Protein 3ORH (pdb70)

Nearest PDB structures (foldseek):
  3orh-assembly4_D  TM=1.002E+00  e=6.838E-49  Homo sapiens
  1xcl-assembly1_A  TM=9.955E-01  e=1.708E-46  Rattus norvegicus
  1p1b-assembly2_C  TM=9.938E-01  e=6.520E-38  Rattus norvegicus
  8csp-assembly1_5  TM=5.470E-01  e=2.206E-05  Homo sapiens
  6dnz-assembly1_D  TM=4.900E-01  e=1.896E-03  Trypanosoma brucei brucei TREU927

Solvent-accessible surface area: 37483 Å² total; per-residue (Å²): 133,76,22,9,38,39,68,45,89,10,27,87,8,12,19,35,4,100,28,53,36,41,117,77,58,62,57,1,82,3,41,37,17,5,28,14,37,92,46,7,36,56,0,3,65,24,0,0,53,4,0,8,73,125,12,16,68,0,0,4,2,15,10,16,20,15,14,9,0,49,70,0,15,134,19,121,6,99,45,0,36,0,2,12,23,0,67,30,2,27,77,115,0,138,95,13,17,109,176,37,121,38,161,24,46,48,53,119,18,35,22,77,97,17,0,80,107,7,57,100,32,44,0,19,0,0,1,0,36,38,18,2,25,11,70,117,35,37,71,55,13,0,20,62,0,0,85,90,16,0,68,68,0,0,66,110,26,2,5,0,0,0,2,6,14,6,0,0,0,88,25,14,106,90,154,39,103,66,4,62,87,0,3,73,107,39,1,6,75,12,0,78,133,11,36,6,126,100,127,29,8,119,49,90,63,48,89,27,118,11,54,118,133,13,117,13,0,59,34,65,67,0,1,0,0,13,0,32,33,52,143,18,4,14,111,60,11,56,1,29,78,0,13,18,52,2,42,27,29,37,49,117,76,55,44,49,1,56,3,6,17,15,12,29,15,9,90,40,6,36,61,0,2,65,20,0,0,54,5,0,9,74,87,12,17,67,0,0,2,2,14,10,16,18,14,14,7,0,48,68,0,15,133,20,121,6,100,46,0,36,0,2,13,22,0,77,28,1,27,102,113,0,133,102,37,18,107,219,36,120,37,165,26,47,42,54,82,17,35,22,79,98,16,0,77,108,6,57,102,33,45,0,20,0,0,0,0,34,38,14,3,24,16,58,159,38,29,62,57,12,0,21,67,0,1,86,94,16,0,65,66,0,0,65,111,35,2,7,0,0,0,1,6,12,8,0,2,0,61,17,14,101,83,140,29,74,72,4,60,87,0,4,71,107,40,2,6,75,13,0,77,131,11,37,6,127,101,114,32,7,180,52,92,68,57,93,29,56,0,28,53,84,11,94,6,1,48,14,27,44,2,1,1,0,41,0,48,33,54,116,85,22,4,17,94,60,9,57,0,30,75,0,13,20,50,2,40,26,29,41,54,116,76,82,46,76,1,71,4,6,15,12,2,28,14,23,89,42,6,37,59,0,3,66,15,0,0,53,5,1,8,70,85,12,18,65,0,0,3,2,15,9,16,21,15,14,8,0,48,68,0,14,132,19,119,6,98,45,0,35,0,2,14,22,0,66,30,1,22,81,122,0,136,91,33,18,109,143,42,123,39,156,19,60,50,55,108,17,36,22,79,99,18,0,80,108,6,54,101,34,44,0,20,0,0,1,0,36,38,17,2,24,16,64,155,37,29,61,57,12,0,24,62,0,1,86,92,14,0,66,68,0,0,66,113,34,2,10,0,0,0,2,5,14,12,0,0,0,74,17,13,119,100,133,34,105,66,4,62,89,0,3,72,107,40,2,6,72,13,0,76,133,11,37,5,126,100,115,22,7,139,49,91,62,55,94,29,118,13,58,118,133,15,106,9,1,61,35,67,66,0,1,1,0,31,0,33,33,52,187,61,26,20,89,8,115,26,48,62,40,119,80,41,46,51,1,80,3,50,17,58,49,33,13,15,91,45,7,35,59,0,3,63,22,0,0,58,5,0,8,71,83,12,17,66,0,0,3,2,15,6,14,4,5,13,8,0,49,66,0,14,126,19,122,6,100,45,0,36,0,2,14,24,0,71,31,1,12,92,66,0,134,94,8,19,107,178,36,120,38,154,21,60,50,52,101,16,58,22,82,96,17,0,79,107,6,55,103,32,46,0,20,0,0,0,0,37,41,42,14,78,54,131,115,40,69,62,58,11,0,20,63,0,1,85,91,16,0,66,68,0,0,67,110,34,2,10,0,0,0,0,5,14,23,0,0,0,73,25,14,108,98,85,40,101,70,3,59,88,0,5,71,107,42,2,6,74,13,0,76,134,11,36,5,127,101,114,22,8,137,53,90,67,47,88,27,52,0,24,44,83,14,152,26,1,50,33,65,67,0,1,0,0,32,0,31,34,51

Structure (mmCIF, N/CA/C/O backbone):
data_3ORH
#
_entry.id   3ORH
#
_cell.length_a   200.327
_cell.length_b   200.327
_cell.length_c   52.060
_cell.angle_alpha   90.000
_cell.angle_beta   90.000
_cell.angle_gamma   120.000
#
_symmetry.space_group_name_H-M   'P 64'
#
loop_
_entity.id
_entity.type
_entity.pdbx_description
1 polymer 'Guanidinoacetate N-methyltransferase'
2 non-polymer S-ADENOSYL-L-HOMOCYSTEINE
3 water water
#
loop_
_atom_site.group_PDB
_atom_site.id
_atom_site.type_symbol
_atom_site.label_atom_id
_atom_site.label_alt_id
_atom_site.label_comp_id
_atom_site.label_asym_id
_atom_site.label_entity_id
_atom_site.label_seq_id
_atom_site.pdbx_PDB_ins_code
_atom_site.Cartn_x
_atom_site.Cartn_y
_atom_site.Cartn_z
_atom_site.occupancy
_atom_site.B_iso_or_equiv
_atom_site.auth_seq_id
_atom_site.auth_comp_id
_atom_site.auth_asym_id
_atom_site.auth_atom_id
_atom_site.pdbx_PDB_model_num
ATOM 1 N N . THR A 1 7 ? 47.497 67.981 9.410 1.00 39.40 7 THR A N 1
ATOM 2 C CA . THR A 1 7 ? 47.628 66.526 9.377 1.00 38.85 7 THR A CA 1
ATOM 3 C C . THR A 1 7 ? 48.829 66.078 10.231 1.00 40.83 7 THR A C 1
ATOM 4 O O . THR A 1 7 ? 49.902 66.677 10.138 1.00 39.76 7 THR A O 1
ATOM 7 N N . PRO A 1 8 ? 48.676 65.052 11.098 1.00 37.12 8 PRO A N 1
ATOM 8 C CA . PRO A 1 8 ? 49.826 64.616 11.906 1.00 35.47 8 PRO A CA 1
ATOM 9 C C . PRO A 1 8 ? 50.864 63.893 11.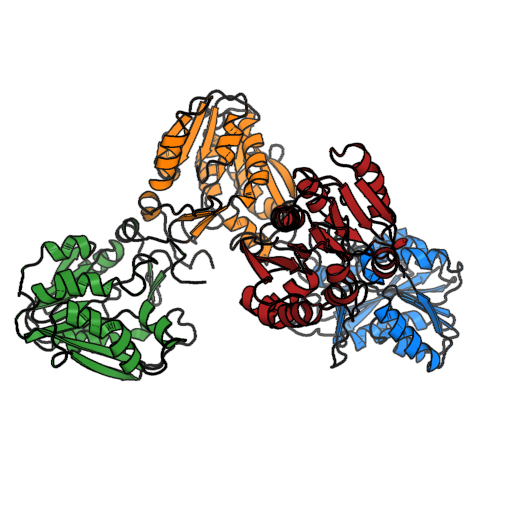045 1.00 34.38 8 PRO A C 1
ATOM 10 O O . PRO A 1 8 ? 50.511 63.338 9.996 1.00 34.04 8 PRO A O 1
ATOM 14 N N . ILE A 1 9 ? 52.143 63.914 11.471 1.00 27.57 9 ILE A N 1
ATOM 15 C CA . ILE A 1 9 ? 53.254 63.283 10.740 1.00 25.82 9 ILE A CA 1
ATOM 16 C C . ILE A 1 9 ? 52.993 61.779 10.653 1.00 25.69 9 ILE A C 1
ATOM 17 O O . ILE A 1 9 ? 53.207 61.180 9.599 1.00 24.47 9 ILE A O 1
ATOM 22 N N . PHE A 1 10 ? 52.413 61.210 11.730 1.00 21.97 10 PHE A N 1
ATOM 23 C CA . PHE A 1 10 ? 52.012 59.817 11.830 1.00 21.36 10 PHE A CA 1
ATOM 24 C C . PHE A 1 10 ? 50.509 59.669 12.069 1.00 23.86 10 PHE A C 1
ATOM 25 O O . PHE A 1 10 ? 49.948 60.348 12.932 1.00 24.06 10 PHE A O 1
ATOM 33 N N . ALA A 1 11 ? 49.868 58.758 11.320 1.00 19.95 11 ALA A N 1
ATOM 34 C CA . ALA A 1 11 ? 48.448 58.465 11.472 1.00 20.42 11 ALA A CA 1
ATOM 35 C C . ALA A 1 11 ? 48.290 57.387 12.569 1.00 23.57 11 ALA A C 1
ATOM 36 O O . ALA A 1 11 ? 49.244 56.627 12.785 1.00 20.34 11 ALA A O 1
ATOM 38 N N . PRO A 1 12 ? 47.124 57.269 13.262 1.00 21.84 12 PRO A N 1
ATOM 39 C CA . PRO A 1 12 ? 46.966 56.180 14.245 1.00 22.16 12 PRO A CA 1
ATOM 40 C C . PRO A 1 12 ? 47.238 54.800 13.638 1.00 27.47 12 PRO A C 1
ATOM 41 O O . PRO A 1 12 ? 46.785 54.507 12.531 1.00 27.21 12 PRO A O 1
ATOM 45 N N . GLY A 1 13 ? 48.059 54.013 14.333 1.00 26.28 13 GLY A N 1
ATOM 46 C CA . GLY A 1 13 ? 48.444 52.657 13.956 1.00 24.91 13 GLY A CA 1
ATOM 47 C C . GLY A 1 13 ? 49.457 52.545 12.841 1.00 26.35 13 GLY A C 1
ATOM 48 O O . GLY A 1 13 ? 49.731 51.435 12.370 1.00 25.12 13 GLY A O 1
ATOM 49 N N . GLU A 1 14 ? 50.018 53.689 12.401 1.00 20.74 14 GLU A N 1
ATOM 50 C CA . GLU A 1 14 ? 50.978 53.716 11.303 1.00 20.35 14 GLU A CA 1
ATOM 51 C C . GLU A 1 14 ? 52.315 53.123 11.749 1.00 24.47 14 GLU A C 1
ATOM 52 O O . GLU A 1 14 ? 52.854 53.509 12.794 1.00 24.05 14 GLU A O 1
ATOM 58 N N . ASN A 1 15 ? 52.839 52.204 10.933 1.00 21.28 15 ASN A N 1
ATOM 59 C CA . ASN A 1 15 ? 54.130 51.572 11.157 1.00 21.55 15 ASN A CA 1
ATOM 60 C C . ASN A 1 15 ? 54.893 51.610 9.835 1.00 26.62 15 ASN A C 1
ATOM 61 O O . ASN A 1 15 ? 54.451 51.012 8.857 1.00 25.45 15 ASN A O 1
ATOM 66 N N . CYS A 1 16 ? 56.011 52.356 9.809 1.00 26.51 16 CYS A N 1
ATOM 67 C CA . CYS A 1 16 ? 56.868 52.530 8.635 1.00 28.14 16 CYS A CA 1
ATOM 68 C C . CYS A 1 16 ? 58.155 51.699 8.702 1.00 27.20 16 CYS A C 1
ATOM 69 O O . CYS A 1 16 ? 58.880 51.664 7.706 1.00 27.06 16 CYS A O 1
ATOM 72 N N . SER A 1 17 ? 58.471 51.077 9.852 1.00 20.49 17 SER A N 1
ATOM 73 C CA . SER A 1 17 ? 59.728 50.322 10.012 1.00 19.21 17 SER A CA 1
ATOM 74 C C . SER A 1 17 ? 60.066 49.306 8.876 1.00 22.78 17 SER A C 1
ATOM 75 O O . SER A 1 17 ? 61.165 49.420 8.339 1.00 20.19 17 SER A O 1
ATOM 78 N N . PRO A 1 18 ? 59.197 48.336 8.463 1.00 23.26 18 PRO A N 1
ATOM 79 C CA . PRO A 1 18 ? 59.596 47.404 7.390 1.00 24.23 18 PRO A CA 1
ATOM 80 C C . PRO A 1 18 ? 59.797 48.043 6.009 1.00 28.05 18 PRO A C 1
ATOM 81 O O . PRO A 1 18 ? 60.451 47.445 5.156 1.00 29.18 18 PRO A O 1
ATOM 85 N N . ALA A 1 19 ? 59.261 49.244 5.794 1.00 25.14 19 ALA A N 1
ATOM 86 C CA . ALA A 1 19 ? 59.368 49.959 4.522 1.00 24.46 19 ALA A CA 1
ATOM 87 C C . ALA A 1 19 ? 60.520 50.966 4.449 1.00 24.51 19 ALA A C 1
ATOM 88 O O . ALA A 1 19 ? 60.851 51.418 3.351 1.00 21.94 19 ALA A O 1
ATOM 90 N N . TRP A 1 20 ? 61.114 51.351 5.604 1.00 19.34 20 TRP A N 1
ATOM 91 C CA . TRP A 1 20 ? 62.140 52.393 5.667 1.00 17.43 20 TRP A CA 1
ATOM 92 C C . TRP A 1 20 ? 63.386 52.107 4.827 1.00 20.92 20 TRP A C 1
ATOM 93 O O . TRP A 1 20 ? 63.896 53.024 4.175 1.00 19.52 20 TRP A O 1
ATOM 104 N N . GLY A 1 21 ? 63.858 50.856 4.865 1.00 18.12 21 GLY A N 1
ATOM 105 C CA . GLY A 1 21 ? 65.053 50.435 4.145 1.00 18.69 21 GLY A CA 1
ATOM 106 C C . GLY A 1 21 ? 64.987 50.672 2.646 1.00 24.09 21 GLY A C 1
ATOM 107 O O . GLY A 1 21 ? 65.894 51.281 2.083 1.00 22.21 21 GLY A O 1
ATOM 108 N N . ALA A 1 22 ? 63.887 50.226 2.002 1.00 22.47 22 ALA A N 1
ATOM 109 C CA . ALA A 1 22 ? 63.690 50.316 0.551 1.00 21.45 22 ALA A CA 1
ATOM 110 C C . ALA A 1 22 ? 63.016 51.621 0.063 1.00 22.68 22 ALA A C 1
ATOM 111 O O . ALA A 1 22 ? 62.922 51.828 -1.152 1.00 21.18 22 ALA A O 1
ATOM 113 N N . ALA A 1 23 ? 62.572 52.500 0.987 1.00 18.30 23 ALA A N 1
ATOM 114 C CA . ALA A 1 23 ? 61.904 53.758 0.644 1.00 18.17 23 ALA A CA 1
ATOM 115 C C . ALA A 1 23 ? 62.867 54.748 -0.022 1.00 23.26 23 ALA A C 1
ATOM 116 O O . ALA A 1 23 ? 63.951 54.988 0.509 1.00 21.99 23 ALA A O 1
ATOM 118 N N . PRO A 1 24 ? 62.496 55.352 -1.177 1.00 21.78 24 PRO A N 1
ATOM 119 C CA . PRO A 1 24 ? 63.402 56.319 -1.810 1.00 21.63 24 PRO A CA 1
ATOM 120 C C . PRO A 1 24 ? 63.693 57.515 -0.898 1.00 24.52 24 PRO A C 1
ATOM 121 O O . PRO A 1 24 ? 62.791 57.997 -0.195 1.00 24.03 24 PRO A O 1
ATOM 125 N N . ALA A 1 25 ? 64.975 57.936 -0.856 1.00 20.74 25 ALA A N 1
ATOM 126 C CA . ALA A 1 25 ? 65.403 59.071 -0.056 1.00 20.67 25 ALA A CA 1
ATOM 127 C C . ALA A 1 25 ? 65.312 60.323 -0.938 1.00 24.80 25 ALA A C 1
ATOM 128 O O . ALA A 1 25 ? 65.951 60.389 -1.997 1.00 23.16 25 ALA A O 1
ATOM 130 N N . ALA A 1 26 ? 64.463 61.281 -0.533 1.00 20.86 26 ALA A N 1
ATOM 131 C CA . ALA A 1 26 ? 64.269 62.498 -1.316 1.00 20.43 26 ALA A CA 1
ATOM 132 C C . ALA A 1 26 ? 65.040 63.686 -0.760 1.00 21.13 26 ALA A C 1
ATOM 133 O O . ALA A 1 26 ? 64.600 64.329 0.192 1.00 19.25 26 ALA A O 1
ATOM 135 N N . TYR A 1 27 ? 66.215 63.960 -1.352 1.00 18.14 27 TYR A N 1
ATOM 136 C CA . TYR A 1 27 ? 67.048 65.118 -0.998 1.00 17.40 27 TYR A CA 1
ATOM 137 C C . TYR A 1 27 ? 66.702 66.180 -2.047 1.00 21.64 27 TYR A C 1
ATOM 138 O O . TYR A 1 27 ? 66.853 65.920 -3.246 1.00 20.33 27 TYR A O 1
ATOM 147 N N . ASP A 1 28 ? 66.245 67.360 -1.617 1.00 18.84 28 ASP A N 1
ATOM 148 C CA . ASP A 1 28 ? 65.904 68.408 -2.583 1.00 18.89 28 ASP A CA 1
ATOM 149 C C . ASP A 1 28 ? 67.176 68.978 -3.249 1.00 21.96 28 ASP A C 1
ATOM 150 O O . ASP A 1 28 ? 68.270 68.874 -2.690 1.00 19.48 28 ASP A O 1
ATOM 155 N N . ALA A 1 29 ? 67.016 69.572 -4.429 1.00 20.55 29 ALA A N 1
ATOM 156 C CA . ALA A 1 29 ? 68.094 70.164 -5.226 1.00 21.65 29 ALA A CA 1
ATOM 157 C C . ALA A 1 29 ? 68.880 71.231 -4.469 1.00 23.66 29 ALA A C 1
ATOM 158 O O . ALA A 1 29 ? 70.094 71.298 -4.629 1.00 22.55 29 ALA A O 1
ATOM 160 N N . ALA A 1 30 ? 68.211 72.028 -3.620 1.00 22.55 30 ALA A N 1
ATOM 161 C CA . ALA A 1 30 ? 68.841 73.064 -2.789 1.00 24.51 30 ALA A CA 1
ATOM 162 C C . ALA A 1 30 ? 69.652 72.483 -1.627 1.00 30.90 30 ALA A C 1
ATOM 163 O O . ALA A 1 30 ? 70.374 73.226 -0.957 1.00 33.43 30 ALA A O 1
ATOM 165 N N . ASP A 1 31 ? 69.542 71.157 -1.399 1.00 26.46 31 ASP A N 1
ATOM 166 C CA . ASP A 1 31 ? 70.170 70.391 -0.319 1.00 27.08 31 ASP A CA 1
ATOM 167 C C . ASP A 1 31 ? 69.912 71.034 1.056 1.00 30.60 31 ASP A C 1
ATOM 168 O O . ASP A 1 31 ? 70.842 71.316 1.810 1.00 31.45 31 ASP A O 1
ATOM 173 N N . THR A 1 32 ? 68.634 71.293 1.361 1.00 25.67 32 THR A N 1
ATOM 174 C CA . THR A 1 32 ? 68.234 71.873 2.654 1.00 25.36 32 THR A CA 1
ATOM 175 C C . THR A 1 32 ? 67.281 70.952 3.412 1.00 26.02 32 THR A C 1
ATOM 176 O O . THR A 1 32 ? 67.031 71.183 4.595 1.00 24.61 32 THR A O 1
ATOM 180 N N . HIS A 1 33 ? 66.767 69.908 2.740 1.00 21.41 33 HIS A N 1
ATOM 181 C CA . HIS A 1 33 ? 65.891 68.954 3.397 1.00 21.82 33 HIS A CA 1
ATOM 182 C C . HIS A 1 33 ? 66.079 67.536 2.886 1.00 23.52 33 HIS A C 1
ATOM 183 O O . HIS A 1 33 ? 66.565 67.298 1.773 1.00 22.58 33 HIS A O 1
ATOM 190 N N . LEU A 1 34 ? 65.659 66.596 3.729 1.00 17.62 34 LEU A N 1
ATOM 191 C CA . LEU A 1 34 ? 65.620 65.174 3.440 1.00 15.99 34 LEU A CA 1
ATOM 192 C C . LEU A 1 34 ? 64.241 64.689 3.854 1.00 19.01 34 LEU A C 1
ATOM 193 O O . LEU A 1 34 ? 63.837 64.902 5.001 1.00 17.88 34 LEU A O 1
ATOM 198 N N . ARG A 1 35 ? 63.522 64.068 2.917 1.00 14.80 35 ARG A N 1
ATOM 199 C CA . ARG A 1 35 ? 62.201 63.484 3.167 1.00 15.64 35 ARG A CA 1
ATOM 200 C C . ARG A 1 35 ? 62.216 62.037 2.756 1.00 18.95 35 ARG A C 1
ATOM 201 O O . ARG A 1 35 ? 62.813 61.697 1.738 1.00 19.76 35 ARG A O 1
ATOM 209 N N . ILE A 1 36 ? 61.630 61.166 3.602 1.00 14.31 36 ILE A N 1
ATOM 210 C CA . ILE A 1 36 ? 61.520 59.730 3.374 1.00 14.84 36 ILE A CA 1
ATOM 211 C C . ILE A 1 36 ? 60.065 59.399 3.714 1.00 17.11 36 ILE A C 1
ATOM 212 O O . ILE A 1 36 ? 59.581 59.809 4.765 1.00 15.10 36 ILE A O 1
ATOM 217 N N . LEU A 1 37 ? 59.356 58.737 2.791 1.00 17.14 37 LEU A N 1
ATOM 218 C CA . LEU A 1 37 ? 57.933 58.397 2.901 1.00 18.85 37 LEU A CA 1
ATOM 219 C C . LEU A 1 37 ? 57.077 59.669 3.239 1.00 25.12 37 LEU A C 1
ATOM 220 O O . LEU A 1 37 ? 56.117 59.607 4.020 1.00 24.67 37 LEU A O 1
ATOM 225 N N . GLY A 1 38 ? 57.454 60.801 2.642 1.00 22.29 38 GLY A N 1
ATOM 226 C CA . GLY A 1 38 ? 56.775 62.078 2.834 1.00 22.99 38 GLY A CA 1
ATOM 227 C C . GLY A 1 38 ? 56.933 62.698 4.210 1.00 26.52 38 GLY A C 1
ATOM 228 O O . GLY A 1 38 ? 56.257 63.683 4.520 1.00 27.14 38 GLY A O 1
ATOM 229 N N . LYS A 1 39 ? 57.820 62.127 5.050 1.00 21.59 39 LYS A N 1
ATOM 230 C CA . LYS A 1 39 ? 58.074 62.623 6.402 1.00 21.14 39 LYS A CA 1
ATOM 231 C C . LYS A 1 39 ? 59.229 63.634 6.379 1.00 22.91 39 LYS A C 1
ATOM 232 O O . LYS A 1 39 ? 60.192 63.373 5.674 1.00 22.37 39 LYS A O 1
ATOM 238 N N . PRO A 1 40 ? 59.178 64.742 7.168 1.00 18.89 40 PRO A N 1
ATOM 239 C CA . PRO A 1 40 ? 60.312 65.685 7.197 1.00 18.25 40 PRO A CA 1
ATOM 240 C C . PRO A 1 40 ? 61.392 65.169 8.148 1.00 20.90 40 PRO A C 1
ATOM 241 O O . PRO A 1 40 ? 61.413 65.495 9.328 1.00 20.09 40 PRO A O 1
ATOM 245 N N . VAL A 1 41 ? 62.286 64.333 7.613 1.00 17.96 41 VAL A N 1
ATOM 246 C CA . VAL A 1 41 ? 63.321 63.627 8.385 1.00 18.25 41 VAL A CA 1
ATOM 247 C C . VAL A 1 41 ? 64.449 64.546 8.875 1.00 21.70 41 VAL A C 1
ATOM 248 O O . VAL A 1 41 ? 64.834 64.458 10.046 1.00 21.77 41 VAL A O 1
ATOM 252 N N . MET A 1 42 ? 65.002 65.389 7.997 1.00 16.30 42 MET A N 1
ATOM 253 C CA . MET A 1 42 ? 66.097 66.279 8.360 1.00 15.23 42 MET A CA 1
ATOM 254 C C . MET A 1 42 ? 66.007 67.590 7.580 1.00 21.43 42 MET A C 1
ATOM 255 O O . MET A 1 42 ? 65.584 67.589 6.425 1.00 21.84 42 MET A O 1
ATOM 260 N N . GLU A 1 43 ? 66.391 68.704 8.234 1.00 17.82 43 GLU A N 1
ATOM 261 C CA . GLU A 1 43 ? 66.399 70.040 7.638 1.00 17.49 43 GLU A CA 1
ATOM 262 C C . GLU A 1 43 ? 67.660 70.777 8.059 1.00 19.45 43 GLU A C 1
ATOM 263 O O . GLU A 1 43 ? 68.062 70.693 9.222 1.00 17.51 43 GLU A O 1
ATOM 269 N N . ARG A 1 44 ? 68.292 71.498 7.116 1.00 15.12 44 ARG A N 1
ATOM 270 C CA . ARG A 1 44 ? 69.539 72.213 7.346 1.00 14.83 44 ARG A CA 1
ATOM 271 C C . ARG A 1 44 ? 69.460 73.332 8.413 1.00 18.20 44 ARG A C 1
ATOM 272 O O . ARG A 1 44 ? 70.497 73.634 8.992 1.00 19.89 44 ARG A O 1
ATOM 280 N N . TRP A 1 45 ? 68.258 73.878 8.766 1.00 16.99 45 TRP A N 1
ATOM 281 C CA . TRP A 1 45 ? 68.168 74.908 9.834 1.00 16.91 45 TRP A CA 1
ATOM 282 C C . TRP A 1 45 ? 68.697 74.386 11.183 1.00 18.47 45 TRP A C 1
ATOM 283 O O . TRP A 1 45 ? 69.128 75.171 12.037 1.00 16.80 45 TRP A O 1
ATOM 294 N N . GLU A 1 46 ? 68.653 73.045 11.359 1.00 16.27 46 GLU A N 1
ATOM 295 C CA . GLU A 1 46 ? 69.109 72.346 12.567 1.00 15.77 46 GLU A CA 1
ATOM 296 C C . GLU A 1 46 ? 70.620 72.355 12.770 1.00 17.21 46 GLU A C 1
ATOM 297 O O . GLU A 1 46 ? 71.071 71.920 13.821 1.00 13.56 46 GLU A O 1
ATOM 303 N N . THR A 1 47 ? 71.408 72.771 11.757 1.00 16.24 47 THR A N 1
ATOM 304 C CA . THR A 1 47 ? 72.881 72.768 11.760 1.00 14.08 47 THR A CA 1
ATOM 305 C C . THR A 1 47 ? 73.546 73.196 13.108 1.00 17.35 47 THR A C 1
ATOM 306 O O . THR A 1 47 ? 74.378 72.426 13.602 1.00 14.92 47 THR A O 1
ATOM 310 N N . PRO A 1 48 ? 73.261 74.371 13.727 1.00 15.78 48 PRO A N 1
ATOM 311 C CA . PRO A 1 48 ? 73.959 74.698 14.993 1.00 15.50 48 PRO A CA 1
ATOM 312 C C . PRO A 1 48 ? 73.718 73.662 16.089 1.00 17.44 48 PRO A C 1
ATOM 313 O O . PRO A 1 48 ? 74.634 73.354 16.859 1.00 15.04 48 PRO A O 1
ATOM 317 N N . TYR A 1 49 ? 72.502 73.096 16.124 1.00 15.87 49 TYR A N 1
ATOM 318 C CA . TYR A 1 49 ? 72.124 72.063 17.101 1.00 15.46 49 TYR A CA 1
ATOM 319 C C . TYR A 1 49 ? 72.841 70.744 16.796 1.00 15.60 49 TYR A C 1
ATOM 320 O O . TYR A 1 49 ? 73.395 70.131 17.706 1.00 13.56 49 TYR A O 1
ATOM 329 N N . MET A 1 50 ? 72.864 70.325 15.515 1.00 13.20 50 MET A N 1
ATOM 330 C CA . MET A 1 50 ? 73.604 69.116 15.109 1.00 12.24 50 MET A CA 1
ATOM 331 C C . MET A 1 50 ? 75.082 69.240 15.498 1.00 15.63 50 MET A C 1
ATOM 332 O O . MET A 1 50 ? 75.686 68.243 15.896 1.00 15.37 50 MET A O 1
ATOM 337 N N . HIS A 1 51 ? 75.647 70.470 15.426 1.00 13.55 51 HIS A N 1
ATOM 338 C CA . HIS A 1 51 ? 77.036 70.731 15.834 1.00 14.39 51 HIS A CA 1
ATOM 339 C C . HIS A 1 51 ? 77.224 70.542 17.358 1.00 15.51 51 HIS A C 1
ATOM 340 O O . HIS A 1 51 ? 78.257 70.005 17.776 1.00 13.43 51 HIS A O 1
ATOM 347 N N . ALA A 1 52 ? 76.222 70.964 18.169 1.00 12.04 52 ALA A N 1
ATOM 348 C CA . ALA A 1 52 ? 76.241 70.782 19.636 1.00 12.52 52 ALA A CA 1
ATOM 349 C C . ALA A 1 52 ? 76.207 69.289 20.013 1.00 15.00 52 ALA A C 1
ATOM 350 O O . ALA A 1 52 ? 76.975 68.881 20.881 1.00 14.93 52 ALA A O 1
ATOM 352 N N . LEU A 1 53 ? 75.371 68.463 19.327 1.00 13.62 53 LEU A N 1
ATOM 353 C CA . LEU A 1 53 ? 75.324 67.003 19.559 1.00 13.07 53 LEU A CA 1
ATOM 354 C C . LEU A 1 53 ? 76.650 66.360 19.142 1.00 14.70 53 LEU A C 1
ATOM 355 O O . LEU A 1 53 ? 77.201 65.545 19.875 1.00 11.24 53 LEU A O 1
ATOM 360 N N . ALA A 1 54 ? 77.176 66.748 17.961 1.00 14.36 54 ALA A N 1
ATOM 361 C CA . ALA A 1 54 ? 78.448 66.230 17.464 1.00 14.40 54 ALA A CA 1
ATOM 362 C C . ALA A 1 54 ? 79.579 66.500 18.448 1.00 17.46 54 ALA A C 1
ATOM 363 O O . ALA A 1 54 ? 80.323 65.568 18.743 1.00 16.14 54 ALA A O 1
ATOM 365 N N . ALA A 1 55 ? 79.673 67.739 18.991 1.00 15.97 55 ALA A N 1
ATOM 366 C CA . ALA A 1 55 ? 80.691 68.125 19.986 1.00 17.82 55 ALA A CA 1
ATOM 367 C C . ALA A 1 55 ? 80.575 67.271 21.253 1.00 20.62 55 ALA A C 1
ATOM 368 O O . ALA A 1 55 ? 81.589 66.814 21.762 1.00 20.73 55 ALA A O 1
ATOM 370 N N . ALA A 1 56 ? 79.340 67.000 21.719 1.00 17.53 56 ALA A N 1
ATOM 371 C CA . ALA A 1 56 ? 79.078 66.168 22.895 1.00 16.44 56 ALA A CA 1
ATOM 372 C C . ALA A 1 56 ? 79.511 64.708 22.679 1.00 18.65 56 ALA A C 1
ATOM 373 O O . ALA A 1 56 ? 80.223 64.166 23.521 1.00 18.62 56 ALA A O 1
ATOM 375 N N . ALA A 1 57 ? 79.107 64.078 21.552 1.00 13.51 57 ALA A N 1
ATOM 376 C CA . ALA A 1 57 ? 79.468 62.682 21.269 1.00 13.55 57 ALA A CA 1
ATOM 377 C C . ALA A 1 57 ? 80.961 62.485 21.009 1.00 16.61 57 ALA A C 1
ATOM 378 O O . ALA A 1 57 ? 81.472 61.395 21.273 1.00 15.32 57 ALA A O 1
ATOM 380 N N . SER A 1 58 ? 81.647 63.524 20.475 1.00 14.13 58 SER A N 1
ATOM 381 C CA . SER A 1 58 ? 83.065 63.435 20.157 1.00 14.80 58 SER A CA 1
ATOM 382 C C . SER A 1 58 ? 83.967 64.060 21.239 1.00 20.07 58 SER A C 1
ATOM 383 O O . SER A 1 58 ? 85.179 64.098 21.052 1.00 19.65 58 SER A O 1
ATOM 386 N N . SER A 1 59 ? 83.385 64.496 22.373 1.00 20.08 59 SER A N 1
ATOM 387 C CA . SER A 1 59 ? 84.087 65.158 23.489 1.00 20.74 59 SER A CA 1
ATOM 388 C C . SER A 1 59 ? 85.151 64.292 24.185 1.00 27.36 59 SER A C 1
ATOM 389 O O . SER A 1 59 ? 86.048 64.853 24.809 1.00 28.29 59 SER A O 1
ATOM 392 N N . LYS A 1 60 ? 85.050 62.945 24.091 1.00 24.09 60 LYS A N 1
ATOM 393 C CA . LYS A 1 60 ? 86.000 62.014 24.727 1.00 23.37 60 LYS A CA 1
ATOM 394 C C . LYS A 1 60 ? 86.998 61.419 23.712 1.00 28.65 60 LYS A C 1
ATOM 395 O O . LYS A 1 60 ? 87.852 60.599 24.078 1.00 28.90 60 LYS A O 1
ATOM 401 N N . GLY A 1 61 ? 86.900 61.856 22.457 1.00 24.95 61 GLY A N 1
ATOM 402 C CA . GLY A 1 61 ? 87.714 61.353 21.352 1.00 23.76 61 GLY A CA 1
ATOM 403 C C . GLY A 1 61 ? 87.391 59.894 21.086 1.00 26.02 61 GLY A C 1
ATOM 404 O O . GLY A 1 61 ? 86.226 59.491 21.189 1.00 25.51 61 GLY A O 1
ATOM 405 N N . GLY A 1 62 ? 88.426 59.117 20.760 1.00 19.91 62 GLY A N 1
ATOM 406 C CA . GLY A 1 62 ? 88.352 57.672 20.557 1.00 19.22 62 GLY A CA 1
ATOM 407 C C . GLY A 1 62 ? 87.348 57.177 19.538 1.00 20.86 62 GLY A C 1
ATOM 408 O O . GLY A 1 62 ? 87.315 57.676 18.408 1.00 19.57 62 GLY A O 1
ATOM 409 N N . ARG A 1 63 ? 86.543 56.161 19.929 1.00 17.19 63 ARG A N 1
ATOM 410 C CA . ARG A 1 63 ? 85.546 55.529 19.041 1.00 16.21 63 ARG A CA 1
ATOM 411 C C . ARG A 1 63 ? 84.169 56.132 19.266 1.00 16.50 63 ARG A C 1
ATOM 412 O O . ARG A 1 63 ? 83.639 56.067 20.377 1.00 13.87 63 ARG A O 1
ATOM 420 N N . VAL A 1 64 ? 83.597 56.718 18.206 1.00 12.75 64 VAL A N 1
ATOM 421 C CA . VAL A 1 64 ? 82.288 57.363 18.267 1.00 12.88 64 VAL A CA 1
ATOM 422 C C . VAL A 1 64 ? 81.288 56.564 17.417 1.00 16.74 64 VAL A C 1
ATOM 423 O O . VAL A 1 64 ? 81.559 56.264 16.258 1.00 15.78 64 VAL A O 1
ATOM 427 N N . LEU A 1 65 ? 80.135 56.232 18.004 1.00 11.76 65 LEU A N 1
ATOM 428 C CA . LEU A 1 65 ? 79.070 55.553 17.291 1.00 11.19 65 LEU A CA 1
ATOM 429 C C . LEU A 1 65 ? 77.978 56.577 16.968 1.00 13.88 65 LEU A C 1
ATOM 430 O O . LEU A 1 65 ? 77.474 57.252 17.867 1.00 13.57 65 LEU A O 1
ATOM 435 N N . GLU A 1 66 ? 77.619 56.693 15.699 1.00 11.45 66 GLU A N 1
ATOM 436 C CA . GLU A 1 66 ? 76.563 57.610 15.277 1.00 11.70 66 GLU A CA 1
ATOM 437 C C . GLU A 1 66 ? 75.439 56.773 14.665 1.00 14.30 66 GLU A C 1
ATOM 438 O O . GLU A 1 66 ? 75.701 55.929 13.807 1.00 14.51 66 GLU A O 1
ATOM 444 N N . VAL A 1 67 ? 74.210 56.967 15.154 1.00 10.20 67 VAL A N 1
ATOM 445 C CA . VAL A 1 67 ? 73.039 56.221 14.679 1.00 10.46 67 VAL A CA 1
ATOM 446 C C . VAL A 1 67 ? 72.143 57.193 13.903 1.00 15.32 67 VAL A C 1
ATOM 447 O O . VAL A 1 67 ? 71.550 58.093 14.498 1.00 15.28 67 VAL A O 1
ATOM 451 N N . GLY A 1 68 ? 72.089 57.004 12.587 1.00 13.58 68 GLY A N 1
ATOM 452 C CA . GLY A 1 68 ? 71.346 57.848 11.661 1.00 13.94 68 GLY A CA 1
ATOM 453 C C . GLY A 1 68 ? 72.304 58.808 10.978 1.00 18.53 68 GLY A C 1
ATOM 454 O O . GLY A 1 68 ? 72.912 59.647 11.644 1.00 19.47 68 GLY A O 1
ATOM 455 N N . PHE A 1 69 ? 72.453 58.699 9.654 1.00 14.39 69 PHE A N 1
ATOM 456 C CA . PHE A 1 69 ? 73.387 59.548 8.906 1.00 12.73 69 PHE A CA 1
ATOM 457 C C . PHE A 1 69 ? 72.758 60.854 8.381 1.00 17.41 69 PHE A C 1
ATOM 458 O O . PHE A 1 69 ? 73.401 61.900 8.423 1.00 14.58 69 PHE A O 1
ATOM 466 N N . GLY A 1 70 ? 71.525 60.765 7.885 1.00 17.15 70 GLY A N 1
ATOM 467 C CA . GLY A 1 70 ? 70.751 61.900 7.378 1.00 16.18 70 GLY A CA 1
ATOM 468 C C . GLY A 1 70 ? 71.418 62.723 6.291 1.00 18.20 70 GLY A C 1
ATOM 469 O O . GLY A 1 70 ? 71.681 62.225 5.200 1.00 18.63 70 GLY A O 1
ATOM 470 N N . MET A 1 71 ? 71.712 63.991 6.605 1.00 15.62 71 MET A N 1
ATOM 471 C CA . MET A 1 71 ? 72.342 64.946 5.686 1.00 14.21 71 MET A CA 1
ATOM 472 C C . MET A 1 71 ? 73.842 65.120 5.957 1.00 17.87 71 MET A C 1
ATOM 473 O O . MET A 1 71 ? 74.447 66.062 5.440 1.00 16.24 71 MET A O 1
ATOM 478 N N . ALA A 1 72 ? 74.449 64.222 6.780 1.00 14.32 72 ALA A N 1
ATOM 479 C CA . ALA A 1 72 ? 75.875 64.249 7.164 1.00 13.69 72 ALA A CA 1
ATOM 480 C C . ALA A 1 72 ? 76.291 65.525 7.934 1.00 16.14 72 ALA A C 1
ATOM 481 O O . ALA A 1 72 ? 77.487 65.821 8.011 1.00 16.36 72 ALA A O 1
ATOM 483 N N . ILE A 1 73 ? 75.336 66.272 8.508 1.00 12.86 73 ILE A N 1
ATOM 484 C CA . ILE A 1 73 ? 75.650 67.519 9.223 1.00 12.16 73 ILE A CA 1
ATOM 485 C C . ILE A 1 73 ? 76.389 67.215 10.536 1.00 14.94 73 ILE A C 1
ATOM 486 O O . ILE A 1 73 ? 77.509 67.698 10.715 1.00 14.13 73 ILE A O 1
ATOM 491 N N . ALA A 1 74 ? 75.790 66.386 11.435 1.00 12.03 74 ALA A N 1
ATOM 492 C CA . ALA A 1 74 ? 76.453 65.997 12.687 1.00 11.29 74 ALA A CA 1
ATOM 493 C C . ALA A 1 74 ? 77.737 65.204 12.381 1.00 13.78 74 ALA A C 1
ATOM 494 O O . ALA A 1 74 ? 78.755 65.423 13.022 1.00 12.21 74 ALA A O 1
ATOM 496 N N . ALA A 1 75 ? 77.682 64.301 11.389 1.00 12.25 75 ALA A N 1
ATOM 497 C CA . ALA A 1 75 ? 78.812 63.449 11.008 1.00 12.82 75 ALA A CA 1
ATOM 498 C C . ALA A 1 75 ? 80.043 64.261 10.568 1.00 17.34 75 ALA A C 1
ATOM 499 O O . ALA A 1 75 ? 81.162 63.944 10.976 1.00 16.46 75 ALA A O 1
ATOM 501 N N . SER A 1 76 ? 79.837 65.339 9.789 1.00 15.32 76 SER A N 1
ATOM 502 C CA . SER A 1 76 ? 80.960 66.181 9.338 1.00 15.20 76 SER A CA 1
ATOM 503 C C . SER A 1 76 ? 81.584 66.952 10.504 1.00 18.89 76 SER A C 1
ATOM 504 O O . SER A 1 76 ? 82.799 67.136 10.535 1.00 18.67 76 SER A O 1
ATOM 507 N N . LYS A 1 77 ? 80.769 67.323 11.504 1.00 14.43 77 LYS A N 1
ATOM 508 C CA . LYS A 1 77 ? 81.258 67.998 12.700 1.00 14.05 77 LYS A CA 1
ATOM 509 C C . LYS A 1 77 ? 82.008 67.002 13.605 1.00 16.72 77 LYS A C 1
ATOM 510 O O . LYS A 1 77 ? 83.045 67.371 14.147 1.00 14.85 77 LYS A O 1
ATOM 516 N N . VAL A 1 78 ? 81.530 65.727 13.722 1.00 13.82 78 VAL A N 1
ATOM 517 C CA . VAL A 1 78 ? 82.228 64.687 14.504 1.00 14.37 78 VAL A CA 1
ATOM 518 C C . VAL A 1 78 ? 83.672 64.517 13.951 1.00 19.53 78 VAL A C 1
ATOM 519 O O . VAL A 1 78 ? 84.628 64.422 14.724 1.00 19.38 78 VAL A O 1
ATOM 523 N N . GLN A 1 79 ? 83.798 64.523 12.609 1.00 17.67 79 GLN A N 1
ATOM 524 C CA . GLN A 1 79 ? 85.049 64.358 11.857 1.00 17.35 79 GLN A CA 1
ATOM 525 C C . GLN A 1 79 ? 86.060 65.485 12.102 1.00 23.89 79 GLN A C 1
ATOM 526 O O . GLN A 1 79 ? 87.247 65.285 11.859 1.00 23.65 79 GLN A O 1
ATOM 532 N N . GLU A 1 80 ? 85.605 66.653 12.593 1.00 23.22 80 GLU A N 1
ATOM 533 C CA . GLU A 1 80 ? 86.475 67.796 12.929 1.00 23.19 80 GLU A CA 1
ATOM 534 C C . GLU A 1 80 ? 87.197 67.600 14.280 1.00 28.58 80 GLU A C 1
ATOM 535 O O . GLU A 1 80 ? 88.184 68.291 14.554 1.00 30.50 80 GLU A O 1
ATOM 541 N N . ALA A 1 81 ? 86.708 66.671 15.119 1.00 23.77 81 ALA A N 1
ATOM 542 C CA . ALA A 1 81 ? 87.281 66.396 16.439 1.00 23.57 81 ALA A CA 1
ATOM 543 C C . ALA A 1 81 ? 88.411 65.351 16.359 1.00 25.79 81 ALA A C 1
ATOM 544 O O . ALA A 1 81 ? 88.394 64.544 15.432 1.00 25.01 81 ALA A O 1
ATOM 546 N N . PRO A 1 82 ? 89.385 65.316 17.314 1.00 22.14 82 PRO A N 1
ATOM 547 C CA . PRO A 1 82 ? 90.457 64.307 17.223 1.00 22.83 82 PRO A CA 1
ATOM 548 C C . PRO A 1 82 ? 90.000 62.919 17.695 1.00 27.71 82 PRO A C 1
ATOM 549 O O . PRO A 1 82 ? 90.359 62.469 18.790 1.00 28.92 82 PRO A O 1
ATOM 553 N N . ILE A 1 83 ? 89.188 62.251 16.857 1.00 21.80 83 ILE A N 1
ATOM 554 C CA . ILE A 1 83 ? 88.647 60.909 17.129 1.00 20.85 83 ILE A CA 1
ATOM 555 C C . ILE A 1 83 ? 89.516 59.846 16.419 1.00 24.44 83 ILE A C 1
ATOM 556 O O . ILE A 1 83 ? 90.370 60.207 15.603 1.00 24.91 83 ILE A O 1
ATOM 561 N N . ASP A 1 84 ? 89.323 58.556 16.765 1.00 20.06 84 ASP A N 1
ATOM 562 C CA . ASP A 1 84 ? 90.067 57.435 16.182 1.00 19.74 84 ASP A CA 1
ATOM 563 C C . ASP A 1 84 ? 89.236 56.669 15.145 1.00 22.77 84 ASP A C 1
ATOM 564 O O . ASP A 1 84 ? 89.740 56.317 14.078 1.00 20.78 84 ASP A O 1
ATOM 569 N N . GLU A 1 85 ? 87.957 56.418 15.466 1.00 19.22 85 GLU A N 1
ATOM 570 C CA . GLU A 1 85 ? 87.027 55.674 14.614 1.00 17.42 85 GLU A CA 1
ATOM 571 C C . GLU A 1 85 ? 85.650 56.307 14.675 1.00 17.18 85 GLU A C 1
ATOM 572 O O . GLU A 1 85 ? 85.239 56.778 15.729 1.00 17.55 85 GLU A O 1
ATOM 578 N N . HIS A 1 86 ? 84.940 56.292 13.553 1.00 12.88 86 HIS A N 1
ATOM 579 C CA . HIS A 1 86 ? 83.594 56.837 13.416 1.00 12.60 86 HIS A CA 1
ATOM 580 C C . HIS A 1 86 ? 82.688 55.729 12.844 1.00 16.93 86 HIS A C 1
ATOM 581 O O . HIS A 1 86 ? 82.683 55.479 11.635 1.00 17.09 86 HIS A O 1
ATOM 588 N N . TRP A 1 87 ? 81.953 55.035 13.727 1.00 12.09 87 TRP A N 1
ATOM 589 C CA . TRP A 1 87 ? 81.030 53.975 13.334 1.00 12.67 87 TRP A CA 1
ATOM 590 C C . TRP A 1 87 ? 79.688 54.642 13.041 1.00 15.57 87 TRP A C 1
ATOM 591 O O . TRP A 1 87 ? 79.243 55.490 13.831 1.00 14.83 87 TRP A O 1
ATOM 602 N N . ILE A 1 88 ? 79.064 54.296 11.896 1.00 12.59 88 ILE A N 1
ATOM 603 C CA . ILE A 1 88 ? 77.798 54.917 11.477 1.00 11.88 88 ILE A CA 1
ATOM 604 C C . ILE A 1 88 ? 76.797 53.865 11.040 1.00 14.42 88 ILE A C 1
ATOM 605 O O . ILE A 1 88 ? 77.070 53.104 10.118 1.00 15.87 88 ILE A O 1
ATOM 610 N N . ILE A 1 89 ? 75.642 53.815 11.721 1.00 11.39 89 ILE A N 1
ATOM 611 C CA . ILE A 1 89 ? 74.539 52.900 11.396 1.00 9.58 89 ILE A CA 1
ATOM 612 C C . ILE A 1 89 ? 73.457 53.693 10.645 1.00 12.85 89 ILE A C 1
ATOM 613 O O . ILE A 1 89 ? 73.001 54.749 11.110 1.00 11.62 89 ILE A O 1
ATOM 618 N N . GLU A 1 90 ? 73.025 53.154 9.504 1.00 10.51 90 GLU A N 1
ATOM 619 C CA . GLU A 1 90 ? 72.003 53.787 8.679 1.00 11.27 90 GLU A CA 1
ATOM 620 C C . GLU A 1 90 ? 71.106 52.734 8.040 1.00 16.68 90 GLU A C 1
ATOM 621 O O . GLU A 1 90 ? 71.604 51.824 7.387 1.00 16.12 90 GLU A O 1
ATOM 627 N N . CYS A 1 91 ? 69.777 52.880 8.220 1.00 15.61 91 CYS A N 1
ATOM 628 C CA . CYS A 1 91 ? 68.788 51.945 7.681 1.00 15.86 91 CYS A CA 1
ATOM 629 C C . CYS A 1 91 ? 68.481 52.148 6.197 1.00 19.91 91 CYS A C 1
ATOM 630 O O . CYS A 1 91 ? 68.460 51.177 5.456 1.00 19.70 91 CYS A O 1
ATOM 633 N N . ASN A 1 92 ? 68.102 53.368 5.797 1.00 16.46 92 ASN A N 1
ATOM 634 C CA . ASN A 1 92 ? 67.645 53.655 4.439 1.00 15.35 92 ASN A CA 1
ATOM 635 C C . ASN A 1 92 ? 68.750 53.454 3.388 1.00 18.47 92 ASN A C 1
ATOM 636 O O . ASN A 1 92 ? 69.794 54.074 3.495 1.00 16.25 92 ASN A O 1
ATOM 641 N N . ASP A 1 93 ? 68.494 52.603 2.362 1.00 17.78 93 ASP A N 1
ATOM 642 C CA . ASP A 1 93 ? 69.426 52.300 1.251 1.00 18.44 93 ASP A CA 1
ATOM 643 C C . ASP A 1 93 ? 69.930 53.559 0.539 1.00 21.14 93 ASP A C 1
ATOM 644 O O . ASP A 1 93 ? 71.114 53.628 0.207 1.00 18.25 93 ASP A O 1
ATOM 649 N N . GLY A 1 94 ? 69.019 54.509 0.271 1.00 20.00 94 GLY A N 1
ATOM 650 C CA . GLY A 1 94 ? 69.339 55.780 -0.384 1.00 20.12 94 GLY A CA 1
ATOM 651 C C . GLY A 1 94 ? 70.298 56.635 0.428 1.00 20.83 94 GLY A C 1
ATOM 652 O O . GLY A 1 94 ? 71.272 57.169 -0.117 1.00 20.70 94 GLY A O 1
ATOM 653 N N . VAL A 1 95 ? 70.043 56.762 1.745 1.00 14.63 95 VAL A N 1
ATOM 654 C CA . VAL A 1 95 ? 70.929 57.511 2.650 1.00 14.66 95 VAL A CA 1
ATOM 655 C C . VAL A 1 95 ? 72.266 56.753 2.788 1.00 17.11 95 VAL A C 1
ATOM 656 O O . VAL A 1 95 ? 73.328 57.386 2.832 1.00 15.43 95 VAL A O 1
ATOM 660 N N . PHE A 1 96 ? 72.208 55.402 2.864 1.00 15.63 96 PHE A N 1
ATOM 661 C CA . PHE A 1 96 ? 73.420 54.580 2.992 1.00 15.67 96 PHE A CA 1
ATOM 662 C C . PHE A 1 96 ? 74.348 54.766 1.789 1.00 18.84 96 PHE A C 1
ATOM 663 O O . PHE A 1 96 ? 75.566 54.743 1.959 1.00 17.00 96 PHE A O 1
ATOM 671 N N . GLN A 1 97 ? 73.778 54.979 0.571 1.00 19.03 97 GLN A N 1
ATOM 672 C CA . GLN A 1 97 ? 74.621 55.216 -0.607 1.00 19.14 97 GLN A CA 1
ATOM 673 C C . GLN A 1 97 ? 75.352 56.561 -0.472 1.00 21.33 97 GLN A C 1
ATOM 674 O O . GLN A 1 97 ? 76.523 56.658 -0.848 1.00 20.05 97 GLN A O 1
ATOM 680 N N . ARG A 1 98 ? 74.684 57.579 0.113 1.00 17.93 98 ARG A N 1
ATOM 681 C CA . ARG A 1 98 ? 75.282 58.887 0.388 1.00 18.90 98 ARG A CA 1
ATOM 682 C C . ARG A 1 98 ? 76.419 58.712 1.428 1.00 23.38 98 ARG A C 1
ATOM 683 O O . ARG A 1 98 ? 77.480 59.305 1.266 1.00 22.80 98 ARG A O 1
ATOM 691 N N . LEU A 1 99 ? 76.211 57.840 2.457 1.00 19.09 99 LEU A N 1
ATOM 692 C CA . LEU A 1 99 ? 77.235 57.532 3.467 1.00 17.88 99 LEU A CA 1
ATOM 693 C C . LEU A 1 99 ? 78.455 56.867 2.807 1.00 21.34 99 LEU A C 1
ATOM 694 O O . LEU A 1 99 ? 79.598 57.231 3.090 1.00 19.04 99 LEU A O 1
ATOM 699 N N . ARG A 1 100 ? 78.185 55.907 1.929 1.00 22.39 100 ARG A N 1
ATOM 700 C CA . ARG A 1 100 ? 79.185 55.163 1.167 1.00 23.15 100 ARG A CA 1
ATOM 701 C C . ARG A 1 100 ? 80.085 56.084 0.345 1.00 28.45 100 ARG A C 1
ATOM 702 O O . ARG A 1 100 ? 81.289 55.857 0.346 1.00 28.36 100 ARG A O 1
ATOM 710 N N . ASP A 1 101 ? 79.517 57.146 -0.308 1.00 26.26 101 ASP A N 1
ATOM 711 C CA . ASP A 1 101 ? 80.252 58.144 -1.098 1.00 26.45 101 ASP A CA 1
ATOM 712 C C . ASP A 1 101 ? 81.029 59.131 -0.222 1.00 29.89 101 ASP A C 1
ATOM 713 O O . ASP A 1 101 ? 82.087 59.600 -0.630 1.00 29.71 101 ASP A O 1
ATOM 718 N N . TRP A 1 102 ? 80.489 59.461 0.973 1.00 24.71 102 TRP A N 1
ATOM 719 C CA . TRP A 1 102 ? 81.063 60.416 1.931 1.00 22.27 102 TRP A CA 1
ATOM 720 C C . TRP A 1 102 ? 82.257 59.838 2.711 1.00 26.09 102 TRP A C 1
ATOM 721 O O . TRP A 1 102 ? 83.245 60.545 2.922 1.00 25.01 102 TRP A O 1
ATOM 732 N N . ALA A 1 103 ? 82.152 58.580 3.161 1.00 22.78 103 ALA A N 1
ATOM 733 C CA . ALA A 1 103 ? 83.147 57.909 4.005 1.00 23.46 103 ALA A CA 1
ATOM 734 C C . ALA A 1 103 ? 84.606 57.914 3.484 1.00 29.45 103 ALA A C 1
ATOM 735 O O . ALA A 1 103 ? 85.488 58.138 4.317 1.00 29.86 103 ALA A O 1
ATOM 737 N N . PRO A 1 104 ? 84.913 57.668 2.176 1.00 27.86 104 PRO A N 1
ATOM 738 C CA . PRO A 1 104 ? 86.331 57.610 1.748 1.00 28.12 104 PRO A CA 1
ATOM 739 C C . PRO A 1 104 ? 87.146 58.883 1.943 1.00 32.66 104 PRO A C 1
ATOM 740 O O . PRO A 1 104 ? 88.330 58.789 2.278 1.00 31.85 104 PRO A O 1
ATOM 744 N N . ARG A 1 105 ? 86.526 60.057 1.730 1.00 30.62 105 ARG A N 1
ATOM 745 C CA . ARG A 1 105 ? 87.210 61.350 1.836 1.00 31.02 105 ARG A CA 1
ATOM 746 C C . ARG A 1 105 ? 87.432 61.827 3.273 1.00 33.73 105 ARG A C 1
ATOM 747 O O . ARG A 1 105 ? 88.112 62.836 3.469 1.00 34.22 105 ARG A O 1
ATOM 755 N N . GLN A 1 106 ? 86.908 61.093 4.279 1.00 27.42 106 GLN A N 1
ATOM 756 C CA . GLN A 1 106 ? 87.026 61.515 5.670 1.00 25.55 106 GLN A CA 1
ATOM 757 C C . GLN A 1 106 ? 88.406 61.260 6.269 1.00 29.88 106 GLN A C 1
ATOM 758 O O . GLN A 1 106 ? 89.067 60.276 5.940 1.00 29.79 106 GLN A O 1
ATOM 764 N N . THR A 1 107 ? 88.820 62.173 7.166 1.00 26.52 107 THR A N 1
ATOM 765 C CA . THR A 1 107 ? 90.100 62.171 7.872 1.00 26.34 107 THR A CA 1
ATOM 766 C C . THR A 1 107 ? 90.208 60.964 8.818 1.00 29.28 107 THR A C 1
ATOM 767 O O . THR A 1 107 ? 91.236 60.285 8.834 1.00 28.86 107 THR A O 1
ATOM 771 N N . HIS A 1 108 ? 89.153 60.715 9.614 1.00 23.55 108 HIS A N 1
ATOM 772 C CA . HIS A 1 108 ? 89.140 59.619 10.580 1.00 23.21 108 HIS A CA 1
ATOM 773 C C . HIS A 1 108 ? 88.340 58.452 10.017 1.00 24.72 108 HIS A C 1
ATOM 774 O O . HIS A 1 108 ? 87.325 58.670 9.352 1.00 23.64 108 HIS A O 1
ATOM 781 N N . LYS A 1 109 ? 88.851 57.226 10.212 1.00 21.04 109 LYS A N 1
ATOM 782 C CA . LYS A 1 109 ? 88.268 55.985 9.676 1.00 19.66 109 LYS A CA 1
ATOM 783 C C . LYS A 1 109 ? 86.780 55.872 9.963 1.00 19.21 109 LYS A C 1
ATOM 784 O O . LYS A 1 109 ? 86.366 55.983 11.110 1.00 18.77 109 LYS A O 1
ATOM 790 N N . VAL A 1 110 ? 85.993 55.697 8.911 1.00 16.35 110 VAL A N 1
ATOM 791 C CA . VAL A 1 110 ? 84.543 55.531 8.994 1.00 16.00 110 VAL A CA 1
ATOM 792 C C . VAL A 1 110 ? 84.206 54.052 8.844 1.00 16.96 110 VAL A C 1
ATOM 793 O O . VAL A 1 110 ? 84.697 53.408 7.920 1.00 17.52 110 VAL A O 1
ATOM 797 N N . ILE A 1 111 ? 83.351 53.531 9.732 1.00 13.28 111 ILE A N 1
ATOM 798 C CA . ILE A 1 111 ? 82.889 52.134 9.739 1.00 13.59 111 ILE A CA 1
ATOM 799 C C . ILE A 1 111 ? 81.376 52.160 9.414 1.00 16.24 111 ILE A C 1
ATOM 800 O O . ILE A 1 111 ? 80.556 52.373 10.321 1.00 16.02 111 ILE A O 1
ATOM 805 N N . PRO A 1 112 ? 80.996 52.026 8.116 1.00 14.14 112 PRO A N 1
ATOM 806 C CA . PRO A 1 112 ? 79.568 52.120 7.755 1.00 14.15 112 PRO A CA 1
ATOM 807 C C . PRO A 1 112 ? 78.834 50.784 7.822 1.00 16.02 112 PRO A C 1
ATOM 808 O O . PRO A 1 112 ? 79.302 49.785 7.291 1.00 15.91 112 PRO A O 1
ATOM 812 N N . LEU A 1 113 ? 77.674 50.770 8.488 1.00 12.99 113 LEU A N 1
ATOM 813 C CA . LEU A 1 113 ? 76.864 49.561 8.634 1.00 10.96 113 LEU A CA 1
ATOM 814 C C . LEU A 1 113 ? 75.437 49.850 8.211 1.00 14.08 113 LEU A C 1
ATOM 815 O O . LEU A 1 113 ? 74.854 50.858 8.638 1.00 15.75 113 LEU A O 1
ATOM 820 N N . LYS A 1 114 ? 74.884 48.974 7.362 1.00 12.26 114 LYS A N 1
ATOM 821 C CA . LYS A 1 114 ? 73.543 49.160 6.813 1.00 12.07 114 LYS A CA 1
ATOM 822 C C . LYS A 1 114 ? 72.482 48.347 7.525 1.00 16.23 114 LYS A C 1
ATOM 823 O O . LYS A 1 114 ? 72.561 47.130 7.550 1.00 15.42 114 LYS A O 1
ATOM 829 N N . GLY A 1 115 ? 71.444 49.033 7.991 1.00 13.77 115 GLY A N 1
ATOM 830 C CA . GLY A 1 115 ? 70.280 48.405 8.617 1.00 13.22 115 GLY A CA 1
ATOM 831 C C . GLY A 1 115 ? 69.654 49.202 9.740 1.00 16.63 115 GLY A C 1
ATOM 832 O O . GLY A 1 115 ? 70.169 50.251 10.144 1.00 16.34 115 GLY A O 1
ATOM 833 N N . LEU A 1 116 ? 68.529 48.694 10.259 1.00 12.98 116 LEU A N 1
ATOM 834 C CA . LEU A 1 116 ? 67.869 49.272 11.421 1.00 12.50 116 LEU A CA 1
ATOM 835 C C . LEU A 1 116 ? 68.811 49.068 12.604 1.00 14.24 116 LEU A C 1
ATOM 836 O O . LEU A 1 116 ? 69.427 48.004 12.694 1.00 14.44 116 LEU A O 1
ATOM 841 N N . TRP A 1 117 ? 68.944 50.062 13.508 1.00 12.35 117 TRP A N 1
ATOM 842 C CA . TRP A 1 117 ? 69.787 49.850 14.684 1.00 12.69 117 TRP A CA 1
ATOM 843 C C . TRP A 1 117 ? 69.256 48.638 15.476 1.00 16.83 117 TRP A C 1
ATOM 844 O O . TRP A 1 117 ? 70.037 47.958 16.142 1.00 16.71 117 TRP A O 1
ATOM 855 N N . GLU A 1 118 ? 67.931 48.354 15.375 1.00 12.16 118 GLU A N 1
ATOM 856 C CA . GLU A 1 118 ? 67.289 47.233 16.076 1.00 13.18 118 GLU A CA 1
ATOM 857 C C . GLU A 1 118 ? 67.955 45.910 15.686 1.00 19.11 118 GLU A C 1
ATOM 858 O O . GLU A 1 118 ? 68.079 45.028 16.524 1.00 20.87 118 GLU A O 1
ATOM 864 N N . ASP A 1 119 ? 68.426 45.804 14.429 1.00 16.68 119 ASP A N 1
ATOM 865 C CA . ASP A 1 119 ? 69.102 44.640 13.854 1.00 16.03 119 ASP A CA 1
ATOM 866 C C . ASP A 1 119 ? 70.631 44.716 13.941 1.00 18.24 119 ASP A C 1
ATOM 867 O O . ASP A 1 119 ? 71.286 43.693 14.161 1.00 16.90 119 ASP A O 1
ATOM 872 N N . VAL A 1 120 ? 71.207 45.916 13.747 1.00 14.17 120 VAL A N 1
ATOM 873 C CA . VAL A 1 120 ? 72.653 46.129 13.720 1.00 12.76 120 VAL A CA 1
ATOM 874 C C . VAL A 1 120 ? 73.285 46.258 15.120 1.00 13.31 120 VAL A C 1
ATOM 875 O O . VAL A 1 120 ? 74.343 45.661 15.349 1.00 11.10 120 VAL A O 1
ATOM 879 N N . ALA A 1 121 ? 72.689 47.080 16.025 1.00 10.89 121 ALA A N 1
ATOM 880 C CA . ALA A 1 121 ? 73.253 47.298 17.369 1.00 12.31 121 ALA A CA 1
ATOM 881 C C . ALA A 1 121 ? 73.552 45.963 18.156 1.00 17.02 121 ALA A C 1
ATOM 882 O O . ALA A 1 121 ? 74.634 45.882 18.744 1.00 15.11 121 ALA A O 1
ATOM 884 N N . PRO A 1 122 ? 72.716 44.883 18.085 1.00 14.38 122 PRO A N 1
ATOM 885 C CA . PRO A 1 122 ? 73.065 43.638 18.804 1.00 14.72 122 PRO A CA 1
ATOM 886 C C . PRO A 1 122 ? 74.383 42.991 18.347 1.00 17.90 122 PRO A C 1
ATOM 887 O O . PRO A 1 122 ? 74.934 42.182 19.083 1.00 19.06 122 PRO A O 1
ATOM 891 N N . THR A 1 123 ? 74.901 43.364 17.154 1.00 11.72 123 THR A N 1
ATOM 892 C CA . THR A 1 123 ? 76.153 42.826 16.610 1.00 11.50 123 THR A CA 1
ATOM 893 C C . THR A 1 123 ? 77.394 43.620 17.072 1.00 15.15 123 THR A C 1
ATOM 894 O O . THR A 1 123 ? 78.528 43.164 16.897 1.00 15.11 123 THR A O 1
ATOM 898 N N . LEU A 1 124 ? 77.181 44.796 17.672 1.00 13.13 124 LEU A N 1
ATOM 899 C CA . LEU A 1 124 ? 78.260 45.669 18.119 1.00 12.89 124 LEU A CA 1
ATOM 900 C C . LEU A 1 124 ? 78.873 45.222 19.481 1.00 16.33 124 LEU A C 1
ATOM 901 O O . LEU A 1 124 ? 78.159 44.707 20.337 1.00 14.74 124 LEU A O 1
ATOM 906 N N . PRO A 1 125 ? 80.202 45.385 19.661 1.00 14.69 125 PRO A N 1
ATOM 907 C CA . PRO A 1 125 ? 80.838 44.922 20.917 1.00 14.87 125 PRO A CA 1
ATOM 908 C C . PRO A 1 125 ? 80.547 45.792 22.144 1.00 17.06 125 PRO A C 1
ATOM 909 O O . PRO A 1 125 ? 80.529 47.023 22.049 1.00 14.09 125 PRO A O 1
ATOM 913 N N . ASP A 1 126 ? 80.345 45.137 23.307 1.00 16.42 126 ASP A N 1
ATOM 914 C CA . ASP A 1 126 ? 80.109 45.771 24.613 1.00 17.06 126 ASP A CA 1
ATOM 915 C C . ASP A 1 126 ? 81.315 46.644 25.017 1.00 18.85 126 ASP A C 1
ATOM 916 O O . ASP A 1 126 ? 82.451 46.267 24.747 1.00 18.02 126 ASP A O 1
ATOM 921 N N . GLY A 1 127 ? 81.039 47.751 25.716 1.00 15.41 127 GLY A N 1
ATOM 922 C CA . GLY A 1 127 ? 82.026 48.697 26.239 1.00 16.19 127 GLY A CA 1
ATOM 923 C C . GLY A 1 127 ? 83.126 49.090 25.276 1.00 21.06 127 GLY A C 1
ATOM 924 O O . GLY A 1 127 ? 84.289 49.146 25.661 1.00 22.38 127 GLY A O 1
ATOM 925 N N . HIS A 1 128 ? 82.759 49.367 24.018 1.00 16.75 128 HIS A N 1
ATOM 926 C CA . HIS A 1 128 ? 83.697 49.671 22.953 1.00 15.48 128 HIS A CA 1
ATOM 927 C C . HIS A 1 128 ? 83.726 51.147 22.544 1.00 18.48 128 HIS A C 1
ATOM 928 O O . HIS A 1 128 ? 84.669 51.565 21.870 1.00 19.50 128 HIS A O 1
ATOM 935 N N . PHE A 1 129 ? 82.701 51.924 22.916 1.00 13.97 129 PHE A N 1
ATOM 936 C CA . PHE A 1 129 ? 82.564 53.291 22.420 1.00 12.95 129 PHE A CA 1
ATOM 937 C C . PHE A 1 129 ? 82.754 54.348 23.471 1.00 17.02 129 PHE A C 1
ATOM 938 O O . PHE A 1 129 ? 82.215 54.251 24.578 1.00 16.30 129 PHE A O 1
ATOM 946 N N . ASP A 1 130 ? 83.525 55.389 23.100 1.00 14.94 130 ASP A N 1
ATOM 947 C CA . ASP A 1 130 ? 83.801 56.547 23.957 1.00 13.40 130 ASP A CA 1
ATOM 948 C C . ASP A 1 130 ? 82.640 57.531 23.903 1.00 16.67 130 ASP A C 1
ATOM 949 O O . ASP A 1 130 ? 82.410 58.279 24.853 1.00 16.36 130 ASP A O 1
ATOM 954 N N . GLY A 1 131 ? 81.933 57.526 22.785 1.00 14.50 131 GLY A N 1
ATOM 955 C CA . GLY A 1 131 ? 80.795 58.406 22.571 1.00 13.64 131 GLY A CA 1
ATOM 956 C C . GLY A 1 131 ? 79.744 57.816 21.662 1.00 14.32 131 GLY A C 1
ATOM 957 O O . GLY A 1 131 ? 80.056 57.027 20.770 1.00 13.36 131 GLY A O 1
ATOM 958 N N . ILE A 1 132 ? 78.479 58.177 21.916 1.00 10.71 132 ILE A N 1
ATOM 959 C CA . ILE A 1 132 ? 77.336 57.742 21.091 1.00 11.28 132 ILE A CA 1
ATOM 960 C C . ILE A 1 132 ? 76.484 58.949 20.742 1.00 13.90 132 ILE A C 1
ATOM 961 O O . ILE A 1 132 ? 76.149 59.724 21.633 1.00 14.47 132 ILE A O 1
ATOM 966 N N . LEU A 1 133 ? 76.104 59.088 19.454 1.00 11.23 133 LEU A N 1
ATOM 967 C CA . LEU A 1 133 ? 75.179 60.117 18.980 1.00 11.53 133 LEU A CA 1
ATOM 968 C C . LEU A 1 133 ? 73.986 59.372 18.378 1.00 12.09 133 LEU A C 1
ATOM 969 O O . LEU A 1 133 ? 74.128 58.769 17.325 1.00 11.12 133 LEU A O 1
ATOM 974 N N . TYR A 1 134 ? 72.814 59.417 19.051 1.00 10.66 134 TYR A N 1
ATOM 975 C CA . TYR A 1 134 ? 71.589 58.798 18.540 1.00 9.47 134 TYR A CA 1
ATOM 976 C C . TYR A 1 134 ? 70.666 59.890 17.980 1.00 13.04 134 TYR A C 1
ATOM 977 O O . TYR A 1 134 ? 70.150 60.730 18.724 1.00 11.98 134 TYR A O 1
ATOM 986 N N . ASP A 1 135 ? 70.456 59.872 16.663 1.00 11.60 135 ASP A N 1
ATOM 987 C CA . ASP A 1 135 ? 69.529 60.797 16.008 1.00 12.59 135 ASP A CA 1
ATOM 988 C C . ASP A 1 135 ? 68.943 60.103 14.805 1.00 15.69 135 ASP A C 1
ATOM 989 O O . ASP A 1 135 ? 69.431 60.260 13.691 1.00 14.83 135 ASP A O 1
ATOM 994 N N . THR A 1 136 ? 67.905 59.292 15.046 1.00 13.62 136 THR A N 1
ATOM 995 C CA . THR A 1 136 ? 67.242 58.620 13.949 1.00 13.63 136 THR A CA 1
ATOM 996 C C . THR A 1 136 ? 65.928 59.358 13.712 1.00 18.78 136 THR A C 1
ATOM 997 O O . THR A 1 136 ? 65.928 60.583 13.627 1.00 18.32 136 THR A O 1
ATOM 1001 N N . TYR A 1 137 ? 64.837 58.632 13.557 1.00 16.92 137 TYR A N 1
ATOM 1002 C CA . TYR A 1 137 ? 63.512 59.184 13.312 1.00 16.30 137 TYR A CA 1
ATOM 1003 C C . TYR A 1 137 ? 62.505 58.163 13.829 1.00 18.02 137 TYR A C 1
ATOM 1004 O O . TYR A 1 137 ? 62.797 56.967 13.719 1.00 15.76 137 TYR A O 1
ATOM 1013 N N . PRO A 1 138 ? 61.342 58.553 14.421 1.00 16.41 138 PRO A N 1
ATOM 1014 C CA . PRO A 1 138 ? 60.390 57.514 14.870 1.00 16.47 138 PRO A CA 1
ATOM 1015 C C . PRO A 1 138 ? 59.897 56.689 13.690 1.00 17.62 138 PRO A C 1
ATOM 1016 O O . PRO A 1 138 ? 59.664 57.247 12.622 1.00 17.13 138 PRO A O 1
ATOM 1020 N N . LEU A 1 139 ? 59.792 55.363 13.842 1.00 15.33 139 LEU A N 1
ATOM 1021 C CA . LEU A 1 139 ? 59.326 54.540 12.721 1.00 14.66 139 LEU A CA 1
ATOM 1022 C C . LEU A 1 139 ? 57.876 54.051 12.887 1.00 18.27 139 LEU A C 1
ATOM 1023 O O . LEU A 1 139 ? 57.366 53.325 12.033 1.00 17.37 139 LEU A O 1
ATOM 1028 N N . SER A 1 140 ? 57.210 54.479 13.957 1.00 16.41 140 SER A N 1
ATOM 1029 C CA . SER A 1 140 ? 55.805 54.157 14.202 1.00 16.25 140 SER A CA 1
ATOM 1030 C C . SER A 1 140 ? 55.182 55.204 15.058 1.00 18.75 140 SER A C 1
ATOM 1031 O O . SER A 1 140 ? 55.871 55.825 15.871 1.00 17.54 140 SER A O 1
ATOM 1034 N N . GLU A 1 141 ? 53.864 55.390 14.900 1.00 15.52 141 GLU A N 1
ATOM 1035 C CA . GLU A 1 141 ? 53.101 56.368 15.683 1.00 14.93 141 GLU A CA 1
ATOM 1036 C C . GLU A 1 141 ? 53.292 56.185 17.211 1.00 18.70 141 GLU A C 1
ATOM 1037 O O . GLU A 1 141 ? 53.416 57.169 17.933 1.00 17.82 141 GLU A O 1
ATOM 1043 N N . GLU A 1 142 ? 53.286 54.948 17.700 1.00 17.89 142 GLU A N 1
ATOM 1044 C CA . GLU A 1 142 ? 53.343 54.689 19.143 1.00 18.33 142 GLU A CA 1
ATOM 1045 C C . GLU A 1 142 ? 54.750 54.819 19.731 1.00 21.91 142 GLU A C 1
ATOM 1046 O O . GLU A 1 142 ? 54.888 54.825 20.956 1.00 20.42 142 GLU A O 1
ATOM 1052 N N . THR A 1 143 ? 55.785 54.923 18.874 1.00 20.92 143 THR A N 1
ATOM 1053 C CA . THR A 1 143 ? 57.157 55.124 19.345 1.00 20.26 143 THR A CA 1
ATOM 1054 C C . THR A 1 143 ? 57.604 56.573 19.099 1.00 24.97 143 THR A C 1
ATOM 1055 O O . THR A 1 143 ? 58.792 56.882 19.264 1.00 23.59 143 THR A O 1
ATOM 1059 N N . TRP A 1 144 ? 56.634 57.474 18.783 1.00 22.96 144 TRP A N 1
ATOM 1060 C CA . TRP A 1 144 ? 56.847 58.904 18.540 1.00 23.85 144 TRP A CA 1
ATOM 1061 C C . TRP A 1 144 ? 57.688 59.564 19.660 1.00 23.87 144 TRP A C 1
ATOM 1062 O O . TRP A 1 144 ? 58.698 60.192 19.351 1.00 22.46 144 TRP A O 1
ATOM 1073 N N . HIS A 1 145 ? 57.314 59.373 20.946 1.00 18.94 145 HIS A N 1
ATOM 1074 C CA . HIS A 1 145 ? 58.022 59.975 22.075 1.00 18.23 145 HIS A CA 1
ATOM 1075 C C . HIS A 1 145 ? 59.019 59.047 22.733 1.00 20.37 145 HIS A C 1
ATOM 1076 O O . HIS A 1 145 ? 59.669 59.484 23.680 1.00 20.00 145 HIS A O 1
ATOM 1083 N N . THR A 1 146 ? 59.096 57.768 22.316 1.00 17.42 146 THR A N 1
ATOM 1084 C CA . THR A 1 146 ? 59.879 56.765 23.040 1.00 17.68 146 THR A CA 1
ATOM 1085 C C . THR A 1 146 ? 60.890 55.917 22.259 1.00 20.39 146 THR A C 1
ATOM 1086 O O . THR A 1 146 ? 61.523 55.080 22.896 1.00 19.21 146 THR A O 1
ATOM 1090 N N . HIS A 1 147 ? 61.021 56.056 20.921 1.00 17.69 147 HIS A N 1
ATOM 1091 C CA . HIS A 1 147 ? 61.957 55.201 20.151 1.00 16.34 147 HIS A CA 1
ATOM 1092 C C . HIS A 1 147 ? 63.430 55.278 20.665 1.00 18.28 147 HIS A C 1
ATOM 1093 O O . HIS A 1 147 ? 64.136 54.260 20.691 1.00 18.28 147 HIS A O 1
ATOM 1100 N N . GLN A 1 148 ? 63.856 56.443 21.143 1.00 14.47 148 GLN A N 1
ATOM 1101 C CA . GLN A 1 148 ? 65.224 56.595 21.682 1.00 13.33 148 GLN A CA 1
ATOM 1102 C C . GLN A 1 148 ? 65.460 55.762 22.960 1.00 19.43 148 GLN A C 1
ATOM 1103 O O . GLN A 1 148 ? 66.575 55.284 23.180 1.00 19.80 148 GLN A O 1
ATOM 1109 N N . PHE A 1 149 ? 64.409 55.576 23.778 1.00 17.28 149 PHE A N 1
ATOM 1110 C CA . PHE A 1 149 ? 64.492 54.831 25.042 1.00 16.77 149 PHE A CA 1
ATOM 1111 C C . PHE A 1 149 ? 64.788 53.360 24.806 1.00 21.70 149 PHE A C 1
ATOM 1112 O O . PHE A 1 149 ? 65.566 52.762 25.553 1.00 21.40 149 PHE A O 1
ATOM 1120 N N . ASN A 1 150 ? 64.209 52.783 23.736 1.00 16.97 150 ASN A N 1
ATOM 1121 C CA . ASN A 1 150 ? 64.447 51.397 23.355 1.00 16.14 150 ASN A CA 1
ATOM 1122 C C . ASN A 1 150 ? 65.934 51.218 23.037 1.00 17.50 150 ASN A C 1
ATOM 1123 O O . ASN A 1 150 ? 66.569 50.297 23.543 1.00 17.74 150 ASN A O 1
ATOM 1128 N N . PHE A 1 151 ? 66.515 52.156 22.277 1.00 11.31 151 PHE A N 1
ATOM 1129 C CA . PHE A 1 151 ? 67.944 52.090 21.985 1.00 9.73 151 PHE A CA 1
ATOM 1130 C C . PHE A 1 151 ? 68.796 52.322 23.244 1.00 13.42 151 PHE A C 1
ATOM 1131 O O . PHE A 1 151 ? 69.764 51.596 23.445 1.00 14.62 151 PHE A O 1
ATOM 1139 N N . ILE A 1 152 ? 68.479 53.365 24.033 1.00 11.23 152 ILE A N 1
ATOM 1140 C CA . ILE A 1 152 ? 69.255 53.742 25.224 1.00 12.22 152 ILE A CA 1
ATOM 1141 C C . ILE A 1 152 ? 69.283 52.590 26.247 1.00 19.33 152 ILE A C 1
ATOM 1142 O O . ILE A 1 152 ? 70.368 52.240 26.732 1.00 17.38 152 ILE A O 1
ATOM 1147 N N . LYS A 1 153 ? 68.110 51.977 26.525 1.00 18.34 153 LYS A N 1
ATOM 1148 C CA . LYS A 1 153 ? 67.999 50.879 27.493 1.00 19.27 153 LYS A CA 1
ATOM 1149 C C . LYS A 1 153 ? 68.703 49.605 27.024 1.00 24.62 153 LYS A C 1
ATOM 1150 O O . LYS A 1 153 ? 69.498 49.034 27.769 1.00 25.31 153 LYS A O 1
ATOM 1156 N N . ASN A 1 154 ? 68.452 49.177 25.786 1.00 21.83 154 ASN A N 1
ATOM 1157 C CA . ASN A 1 154 ? 69.010 47.927 25.279 1.00 21.93 154 ASN A CA 1
ATOM 1158 C C . ASN A 1 154 ? 70.439 48.010 24.755 1.00 24.15 154 ASN A C 1
ATOM 1159 O O . ASN A 1 154 ? 71.105 46.968 24.679 1.00 24.83 154 ASN A O 1
ATOM 1164 N N . HIS A 1 155 ? 70.926 49.211 24.372 1.00 17.98 155 HIS A N 1
ATOM 1165 C CA . HIS A 1 155 ? 72.250 49.269 23.762 1.00 15.95 155 HIS A CA 1
ATOM 1166 C C . HIS A 1 155 ? 73.199 50.342 24.261 1.00 21.42 155 HIS A C 1
ATOM 1167 O O . HIS A 1 155 ? 74.374 50.027 24.424 1.00 19.43 155 HIS A O 1
ATOM 1174 N N . ALA A 1 156 ? 72.757 51.618 24.422 1.00 20.97 156 ALA A N 1
ATOM 1175 C CA . ALA A 1 156 ? 73.664 52.711 24.822 1.00 20.27 156 ALA A CA 1
ATOM 1176 C C . ALA A 1 156 ? 74.489 52.389 26.075 1.00 23.04 156 ALA A C 1
ATOM 1177 O O . ALA A 1 156 ? 75.698 52.582 26.051 1.00 21.47 156 ALA A O 1
ATOM 1179 N N . PHE A 1 157 ? 73.856 51.855 27.130 1.00 19.38 157 PHE A N 1
ATOM 1180 C CA . PHE A 1 157 ? 74.536 51.532 28.381 1.00 19.86 157 PHE A CA 1
ATOM 1181 C C . PHE A 1 157 ? 75.620 50.454 28.214 1.00 20.85 157 PHE A C 1
ATOM 1182 O O . PHE A 1 157 ? 76.753 50.668 28.639 1.00 20.18 157 PHE A O 1
ATOM 1190 N N . ARG A 1 158 ? 75.281 49.313 27.578 1.00 15.20 158 ARG A N 1
ATOM 1191 C CA . ARG A 1 158 ? 76.229 48.223 27.358 1.00 13.84 158 ARG A CA 1
ATOM 1192 C C . ARG A 1 158 ? 77.344 48.599 26.368 1.00 18.08 158 ARG A C 1
ATOM 1193 O O . ARG A 1 158 ? 78.469 48.139 26.537 1.00 17.75 158 ARG A O 1
ATOM 1201 N N . LEU A 1 159 ? 77.042 49.434 25.346 1.00 15.16 159 LEU A N 1
ATOM 1202 C CA . LEU A 1 159 ? 78.025 49.806 24.318 1.00 14.89 159 LEU A CA 1
ATOM 1203 C C . LEU A 1 159 ? 79.084 50.795 24.791 1.00 18.58 159 LEU A C 1
ATOM 1204 O O . LEU A 1 159 ? 80.197 50.787 24.254 1.00 18.13 159 LEU A O 1
ATOM 1209 N N . LEU A 1 160 ? 78.731 51.678 25.744 1.00 15.43 160 LEU A N 1
ATOM 1210 C CA . LEU A 1 160 ? 79.667 52.683 26.231 1.00 15.07 160 LEU A CA 1
ATOM 1211 C C . LEU A 1 160 ? 80.752 52.109 27.112 1.00 19.98 160 LEU A C 1
ATOM 1212 O O . LEU A 1 160 ? 80.513 51.192 27.903 1.00 19.65 160 LEU A O 1
ATOM 1217 N N . LYS A 1 161 ? 81.944 52.694 26.995 1.00 17.45 161 LYS A N 1
ATOM 1218 C CA . LYS A 1 161 ? 83.086 52.396 27.849 1.00 18.26 161 LYS A CA 1
ATOM 1219 C C . LYS A 1 161 ? 82.779 53.100 29.176 1.00 24.17 161 LYS A C 1
ATOM 1220 O O . LYS A 1 161 ? 82.050 54.094 29.138 1.00 21.89 161 LYS A O 1
ATOM 1226 N N . PRO A 1 162 ? 83.382 52.715 30.335 1.00 25.27 162 PRO A N 1
ATOM 1227 C CA . PRO A 1 162 ? 83.161 53.509 31.560 1.00 25.68 162 PRO A CA 1
ATOM 1228 C C . PRO A 1 162 ? 83.648 54.934 31.304 1.00 29.40 162 PRO A C 1
ATOM 1229 O O . PRO A 1 162 ? 84.689 55.117 30.672 1.00 31.32 162 PRO A O 1
ATOM 1233 N N . GLY A 1 163 ? 82.846 55.920 31.675 1.00 25.34 163 GLY A N 1
ATOM 1234 C CA . GLY A 1 163 ? 83.160 57.325 31.409 1.00 24.44 163 GLY A CA 1
ATOM 1235 C C . GLY A 1 163 ? 82.723 57.820 30.037 1.00 26.29 163 GLY A C 1
ATOM 1236 O O . GLY A 1 163 ? 82.871 59.002 29.734 1.00 26.11 163 GLY A O 1
ATOM 1237 N N . GLY A 1 164 ? 82.190 56.919 29.207 1.00 21.62 164 GLY A N 1
ATOM 1238 C CA . GLY A 1 164 ? 81.714 57.242 27.862 1.00 20.21 164 GLY A CA 1
ATOM 1239 C C . GLY A 1 164 ? 80.511 58.160 27.877 1.00 21.86 164 GLY A C 1
ATOM 1240 O O . GLY A 1 164 ? 79.770 58.182 28.862 1.00 22.57 164 GLY A O 1
ATOM 1241 N N . VAL A 1 165 ? 80.314 58.952 26.803 1.00 17.96 165 VAL A N 1
ATOM 1242 C CA . VAL A 1 165 ? 79.207 59.923 26.769 1.00 17.53 165 VAL A CA 1
ATOM 1243 C C . VAL A 1 165 ? 78.151 59.588 25.699 1.00 17.51 165 VAL A C 1
ATOM 1244 O O . VAL A 1 165 ? 78.477 59.392 24.543 1.00 15.83 165 VAL A O 1
ATOM 1248 N N . LEU A 1 166 ? 76.867 59.587 26.104 1.00 13.90 166 LEU A N 1
ATOM 1249 C CA . LEU A 1 166 ? 75.751 59.437 25.187 1.00 12.30 166 LEU A CA 1
ATOM 1250 C C . LEU A 1 166 ? 75.082 60.803 25.018 1.00 14.18 166 LEU A C 1
ATOM 1251 O O . LEU A 1 166 ? 74.820 61.512 26.008 1.00 14.15 166 LEU A O 1
ATOM 1256 N N . THR A 1 167 ? 74.761 61.144 23.765 1.00 11.54 167 THR A N 1
ATOM 1257 C CA . THR A 1 167 ? 73.948 62.302 23.396 1.00 10.28 167 THR A CA 1
ATOM 1258 C C . THR A 1 167 ? 72.880 61.799 22.416 1.00 12.20 167 THR A C 1
ATOM 1259 O O . THR A 1 167 ? 73.094 60.820 21.714 1.00 12.14 167 THR A O 1
ATOM 1263 N N . TYR A 1 168 ? 71.736 62.461 22.383 1.00 9.90 168 TYR A N 1
ATOM 1264 C CA . TYR A 1 168 ? 70.647 62.069 21.492 1.00 10.45 168 TYR A CA 1
ATOM 1265 C C . TYR A 1 168 ? 69.654 63.181 21.394 1.00 15.33 168 TYR A C 1
ATOM 1266 O O . TYR A 1 168 ? 69.690 64.120 22.185 1.00 13.81 168 TYR A O 1
ATOM 1275 N N . CYS A 1 169 ? 68.720 63.053 20.464 1.00 14.10 169 CYS A N 1
ATOM 1276 C CA . CYS A 1 169 ? 67.623 64.000 20.340 1.00 15.61 169 CYS A CA 1
ATOM 1277 C C . CYS A 1 169 ? 66.450 63.301 19.711 1.00 20.03 169 CYS A C 1
ATOM 1278 O O . CYS A 1 169 ? 66.609 62.228 19.124 1.00 20.74 169 CYS A O 1
ATOM 1281 N N . ASN A 1 170 ? 65.268 63.888 19.905 1.00 17.23 170 ASN A N 1
ATOM 1282 C CA . ASN A 1 170 ? 64.017 63.473 19.289 1.00 17.46 170 ASN A CA 1
ATOM 1283 C C . ASN A 1 170 ? 63.216 64.745 19.160 1.00 20.67 170 ASN A C 1
ATOM 1284 O O . ASN A 1 170 ? 62.469 65.111 20.068 1.00 20.52 170 ASN A O 1
ATOM 1289 N N . LEU A 1 171 ? 63.435 65.458 18.047 1.00 17.17 171 LEU A N 1
ATOM 1290 C CA . LEU A 1 171 ? 62.808 66.763 17.791 1.00 17.71 171 LEU A CA 1
ATOM 1291 C C . LEU A 1 171 ? 61.292 66.689 17.529 1.00 21.10 171 LEU A C 1
ATOM 1292 O O . LEU A 1 171 ? 60.582 67.605 17.942 1.00 20.18 171 LEU A O 1
ATOM 1297 N N . THR A 1 172 ? 60.794 65.604 16.924 1.00 19.48 172 THR A N 1
ATOM 1298 C CA . THR A 1 172 ? 59.343 65.411 16.684 1.00 20.14 172 THR A CA 1
ATOM 1299 C C . THR A 1 172 ? 58.608 65.383 18.025 1.00 24.13 172 THR A C 1
ATOM 1300 O O . THR A 1 172 ? 57.582 66.043 18.197 1.00 23.20 172 THR A O 1
ATOM 1304 N N . SER A 1 173 ? 59.201 64.691 19.011 1.00 20.36 173 SER A N 1
ATOM 1305 C CA . SER A 1 173 ? 58.656 64.582 20.357 1.00 19.38 173 SER A CA 1
ATOM 1306 C C . SER A 1 173 ? 58.784 65.884 21.103 1.00 22.98 173 SER A C 1
ATOM 1307 O O . SER A 1 173 ? 57.802 66.411 21.640 1.00 20.63 173 SER A O 1
ATOM 1310 N N . TRP A 1 174 ? 60.009 66.411 21.158 1.00 20.93 174 TRP A N 1
ATOM 1311 C CA . TRP A 1 174 ? 60.266 67.596 21.955 1.00 20.49 174 TRP A CA 1
ATOM 1312 C C . TRP A 1 174 ? 59.564 68.849 21.403 1.00 23.96 174 TRP A C 1
ATOM 1313 O O . TRP A 1 174 ? 59.096 69.655 22.193 1.00 23.80 174 TRP A O 1
ATOM 1324 N N . GLY A 1 175 ? 59.435 68.960 20.087 1.00 21.82 175 GLY A N 1
ATOM 1325 C CA . GLY A 1 175 ? 58.742 70.081 19.451 1.00 22.97 175 GLY A CA 1
ATOM 1326 C C . GLY A 1 175 ? 57.293 70.182 19.883 1.00 29.83 175 GLY A C 1
ATOM 1327 O O . GLY A 1 175 ? 56.809 71.269 20.222 1.00 30.50 175 GLY A O 1
ATOM 1328 N N . GLU A 1 176 ? 56.632 69.022 19.939 1.00 27.09 176 GLU A N 1
ATOM 1329 C CA . GLU A 1 176 ? 55.244 68.820 20.358 1.00 27.57 176 GLU A CA 1
ATOM 1330 C C . GLU A 1 176 ? 55.067 69.107 21.840 1.00 29.98 176 GLU A C 1
ATOM 1331 O O . GLU A 1 176 ? 54.133 69.813 22.224 1.00 30.60 176 GLU A O 1
ATOM 1337 N N . LEU A 1 177 ? 55.946 68.531 22.675 1.00 24.85 177 LEU A N 1
ATOM 1338 C CA . LEU A 1 177 ? 55.886 68.691 24.119 1.00 24.16 177 LEU A CA 1
ATOM 1339 C C . LEU A 1 177 ? 56.141 70.154 24.550 1.00 27.53 177 LEU A C 1
ATOM 1340 O O . LEU A 1 177 ? 55.614 70.575 25.585 1.00 26.99 177 LEU A O 1
ATOM 1345 N N . MET A 1 178 ? 56.883 70.940 23.725 1.00 22.12 178 MET A N 1
ATOM 1346 C CA . MET A 1 178 ? 57.167 72.357 23.979 1.00 21.41 178 MET A CA 1
ATOM 1347 C C . MET A 1 178 ? 56.046 73.280 23.470 1.00 29.52 178 MET A C 1
ATOM 1348 O O . MET A 1 178 ? 56.061 74.476 23.779 1.00 29.50 178 MET A O 1
ATOM 1353 N N . LYS A 1 179 ? 55.089 72.738 22.693 1.00 29.38 179 LYS A N 1
ATOM 1354 C CA . LYS A 1 179 ? 53.953 73.502 22.160 1.00 31.66 179 LYS A CA 1
ATOM 1355 C C . LYS A 1 179 ? 52.857 73.711 23.206 1.00 40.52 179 LYS A C 1
ATOM 1356 O O . LYS A 1 179 ? 52.294 74.806 23.277 1.00 42.42 179 LYS A O 1
ATOM 1362 N N . SER A 1 180 ? 52.556 72.684 24.020 1.00 38.06 180 SER A N 1
ATOM 1363 C CA . SER A 1 180 ? 51.497 72.805 25.017 1.00 38.34 180 SER A CA 1
ATOM 1364 C C . SER A 1 180 ? 51.910 72.419 26.437 1.00 40.51 180 SER A C 1
ATOM 1365 O O . SER A 1 180 ? 51.745 73.227 27.359 1.00 41.20 180 SER A O 1
ATOM 1368 N N . LYS A 1 181 ? 52.395 71.175 26.623 1.00 33.84 181 LYS A N 1
ATOM 1369 C CA . LYS A 1 181 ? 52.721 70.626 27.938 1.00 31.92 181 LYS A CA 1
ATOM 1370 C C . LYS A 1 181 ? 53.806 71.394 28.712 1.00 32.55 181 LYS A C 1
ATOM 1371 O O . LYS A 1 181 ? 53.721 71.474 29.938 1.00 29.19 181 LYS A O 1
ATOM 1377 N N . TYR A 1 182 ? 54.827 71.933 28.023 1.00 28.44 182 TYR A N 1
ATOM 1378 C CA . TYR A 1 182 ? 55.936 72.608 28.710 1.00 26.29 182 TYR A CA 1
ATOM 1379 C C . TYR A 1 182 ? 56.311 73.950 28.102 1.00 29.51 182 TYR A C 1
ATOM 1380 O O . TYR A 1 182 ? 56.197 74.142 26.895 1.00 29.53 182 TYR A O 1
ATOM 1389 N N . SER A 1 183 ? 56.793 74.859 28.952 1.00 26.77 183 SER A N 1
ATOM 1390 C CA . SER A 1 183 ? 57.285 76.184 28.550 1.00 27.26 183 SER A CA 1
ATOM 1391 C C . SER A 1 183 ? 58.767 76.315 28.957 1.00 30.10 183 SER A C 1
ATOM 1392 O O . SER A 1 183 ? 59.437 77.270 28.573 1.00 30.36 183 SER A O 1
ATOM 1395 N N . ASP A 1 184 ? 59.270 75.339 29.733 1.00 25.40 184 ASP A N 1
ATOM 1396 C CA . ASP A 1 184 ? 60.657 75.284 30.191 1.00 24.76 184 ASP A CA 1
ATOM 1397 C C . ASP A 1 184 ? 61.256 73.968 29.684 1.00 26.14 184 ASP A C 1
ATOM 1398 O O . ASP A 1 184 ? 60.775 72.884 30.040 1.00 25.78 184 ASP A O 1
ATOM 1403 N N . ILE A 1 185 ? 62.278 74.070 28.806 1.00 20.59 185 ILE A N 1
ATOM 1404 C CA . ILE A 1 185 ? 62.878 72.913 28.145 1.00 20.04 185 ILE A CA 1
ATOM 1405 C C . ILE A 1 185 ? 63.621 71.974 29.137 1.00 21.77 185 ILE A C 1
ATOM 1406 O O . ILE A 1 185 ? 63.634 70.769 28.911 1.00 19.88 185 ILE A O 1
ATOM 1411 N N . THR A 1 186 ? 64.206 72.514 30.223 1.00 20.88 186 THR A N 1
ATOM 1412 C CA . THR A 1 186 ? 64.898 71.681 31.210 1.00 21.28 186 THR A CA 1
ATOM 1413 C C . THR A 1 186 ? 63.873 70.879 32.036 1.00 27.66 186 THR A C 1
ATOM 1414 O O . THR A 1 186 ? 64.158 69.731 32.381 1.00 28.02 186 THR A O 1
ATOM 1418 N N . ILE A 1 187 ? 62.663 71.460 32.306 1.00 25.00 187 ILE A N 1
ATOM 1419 C CA . ILE A 1 187 ? 61.555 70.784 33.009 1.00 24.83 187 ILE A CA 1
ATOM 1420 C C . ILE A 1 187 ? 61.031 69.647 32.132 1.00 25.65 187 ILE A C 1
ATOM 1421 O O . ILE A 1 187 ? 60.872 68.525 32.614 1.00 25.83 187 ILE A O 1
ATOM 1426 N N . MET A 1 188 ? 60.799 69.931 30.836 1.00 21.37 188 MET A N 1
ATOM 1427 C CA . MET A 1 188 ? 60.381 68.920 29.847 1.00 20.65 188 MET A CA 1
ATOM 1428 C C . MET A 1 188 ? 61.358 67.721 29.897 1.00 22.83 188 MET A C 1
ATOM 1429 O O . MET A 1 188 ? 60.923 66.570 29.999 1.00 20.47 188 MET A O 1
ATOM 1434 N N . PHE A 1 189 ? 62.670 68.001 29.858 1.00 20.28 189 PHE A N 1
ATOM 1435 C CA . PHE A 1 189 ? 63.694 66.961 29.899 1.00 20.57 189 PHE A CA 1
ATOM 1436 C C . PHE A 1 189 ? 63.654 66.176 31.208 1.00 24.26 189 PHE A C 1
ATOM 1437 O O . PHE A 1 189 ? 63.702 64.949 31.186 1.00 24.37 189 PHE A O 1
ATOM 1445 N N . GLU A 1 190 ? 63.569 66.876 32.336 1.00 22.41 190 GLU A N 1
ATOM 1446 C CA . GLU A 1 190 ? 63.534 66.243 33.658 1.00 22.27 190 GLU A CA 1
ATOM 1447 C C . GLU A 1 190 ? 62.349 65.285 33.824 1.00 24.73 190 GLU A C 1
ATOM 1448 O O . GLU A 1 190 ? 62.519 64.170 34.330 1.00 22.23 190 GLU A O 1
ATOM 1454 N N . GLU A 1 191 ? 61.165 65.717 33.388 1.00 22.85 191 GLU A N 1
ATOM 1455 C CA . GLU A 1 191 ? 59.943 64.935 33.541 1.00 23.09 191 GLU A CA 1
ATOM 1456 C C . GLU A 1 191 ? 59.779 63.813 32.540 1.00 27.00 191 GLU A C 1
ATOM 1457 O O . GLU A 1 191 ? 59.324 62.739 32.937 1.00 28.30 191 GLU A O 1
ATOM 1463 N N . THR A 1 192 ? 60.135 64.025 31.260 1.00 22.20 192 THR A N 1
ATOM 1464 C CA . THR A 1 192 ? 59.900 63.021 30.214 1.00 20.37 192 THR A CA 1
ATOM 1465 C C . THR A 1 192 ? 61.125 62.160 29.816 1.00 19.95 192 THR A C 1
ATOM 1466 O O . THR A 1 192 ? 60.939 61.090 29.218 1.00 17.59 192 THR A O 1
ATOM 1470 N N . GLN A 1 193 ? 62.357 62.620 30.103 1.00 16.61 193 GLN A N 1
ATOM 1471 C CA . GLN A 1 193 ? 63.545 61.870 29.660 1.00 15.99 193 GLN A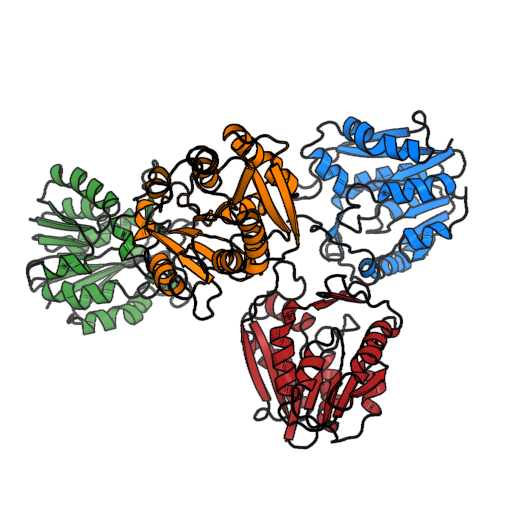 CA 1
ATOM 1472 C C . GLN A 1 193 ? 64.329 61.201 30.788 1.00 18.72 193 GLN A C 1
ATOM 1473 O O . GLN A 1 193 ? 64.757 60.053 30.633 1.00 16.62 193 GLN A O 1
ATOM 1479 N N . VAL A 1 194 ? 64.551 61.927 31.896 1.00 16.22 194 VAL A N 1
ATOM 1480 C CA . VAL A 1 194 ? 65.368 61.454 33.027 1.00 17.44 194 VAL A CA 1
ATOM 1481 C C . VAL A 1 194 ? 64.893 60.066 33.571 1.00 20.11 194 VAL A C 1
ATOM 1482 O O . VAL A 1 194 ? 65.752 59.198 33.701 1.00 18.18 194 VAL A O 1
ATOM 1486 N N . PRO A 1 195 ? 63.587 59.778 33.810 1.00 18.77 195 PRO A N 1
ATOM 1487 C CA . PRO A 1 195 ? 63.231 58.458 34.349 1.00 18.76 195 PRO A CA 1
ATOM 1488 C C . PRO A 1 195 ? 63.671 57.272 33.474 1.00 21.88 195 PRO A C 1
ATOM 1489 O O . PRO A 1 195 ? 64.187 56.291 34.018 1.00 21.72 195 PRO A O 1
ATOM 1493 N N . ALA A 1 196 ? 63.536 57.378 32.130 1.00 18.83 196 ALA A N 1
ATOM 1494 C CA . ALA A 1 196 ? 63.972 56.312 31.224 1.00 18.32 196 ALA A CA 1
ATOM 1495 C C . ALA A 1 196 ? 65.501 56.158 31.229 1.00 19.79 196 ALA A C 1
ATOM 1496 O O . ALA A 1 196 ? 65.991 55.037 31.131 1.00 18.38 196 ALA A O 1
ATOM 1498 N N . LEU A 1 197 ? 66.252 57.272 31.346 1.00 15.18 197 LEU A N 1
ATOM 1499 C CA . LEU A 1 197 ? 67.715 57.212 31.399 1.00 14.94 197 LEU A CA 1
ATOM 1500 C C . LEU A 1 197 ? 68.166 56.520 32.711 1.00 20.72 197 LEU A C 1
ATOM 1501 O O . LEU A 1 197 ? 69.098 55.724 32.682 1.00 19.23 197 LEU A O 1
ATOM 1506 N N . LEU A 1 198 ? 67.462 56.798 33.838 1.00 20.09 198 LEU A N 1
ATOM 1507 C CA . LEU A 1 198 ? 67.768 56.171 35.132 1.00 21.50 198 LEU A CA 1
ATOM 1508 C C . LEU A 1 198 ? 67.506 54.657 35.061 1.00 23.97 198 LEU A C 1
ATOM 1509 O O . LEU A 1 198 ? 68.336 53.871 35.500 1.00 24.31 198 LEU A O 1
ATOM 1514 N N . GLU A 1 199 ? 66.399 54.268 34.420 1.00 20.70 199 GLU A N 1
ATOM 1515 C CA . GLU A 1 199 ? 65.970 52.892 34.171 1.00 20.71 199 GLU A CA 1
ATOM 1516 C C . GLU A 1 199 ? 67.014 52.154 33.321 1.00 24.15 199 GLU A C 1
ATOM 1517 O O . GLU A 1 199 ? 67.291 50.975 33.549 1.00 22.52 199 GLU A O 1
ATOM 1523 N N . ALA A 1 200 ? 67.623 52.874 32.360 1.00 20.51 200 ALA A N 1
ATOM 1524 C CA . ALA A 1 200 ? 68.671 52.358 31.478 1.00 20.34 200 ALA A CA 1
ATOM 1525 C C . ALA A 1 200 ? 69.994 52.028 32.202 1.00 24.96 200 ALA A C 1
ATOM 1526 O O . ALA A 1 200 ? 70.819 51.287 31.664 1.00 26.62 200 ALA A O 1
ATOM 1528 N N . GLY A 1 201 ? 70.186 52.570 33.398 1.00 21.82 201 GLY A N 1
ATOM 1529 C CA . GLY A 1 201 ? 71.383 52.324 34.199 1.00 20.37 201 GLY A CA 1
ATOM 1530 C C . GLY A 1 201 ? 72.242 53.537 34.489 1.00 23.83 201 GLY A C 1
ATOM 1531 O O . GLY A 1 201 ? 73.238 53.424 35.203 1.00 23.86 201 GLY A O 1
ATOM 1532 N N . PHE A 1 202 ? 71.882 54.703 33.938 1.00 19.27 202 PHE A N 1
ATOM 1533 C CA . PHE A 1 202 ? 72.630 55.941 34.170 1.00 18.85 202 PHE A CA 1
ATOM 1534 C C . PHE A 1 202 ? 72.236 56.577 35.492 1.00 25.33 202 PHE A C 1
ATOM 1535 O O . PHE A 1 202 ? 71.089 56.454 35.911 1.00 25.35 202 PHE A O 1
ATOM 1543 N N . ARG A 1 203 ? 73.185 57.227 36.165 1.00 24.84 203 ARG A N 1
ATOM 1544 C CA . ARG A 1 203 ? 72.928 57.868 37.457 1.00 25.02 203 ARG A CA 1
ATOM 1545 C C . ARG A 1 203 ? 72.624 59.330 37.240 1.00 28.86 203 ARG A C 1
ATOM 1546 O O . ARG A 1 203 ? 73.211 59.946 36.341 1.00 28.57 203 ARG A O 1
ATOM 1554 N N . ARG A 1 204 ? 71.705 59.899 38.061 1.00 23.87 204 ARG A N 1
ATOM 1555 C CA . ARG A 1 204 ? 71.280 61.292 37.936 1.00 23.20 204 ARG A CA 1
ATOM 1556 C C . ARG A 1 204 ? 72.454 62.297 37.942 1.00 27.41 204 ARG A C 1
ATOM 1557 O O . ARG A 1 204 ? 72.428 63.254 37.157 1.00 25.43 204 ARG A O 1
ATOM 1565 N N . GLU A 1 205 ? 73.485 62.065 38.787 1.00 25.41 205 GLU A N 1
ATOM 1566 C CA . GLU A 1 205 ? 74.645 62.958 38.896 1.00 25.12 205 GLU A CA 1
ATOM 1567 C C . GLU A 1 205 ? 75.480 62.950 37.619 1.00 28.19 205 GLU A C 1
ATOM 1568 O O . GLU A 1 205 ? 76.299 63.847 37.417 1.00 29.43 205 GLU A O 1
ATOM 1574 N N . ASN A 1 206 ? 75.246 61.957 36.748 1.00 23.25 206 ASN A N 1
ATOM 1575 C CA . ASN A 1 206 ? 75.975 61.789 35.499 1.00 22.04 206 ASN A CA 1
ATOM 1576 C C . ASN A 1 206 ? 75.186 62.251 34.284 1.00 24.72 206 ASN A C 1
ATOM 1577 O O . ASN A 1 206 ? 75.628 62.061 33.147 1.00 24.95 206 ASN A O 1
ATOM 1582 N N . ILE A 1 207 ? 74.060 62.917 34.524 1.00 21.29 207 ILE A N 1
ATOM 1583 C CA . ILE A 1 207 ? 73.209 63.474 33.472 1.00 21.17 207 ILE A CA 1
ATOM 1584 C C . ILE A 1 207 ? 73.263 65.001 33.571 1.00 26.12 207 ILE A C 1
ATOM 1585 O O . ILE A 1 207 ? 72.943 65.571 34.619 1.00 25.92 207 ILE A O 1
ATOM 1590 N N . ARG A 1 208 ? 73.669 65.652 32.476 1.00 22.09 208 ARG A N 1
ATOM 1591 C CA . ARG A 1 208 ? 73.677 67.107 32.369 1.00 21.68 208 ARG A CA 1
ATOM 1592 C C . ARG A 1 208 ? 73.022 67.465 31.063 1.00 22.40 208 ARG A C 1
ATOM 1593 O O . ARG A 1 208 ? 72.885 66.619 30.171 1.00 21.27 208 ARG A O 1
ATOM 1601 N N . THR A 1 209 ? 72.662 68.739 30.925 1.00 18.51 209 THR A N 1
ATOM 1602 C CA . THR A 1 209 ? 72.085 69.253 29.708 1.00 19.25 209 THR A CA 1
ATOM 1603 C C . THR A 1 209 ? 72.677 70.607 29.361 1.00 26.69 209 THR A C 1
ATOM 1604 O O . THR A 1 209 ? 72.971 71.411 30.248 1.00 27.89 209 THR A O 1
ATOM 1608 N N . GLU A 1 210 ? 72.791 70.876 28.064 1.00 22.13 210 GLU A N 1
ATOM 1609 C CA . GLU A 1 210 ? 73.244 72.146 27.531 1.00 21.94 210 GLU A CA 1
ATOM 1610 C C . GLU A 1 210 ? 72.073 72.752 26.775 1.00 23.78 210 GLU A C 1
ATOM 1611 O O . GLU A 1 210 ? 71.497 72.105 25.922 1.00 25.92 210 GLU A O 1
ATOM 1617 N N . VAL A 1 211 ? 71.693 73.965 27.103 1.00 20.77 211 VAL A N 1
ATOM 1618 C CA . VAL A 1 211 ? 70.620 74.637 26.385 1.00 20.54 211 VAL A CA 1
ATOM 1619 C C . VAL A 1 211 ? 71.322 75.642 25.461 1.00 22.88 211 VAL A C 1
ATOM 1620 O O . VAL A 1 211 ? 72.340 76.234 25.851 1.00 21.38 211 VAL A O 1
ATOM 1624 N N . MET A 1 212 ? 70.797 75.809 24.243 1.00 18.63 212 MET A N 1
ATOM 1625 C CA . MET A 1 212 ? 71.310 76.779 23.282 1.00 19.16 212 MET A CA 1
ATOM 1626 C C . MET A 1 212 ? 70.159 77.526 22.634 1.00 22.60 212 MET A C 1
ATOM 1627 O O . MET A 1 212 ? 69.062 76.988 22.513 1.00 21.76 212 MET A O 1
ATOM 1632 N N . ALA A 1 213 ? 70.394 78.792 22.275 1.00 21.92 213 ALA A N 1
ATOM 1633 C CA . ALA A 1 213 ? 69.404 79.608 21.586 1.00 22.78 213 ALA A CA 1
ATOM 1634 C C . ALA A 1 213 ? 69.450 79.268 20.100 1.00 28.50 213 ALA A C 1
ATOM 1635 O O . ALA A 1 213 ? 70.529 79.248 19.504 1.00 28.26 213 ALA A O 1
ATOM 1637 N N . LEU A 1 214 ? 68.285 78.965 19.516 1.00 25.30 214 LEU A N 1
ATOM 1638 C CA . LEU A 1 214 ? 68.097 78.645 18.105 1.00 25.44 214 LEU A CA 1
ATOM 1639 C C . LEU A 1 214 ? 66.625 78.821 17.790 1.00 30.37 214 LEU A C 1
ATOM 1640 O O . LEU A 1 214 ? 65.785 78.113 18.348 1.00 29.80 214 LEU A O 1
ATOM 1645 N N . VAL A 1 215 ? 66.306 79.795 16.934 1.00 27.73 215 VAL A N 1
ATOM 1646 C CA . VAL A 1 215 ? 64.925 80.047 16.532 1.00 27.34 215 VAL A CA 1
ATOM 1647 C C . VAL A 1 215 ? 64.652 79.257 15.231 1.00 32.34 215 VAL A C 1
ATOM 1648 O O . VAL A 1 215 ? 65.344 79.487 14.231 1.00 33.35 215 VAL A O 1
ATOM 1652 N N . PRO A 1 216 ? 63.680 78.313 15.226 1.00 29.04 216 PRO A N 1
ATOM 1653 C CA . PRO A 1 216 ? 63.407 77.542 13.993 1.00 29.27 216 PRO A CA 1
ATOM 1654 C C . PRO A 1 216 ? 62.666 78.388 12.962 1.00 36.62 216 PRO A C 1
ATOM 1655 O O . PRO A 1 216 ? 62.132 79.424 13.358 1.00 38.19 216 PRO A O 1
ATOM 1659 N N . PRO A 1 217 ? 62.540 77.974 11.674 1.00 35.06 217 PRO A N 1
ATOM 1660 C CA . PRO A 1 217 ? 61.749 78.786 10.723 1.00 35.36 217 PRO A CA 1
ATOM 1661 C C . PRO A 1 217 ? 60.280 78.877 11.152 1.00 41.84 217 PRO A C 1
ATOM 1662 O O . PRO A 1 217 ? 59.784 77.942 11.787 1.00 41.68 217 PRO A O 1
ATOM 1666 N N . ALA A 1 218 ? 59.594 80.004 10.838 1.00 39.72 218 ALA A N 1
ATOM 1667 C CA . ALA A 1 218 ? 58.182 80.226 11.181 1.00 40.02 218 ALA A CA 1
ATOM 1668 C C . ALA A 1 218 ? 57.266 79.142 10.610 1.00 43.86 218 ALA A C 1
ATOM 1669 O O . ALA A 1 218 ? 56.284 78.784 11.260 1.00 44.27 218 ALA A O 1
ATOM 1671 N N . ASP A 1 219 ? 57.606 78.590 9.426 1.00 39.23 219 ASP A N 1
ATOM 1672 C CA . ASP A 1 219 ? 56.805 77.557 8.761 1.00 38.90 219 ASP A CA 1
ATOM 1673 C C . ASP A 1 219 ? 57.162 76.119 9.185 1.00 40.69 219 ASP A C 1
ATOM 1674 O O . ASP A 1 219 ? 56.626 75.171 8.605 1.00 40.21 219 ASP A O 1
ATOM 1679 N N . CYS A 1 220 ? 58.056 75.957 10.199 1.00 35.13 220 CYS A N 1
ATOM 1680 C CA . CYS A 1 220 ? 58.417 74.629 10.699 1.00 33.50 220 CYS A CA 1
ATOM 1681 C C . CYS A 1 220 ? 57.283 74.122 11.590 1.00 36.63 220 CYS A C 1
ATOM 1682 O O . CYS A 1 220 ? 57.016 74.693 12.653 1.00 36.12 220 CYS A O 1
ATOM 1685 N N . ARG A 1 221 ? 56.593 73.075 11.118 1.00 33.26 221 ARG A N 1
ATOM 1686 C CA . ARG A 1 221 ? 55.443 72.456 11.781 1.00 33.32 221 ARG A CA 1
ATOM 1687 C C . ARG A 1 221 ? 55.802 71.594 12.996 1.00 37.78 221 ARG A C 1
ATOM 1688 O O . ARG A 1 221 ? 54.982 71.486 13.916 1.00 38.57 221 ARG A O 1
ATOM 1696 N N . TYR A 1 222 ? 56.986 70.945 12.983 1.00 32.50 222 TYR A N 1
ATOM 1697 C CA . TYR A 1 222 ? 57.358 69.986 14.025 1.00 30.97 222 TYR A CA 1
ATOM 1698 C C . TYR A 1 222 ? 58.155 70.575 15.206 1.00 31.09 222 TYR A C 1
ATOM 1699 O O . TYR A 1 222 ? 58.237 69.920 16.238 1.00 30.25 222 TYR A O 1
ATOM 1708 N N . TYR A 1 223 ? 58.697 71.799 15.084 1.00 26.83 223 TYR A N 1
ATOM 1709 C CA . TYR A 1 223 ? 59.436 72.464 16.172 1.00 25.47 223 TYR A CA 1
ATOM 1710 C C . TYR A 1 223 ? 59.224 73.974 16.100 1.00 30.30 223 TYR A C 1
ATOM 1711 O O . TYR A 1 223 ? 59.401 74.562 15.032 1.00 31.87 223 TYR A O 1
ATOM 1720 N N . ALA A 1 224 ? 58.851 74.599 17.233 1.00 26.84 224 ALA A N 1
ATOM 1721 C CA . ALA A 1 224 ? 58.599 76.045 17.317 1.00 26.80 224 ALA A CA 1
ATOM 1722 C C . ALA A 1 224 ? 59.309 76.711 18.497 1.00 29.79 224 ALA A C 1
ATOM 1723 O O . ALA A 1 224 ? 59.369 77.942 18.547 1.00 29.68 224 ALA A O 1
ATOM 1725 N N . PHE A 1 225 ? 59.832 75.913 19.452 1.00 24.56 225 PHE A N 1
ATOM 1726 C CA . PHE A 1 225 ? 60.506 76.434 20.637 1.00 23.64 225 PHE A CA 1
ATOM 1727 C C . PHE A 1 225 ? 61.830 77.139 20.284 1.00 27.99 225 PHE A C 1
ATOM 1728 O O . PHE A 1 225 ? 62.571 76.622 19.446 1.00 26.30 225 PHE A O 1
ATOM 1736 N N . PRO A 1 226 ? 62.132 78.328 20.877 1.00 26.69 226 PRO A N 1
ATOM 1737 C CA . PRO A 1 226 ? 63.352 79.060 20.482 1.00 25.67 226 PRO A CA 1
ATOM 1738 C C . PRO A 1 226 ? 64.632 78.594 21.181 1.00 28.76 226 PRO A C 1
ATOM 1739 O O . PRO A 1 226 ? 65.630 79.327 21.205 1.00 27.70 226 PRO A O 1
ATOM 1743 N N . GLN A 1 227 ? 64.622 77.369 21.724 1.00 23.48 227 GLN A N 1
ATOM 1744 C CA . GLN A 1 227 ? 65.790 76.786 22.374 1.00 22.13 227 GLN A CA 1
ATOM 1745 C C . GLN A 1 227 ? 65.866 75.312 22.029 1.00 25.45 227 GLN A C 1
ATOM 1746 O O . GLN A 1 227 ? 64.840 74.668 21.786 1.00 24.88 227 GLN A O 1
ATOM 1752 N N . MET A 1 228 ? 67.091 74.785 22.051 1.00 23.11 228 MET A N 1
ATOM 1753 C CA . MET A 1 228 ? 67.398 73.376 21.849 1.00 22.26 228 MET A CA 1
ATOM 1754 C C . MET A 1 228 ? 68.079 72.879 23.101 1.00 23.45 228 MET A C 1
ATOM 1755 O O . MET A 1 228 ? 68.776 73.652 23.763 1.00 22.86 228 MET A O 1
ATOM 1760 N N . ILE A 1 229 ? 67.926 71.588 23.408 1.00 18.08 229 ILE A N 1
ATOM 1761 C CA . ILE A 1 229 ? 68.557 70.992 24.579 1.00 16.50 229 ILE A CA 1
ATOM 1762 C C . ILE A 1 229 ? 69.454 69.829 24.138 1.00 18.27 229 ILE A C 1
ATOM 1763 O O . ILE A 1 229 ? 69.016 68.954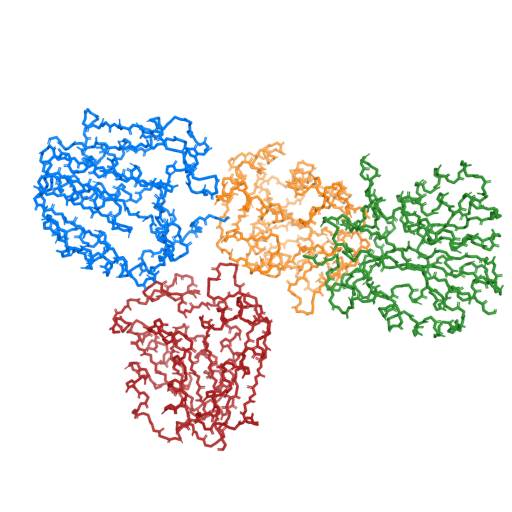 23.391 1.00 17.13 229 ILE A O 1
ATOM 1768 N N . THR A 1 230 ? 70.728 69.867 24.556 1.00 15.79 230 THR A N 1
ATOM 1769 C CA . THR A 1 230 ? 71.702 68.830 24.253 1.00 15.98 230 THR A CA 1
ATOM 1770 C C . THR A 1 230 ? 71.954 67.996 25.512 1.00 18.68 230 THR A C 1
ATOM 1771 O O . THR A 1 230 ? 72.543 68.499 26.471 1.00 20.17 230 THR A O 1
ATOM 1775 N N . PRO A 1 231 ? 71.550 66.715 25.536 1.00 15.44 231 PRO A N 1
ATOM 1776 C CA . PRO A 1 231 ? 71.854 65.898 26.711 1.00 16.26 231 PRO A CA 1
ATOM 1777 C C . PRO A 1 231 ? 73.280 65.368 26.670 1.00 19.40 231 PRO A C 1
ATOM 1778 O O . PRO A 1 231 ? 73.797 65.085 25.598 1.00 17.14 231 PRO A O 1
ATOM 1782 N N . LEU A 1 232 ? 73.903 65.231 27.839 1.00 18.97 232 LEU A N 1
ATOM 1783 C CA . LEU A 1 232 ? 75.224 64.635 28.006 1.00 19.73 232 LEU A CA 1
ATOM 1784 C C . LEU A 1 232 ? 75.039 63.624 29.138 1.00 21.56 232 LEU A C 1
ATOM 1785 O O . LEU A 1 232 ? 74.910 63.970 30.322 1.00 19.30 232 LEU A O 1
ATOM 1790 N N . VAL A 1 233 ? 74.936 62.362 28.738 1.00 18.23 233 VAL A N 1
ATOM 1791 C CA . VAL A 1 233 ? 74.658 61.243 29.632 1.00 18.13 233 VAL A CA 1
ATOM 1792 C C . VAL A 1 233 ? 75.908 60.385 29.716 1.00 21.04 233 VAL A C 1
ATOM 1793 O O . VAL A 1 233 ? 76.252 59.693 28.763 1.00 19.81 233 VAL A O 1
ATOM 1797 N N . THR A 1 234 ? 76.612 60.468 30.856 1.00 18.56 234 THR A N 1
ATOM 1798 C CA . THR A 1 234 ? 77.872 59.764 31.075 1.00 17.93 234 THR A CA 1
ATOM 1799 C C . THR A 1 234 ? 77.678 58.422 31.797 1.00 21.84 234 THR A C 1
ATOM 1800 O O . THR A 1 234 ? 76.922 58.331 32.762 1.00 20.78 234 THR A O 1
ATOM 1804 N N . LYS A 1 235 ? 78.380 57.384 31.331 1.00 19.50 235 LYS A N 1
ATOM 1805 C CA . LYS A 1 235 ? 78.347 56.073 31.962 1.00 19.77 235 LYS A CA 1
ATOM 1806 C C . LYS A 1 235 ? 79.298 56.120 33.175 1.00 26.25 235 LYS A C 1
ATOM 1807 O O . LYS A 1 235 ? 80.400 56.659 33.061 1.00 27.12 235 LYS A O 1
ATOM 1813 N N . GLY A 1 236 ? 78.863 55.553 34.301 1.00 23.30 236 GLY A N 1
ATOM 1814 C CA . GLY A 1 236 ? 79.633 55.512 35.542 1.00 42.46 236 GLY A CA 1
ATOM 1815 C C . GLY A 1 236 ? 80.872 54.640 35.492 1.00 72.61 236 GLY A C 1
ATOM 1816 O O . GLY A 1 236 ? 81.024 53.807 34.597 1.00 43.30 236 GLY A O 1
ATOM 1817 N N . PRO B 1 8 ? 34.079 76.369 4.356 1.00 25.92 8 PRO B N 1
ATOM 1818 C CA . PRO B 1 8 ? 33.522 75.690 5.542 1.00 26.51 8 PRO B CA 1
ATOM 1819 C C . PRO B 1 8 ? 32.077 75.271 5.315 1.00 29.78 8 PRO B C 1
ATOM 1820 O O . PRO B 1 8 ? 31.360 75.935 4.563 1.00 30.02 8 PRO B O 1
ATOM 1824 N N . ILE B 1 9 ? 31.666 74.151 5.933 1.00 25.47 9 ILE B N 1
ATOM 1825 C CA . ILE B 1 9 ? 30.323 73.575 5.782 1.00 24.18 9 ILE B CA 1
ATOM 1826 C C . ILE B 1 9 ? 29.250 74.578 6.275 1.00 26.94 9 ILE B C 1
ATOM 1827 O O . ILE B 1 9 ? 28.202 74.699 5.636 1.00 26.46 9 ILE B O 1
ATOM 1832 N N . PHE B 1 10 ? 29.532 75.320 7.358 1.00 22.75 10 PHE B N 1
ATOM 1833 C CA . PHE B 1 10 ? 28.631 76.366 7.830 1.00 23.30 10 PHE B CA 1
ATOM 1834 C C . PHE B 1 10 ? 29.317 77.711 7.751 1.00 28.25 10 PHE B C 1
ATOM 1835 O O . PHE B 1 10 ? 30.524 77.814 8.001 1.00 26.97 10 PHE B O 1
ATOM 1843 N N . ALA B 1 11 ? 28.543 78.744 7.385 1.00 26.74 11 ALA B N 1
ATOM 1844 C CA . ALA B 1 11 ? 29.054 80.114 7.323 1.00 27.11 11 ALA B CA 1
ATOM 1845 C C . ALA B 1 11 ? 28.730 80.804 8.662 1.00 32.88 11 ALA B C 1
ATOM 1846 O O . ALA B 1 11 ? 27.732 80.439 9.285 1.00 32.44 11 ALA B O 1
ATOM 1848 N N . PRO B 1 12 ? 29.518 81.802 9.131 1.00 30.56 12 PRO B N 1
ATOM 1849 C CA . PRO B 1 12 ? 29.143 82.491 10.381 1.00 30.36 12 PRO B CA 1
ATOM 1850 C C . PRO B 1 12 ? 27.730 83.099 10.295 1.00 33.49 12 PRO B C 1
ATOM 1851 O O . PRO B 1 12 ? 27.368 83.686 9.275 1.00 34.00 12 PRO B O 1
ATOM 1855 N N . GLY B 1 13 ? 26.931 82.889 11.340 1.00 27.68 13 GLY B N 1
ATOM 1856 C CA . GLY B 1 13 ? 25.560 83.386 11.412 1.00 26.28 13 GLY B CA 1
ATOM 1857 C C . GLY B 1 13 ? 24.526 82.583 10.638 1.00 27.52 13 GLY B C 1
ATOM 1858 O O . GLY B 1 13 ? 23.353 82.953 10.634 1.00 27.63 13 GLY B O 1
ATOM 1859 N N . GLU B 1 14 ? 24.939 81.485 9.972 1.00 21.21 14 GLU B N 1
ATOM 1860 C CA . GLU B 1 14 ? 24.035 80.643 9.184 1.00 19.82 14 GLU B CA 1
ATOM 1861 C C . GLU B 1 14 ? 23.062 79.873 10.080 1.00 22.15 14 GLU B C 1
ATOM 1862 O O . GLU B 1 14 ? 23.476 79.284 11.071 1.00 21.04 14 GLU B O 1
ATOM 1868 N N . ASN B 1 15 ? 21.781 79.877 9.715 1.00 20.12 15 ASN B N 1
ATOM 1869 C CA . ASN B 1 15 ? 20.724 79.155 10.426 1.00 19.76 15 ASN B CA 1
ATOM 1870 C C . ASN B 1 15 ? 19.793 78.555 9.390 1.00 24.76 15 ASN B C 1
ATOM 1871 O O . ASN B 1 15 ? 19.230 79.294 8.587 1.00 23.22 15 ASN B O 1
ATOM 1876 N N . CYS B 1 16 ? 19.673 77.215 9.374 1.00 23.69 16 CYS B N 1
ATOM 1877 C CA . CYS B 1 16 ? 18.837 76.471 8.421 1.00 25.96 16 CYS B CA 1
ATOM 1878 C C . CYS B 1 16 ? 17.623 75.791 9.093 1.00 26.10 16 CYS B C 1
ATOM 1879 O O . CYS B 1 16 ? 16.797 75.205 8.380 1.00 25.56 16 CYS B O 1
ATOM 1882 N N . SER B 1 17 ? 17.529 75.834 10.441 1.00 18.53 17 SER B N 1
ATOM 1883 C CA . SER B 1 17 ? 16.467 75.142 11.186 1.00 17.10 17 SER B CA 1
ATOM 1884 C C . SER B 1 17 ? 15.021 75.355 10.646 1.00 21.42 17 SER B C 1
ATOM 1885 O O . SER B 1 17 ? 14.368 74.342 10.394 1.00 22.00 17 SER B O 1
ATOM 1888 N N . PRO B 1 18 ? 14.484 76.590 10.465 1.00 18.26 18 PRO B N 1
ATOM 1889 C CA . PRO B 1 18 ? 13.079 76.707 10.003 1.00 18.33 18 PRO B CA 1
ATOM 1890 C C . PRO B 1 18 ? 12.822 76.200 8.575 1.00 22.04 18 PRO B C 1
ATOM 1891 O O . PRO B 1 18 ? 11.677 75.894 8.248 1.00 20.85 18 PRO B O 1
ATOM 1895 N N . ALA B 1 19 ? 13.888 76.074 7.748 1.00 18.75 19 ALA B N 1
ATOM 1896 C CA . ALA B 1 19 ? 13.828 75.642 6.350 1.00 18.49 19 ALA B CA 1
ATOM 1897 C C . ALA B 1 19 ? 14.065 74.136 6.135 1.00 20.67 19 ALA B C 1
ATOM 1898 O O . ALA B 1 19 ? 13.798 73.631 5.039 1.00 18.05 19 ALA B O 1
ATOM 1900 N N . TRP B 1 20 ? 14.590 73.428 7.153 1.00 16.52 20 TRP B N 1
ATOM 1901 C CA . TRP B 1 20 ? 14.931 72.009 7.044 1.00 15.94 20 TRP B CA 1
ATOM 1902 C C . TRP B 1 20 ? 13.775 71.081 6.657 1.00 16.26 20 TRP B C 1
ATOM 1903 O O . TRP B 1 20 ? 13.973 70.163 5.850 1.00 14.54 20 TRP B O 1
ATOM 1914 N N . GLY B 1 21 ? 12.610 71.281 7.263 1.00 12.72 21 GLY B N 1
ATOM 1915 C CA . GLY B 1 21 ? 11.436 70.463 6.989 1.00 13.22 21 GLY B CA 1
ATOM 1916 C C . GLY B 1 21 ? 11.014 70.448 5.529 1.00 16.51 21 GLY B C 1
ATOM 1917 O O . GLY B 1 21 ? 10.844 69.377 4.931 1.00 12.10 21 GLY B O 1
ATOM 1918 N N . ALA B 1 22 ? 10.894 71.641 4.927 1.00 16.98 22 ALA B N 1
ATOM 1919 C CA . ALA B 1 22 ? 10.439 71.768 3.530 1.00 18.12 22 ALA B CA 1
ATOM 1920 C C . ALA B 1 22 ? 11.550 71.602 2.471 1.00 22.11 22 ALA B C 1
ATOM 1921 O O . ALA B 1 22 ? 11.231 71.478 1.286 1.00 20.03 22 ALA B O 1
ATOM 1923 N N . ALA B 1 23 ? 12.840 71.539 2.892 1.00 19.36 23 ALA B N 1
ATOM 1924 C CA . ALA B 1 23 ? 13.970 71.404 1.969 1.00 18.51 23 ALA B CA 1
ATOM 1925 C C . ALA B 1 23 ? 13.999 70.045 1.243 1.00 23.71 23 ALA B C 1
ATOM 1926 O O . ALA B 1 23 ? 13.952 69.009 1.903 1.00 24.47 23 ALA B O 1
ATOM 1928 N N . PRO B 1 24 ? 14.099 70.020 -0.107 1.00 18.98 24 PRO B N 1
ATOM 1929 C CA . PRO B 1 24 ? 14.154 68.736 -0.820 1.00 18.55 24 PRO B CA 1
ATOM 1930 C C . PRO B 1 24 ? 15.341 67.866 -0.387 1.00 20.60 24 PRO B C 1
ATOM 1931 O O . PRO B 1 24 ? 16.430 68.383 -0.135 1.00 19.38 24 PRO B O 1
ATOM 1935 N N . ALA B 1 25 ? 15.102 66.555 -0.242 1.00 17.78 25 ALA B N 1
ATOM 1936 C CA . ALA B 1 25 ? 16.139 65.611 0.152 1.00 18.58 25 ALA B CA 1
ATOM 1937 C C . ALA B 1 25 ? 16.742 65.021 -1.109 1.00 24.68 25 ALA B C 1
ATOM 1938 O O . ALA B 1 25 ? 16.027 64.421 -1.920 1.00 24.54 25 ALA B O 1
ATOM 1940 N N . ALA B 1 26 ? 18.049 65.240 -1.306 1.00 20.72 26 ALA B N 1
ATOM 1941 C CA . ALA B 1 26 ? 18.745 64.759 -2.493 1.00 20.08 26 ALA B CA 1
ATOM 1942 C C . ALA B 1 26 ? 19.552 63.480 -2.213 1.00 22.12 26 ALA B C 1
ATOM 1943 O O . ALA B 1 26 ? 20.649 63.541 -1.661 1.00 21.03 26 ALA B O 1
ATOM 1945 N N . TYR B 1 27 ? 18.982 62.322 -2.580 1.00 18.02 27 TYR B N 1
ATOM 1946 C CA . TYR B 1 27 ? 19.629 61.013 -2.461 1.00 16.87 27 TYR B CA 1
ATOM 1947 C C . TYR B 1 27 ? 20.234 60.748 -3.854 1.00 20.82 27 TYR B C 1
ATOM 1948 O O . TYR B 1 27 ? 19.484 60.741 -4.848 1.00 18.87 27 TYR B O 1
ATOM 1957 N N . ASP B 1 28 ? 21.572 60.560 -3.943 1.00 15.82 28 ASP B N 1
ATOM 1958 C CA . ASP B 1 28 ? 22.227 60.372 -5.252 1.00 16.97 28 ASP B CA 1
ATOM 1959 C C . ASP B 1 28 ? 21.813 59.042 -5.930 1.00 20.74 28 ASP B C 1
ATOM 1960 O O . ASP B 1 28 ? 21.261 58.164 -5.275 1.00 19.77 28 ASP B O 1
ATOM 1965 N N . ALA B 1 29 ? 22.047 58.922 -7.248 1.00 19.92 29 ALA B N 1
ATOM 1966 C CA . ALA B 1 29 ? 21.657 57.749 -8.040 1.00 21.04 29 ALA B CA 1
ATOM 1967 C C . ALA B 1 29 ? 22.116 56.425 -7.434 1.00 24.39 29 ALA B C 1
ATOM 1968 O O . ALA B 1 29 ? 21.337 55.481 -7.359 1.00 23.81 29 ALA B O 1
ATOM 1970 N N . ALA B 1 30 ? 23.362 56.368 -6.966 1.00 21.07 30 ALA B N 1
ATOM 1971 C CA . ALA B 1 30 ? 23.926 55.143 -6.389 1.00 20.16 30 ALA B CA 1
ATOM 1972 C C . ALA B 1 30 ? 23.442 54.867 -4.974 1.00 23.60 30 ALA B C 1
ATOM 1973 O O . ALA B 1 30 ? 23.782 53.814 -4.426 1.00 21.89 30 ALA B O 1
ATOM 1975 N N . ASP B 1 31 ? 22.668 55.807 -4.371 1.00 20.02 31 ASP B N 1
ATOM 1976 C CA . ASP B 1 31 ? 22.159 55.731 -2.993 1.00 19.65 31 ASP B CA 1
ATOM 1977 C C . ASP B 1 31 ? 23.332 55.524 -1.992 1.00 23.26 31 ASP B C 1
ATOM 1978 O O . ASP B 1 31 ? 23.332 54.584 -1.182 1.00 24.47 31 ASP B O 1
ATOM 1983 N N . THR B 1 32 ? 24.355 56.375 -2.109 1.00 17.50 32 THR B N 1
ATOM 1984 C CA . THR B 1 32 ? 25.531 56.354 -1.237 1.00 15.88 32 THR B CA 1
ATOM 1985 C C . THR B 1 32 ? 25.665 57.682 -0.507 1.00 18.60 32 THR B C 1
ATOM 1986 O O . THR B 1 32 ? 26.446 57.763 0.447 1.00 16.78 32 THR B O 1
ATOM 1990 N N . HIS B 1 33 ? 24.952 58.740 -0.976 1.00 14.67 33 HIS B N 1
ATOM 1991 C CA . HIS B 1 33 ? 25.036 60.069 -0.368 1.00 15.21 33 HIS B CA 1
ATOM 1992 C C . HIS B 1 33 ? 23.664 60.743 -0.203 1.00 21.27 33 HIS B C 1
ATOM 1993 O O . HIS B 1 33 ? 22.864 60.754 -1.146 1.00 21.49 33 HIS B O 1
ATOM 2000 N N . LEU B 1 34 ? 23.441 61.391 0.953 1.00 17.37 34 LEU B N 1
ATOM 2001 C CA . LEU B 1 34 ? 22.245 62.189 1.194 1.00 16.37 34 LEU B CA 1
ATOM 2002 C C . LEU B 1 34 ? 22.719 63.622 1.392 1.00 18.47 34 LEU B C 1
ATOM 2003 O O . LEU B 1 34 ? 23.592 63.860 2.223 1.00 17.13 34 LEU B O 1
ATOM 2008 N N . ARG B 1 35 ? 22.180 64.555 0.585 1.00 14.68 35 ARG B N 1
ATOM 2009 C CA . ARG B 1 35 ? 22.439 65.979 0.715 1.00 14.30 35 ARG B CA 1
ATOM 2010 C C . ARG B 1 35 ? 21.115 66.725 0.897 1.00 18.66 35 ARG B C 1
ATOM 2011 O O . ARG B 1 35 ? 20.136 66.406 0.226 1.00 16.77 35 ARG B O 1
ATOM 2019 N N . ILE B 1 36 ? 21.088 67.703 1.816 1.00 15.89 36 ILE B N 1
ATOM 2020 C CA . ILE B 1 36 ? 19.922 68.552 2.097 1.00 15.81 36 ILE B CA 1
ATOM 2021 C C . ILE B 1 36 ? 20.469 69.962 2.151 1.00 19.60 36 ILE B C 1
ATOM 2022 O O . ILE B 1 36 ? 21.467 70.199 2.848 1.00 18.13 36 ILE B O 1
ATOM 2027 N N . LEU B 1 37 ? 19.865 70.886 1.361 1.00 16.70 37 LEU B N 1
ATOM 2028 C CA . LEU B 1 37 ? 20.342 72.276 1.235 1.00 17.30 37 LEU B CA 1
ATOM 2029 C C . LEU B 1 37 ? 21.861 72.309 0.859 1.00 22.02 37 LEU B C 1
ATOM 2030 O O . LEU B 1 37 ? 22.591 73.198 1.282 1.00 21.32 37 LEU B O 1
ATOM 2035 N N . GLY B 1 38 ? 22.307 71.324 0.075 1.00 18.78 38 GLY B N 1
ATOM 2036 C CA . GLY B 1 38 ? 23.698 71.199 -0.366 1.00 18.67 38 GLY B CA 1
ATOM 2037 C C . GLY B 1 38 ? 24.694 70.683 0.664 1.00 21.70 38 GLY B C 1
ATOM 2038 O O . GLY B 1 38 ? 25.880 70.534 0.353 1.00 23.35 38 GLY B O 1
ATOM 2039 N N . LYS B 1 39 ? 24.228 70.433 1.900 1.00 15.02 39 LYS B N 1
ATOM 2040 C CA . LYS B 1 39 ? 25.037 69.960 3.038 1.00 14.01 39 LYS B CA 1
ATOM 2041 C C . LYS B 1 39 ? 25.275 68.454 2.963 1.00 16.65 39 LYS B C 1
ATOM 2042 O O . LYS B 1 39 ? 24.320 67.731 2.674 1.00 15.94 39 LYS B O 1
ATOM 2048 N N . PRO B 1 40 ? 26.505 67.946 3.243 1.00 14.38 40 PRO B N 1
ATOM 2049 C CA . PRO B 1 40 ? 26.720 66.473 3.212 1.00 14.61 40 PRO B CA 1
ATOM 2050 C C . PRO B 1 40 ? 26.231 65.824 4.514 1.00 19.70 40 PRO B C 1
ATOM 2051 O O . PRO B 1 40 ? 26.988 65.644 5.469 1.00 19.66 40 PRO B O 1
ATOM 2055 N N . VAL B 1 41 ? 24.946 65.500 4.547 1.00 16.12 41 VAL B N 1
ATOM 2056 C CA . VAL B 1 41 ? 24.240 65.035 5.744 1.00 15.79 41 VAL B CA 1
ATOM 2057 C C . VAL B 1 41 ? 24.598 63.598 6.153 1.00 19.46 41 VAL B C 1
ATOM 2058 O O . VAL B 1 41 ? 24.880 63.363 7.337 1.00 19.97 41 VAL B O 1
ATOM 2062 N N . MET B 1 42 ? 24.577 62.653 5.198 1.00 14.81 42 MET B N 1
ATOM 2063 C CA . MET B 1 42 ? 24.836 61.231 5.470 1.00 12.60 42 MET B CA 1
ATOM 2064 C C . MET B 1 42 ? 25.488 60.557 4.265 1.00 16.88 42 MET B C 1
ATOM 2065 O O . MET B 1 42 ? 25.164 60.889 3.133 1.00 14.91 42 MET B O 1
ATOM 2070 N N . GLU B 1 43 ? 26.386 59.593 4.516 1.00 15.57 43 GLU B N 1
ATOM 2071 C CA . GLU B 1 43 ? 27.107 58.881 3.455 1.00 15.93 43 GLU B CA 1
ATOM 2072 C C . GLU B 1 43 ? 27.234 57.395 3.832 1.00 18.49 43 GLU B C 1
ATOM 2073 O O . GLU B 1 43 ? 27.471 57.081 4.993 1.00 15.92 43 GLU B O 1
ATOM 2079 N N . ARG B 1 44 ? 27.068 56.483 2.855 1.00 15.12 44 ARG B N 1
ATOM 2080 C CA . ARG B 1 44 ? 27.079 55.036 3.086 1.00 15.34 44 ARG B CA 1
ATOM 2081 C C . ARG B 1 44 ? 28.424 54.471 3.611 1.00 16.98 44 ARG B C 1
ATOM 2082 O O . ARG B 1 44 ? 28.399 53.428 4.263 1.00 16.06 44 ARG B O 1
ATOM 2090 N N . TRP B 1 45 ? 29.559 55.172 3.424 1.00 14.38 45 TRP B N 1
ATOM 2091 C CA . TRP B 1 45 ? 30.849 54.694 3.973 1.00 15.62 45 TRP B CA 1
ATOM 2092 C C . TRP B 1 45 ? 30.771 54.525 5.502 1.00 18.09 45 TRP B C 1
ATOM 2093 O O . TRP B 1 45 ? 31.536 53.752 6.079 1.00 16.48 45 TRP B O 1
ATOM 2104 N N . GLU B 1 46 ? 29.855 55.280 6.155 1.00 14.09 46 GLU B N 1
ATOM 2105 C CA . GLU B 1 46 ? 29.648 55.268 7.608 1.00 13.48 46 GLU B CA 1
ATOM 2106 C C . GLU B 1 46 ? 29.036 53.982 8.141 1.00 15.68 46 GLU B C 1
ATOM 2107 O O . GLU B 1 46 ? 28.968 53.828 9.350 1.00 16.10 46 GLU B O 1
ATOM 2113 N N . THR B 1 47 ? 28.533 53.091 7.261 1.00 12.72 47 THR B N 1
ATOM 2114 C CA . THR B 1 47 ? 27.844 51.837 7.606 1.00 11.87 47 THR B CA 1
ATOM 2115 C C . THR B 1 47 ? 28.443 51.053 8.820 1.00 18.23 47 THR B C 1
ATOM 2116 O O . THR B 1 47 ? 27.674 50.764 9.754 1.00 18.44 47 THR B O 1
ATOM 2120 N N . PRO B 1 48 ? 29.744 50.687 8.873 1.00 16.59 48 PRO B N 1
ATOM 2121 C CA . PRO B 1 48 ? 30.222 49.916 10.044 1.00 16.97 48 PRO B CA 1
ATOM 2122 C C . PRO B 1 48 ? 30.026 50.669 11.364 1.00 19.45 48 PRO B C 1
ATOM 2123 O O . PRO B 1 48 ? 29.656 50.057 12.367 1.00 17.29 48 PRO B O 1
ATOM 2127 N N . TYR B 1 49 ? 30.195 52.013 11.325 1.00 15.99 49 TYR B N 1
ATOM 2128 C CA . TYR B 1 49 ? 30.017 52.888 12.484 1.00 16.28 49 TYR B CA 1
ATOM 2129 C C . TYR B 1 49 ? 28.536 52.964 12.879 1.00 18.88 49 TYR B C 1
ATOM 2130 O O . TYR B 1 49 ? 28.212 52.828 14.059 1.00 18.14 49 TYR B O 1
ATOM 2139 N N . MET B 1 50 ? 27.635 53.159 11.885 1.00 15.10 50 MET B N 1
ATOM 2140 C CA . MET B 1 50 ? 26.184 53.175 12.139 1.00 13.99 50 MET B CA 1
ATOM 2141 C C . MET B 1 50 ? 25.735 51.862 12.781 1.00 18.94 50 MET B C 1
ATOM 2142 O O . MET B 1 50 ? 24.858 51.886 13.654 1.00 19.54 50 MET B O 1
ATOM 2147 N N . HIS B 1 51 ? 26.369 50.726 12.391 1.00 15.03 51 HIS B N 1
ATOM 2148 C CA . HIS B 1 51 ? 26.076 49.412 12.977 1.00 15.72 51 HIS B CA 1
ATOM 2149 C C . HIS B 1 51 ? 26.486 49.349 14.453 1.00 18.81 51 HIS B C 1
ATOM 2150 O O . HIS B 1 51 ? 25.753 48.752 15.267 1.00 17.99 51 HIS B O 1
ATOM 2157 N N . ALA B 1 52 ? 27.642 49.968 14.808 1.00 16.05 52 ALA B N 1
ATOM 2158 C CA . ALA B 1 52 ? 28.147 50.043 16.197 1.00 16.85 52 ALA B CA 1
ATOM 2159 C C . ALA B 1 52 ? 27.164 50.859 17.087 1.00 20.85 52 ALA B C 1
ATOM 2160 O O . ALA B 1 52 ? 26.821 50.414 18.193 1.00 21.03 52 ALA B O 1
ATOM 2162 N N . LEU B 1 53 ? 26.647 51.992 16.572 1.00 16.91 53 LEU B N 1
ATOM 2163 C CA . LEU B 1 53 ? 25.654 52.809 17.300 1.00 18.55 53 LEU B CA 1
ATOM 2164 C C . LEU B 1 53 ? 24.329 52.040 17.457 1.00 21.97 53 LEU B C 1
ATOM 2165 O O . LEU B 1 53 ? 23.774 51.993 18.559 1.00 21.82 53 LEU B O 1
ATOM 2170 N N . ALA B 1 54 ? 23.852 51.399 16.370 1.00 17.85 54 ALA B N 1
ATOM 2171 C CA . ALA B 1 54 ? 22.629 50.601 16.376 1.00 17.88 54 ALA B CA 1
ATOM 2172 C C . ALA B 1 54 ? 22.697 49.468 17.396 1.00 22.24 54 ALA B C 1
ATOM 2173 O O . ALA B 1 54 ? 21.738 49.287 18.142 1.00 22.01 54 ALA B O 1
ATOM 2175 N N . ALA B 1 55 ? 23.845 48.750 17.472 1.00 18.57 55 ALA B N 1
ATOM 2176 C CA . ALA B 1 55 ? 24.047 47.666 18.445 1.00 18.54 55 ALA B CA 1
ATOM 2177 C C . ALA B 1 55 ? 23.968 48.198 19.881 1.00 24.65 55 ALA B C 1
ATOM 2178 O O . ALA B 1 55 ? 23.336 47.567 20.731 1.00 25.09 55 ALA B O 1
ATOM 2180 N N . ALA B 1 56 ? 24.563 49.384 20.133 1.00 21.91 56 ALA B N 1
ATOM 2181 C CA . ALA B 1 56 ? 24.545 50.034 21.437 1.00 21.19 56 ALA B CA 1
ATOM 2182 C C . ALA B 1 56 ? 23.113 50.439 21.851 1.00 23.23 56 ALA B C 1
ATOM 2183 O O . ALA B 1 56 ? 22.694 50.098 22.960 1.00 22.65 56 ALA B O 1
ATOM 2185 N N . ALA B 1 57 ? 22.356 51.121 20.961 1.00 18.90 57 ALA B N 1
ATOM 2186 C CA . ALA B 1 57 ? 20.997 51.575 21.273 1.00 18.98 57 ALA B CA 1
ATOM 2187 C C . ALA B 1 57 ? 20.000 50.417 21.435 1.00 22.12 57 ALA B C 1
ATOM 2188 O O . ALA B 1 57 ? 19.034 50.548 22.188 1.00 21.01 57 ALA B O 1
ATOM 2190 N N . SER B 1 58 ? 20.244 49.286 20.753 1.00 18.71 58 SER B N 1
ATOM 2191 C CA . SER B 1 58 ? 19.333 48.143 20.807 1.00 18.44 58 SER B CA 1
ATOM 2192 C C . SER B 1 58 ? 19.820 47.028 21.750 1.00 24.49 58 SER B C 1
ATOM 2193 O O . SER B 1 58 ? 19.175 45.979 21.823 1.00 24.57 58 SER B O 1
ATOM 2196 N N . SER B 1 59 ? 20.929 47.265 22.485 1.00 22.29 59 SER B N 1
ATOM 2197 C CA . SER B 1 59 ? 21.545 46.294 23.406 1.00 22.14 59 SER B CA 1
ATOM 2198 C C . SER B 1 59 ? 20.649 45.861 24.593 1.00 29.53 59 SER B C 1
ATOM 2199 O O . SER B 1 59 ? 20.897 44.801 25.170 1.00 30.10 59 SER B O 1
ATOM 2202 N N . LYS B 1 60 ? 19.637 46.671 24.962 1.00 26.39 60 LYS B N 1
ATOM 2203 C CA . LYS B 1 60 ? 18.737 46.372 26.086 1.00 26.13 60 LYS B CA 1
ATOM 2204 C C . LYS B 1 60 ? 17.360 45.876 25.603 1.00 29.43 60 LYS B C 1
ATOM 2205 O O . LYS B 1 60 ? 16.483 45.593 26.429 1.00 29.59 60 LYS B O 1
ATOM 2209 N N . GLY B 1 61 ? 17.200 45.748 24.284 1.00 24.73 61 GLY B N 1
ATOM 2210 C CA . GLY B 1 61 ? 15.947 45.353 23.640 1.00 24.47 61 GLY B CA 1
ATOM 2211 C C . GLY B 1 61 ? 14.884 46.412 23.861 1.00 28.12 61 GLY B C 1
ATOM 2212 O O . GLY B 1 61 ? 15.194 47.608 23.816 1.00 27.68 61 GLY B O 1
ATOM 2213 N N . GLY B 1 62 ? 13.649 45.967 24.120 1.00 24.48 62 GLY B N 1
ATOM 2214 C CA . GLY B 1 62 ? 12.491 46.803 24.440 1.00 23.85 62 GLY B CA 1
ATOM 2215 C C . GLY B 1 62 ? 12.172 47.918 23.464 1.00 26.06 62 GLY B C 1
ATOM 2216 O O . GLY B 1 62 ? 12.120 47.684 22.252 1.00 26.03 62 GLY B O 1
ATOM 2217 N N . ARG B 1 63 ? 11.952 49.138 23.995 1.00 21.67 63 ARG B N 1
ATOM 2218 C CA . ARG B 1 63 ? 11.600 50.333 23.204 1.00 20.21 63 ARG B CA 1
ATOM 2219 C C . ARG B 1 63 ? 12.822 51.158 22.885 1.00 22.30 63 ARG B C 1
ATOM 2220 O O . ARG B 1 63 ? 13.489 51.646 23.801 1.00 20.83 63 ARG B O 1
ATOM 2228 N N . VAL B 1 64 ? 13.095 51.352 21.580 1.00 17.78 64 VAL B N 1
ATOM 2229 C CA . VAL B 1 64 ? 14.259 52.120 21.113 1.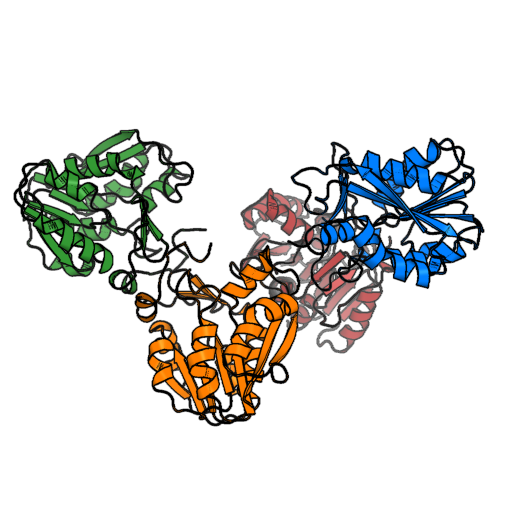00 16.72 64 VAL B CA 1
ATOM 2230 C C . VAL B 1 64 ? 13.788 53.393 20.394 1.00 19.59 64 VAL B C 1
ATOM 2231 O O . VAL B 1 64 ? 12.913 53.339 19.513 1.00 18.64 64 VAL B O 1
ATOM 2235 N N . LEU B 1 65 ? 14.350 54.538 20.799 1.00 14.56 65 LEU B N 1
ATOM 2236 C CA . LEU B 1 65 ? 14.056 55.826 20.175 1.00 13.35 65 LEU B CA 1
ATOM 2237 C C . LEU B 1 65 ? 15.234 56.194 19.282 1.00 17.68 65 LEU B C 1
ATOM 2238 O O . LEU B 1 65 ? 16.370 56.236 19.748 1.00 17.47 65 LEU B O 1
ATOM 2243 N N . GLU B 1 66 ? 14.961 56.447 18.001 1.00 14.77 66 GLU B N 1
ATOM 2244 C CA . GLU B 1 66 ? 16.001 56.859 17.065 1.00 14.63 66 GLU B CA 1
ATOM 2245 C C . GLU B 1 66 ? 15.677 58.275 16.583 1.00 19.97 66 GLU B C 1
ATOM 2246 O O . GLU B 1 66 ? 14.539 58.546 16.184 1.00 21.27 66 GLU B O 1
ATOM 2252 N N . VAL B 1 67 ? 16.648 59.187 16.677 1.00 15.34 67 VAL B N 1
ATOM 2253 C CA . VAL B 1 67 ? 16.459 60.583 16.266 1.00 14.62 67 VAL B CA 1
ATOM 2254 C C . VAL B 1 67 ? 17.316 60.826 15.015 1.00 18.39 67 VAL B C 1
ATOM 2255 O O . VAL B 1 67 ? 18.537 60.828 15.092 1.00 15.87 67 VAL B O 1
ATOM 2259 N N . GLY B 1 68 ? 16.647 61.010 13.885 1.00 15.67 68 GLY B N 1
ATOM 2260 C CA . GLY B 1 68 ? 17.278 61.205 12.591 1.00 16.99 68 GLY B CA 1
ATOM 2261 C C . GLY B 1 68 ? 17.259 59.894 11.837 1.00 20.17 68 GLY B C 1
ATOM 2262 O O . GLY B 1 68 ? 17.877 58.922 12.275 1.00 21.22 68 GLY B O 1
ATOM 2263 N N . PHE B 1 69 ? 16.531 59.840 10.719 1.00 13.78 69 PHE B N 1
ATOM 2264 C CA . PHE B 1 69 ? 16.408 58.598 9.967 1.00 12.52 69 PHE B CA 1
ATOM 2265 C C . PHE B 1 69 ? 17.485 58.441 8.894 1.00 18.78 69 PHE B C 1
ATOM 2266 O O . PHE B 1 69 ? 17.973 57.325 8.709 1.00 18.72 69 PHE B O 1
ATOM 2274 N N . GLY B 1 70 ? 17.801 59.537 8.186 1.00 15.63 70 GLY B N 1
ATOM 2275 C CA . GLY B 1 70 ? 18.812 59.615 7.127 1.00 15.78 70 GLY B CA 1
ATOM 2276 C C . GLY B 1 70 ? 18.663 58.603 6.011 1.00 19.80 70 GLY B C 1
ATOM 2277 O O . GLY B 1 70 ? 17.712 58.656 5.230 1.00 20.74 70 GLY B O 1
ATOM 2278 N N . MET B 1 71 ? 19.594 57.664 5.939 1.00 14.78 71 MET B N 1
ATOM 2279 C CA . MET B 1 71 ? 19.616 56.634 4.900 1.00 14.20 71 MET B CA 1
ATOM 2280 C C . MET B 1 71 ? 19.140 55.277 5.412 1.00 18.53 71 MET B C 1
ATOM 2281 O O . MET B 1 71 ? 19.332 54.273 4.732 1.00 20.33 71 MET B O 1
ATOM 2286 N N . ALA B 1 72 ? 18.517 55.235 6.614 1.00 14.18 72 ALA B N 1
ATOM 2287 C CA . ALA B 1 72 ? 18.000 54.006 7.262 1.00 13.70 72 ALA B CA 1
ATOM 2288 C C . ALA B 1 72 ? 19.074 52.983 7.599 1.00 17.77 72 ALA B C 1
ATOM 2289 O O . ALA B 1 72 ? 18.735 51.824 7.835 1.00 17.72 72 ALA B O 1
ATOM 2291 N N . ILE B 1 73 ? 20.359 53.377 7.627 1.00 15.68 73 ILE B N 1
ATOM 2292 C CA . ILE B 1 73 ? 21.453 52.414 7.884 1.00 14.52 73 ILE B CA 1
ATOM 2293 C C . ILE B 1 73 ? 21.434 51.918 9.346 1.00 17.33 73 ILE B C 1
ATOM 2294 O O . ILE B 1 73 ? 21.329 50.713 9.577 1.00 16.07 73 ILE B O 1
ATOM 2299 N N . ALA B 1 74 ? 21.476 52.843 10.327 1.00 15.19 74 ALA B N 1
ATOM 2300 C CA . ALA B 1 74 ? 21.384 52.484 11.746 1.00 14.87 74 ALA B CA 1
ATOM 2301 C C . ALA B 1 74 ? 20.018 51.835 12.036 1.00 17.70 74 ALA B C 1
ATOM 2302 O O . ALA B 1 74 ? 19.937 50.842 12.782 1.00 15.24 74 ALA B O 1
ATOM 2304 N N . ALA B 1 75 ? 18.942 52.386 11.434 1.00 16.25 75 ALA B N 1
ATOM 2305 C CA . ALA B 1 75 ? 17.566 51.901 11.654 1.00 16.77 75 ALA B CA 1
ATOM 2306 C C . ALA B 1 75 ? 17.379 50.435 11.237 1.00 20.51 75 ALA B C 1
ATOM 2307 O O . ALA B 1 75 ? 16.735 49.672 11.958 1.00 19.94 75 ALA B O 1
ATOM 2309 N N . SER B 1 76 ? 17.975 50.034 10.104 1.00 18.10 76 SER B N 1
ATOM 2310 C CA . SER B 1 76 ? 17.891 48.653 9.613 1.00 17.58 76 SER B CA 1
ATOM 2311 C C . SER B 1 76 ? 18.636 47.698 10.533 1.00 21.83 76 SER B C 1
ATOM 2312 O O . SER B 1 76 ? 18.165 46.583 10.758 1.00 22.63 76 SER B O 1
ATOM 2315 N N . LYS B 1 77 ? 19.756 48.163 11.119 1.00 17.29 77 LYS B N 1
ATOM 2316 C CA . LYS B 1 77 ? 20.527 47.371 12.067 1.00 17.10 77 LYS B CA 1
ATOM 2317 C C . LYS B 1 77 ? 19.781 47.257 13.410 1.00 21.23 77 LYS B C 1
ATOM 2318 O O . LYS B 1 77 ? 19.793 46.184 13.994 1.00 21.10 77 LYS B O 1
ATOM 2324 N N . VAL B 1 78 ? 19.090 48.326 13.865 1.00 18.92 78 VAL B N 1
ATOM 2325 C CA . VAL B 1 78 ? 18.287 48.298 15.117 1.00 18.95 78 VAL B CA 1
ATOM 2326 C C . VAL B 1 78 ? 17.203 47.196 14.991 1.00 22.80 78 VAL B C 1
ATOM 2327 O O . VAL B 1 78 ? 16.988 46.419 15.926 1.00 22.02 78 VAL B O 1
ATOM 2331 N N . GLN B 1 79 ? 16.576 47.118 13.803 1.00 21.00 79 GLN B N 1
ATOM 2332 C CA . GLN B 1 79 ? 15.511 46.168 13.457 1.00 20.60 79 GLN B CA 1
ATOM 2333 C C . GLN B 1 79 ? 15.963 44.687 13.468 1.00 26.27 79 GLN B C 1
ATOM 2334 O O . GLN B 1 79 ? 15.114 43.794 13.564 1.00 25.46 79 GLN B O 1
ATOM 2340 N N . GLU B 1 80 ? 17.288 44.430 13.395 1.00 23.24 80 GLU B N 1
ATOM 2341 C CA . GLU B 1 80 ? 17.857 43.082 13.446 1.00 22.99 80 GLU B CA 1
ATOM 2342 C C . GLU B 1 80 ? 17.922 42.546 14.876 1.00 27.49 80 GLU B C 1
ATOM 2343 O O . GLU B 1 80 ? 18.067 41.336 15.061 1.00 27.47 80 GLU B O 1
ATOM 2349 N N . ALA B 1 81 ? 17.820 43.433 15.884 1.00 25.03 81 ALA B N 1
ATOM 2350 C CA . ALA B 1 81 ? 17.878 43.062 17.298 1.00 25.69 81 ALA B CA 1
ATOM 2351 C C . ALA B 1 81 ? 16.481 42.687 17.846 1.00 29.93 81 ALA B C 1
ATOM 2352 O O . ALA B 1 81 ? 15.489 43.188 17.312 1.00 29.26 81 ALA B O 1
ATOM 2354 N N . PRO B 1 82 ? 16.358 41.845 18.907 1.00 27.37 82 PRO B N 1
ATOM 2355 C CA . PRO B 1 82 ? 15.017 41.526 19.438 1.00 27.18 82 PRO B CA 1
ATOM 2356 C C . PRO B 1 82 ? 14.405 42.667 20.268 1.00 28.88 82 PRO B C 1
ATOM 2357 O O . PRO B 1 82 ? 14.347 42.599 21.505 1.00 28.70 82 PRO B O 1
ATOM 2361 N N . ILE B 1 83 ? 13.941 43.717 19.578 1.00 23.40 83 ILE B N 1
ATOM 2362 C CA . ILE B 1 83 ? 13.307 44.889 20.197 1.00 22.63 83 ILE B CA 1
ATOM 2363 C C . ILE B 1 83 ? 11.770 44.750 20.108 1.00 26.60 83 ILE B C 1
ATOM 2364 O O . ILE B 1 83 ? 11.283 43.859 19.403 1.00 26.42 83 ILE B O 1
ATOM 2369 N N . ASP B 1 84 ? 11.019 45.595 20.840 1.00 22.43 84 ASP B N 1
ATOM 2370 C CA . ASP B 1 84 ? 9.543 45.559 20.860 1.00 21.51 84 ASP B CA 1
ATOM 2371 C C . ASP B 1 84 ? 8.937 46.701 20.033 1.00 25.96 84 ASP B C 1
ATOM 2372 O O . ASP B 1 84 ? 7.941 46.497 19.323 1.00 26.63 84 ASP B O 1
ATOM 2377 N N . GLU B 1 85 ? 9.517 47.910 20.150 1.00 21.00 85 GLU B N 1
ATOM 2378 C CA . GLU B 1 85 ? 9.056 49.116 19.460 1.00 20.39 85 GLU B CA 1
ATOM 2379 C C . GLU B 1 85 ? 10.252 49.917 18.993 1.00 23.50 85 GLU B C 1
ATOM 2380 O O . GLU B 1 85 ? 11.277 49.979 19.677 1.00 23.33 85 GLU B O 1
ATOM 2386 N N . HIS B 1 86 ? 10.094 50.581 17.873 1.00 19.66 86 HIS B N 1
ATOM 2387 C CA . HIS B 1 86 ? 11.135 51.397 17.276 1.00 17.93 86 HIS B CA 1
ATOM 2388 C C . HIS B 1 86 ? 10.485 52.745 16.922 1.00 21.03 86 HIS B C 1
ATOM 2389 O O . HIS B 1 86 ? 9.763 52.850 15.925 1.00 22.17 86 HIS B O 1
ATOM 2396 N N . TRP B 1 87 ? 10.685 53.749 17.796 1.00 16.17 87 TRP B N 1
ATOM 2397 C CA . TRP B 1 87 ? 10.172 55.114 17.625 1.00 15.06 87 TRP B CA 1
ATOM 2398 C C . TRP B 1 87 ? 11.234 55.882 16.829 1.00 16.92 87 TRP B C 1
ATOM 2399 O O . TRP B 1 87 ? 12.423 55.789 17.154 1.00 16.37 87 TRP B O 1
ATOM 2410 N N . ILE B 1 88 ? 10.817 56.604 15.769 1.00 13.30 88 ILE B N 1
ATOM 2411 C CA . ILE B 1 88 ? 11.749 57.324 14.903 1.00 14.36 88 ILE B CA 1
ATOM 2412 C C . ILE B 1 88 ? 11.278 58.749 14.661 1.00 20.06 88 ILE B C 1
ATOM 2413 O O . ILE B 1 88 ? 10.192 58.939 14.119 1.00 20.09 88 ILE B O 1
ATOM 2418 N N . ILE B 1 89 ? 12.129 59.749 15.021 1.00 14.47 89 ILE B N 1
ATOM 2419 C CA . ILE B 1 89 ? 11.838 61.177 14.825 1.00 14.33 89 ILE B CA 1
ATOM 2420 C C . ILE B 1 89 ? 12.654 61.677 13.626 1.00 19.04 89 ILE B C 1
ATOM 2421 O O . ILE B 1 89 ? 13.869 61.457 13.556 1.00 18.71 89 ILE B O 1
ATOM 2426 N N . GLU B 1 90 ? 11.993 62.356 12.700 1.00 15.41 90 GLU B N 1
ATOM 2427 C CA . GLU B 1 90 ? 12.637 62.884 11.503 1.00 15.30 90 GLU B CA 1
ATOM 2428 C C . GLU B 1 90 ? 11.994 64.215 11.105 1.00 19.54 90 GLU B C 1
ATOM 2429 O O . GLU B 1 90 ? 10.773 64.283 10.934 1.00 16.08 90 GLU B O 1
ATOM 2435 N N . CYS B 1 91 ? 12.825 65.262 10.931 1.00 16.88 91 CYS B N 1
ATOM 2436 C CA . CYS B 1 91 ? 12.349 66.593 10.552 1.00 16.41 91 CYS B CA 1
ATOM 2437 C C . CYS B 1 91 ? 12.011 66.732 9.063 1.00 19.95 91 CYS B C 1
ATOM 2438 O O . CYS B 1 91 ? 10.958 67.265 8.719 1.00 18.74 91 CYS B O 1
ATOM 2441 N N . ASN B 1 92 ? 12.930 66.317 8.180 1.00 15.32 92 ASN B N 1
ATOM 2442 C CA . ASN B 1 92 ? 12.807 66.516 6.742 1.00 14.21 92 ASN B CA 1
ATOM 2443 C C . ASN B 1 92 ? 11.658 65.711 6.100 1.00 16.79 92 ASN B C 1
ATOM 2444 O O . ASN B 1 92 ? 11.622 64.497 6.200 1.00 13.09 92 ASN B O 1
ATOM 2449 N N . ASP B 1 93 ? 10.738 66.416 5.405 1.00 16.14 93 ASP B N 1
ATOM 2450 C CA . ASP B 1 93 ? 9.597 65.812 4.697 1.00 15.98 93 ASP B CA 1
ATOM 2451 C C . ASP B 1 93 ? 10.036 64.727 3.702 1.00 17.58 93 ASP B C 1
ATOM 2452 O O . ASP B 1 93 ? 9.394 63.686 3.644 1.00 17.49 93 ASP B O 1
ATOM 2457 N N . GLY B 1 94 ? 11.096 64.990 2.926 1.00 14.22 94 GLY B N 1
ATOM 2458 C CA . GLY B 1 94 ? 11.644 64.047 1.950 1.00 14.18 94 GLY B CA 1
ATOM 2459 C C . GLY B 1 94 ? 12.175 62.778 2.598 1.00 17.49 94 GLY B C 1
ATOM 2460 O O . GLY B 1 94 ? 11.875 61.669 2.151 1.00 17.51 94 GLY B O 1
ATOM 2461 N N . VAL B 1 95 ? 12.957 62.929 3.687 1.00 13.90 95 VAL B N 1
ATOM 2462 C CA . VAL B 1 95 ? 13.465 61.774 4.440 1.00 12.61 95 VAL B CA 1
ATOM 2463 C C . VAL B 1 95 ? 12.286 61.051 5.143 1.00 15.63 95 VAL B C 1
ATOM 2464 O O . VAL B 1 95 ? 12.244 59.819 5.180 1.00 14.12 95 VAL B O 1
ATOM 2468 N N . PHE B 1 96 ? 11.308 61.829 5.673 1.00 14.99 96 PHE B N 1
ATOM 2469 C CA . PHE B 1 96 ? 10.142 61.238 6.348 1.00 14.85 96 PHE B CA 1
ATOM 2470 C C . PHE B 1 96 ? 9.317 60.363 5.385 1.00 20.08 96 PHE B C 1
ATOM 2471 O O . PHE B 1 96 ? 8.773 59.344 5.802 1.00 21.86 96 PHE B O 1
ATOM 2479 N N . GLN B 1 97 ? 9.260 60.737 4.097 1.00 19.56 97 GLN B N 1
ATOM 2480 C CA . GLN B 1 97 ? 8.550 59.944 3.083 1.00 20.64 97 GLN B CA 1
ATOM 2481 C C . GLN B 1 97 ? 9.268 58.586 2.892 1.00 27.74 97 GLN B C 1
ATOM 2482 O O . GLN B 1 97 ? 8.599 57.558 2.800 1.00 29.38 97 GLN B O 1
ATOM 2488 N N . ARG B 1 98 ? 10.616 58.583 2.932 1.00 23.04 98 ARG B N 1
ATOM 2489 C CA . ARG B 1 98 ? 11.437 57.373 2.848 1.00 23.08 98 ARG B CA 1
ATOM 2490 C C . ARG B 1 98 ? 11.183 56.498 4.086 1.00 23.53 98 ARG B C 1
ATOM 2491 O O . ARG B 1 98 ? 11.072 55.280 3.942 1.00 21.53 98 ARG B O 1
ATOM 2499 N N . LEU B 1 99 ? 11.017 57.127 5.279 1.00 19.94 99 LEU B N 1
ATOM 2500 C CA . LEU B 1 99 ? 10.684 56.435 6.543 1.00 19.20 99 LEU B CA 1
ATOM 2501 C C . LEU B 1 99 ? 9.290 55.748 6.424 1.00 24.84 99 LEU B C 1
ATOM 2502 O O . LEU B 1 99 ? 9.136 54.587 6.829 1.00 22.15 99 LEU B O 1
ATOM 2507 N N . ARG B 1 100 ? 8.308 56.454 5.827 1.00 24.49 100 ARG B N 1
ATOM 2508 C CA . ARG B 1 100 ? 6.950 55.928 5.606 1.00 24.48 100 ARG B CA 1
ATOM 2509 C C . ARG B 1 100 ? 6.929 54.714 4.685 1.00 30.88 100 ARG B C 1
ATOM 2510 O O . ARG B 1 100 ? 6.140 53.803 4.914 1.00 32.66 100 ARG B O 1
ATOM 2518 N N . ASP B 1 101 ? 7.784 54.691 3.653 1.00 27.45 101 ASP B N 1
ATOM 2519 C CA . ASP B 1 101 ? 7.870 53.553 2.735 1.00 27.77 101 ASP B CA 1
ATOM 2520 C C . ASP B 1 101 ? 8.616 52.374 3.366 1.00 31.08 101 ASP B C 1
ATOM 2521 O O . ASP B 1 101 ? 8.295 51.224 3.067 1.00 31.23 101 ASP B O 1
ATOM 2526 N N . TRP B 1 102 ? 9.607 52.663 4.243 1.00 25.90 102 TRP B N 1
ATOM 2527 C CA . TRP B 1 102 ? 10.447 51.671 4.920 1.00 24.02 102 TRP B CA 1
ATOM 2528 C C . TRP B 1 102 ? 9.730 50.960 6.077 1.00 28.14 102 TRP B C 1
ATOM 2529 O O . TRP B 1 102 ? 9.887 49.739 6.219 1.00 29.19 102 TRP B O 1
ATOM 2540 N N . ALA B 1 103 ? 8.971 51.715 6.905 1.00 22.69 103 ALA B N 1
ATOM 2541 C CA . ALA B 1 103 ? 8.302 51.220 8.117 1.00 23.15 103 ALA B CA 1
ATOM 2542 C C . ALA B 1 103 ? 7.398 49.977 7.929 1.00 30.23 103 ALA B C 1
ATOM 2543 O O . ALA B 1 103 ? 7.475 49.116 8.808 1.00 28.89 103 ALA B O 1
ATOM 2545 N N . PRO B 1 104 ? 6.550 49.837 6.859 1.00 29.31 104 PRO B N 1
ATOM 2546 C CA . PRO B 1 104 ? 5.647 48.667 6.781 1.00 29.74 104 PRO B CA 1
ATOM 2547 C C . PRO B 1 104 ? 6.317 47.297 6.679 1.00 34.32 104 PRO B C 1
ATOM 2548 O O . PRO B 1 104 ? 5.781 46.334 7.227 1.00 34.95 104 PRO B O 1
ATOM 2552 N N . ARG B 1 105 ? 7.462 47.216 5.973 1.00 30.73 105 ARG B N 1
ATOM 2553 C CA A ARG B 1 105 ? 8.293 46.033 5.720 0.50 30.79 105 ARG B CA 1
ATOM 2554 C CA B ARG B 1 105 ? 8.168 45.946 5.774 0.50 30.71 105 ARG B CA 1
ATOM 2555 C C . ARG B 1 105 ? 8.997 45.518 7.001 1.00 34.54 105 ARG B C 1
ATOM 2556 O O . ARG B 1 105 ? 9.498 44.392 7.024 1.00 35.70 105 ARG B O 1
ATOM 2571 N N . GLN B 1 106 ? 9.081 46.363 8.048 1.00 28.36 106 GLN B N 1
ATOM 2572 C CA . GLN B 1 106 ? 9.840 46.048 9.263 1.00 26.70 106 GLN B CA 1
ATOM 2573 C C . GLN B 1 106 ? 9.173 45.044 10.185 1.00 30.21 106 GLN B C 1
ATOM 2574 O O . GLN B 1 106 ? 7.950 45.040 10.350 1.00 29.80 106 GLN B O 1
ATOM 2580 N N . THR B 1 107 ? 10.010 44.181 10.778 1.00 26.72 107 THR B N 1
ATOM 2581 C CA . THR B 1 107 ? 9.617 43.105 11.689 1.00 27.10 107 THR B CA 1
ATOM 2582 C C . THR B 1 107 ? 9.034 43.679 12.994 1.00 30.78 107 THR B C 1
ATOM 2583 O O . THR B 1 107 ? 7.991 43.206 13.463 1.00 30.10 107 THR B O 1
ATOM 2587 N N . HIS B 1 108 ? 9.713 44.681 13.575 1.00 24.78 108 HIS B N 1
ATOM 2588 C CA . HIS B 1 108 ? 9.299 45.282 14.836 1.00 24.73 108 HIS B CA 1
ATOM 2589 C C . HIS B 1 108 ? 8.564 46.593 14.565 1.00 28.78 108 HIS B C 1
ATOM 2590 O O . HIS B 1 108 ? 8.960 47.344 13.671 1.00 29.69 108 HIS B O 1
ATOM 2597 N N . LYS B 1 109 ? 7.452 46.822 15.291 1.00 23.45 109 LYS B N 1
ATOM 2598 C CA . LYS B 1 109 ? 6.573 47.983 15.153 1.00 22.36 109 LYS B CA 1
ATOM 2599 C C . LYS B 1 109 ? 7.329 49.291 15.134 1.00 24.31 109 LYS B C 1
ATOM 2600 O O . LYS B 1 109 ? 8.092 49.559 16.048 1.00 24.91 109 LYS B O 1
ATOM 2606 N N . VAL B 1 110 ? 7.165 50.056 14.041 1.00 19.24 110 VAL B N 1
ATOM 2607 C CA . VAL B 1 110 ? 7.792 51.364 13.849 1.00 18.22 110 VAL B CA 1
ATOM 2608 C C . VAL B 1 110 ? 6.761 52.452 14.171 1.00 20.11 110 VAL B C 1
ATOM 2609 O O . VAL B 1 110 ? 5.638 52.407 13.658 1.00 16.56 110 VAL B O 1
ATOM 2613 N N . ILE B 1 111 ? 7.163 53.433 15.006 1.00 16.89 111 ILE B N 1
ATOM 2614 C CA . ILE B 1 111 ? 6.348 54.589 15.417 1.00 17.90 111 ILE B CA 1
ATOM 2615 C C . ILE B 1 111 ? 7.003 55.843 14.783 1.00 21.03 111 ILE B C 1
ATOM 2616 O O . ILE B 1 111 ? 7.951 56.398 15.359 1.00 21.60 111 ILE B O 1
ATOM 2621 N N . PRO B 1 112 ? 6.546 56.265 13.576 1.00 16.91 112 PRO B N 1
ATOM 2622 C CA . PRO B 1 112 ? 7.180 57.415 12.904 1.00 15.79 112 PRO B CA 1
ATOM 2623 C C . PRO B 1 112 ? 6.587 58.766 13.283 1.00 19.02 112 PRO B C 1
ATOM 2624 O O . PRO B 1 112 ? 5.384 58.936 13.249 1.00 19.41 112 PRO B O 1
ATOM 2628 N N . LEU B 1 113 ? 7.446 59.733 13.641 1.00 14.42 113 LEU B N 1
ATOM 2629 C CA . LEU B 1 113 ? 7.008 61.068 14.046 1.00 14.69 113 LEU B CA 1
ATOM 2630 C C . LEU B 1 113 ? 7.748 62.125 13.256 1.00 17.54 113 LEU B C 1
ATOM 2631 O O . LEU B 1 113 ? 8.977 62.064 13.139 1.00 17.75 113 LEU B O 1
ATOM 2636 N N . LYS B 1 114 ? 6.999 63.057 12.650 1.00 13.11 114 LYS B N 1
ATOM 2637 C CA . LYS B 1 114 ? 7.582 64.084 11.796 1.00 13.69 114 LYS B CA 1
ATOM 2638 C C . LYS B 1 114 ? 7.767 65.419 12.505 1.00 19.07 114 LYS B C 1
ATOM 2639 O O . LYS B 1 114 ? 6.814 65.998 13.021 1.00 18.66 114 LYS B O 1
ATOM 2643 N N . GLY B 1 115 ? 8.991 65.920 12.457 1.00 16.26 115 GLY B N 1
ATOM 2644 C CA . GLY B 1 115 ? 9.332 67.218 13.011 1.00 15.85 115 GLY B CA 1
ATOM 2645 C C . GLY B 1 115 ? 10.711 67.307 13.622 1.00 18.15 115 GLY B C 1
ATOM 2646 O O . GLY B 1 115 ? 11.439 66.302 13.713 1.00 16.18 115 GLY B O 1
ATOM 2647 N N . LEU B 1 116 ? 11.079 68.536 14.039 1.00 15.16 116 LEU B N 1
ATOM 2648 C CA . LEU B 1 116 ? 12.336 68.776 14.743 1.00 15.45 116 LEU B CA 1
ATOM 2649 C C . LEU B 1 116 ? 12.212 68.069 16.084 1.00 17.07 116 LEU B C 1
ATOM 2650 O O . LEU B 1 116 ? 11.134 68.105 16.689 1.00 17.29 116 LEU B O 1
ATOM 2655 N N . TRP B 1 117 ? 13.292 67.419 16.565 1.00 14.49 117 TRP B N 1
ATOM 2656 C CA . TRP B 1 117 ? 13.206 66.786 17.894 1.00 14.94 117 TRP B CA 1
ATOM 2657 C C . TRP B 1 117 ? 12.893 67.865 18.949 1.00 15.50 117 TRP B C 1
ATOM 2658 O O . TRP B 1 117 ? 12.281 67.546 19.962 1.00 16.08 117 TRP B O 1
ATOM 2669 N N . GLU B 1 118 ? 13.284 69.142 18.680 1.00 10.98 118 GLU B N 1
ATOM 2670 C CA . GLU B 1 118 ? 13.050 70.283 19.575 1.00 10.40 118 GLU B CA 1
ATOM 2671 C C . GLU B 1 118 ? 11.553 70.430 19.865 1.00 17.95 118 GLU B C 1
ATOM 2672 O O . GLU B 1 118 ? 11.174 70.727 20.992 1.00 18.53 118 GLU B O 1
ATOM 2678 N N . ASP B 1 119 ? 10.709 70.114 18.864 1.00 18.76 119 ASP B N 1
ATOM 2679 C CA . ASP B 1 119 ? 9.247 70.164 18.934 1.00 18.31 119 ASP B CA 1
ATOM 2680 C C . ASP B 1 119 ? 8.602 68.819 19.327 1.00 21.25 119 ASP B C 1
ATOM 2681 O O . ASP B 1 119 ? 7.618 68.811 20.076 1.00 19.53 119 ASP B O 1
ATOM 2686 N N . VAL B 1 120 ? 9.150 67.695 18.818 1.00 17.65 120 VAL B N 1
ATOM 2687 C CA . VAL B 1 120 ? 8.603 66.346 19.030 1.00 16.91 120 VAL B CA 1
ATOM 2688 C C . VAL B 1 120 ? 8.987 65.720 20.385 1.00 21.62 120 VAL B C 1
ATOM 2689 O O . VAL B 1 120 ? 8.109 65.171 21.063 1.00 20.57 120 VAL B O 1
ATOM 2693 N N . ALA B 1 121 ? 10.293 65.762 20.770 1.00 19.08 121 ALA B N 1
ATOM 2694 C CA . ALA B 1 121 ? 10.750 65.148 22.028 1.00 18.32 121 ALA B CA 1
ATOM 2695 C C . ALA B 1 121 ? 9.936 65.591 23.286 1.00 20.98 121 ALA B C 1
ATOM 2696 O O . ALA B 1 121 ? 9.609 64.703 24.068 1.00 20.60 121 ALA B O 1
ATOM 2698 N N . PRO B 1 122 ? 9.516 66.879 23.462 1.00 17.77 122 PRO B N 1
ATOM 2699 C CA . PRO B 1 122 ? 8.718 67.238 24.661 1.00 18.13 122 PRO B CA 1
ATOM 2700 C C . PRO B 1 122 ? 7.373 66.516 24.775 1.00 21.39 122 PRO B C 1
ATOM 2701 O O . PRO B 1 122 ? 6.793 66.530 25.852 1.00 19.49 122 PRO B O 1
ATOM 2705 N N . THR B 1 123 ? 6.890 65.894 23.679 1.00 18.34 123 THR B N 1
ATOM 2706 C CA . THR B 1 123 ? 5.613 65.153 23.650 1.00 18.37 123 THR B CA 1
ATOM 2707 C C . THR B 1 123 ? 5.793 63.677 24.044 1.00 20.87 123 THR B C 1
ATOM 2708 O O . THR B 1 123 ? 4.807 62.988 24.309 1.00 19.63 123 THR B O 1
ATOM 2712 N N . LEU B 1 124 ? 7.049 63.200 24.097 1.00 18.20 124 LEU B N 1
ATOM 2713 C CA . LEU B 1 124 ? 7.363 61.811 24.421 1.00 17.14 124 LEU B CA 1
ATOM 2714 C C . LEU B 1 124 ? 7.300 61.508 25.939 1.00 19.71 124 LEU B C 1
ATOM 2715 O O . LEU B 1 124 ? 7.635 62.373 26.758 1.00 16.96 124 LEU B O 1
ATOM 2720 N N . PRO B 1 125 ? 6.860 60.287 26.330 1.00 18.18 125 PRO B N 1
ATOM 2721 C CA . PRO B 1 125 ? 6.732 59.983 27.765 1.00 18.99 125 PRO B CA 1
ATOM 2722 C C . PRO B 1 125 ? 8.050 59.732 28.503 1.00 23.05 125 PRO B C 1
ATOM 2723 O O . PRO B 1 125 ? 8.937 59.086 27.964 1.00 19.89 125 PRO B O 1
ATOM 2727 N N . ASP B 1 126 ? 8.149 60.224 29.763 1.00 21.33 126 ASP B N 1
ATOM 2728 C CA . ASP B 1 126 ? 9.305 60.043 30.665 1.00 21.77 126 ASP B CA 1
ATOM 2729 C C . ASP B 1 126 ? 9.543 58.558 30.954 1.00 23.67 126 ASP B C 1
ATOM 2730 O O . ASP B 1 126 ? 8.575 57.801 31.060 1.00 22.33 126 ASP B O 1
ATOM 2735 N N . GLY B 1 127 ? 10.815 58.182 31.134 1.00 20.67 127 GLY B N 1
ATOM 2736 C CA . GLY B 1 127 ? 11.276 56.828 31.454 1.00 20.52 127 GLY B CA 1
ATOM 2737 C C . GLY B 1 127 ? 10.619 55.711 30.667 1.00 25.33 127 GLY B C 1
ATOM 2738 O O . GLY B 1 127 ? 10.240 54.685 31.240 1.00 27.23 127 GLY B O 1
ATOM 2739 N N . HIS B 1 128 ? 10.464 55.910 29.349 1.00 20.21 128 HIS B N 1
ATOM 2740 C CA . HIS B 1 128 ? 9.760 54.978 28.461 1.00 18.47 128 HIS B CA 1
ATOM 2741 C C . HIS B 1 128 ? 10.681 54.172 27.562 1.00 20.63 128 HIS B C 1
ATOM 2742 O O . HIS B 1 128 ? 10.244 53.175 27.001 1.00 21.15 128 HIS B O 1
ATOM 2749 N N . PHE B 1 129 ? 11.944 54.599 27.404 1.00 16.16 129 PHE B N 1
ATOM 2750 C CA . PHE B 1 129 ? 12.836 53.990 26.426 1.00 15.21 129 PHE B CA 1
ATOM 2751 C C . PHE B 1 129 ? 13.998 53.228 27.023 1.00 20.89 129 PHE B C 1
ATOM 2752 O O . PHE B 1 129 ? 14.669 53.717 27.927 1.00 21.04 129 PHE B O 1
ATOM 2760 N N . ASP B 1 130 ? 14.229 52.025 26.491 1.00 18.30 130 ASP B N 1
ATOM 2761 C CA . ASP B 1 130 ? 15.344 51.155 26.883 1.00 18.80 130 ASP B CA 1
ATOM 2762 C C . ASP B 1 130 ? 16.641 51.611 26.218 1.00 22.94 130 ASP B C 1
ATOM 2763 O O . ASP B 1 130 ? 17.724 51.405 26.767 1.00 21.23 130 ASP B O 1
ATOM 2768 N N . GLY B 1 131 ? 16.509 52.241 25.051 1.00 19.61 131 GLY B N 1
ATOM 2769 C CA . GLY B 1 131 ? 17.637 52.735 24.280 1.00 17.60 131 GLY B CA 1
ATOM 2770 C C . GLY B 1 131 ? 17.314 53.948 23.449 1.00 19.80 131 GLY B C 1
ATOM 2771 O O . GLY B 1 131 ? 16.175 54.114 22.991 1.00 18.42 131 GLY B O 1
ATOM 2772 N N . ILE B 1 132 ? 18.313 54.831 23.271 1.00 15.32 132 ILE B N 1
ATOM 2773 C CA . ILE B 1 132 ? 18.182 56.035 22.438 1.00 14.40 132 ILE B CA 1
ATOM 2774 C C . ILE B 1 132 ? 19.391 56.119 21.507 1.00 17.82 132 ILE B C 1
ATOM 2775 O O . ILE B 1 132 ? 20.542 56.007 21.972 1.00 16.62 132 ILE B O 1
ATOM 2780 N N . LEU B 1 133 ? 19.124 56.367 20.208 1.00 13.08 133 LEU B N 1
ATOM 2781 C CA . LEU B 1 133 ? 20.182 56.620 19.214 1.00 12.72 133 LEU B CA 1
ATOM 2782 C C . LEU B 1 133 ? 19.942 58.034 18.678 1.00 17.02 133 LEU B C 1
ATOM 2783 O O . LEU B 1 133 ? 18.962 58.252 17.969 1.00 16.96 133 LEU B O 1
ATOM 2788 N N . TYR B 1 134 ? 20.837 58.989 18.993 1.00 14.57 134 TYR B N 1
ATOM 2789 C CA . TYR B 1 134 ? 20.744 60.367 18.482 1.00 14.01 134 TYR B CA 1
ATOM 2790 C C . TYR B 1 134 ? 21.778 60.580 17.371 1.00 17.23 134 TYR B C 1
ATOM 2791 O O . TYR B 1 134 ? 22.983 60.563 17.632 1.00 15.76 134 TYR B O 1
ATOM 2800 N N . ASP B 1 135 ? 21.320 60.791 16.145 1.00 14.00 135 ASP B N 1
ATOM 2801 C CA . ASP B 1 135 ? 22.195 61.101 15.018 1.00 14.63 135 ASP B CA 1
ATOM 2802 C C . ASP B 1 135 ? 21.463 62.034 14.045 1.00 18.58 135 ASP B C 1
ATOM 2803 O O . ASP B 1 135 ? 20.879 61.572 13.077 1.00 19.14 135 ASP B O 1
ATOM 2808 N N . THR B 1 136 ? 21.497 63.349 14.313 1.00 14.80 136 THR B N 1
ATOM 2809 C CA . THR B 1 136 ? 20.823 64.311 13.448 1.00 14.65 136 THR B CA 1
ATOM 2810 C C . THR B 1 136 ? 21.877 65.045 12.612 1.00 20.05 136 THR B C 1
ATOM 2811 O O . THR B 1 136 ? 22.781 64.409 12.085 1.00 20.91 136 THR B O 1
ATOM 2815 N N . TYR B 1 137 ? 21.704 66.349 12.413 1.00 17.46 137 TYR B N 1
ATOM 2816 C CA . TYR B 1 137 ? 22.593 67.202 11.633 1.00 15.70 137 TYR B CA 1
ATOM 2817 C C . TYR B 1 137 ? 22.591 68.606 12.237 1.00 18.76 137 TYR B C 1
ATOM 2818 O O . TYR B 1 137 ? 21.512 69.027 12.679 1.00 17.75 137 TYR B O 1
ATOM 2827 N N . PRO B 1 138 ? 23.743 69.345 12.318 1.00 15.92 138 PRO B N 1
ATOM 2828 C CA . PRO B 1 138 ? 23.689 70.694 12.900 1.00 16.40 138 PRO B CA 1
ATOM 2829 C C . PRO B 1 138 ? 22.842 71.599 12.010 1.00 21.08 138 PRO B C 1
ATOM 2830 O O . PRO B 1 138 ? 22.993 71.549 10.789 1.00 21.07 138 PRO B O 1
ATOM 2834 N N . LEU B 1 139 ? 21.870 72.310 12.595 1.00 16.99 139 LEU B N 1
ATOM 2835 C CA . LEU B 1 139 ? 20.994 73.157 11.787 1.00 16.70 139 LEU B CA 1
ATOM 2836 C C . LEU B 1 139 ? 21.424 74.633 11.759 1.00 22.69 139 LEU B C 1
ATOM 2837 O O . LEU B 1 139 ? 20.744 75.454 11.145 1.00 23.72 139 LEU B O 1
ATOM 2842 N N . SER B 1 140 ? 22.548 74.978 12.412 1.00 19.49 140 SER B N 1
ATOM 2843 C CA . SER B 1 140 ? 23.074 76.349 12.424 1.00 18.28 140 SER B CA 1
ATOM 2844 C C . SER B 1 140 ? 24.577 76.306 12.702 1.00 20.51 140 SER B C 1
ATOM 2845 O O . SER B 1 140 ? 25.053 75.338 13.301 1.00 17.16 140 SER B O 1
ATOM 2848 N N . GLU B 1 141 ? 25.321 77.355 12.298 1.00 19.14 141 GLU B N 1
ATOM 2849 C CA . GLU B 1 141 ? 26.766 77.421 12.583 1.00 18.45 141 GLU B CA 1
ATOM 2850 C C . GLU B 1 141 ? 27.003 77.429 14.090 1.00 21.61 141 GLU B C 1
ATOM 2851 O O . GLU B 1 141 ? 27.911 76.764 14.572 1.00 21.00 141 GLU B O 1
ATOM 2857 N N . GLU B 1 142 ? 26.172 78.179 14.837 1.00 18.89 142 GLU B N 1
ATOM 2858 C CA . GLU B 1 142 ? 26.243 78.274 16.290 1.00 18.80 142 GLU B CA 1
ATOM 2859 C C . GLU B 1 142 ? 26.056 76.902 16.967 1.00 20.43 142 GLU B C 1
ATOM 2860 O O . GLU B 1 142 ? 26.596 76.687 18.056 1.00 19.33 142 GLU B O 1
ATOM 2866 N N . THR B 1 143 ? 25.297 75.976 16.338 1.00 14.52 143 THR B N 1
ATOM 2867 C CA . THR B 1 143 ? 25.070 74.668 16.970 1.00 13.76 143 THR B CA 1
ATOM 2868 C C . THR B 1 143 ? 25.881 73.535 16.313 1.00 15.43 143 THR B C 1
ATOM 2869 O O . THR B 1 143 ? 25.659 72.376 16.627 1.00 13.14 143 THR B O 1
ATOM 2873 N N . TRP B 1 144 ? 26.873 73.891 15.490 1.00 13.09 144 TRP B N 1
ATOM 2874 C CA . TRP B 1 144 ? 27.799 72.964 14.819 1.00 14.73 144 TRP B CA 1
ATOM 2875 C C . TRP B 1 144 ? 28.275 71.880 15.783 1.00 16.38 144 TRP B C 1
ATOM 2876 O O . TRP B 1 144 ? 28.129 70.717 15.475 1.00 16.04 144 TRP B O 1
ATOM 2887 N N . HIS B 1 145 ? 28.850 72.274 16.950 1.00 14.22 145 HIS B N 1
ATOM 2888 C CA . HIS B 1 145 ? 29.452 71.359 17.950 1.00 13.30 145 HIS B CA 1
ATOM 2889 C C . HIS B 1 145 ? 28.613 71.117 19.198 1.00 17.75 145 HIS B C 1
ATOM 2890 O O . HIS B 1 145 ? 29.085 70.420 20.118 1.00 18.16 145 HIS B O 1
ATOM 2897 N N . THR B 1 146 ? 27.392 71.674 19.266 1.00 14.61 146 THR B N 1
ATOM 2898 C CA . THR B 1 146 ? 26.622 71.576 20.510 1.00 14.04 146 THR B CA 1
ATOM 2899 C C . THR B 1 146 ? 25.176 71.065 20.434 1.00 16.95 146 THR B C 1
ATOM 2900 O O . THR B 1 146 ? 24.591 70.837 21.498 1.00 13.87 146 THR B O 1
ATOM 2904 N N . HIS B 1 147 ? 24.583 70.906 19.231 1.00 13.15 147 HIS B N 1
ATOM 2905 C CA . HIS B 1 147 ? 23.166 70.532 19.131 1.00 13.22 147 HIS B CA 1
ATOM 2906 C C . HIS B 1 147 ? 22.786 69.285 19.951 1.00 18.66 147 HIS B C 1
ATOM 2907 O O . HIS B 1 147 ? 21.718 69.280 20.578 1.00 19.12 147 HIS B O 1
ATOM 2914 N N . GLN B 1 148 ? 23.654 68.260 19.983 1.00 12.80 148 GLN B N 1
ATOM 2915 C CA . GLN B 1 148 ? 23.363 67.017 20.729 1.00 13.53 148 GLN B CA 1
ATOM 2916 C C . GLN B 1 148 ? 23.188 67.247 22.232 1.00 17.79 148 GLN B C 1
ATOM 2917 O O . GLN B 1 148 ? 22.406 66.542 22.865 1.00 17.77 148 GLN B O 1
ATOM 2923 N N . PHE B 1 149 ? 23.915 68.225 22.804 1.00 16.87 149 PHE B N 1
ATOM 2924 C CA . PHE B 1 149 ? 23.876 68.539 24.239 1.00 16.94 149 PHE B CA 1
ATOM 2925 C C . PHE B 1 149 ? 22.507 69.027 24.693 1.00 23.29 149 PHE B C 1
ATOM 2926 O O . PHE B 1 149 ? 22.036 68.635 25.761 1.00 21.97 149 PHE B O 1
ATOM 2934 N N . ASN B 1 150 ? 21.867 69.866 23.866 1.00 23.15 150 ASN B N 1
ATOM 2935 C CA . ASN B 1 150 ? 20.526 70.376 24.116 1.00 23.32 150 ASN B CA 1
ATOM 2936 C C . ASN B 1 150 ? 19.561 69.190 24.197 1.00 23.19 150 ASN B C 1
ATOM 2937 O O . ASN B 1 150 ? 18.793 69.106 25.152 1.00 22.47 150 ASN B O 1
ATOM 2942 N N . PHE B 1 151 ? 19.682 68.213 23.262 1.00 15.50 151 PHE B N 1
ATOM 2943 C CA . PHE B 1 151 ? 18.853 67.005 23.306 1.00 14.32 151 PHE B CA 1
ATOM 2944 C C . PHE B 1 151 ? 19.169 66.142 24.535 1.00 18.93 151 PHE B C 1
ATOM 2945 O O . PHE B 1 151 ? 18.241 65.695 25.211 1.00 18.41 151 PHE B O 1
ATOM 2953 N N . ILE B 1 152 ? 20.472 65.863 24.782 1.00 14.77 152 ILE B N 1
ATOM 2954 C CA . ILE B 1 152 ? 20.903 64.988 25.878 1.00 14.55 152 ILE B CA 1
ATOM 2955 C C . ILE B 1 152 ? 20.453 65.533 27.245 1.00 20.44 152 ILE B C 1
ATOM 2956 O O . ILE B 1 152 ? 19.903 64.773 28.045 1.00 20.31 152 ILE B O 1
ATOM 2961 N N . LYS B 1 153 ? 20.649 66.827 27.485 1.00 17.94 153 LYS B N 1
ATOM 2962 C CA . LYS B 1 153 ? 20.303 67.474 28.758 1.00 17.82 153 LYS B CA 1
ATOM 2963 C C . LYS B 1 153 ? 18.785 67.549 28.978 1.00 24.78 153 LYS B C 1
ATOM 2964 O O . LYS B 1 153 ? 18.295 67.137 30.030 1.00 25.31 153 LYS B O 1
ATOM 2970 N N . ASN B 1 154 ? 18.042 68.028 27.978 1.00 21.49 154 ASN B N 1
ATOM 2971 C CA . ASN B 1 154 ? 16.599 68.210 28.098 1.00 21.62 154 ASN B CA 1
ATOM 2972 C C . ASN B 1 154 ? 15.757 66.962 27.850 1.00 26.05 154 ASN B C 1
ATOM 2973 O O . ASN B 1 154 ? 14.602 66.949 28.263 1.00 25.41 154 ASN B O 1
ATOM 2978 N N . HIS B 1 155 ? 16.285 65.927 27.164 1.00 21.57 155 HIS B N 1
ATOM 2979 C CA . HIS B 1 155 ? 15.423 64.792 26.861 1.00 20.77 155 HIS B CA 1
ATOM 2980 C C . HIS B 1 155 ? 15.997 63.412 27.119 1.00 22.83 155 HIS B C 1
ATOM 2981 O O . HIS B 1 155 ? 15.260 62.584 27.638 1.00 20.47 155 HIS B O 1
ATOM 2988 N N . ALA B 1 156 ? 17.247 63.113 26.693 1.00 20.92 156 ALA B N 1
ATOM 2989 C CA . ALA B 1 156 ? 17.826 61.756 26.859 1.00 20.06 156 ALA B CA 1
ATOM 2990 C C . ALA B 1 156 ? 17.722 61.206 28.297 1.00 20.86 156 ALA B C 1
ATOM 2991 O O . ALA B 1 156 ? 17.265 60.083 28.492 1.00 17.97 156 ALA B O 1
ATOM 2993 N N . PHE B 1 157 ? 18.081 62.017 29.296 1.00 19.41 157 PHE B N 1
ATOM 2994 C CA . PHE B 1 157 ? 18.057 61.603 30.691 1.00 18.98 157 PHE B CA 1
ATOM 2995 C C . PHE B 1 157 ? 16.641 61.271 31.194 1.00 21.30 157 PHE B C 1
ATOM 2996 O O . PHE B 1 157 ? 16.449 60.184 31.733 1.00 20.77 157 PHE B O 1
ATOM 3004 N N . ARG B 1 158 ? 15.657 62.173 30.977 1.00 17.83 158 ARG B N 1
ATOM 3005 C CA . ARG B 1 158 ? 14.263 61.964 31.388 1.00 16.44 158 ARG B CA 1
ATOM 3006 C C . ARG B 1 158 ? 13.569 60.827 30.596 1.00 18.15 158 ARG B C 1
ATOM 3007 O O . ARG B 1 158 ? 12.722 60.130 31.161 1.00 17.62 158 ARG B O 1
ATOM 3015 N N . LEU B 1 159 ? 13.915 60.647 29.299 1.00 12.19 159 LEU B N 1
ATOM 3016 C CA . LEU B 1 159 ? 13.274 59.633 28.458 1.00 13.33 159 LEU B CA 1
ATOM 3017 C C . LEU B 1 159 ? 13.693 58.213 28.755 1.00 17.62 159 LEU B C 1
ATOM 3018 O O . LEU B 1 159 ? 12.911 57.279 28.517 1.00 18.62 159 LEU B O 1
ATOM 3023 N N . LEU B 1 160 ? 14.942 58.022 29.213 1.00 15.64 160 LEU B N 1
ATOM 3024 C CA . LEU B 1 160 ? 15.455 56.681 29.470 1.00 15.48 160 LEU B CA 1
ATOM 3025 C C . LEU B 1 160 ? 14.869 56.053 30.713 1.00 20.76 160 LEU B C 1
ATOM 3026 O O . LEU B 1 160 ? 14.659 56.727 31.731 1.00 21.02 160 LEU B O 1
ATOM 3031 N N . LYS B 1 161 ? 14.666 54.744 30.641 1.00 17.26 161 LYS B N 1
ATOM 3032 C CA . LYS B 1 161 ? 14.250 53.927 31.780 1.00 18.50 161 LYS B CA 1
ATOM 3033 C C . LYS B 1 161 ? 15.525 53.779 32.641 1.00 25.31 161 LYS B C 1
ATOM 3034 O O . LYS B 1 161 ? 16.622 53.865 32.073 1.00 24.09 161 LYS B O 1
ATOM 3040 N N . PRO B 1 162 ? 15.443 53.470 33.958 1.00 24.55 162 PRO B N 1
ATOM 3041 C CA . PRO B 1 162 ? 16.685 53.208 34.717 1.00 25.07 162 PRO B CA 1
ATOM 3042 C C . PRO B 1 162 ? 17.410 52.035 34.055 1.00 28.14 162 PRO B C 1
ATOM 3043 O O . PRO B 1 162 ? 16.766 51.059 33.637 1.00 28.30 162 PRO B O 1
ATOM 3047 N N . GLY B 1 163 ? 18.713 52.180 33.858 1.00 23.24 163 GLY B N 1
ATOM 3048 C CA . GLY B 1 163 ? 19.500 51.160 33.171 1.00 22.69 163 GLY B CA 1
ATOM 3049 C C . GLY B 1 163 ? 19.505 51.291 31.655 1.00 26.69 163 GLY B C 1
ATOM 3050 O O . GLY B 1 163 ? 20.220 50.545 30.983 1.00 27.72 163 GLY B O 1
ATOM 3051 N N . GLY B 1 164 ? 18.714 52.235 31.117 1.00 21.47 164 GLY B N 1
ATOM 3052 C CA . GLY B 1 164 ? 18.610 52.505 29.682 1.00 20.48 164 GLY B CA 1
ATOM 3053 C C . GLY B 1 164 ? 19.911 53.017 29.089 1.00 22.18 164 GLY B C 1
ATOM 3054 O O . GLY B 1 164 ? 20.731 53.603 29.804 1.00 21.18 164 GLY B O 1
ATOM 3055 N N . VAL B 1 165 ? 20.132 52.776 27.794 1.00 18.29 165 VAL B N 1
ATOM 3056 C CA . VAL B 1 165 ? 21.394 53.192 27.155 1.00 18.13 165 VAL B CA 1
ATOM 3057 C C . VAL B 1 165 ? 21.203 54.288 26.085 1.00 17.71 165 VAL B C 1
ATOM 3058 O O . VAL B 1 165 ? 20.373 54.172 25.188 1.00 16.95 165 VAL B O 1
ATOM 3062 N N . LEU B 1 166 ? 22.018 55.323 26.181 1.00 12.66 166 LEU B N 1
ATOM 3063 C CA . LEU B 1 166 ? 22.076 56.395 25.200 1.00 11.69 166 LEU B CA 1
ATOM 3064 C C . LEU B 1 166 ? 23.390 56.241 24.359 1.00 16.61 166 LEU B C 1
ATOM 3065 O O . LEU B 1 166 ? 24.467 56.012 24.920 1.00 14.79 166 LEU B O 1
ATOM 3070 N N . THR B 1 167 ? 23.267 56.379 23.021 1.00 12.49 167 THR B N 1
ATOM 3071 C CA . THR B 1 167 ? 24.390 56.452 22.079 1.00 13.19 167 THR B CA 1
ATOM 3072 C C . THR B 1 167 ? 24.079 57.611 21.154 1.00 17.16 167 THR B C 1
ATOM 3073 O O . THR B 1 167 ? 22.893 57.978 20.992 1.00 17.10 167 THR B O 1
ATOM 3077 N N . TYR B 1 168 ? 25.120 58.243 20.616 1.00 12.19 168 TYR B N 1
ATOM 3078 C CA . TYR B 1 168 ? 24.952 59.372 19.713 1.00 11.36 168 TYR B CA 1
ATOM 3079 C C . TYR B 1 168 ? 26.239 59.626 18.974 1.00 15.39 168 TYR B C 1
ATOM 3080 O O . TYR B 1 168 ? 27.287 59.096 19.340 1.00 15.07 168 TYR B O 1
ATOM 3089 N N . CYS B 1 169 ? 26.181 60.502 17.984 1.00 12.50 169 CYS B N 1
ATOM 3090 C CA . CYS B 1 169 ? 27.366 60.960 17.275 1.00 15.22 169 CYS B CA 1
ATOM 3091 C C . CYS B 1 169 ? 27.089 62.316 16.671 1.00 19.70 169 CYS B C 1
ATOM 3092 O O . CYS B 1 169 ? 25.933 62.754 16.604 1.00 19.93 169 CYS B O 1
ATOM 3095 N N . ASN B 1 170 ? 28.146 63.014 16.302 1.00 13.91 170 ASN B N 1
ATOM 3096 C CA . ASN B 1 170 ? 28.090 64.277 15.589 1.00 13.30 170 ASN B CA 1
ATOM 3097 C C . ASN B 1 170 ? 29.387 64.325 14.756 1.00 15.37 170 ASN B C 1
ATOM 3098 O O . ASN B 1 170 ? 30.374 64.893 15.178 1.00 13.78 170 ASN B O 1
ATOM 3103 N N . LEU B 1 171 ? 29.360 63.714 13.565 1.00 12.73 171 LEU B N 1
ATOM 3104 C CA . LEU B 1 171 ? 30.513 63.623 12.673 1.00 12.47 171 LEU B CA 1
ATOM 3105 C C . LEU B 1 171 ? 30.933 64.949 12.064 1.00 14.92 171 LEU B C 1
ATOM 3106 O O . LEU B 1 171 ? 32.137 65.178 11.917 1.00 11.56 171 LEU B O 1
ATOM 3111 N N . THR B 1 172 ? 29.967 65.847 11.761 1.00 12.09 172 THR B N 1
ATOM 3112 C CA . THR B 1 172 ? 30.285 67.195 11.240 1.00 11.92 172 THR B CA 1
ATOM 3113 C C . THR B 1 172 ? 31.106 67.947 12.293 1.00 16.11 172 THR B C 1
ATOM 3114 O O . THR B 1 172 ? 32.031 68.683 11.944 1.00 16.31 172 THR B O 1
ATOM 3118 N N . SER B 1 173 ? 30.795 67.736 13.573 1.00 13.00 173 SER B N 1
ATOM 3119 C CA . SER B 1 173 ? 31.596 68.372 14.641 1.00 13.23 173 SER B CA 1
ATOM 3120 C C . SER B 1 173 ? 32.916 67.618 14.827 1.00 16.80 173 SER B C 1
ATOM 3121 O O . SER B 1 173 ? 33.987 68.217 14.735 1.00 14.84 173 SER B O 1
ATOM 3124 N N . TRP B 1 174 ? 32.830 66.313 15.141 1.00 16.34 174 TRP B N 1
ATOM 3125 C CA . TRP B 1 174 ? 34.019 65.511 15.478 1.00 15.73 174 TRP B CA 1
ATOM 3126 C C . TRP B 1 174 ? 35.036 65.451 14.349 1.00 17.93 174 TRP B C 1
ATOM 3127 O O . TRP B 1 174 ? 36.229 65.553 14.622 1.00 15.48 174 TRP B O 1
ATOM 3138 N N . GLY B 1 175 ? 34.578 65.390 13.105 1.00 13.38 175 GLY B N 1
ATOM 3139 C CA . GLY B 1 175 ? 35.485 65.441 11.955 1.00 12.64 175 GLY B CA 1
ATOM 3140 C C . GLY B 1 175 ? 36.241 66.751 11.879 1.00 16.74 175 GLY B C 1
ATOM 3141 O O . GLY B 1 175 ? 37.439 66.755 11.584 1.00 17.72 175 GLY B O 1
ATOM 3142 N N . GLU B 1 176 ? 35.569 67.864 12.222 1.00 13.68 176 GLU B N 1
ATOM 3143 C CA . GLU B 1 176 ? 36.183 69.192 12.265 1.00 13.83 176 GLU B CA 1
ATOM 3144 C C . GLU B 1 176 ? 37.221 69.297 13.416 1.00 17.26 176 GLU B C 1
ATOM 3145 O O . GLU B 1 176 ? 38.314 69.805 13.193 1.00 17.01 176 GLU B O 1
ATOM 3151 N N . LEU B 1 177 ? 36.878 68.800 14.625 1.00 14.91 177 LEU B N 1
ATOM 3152 C CA . LEU B 1 177 ? 37.770 68.830 15.811 1.00 14.02 177 LEU B CA 1
ATOM 3153 C C . LEU B 1 177 ? 39.003 67.978 15.616 1.00 18.03 177 LEU B C 1
ATOM 3154 O O . LEU B 1 177 ? 40.084 68.333 16.093 1.00 18.65 177 LEU B O 1
ATOM 3159 N N . MET B 1 178 ? 38.851 66.859 14.908 1.00 13.03 178 MET B N 1
ATOM 3160 C CA . MET B 1 178 ? 39.966 65.946 14.612 1.00 12.23 178 MET B CA 1
ATOM 3161 C C . MET B 1 178 ? 40.925 66.495 13.543 1.00 20.45 178 MET B C 1
ATOM 3162 O O . MET B 1 178 ? 42.007 65.938 13.365 1.00 19.99 178 MET B O 1
ATOM 3167 N N . LYS B 1 179 ? 40.525 67.562 12.818 1.00 20.49 179 LYS B N 1
ATOM 3168 C CA . LYS B 1 179 ? 41.367 68.175 11.782 1.00 21.45 179 LYS B CA 1
ATOM 3169 C C . LYS B 1 179 ? 42.339 69.163 12.395 1.00 30.70 179 LYS B C 1
ATOM 3170 O O . LYS B 1 179 ? 43.459 69.290 11.918 1.00 32.44 179 LYS B O 1
ATOM 3176 N N . SER B 1 180 ? 41.896 69.879 13.425 1.00 29.04 180 SER B N 1
ATOM 3177 C CA . SER B 1 180 ? 42.670 70.937 14.053 1.00 29.44 180 SER B CA 1
ATOM 3178 C C . SER B 1 180 ? 43.019 70.670 15.517 1.00 31.17 180 SER B C 1
ATOM 3179 O O . SER B 1 180 ? 44.164 70.333 15.842 1.00 32.37 180 SER B O 1
ATOM 3182 N N . LYS B 1 181 ? 42.016 70.805 16.387 1.00 24.78 181 LYS B N 1
ATOM 3183 C CA . LYS B 1 181 ? 42.112 70.777 17.839 1.00 22.70 181 LYS B CA 1
ATOM 3184 C C . LYS B 1 181 ? 42.692 69.499 18.467 1.00 22.97 181 LYS B C 1
ATOM 3185 O O . LYS B 1 181 ? 43.383 69.608 19.478 1.00 20.66 181 LYS B O 1
ATOM 3191 N N . TYR B 1 182 ? 42.402 68.314 17.893 1.00 19.10 182 TYR B N 1
ATOM 3192 C CA . TYR B 1 182 ? 42.822 67.036 18.474 1.00 19.33 182 TYR B CA 1
ATOM 3193 C C . TYR B 1 182 ? 43.433 66.071 17.482 1.00 23.99 182 TYR B C 1
ATOM 3194 O O . TYR B 1 182 ? 43.062 66.071 16.304 1.00 24.99 182 TYR B O 1
ATOM 3203 N N . SER B 1 183 ? 44.342 65.211 17.988 1.00 19.75 183 SER B N 1
ATOM 3204 C CA . SER B 1 183 ? 44.969 64.122 17.229 1.00 19.76 183 SER B CA 1
ATOM 3205 C C . SER B 1 183 ? 44.631 62.765 17.862 1.00 21.53 183 SER B C 1
ATOM 3206 O O . SER B 1 183 ? 44.920 61.720 17.273 1.00 21.01 183 SER B O 1
ATOM 3209 N N . ASP B 1 184 ? 43.990 62.789 19.051 1.00 17.00 184 ASP B N 1
ATOM 3210 C CA . ASP B 1 184 ? 43.554 61.590 19.779 1.00 15.28 184 ASP B CA 1
ATOM 3211 C C . ASP B 1 184 ? 42.047 61.693 20.008 1.00 15.69 184 ASP B C 1
ATOM 3212 O O . ASP B 1 184 ? 41.583 62.625 20.672 1.00 14.91 184 ASP B O 1
ATOM 3217 N N . ILE B 1 185 ? 41.282 60.747 19.435 1.00 13.21 185 ILE B N 1
ATOM 3218 C CA . ILE B 1 185 ? 39.812 60.762 19.460 1.00 12.58 185 ILE B CA 1
ATOM 3219 C C . ILE B 1 185 ? 39.232 60.553 20.889 1.00 16.94 185 ILE B C 1
ATOM 3220 O O . ILE B 1 185 ? 38.182 61.125 21.189 1.00 17.25 185 ILE B O 1
ATOM 3225 N N . THR B 1 186 ? 39.915 59.765 21.762 1.00 12.76 186 THR B N 1
ATOM 3226 C CA . THR B 1 186 ? 39.457 59.530 23.139 1.00 12.33 186 THR B CA 1
ATOM 3227 C C . THR B 1 186 ? 39.608 60.815 23.951 1.00 14.03 186 THR B C 1
ATOM 3228 O O . THR B 1 186 ? 38.721 61.116 24.751 1.00 12.46 186 THR B O 1
ATOM 3232 N N . ILE B 1 187 ? 40.695 61.589 23.703 1.00 11.27 187 ILE B N 1
ATOM 3233 C CA . ILE B 1 187 ? 40.975 62.870 24.366 1.00 12.78 187 ILE B CA 1
ATOM 3234 C C . ILE B 1 187 ? 39.912 63.891 23.920 1.00 17.21 187 ILE B C 1
ATOM 3235 O O . ILE B 1 187 ? 39.317 64.555 24.765 1.00 15.37 187 ILE B O 1
ATOM 3240 N N . MET B 1 188 ? 39.651 63.969 22.597 1.00 14.53 188 MET B N 1
ATOM 3241 C CA . MET B 1 188 ? 38.604 64.844 22.032 1.00 12.84 188 MET B CA 1
ATOM 3242 C C . MET B 1 188 ? 37.273 64.564 22.764 1.00 16.27 188 MET B C 1
ATOM 3243 O O . MET B 1 188 ? 36.648 65.497 23.244 1.00 16.27 188 MET B O 1
ATOM 3247 N N . PHE B 1 189 ? 36.877 63.279 22.892 1.00 13.61 189 PHE B N 1
ATOM 3248 C CA . PHE B 1 189 ? 35.636 62.902 23.576 1.00 13.77 189 PHE B CA 1
ATOM 3249 C C . PHE B 1 189 ? 35.645 63.312 25.054 1.00 18.46 189 PHE B C 1
ATOM 3250 O O . PHE B 1 189 ? 34.683 63.904 25.534 1.00 17.89 189 PHE B O 1
ATOM 3258 N N . GLU B 1 190 ? 36.730 63.005 25.760 1.00 16.00 190 GLU B N 1
ATOM 3259 C CA . GLU B 1 190 ? 36.845 63.329 27.183 1.00 15.11 190 GLU B CA 1
ATOM 3260 C C . GLU B 1 190 ? 36.711 64.826 27.470 1.00 18.57 190 GLU B C 1
ATOM 3261 O O . GLU B 1 190 ? 35.984 65.208 28.393 1.00 17.76 190 GLU B O 1
ATOM 3267 N N . GLU B 1 191 ? 37.382 65.659 26.666 1.00 14.60 191 GLU B N 1
ATOM 3268 C CA . GLU B 1 191 ? 37.396 67.100 26.855 1.00 13.97 191 GLU B CA 1
ATOM 3269 C C . GLU B 1 191 ? 36.137 67.817 26.357 1.00 17.11 191 GLU B C 1
ATOM 3270 O O . GLU B 1 191 ? 35.694 68.756 27.011 1.00 15.97 191 GLU B O 1
ATOM 3276 N N . THR B 1 192 ? 35.583 67.410 25.198 1.00 13.28 192 THR B N 1
ATOM 3277 C CA . THR B 1 192 ? 34.452 68.135 24.613 1.00 13.86 192 THR B CA 1
ATOM 3278 C C . THR B 1 192 ? 33.068 67.517 24.877 1.00 17.39 192 THR B C 1
ATOM 3279 O O . THR B 1 192 ? 32.078 68.226 24.727 1.00 15.50 192 THR B O 1
ATOM 3283 N N . GLN B 1 193 ? 32.982 66.218 25.229 1.00 13.95 193 GLN B N 1
ATOM 3284 C CA . GLN B 1 193 ? 31.668 65.576 25.400 1.00 13.41 193 GLN B CA 1
ATOM 3285 C C . GLN B 1 193 ? 31.314 65.243 26.838 1.00 17.04 193 GLN B C 1
ATOM 3286 O O . GLN B 1 193 ? 30.184 65.501 27.263 1.00 15.15 193 GLN B O 1
ATOM 3292 N N . VAL B 1 194 ? 32.276 64.649 27.593 1.00 14.45 194 VAL B N 1
ATOM 3293 C CA . VAL B 1 194 ? 32.049 64.201 28.974 1.00 13.79 194 VAL B CA 1
ATOM 3294 C C . VAL B 1 194 ? 31.433 65.302 29.908 1.00 15.67 194 VAL B C 1
ATOM 3295 O O . VAL B 1 194 ? 30.435 64.981 30.569 1.00 14.37 194 VAL B O 1
ATOM 3299 N N . PRO B 1 195 ? 31.914 66.572 29.940 1.00 14.30 195 PRO B N 1
ATOM 3300 C CA . PRO B 1 195 ? 31.302 67.551 30.870 1.00 15.92 195 PRO B CA 1
ATOM 3301 C C . PRO B 1 195 ? 29.798 67.770 30.641 1.00 20.82 195 PRO B C 1
ATOM 3302 O O . PRO B 1 195 ? 29.038 67.785 31.612 1.00 19.07 195 PRO B O 1
ATOM 3306 N N . ALA B 1 196 ? 29.347 67.838 29.368 1.00 19.29 196 ALA B N 1
ATOM 3307 C CA . ALA B 1 196 ? 27.916 68.003 29.061 1.00 17.92 196 ALA B CA 1
ATOM 3308 C C . ALA B 1 196 ? 27.120 66.784 29.474 1.00 19.25 196 ALA B C 1
ATOM 3309 O O . ALA B 1 196 ? 25.999 66.932 29.967 1.00 20.00 196 ALA B O 1
ATOM 3311 N N . LEU B 1 197 ? 27.721 65.559 29.319 1.00 15.30 197 LEU B N 1
ATOM 3312 C CA . LEU B 1 197 ? 27.087 64.300 29.730 1.00 13.23 197 LEU B CA 1
ATOM 3313 C C . LEU B 1 197 ? 26.886 64.227 31.249 1.00 17.48 197 LEU B C 1
ATOM 3314 O O . LEU B 1 197 ? 25.858 63.728 31.701 1.00 16.22 197 LEU B O 1
ATOM 3319 N N . LEU B 1 198 ? 27.862 64.738 32.026 1.00 15.73 198 LEU B N 1
ATOM 3320 C CA . LEU B 1 198 ? 27.813 64.792 33.487 1.00 14.74 198 LEU B CA 1
ATOM 3321 C C . LEU B 1 198 ? 26.764 65.797 33.944 1.00 20.10 198 LEU B C 1
ATOM 3322 O O . LEU B 1 198 ? 25.976 65.480 34.834 1.00 20.08 198 LEU B O 1
ATOM 3327 N N . GLU B 1 199 ? 26.700 66.960 33.268 1.00 18.20 199 GLU B N 1
ATOM 3328 C CA . GLU B 1 199 ? 25.742 68.051 33.496 1.00 18.82 199 GLU B CA 1
ATOM 3329 C C . GLU B 1 199 ? 24.315 67.558 33.289 1.00 20.74 199 GLU B C 1
ATOM 3330 O O . GLU B 1 199 ? 23.414 67.913 34.057 1.00 17.94 199 GLU B O 1
ATOM 3336 N N . ALA B 1 200 ? 24.131 66.669 32.285 1.00 18.29 200 ALA B N 1
ATOM 3337 C CA . ALA B 1 200 ? 22.860 66.060 31.910 1.00 17.51 200 ALA B CA 1
ATOM 3338 C C . ALA B 1 200 ? 22.303 65.115 32.982 1.00 22.96 200 ALA B C 1
ATOM 3339 O O . ALA B 1 200 ? 21.104 64.828 32.968 1.00 24.88 200 ALA B O 1
ATOM 3341 N N . GLY B 1 201 ? 23.154 64.648 33.895 1.00 17.39 201 GLY B N 1
ATOM 3342 C CA . GLY B 1 201 ? 22.732 63.763 34.974 1.00 16.62 201 GLY B CA 1
ATOM 3343 C C . GLY B 1 201 ? 23.365 62.384 34.972 1.00 20.90 201 GLY B C 1
ATOM 3344 O O . GLY B 1 201 ? 23.123 61.600 35.895 1.00 22.12 201 GLY B O 1
ATOM 3345 N N . PHE B 1 202 ? 24.184 62.078 33.950 1.00 14.80 202 PHE B N 1
ATOM 3346 C CA . PHE B 1 202 ? 24.859 60.790 33.845 1.00 13.94 202 PHE B CA 1
ATOM 3347 C C . PHE B 1 202 ? 26.114 60.789 34.696 1.00 16.49 202 PHE B C 1
ATOM 3348 O O . PHE B 1 202 ? 26.750 61.820 34.841 1.00 16.96 202 PHE B O 1
ATOM 3356 N N . ARG B 1 203 ? 26.445 59.634 35.272 1.00 14.35 203 ARG B N 1
ATOM 3357 C CA . ARG B 1 203 ? 27.626 59.491 36.126 1.00 14.16 203 ARG B CA 1
ATOM 3358 C C . ARG B 1 203 ? 28.806 59.022 35.290 1.00 17.65 203 ARG B C 1
ATOM 3359 O O . ARG B 1 203 ? 28.607 58.258 34.345 1.00 17.25 203 ARG B O 1
ATOM 3367 N N . ARG B 1 204 ? 30.036 59.475 35.629 1.00 15.44 204 ARG B N 1
ATOM 3368 C CA . ARG B 1 204 ? 31.244 59.126 34.865 1.00 15.15 204 ARG B CA 1
ATOM 3369 C C . ARG B 1 204 ? 31.452 57.618 34.721 1.00 19.27 204 ARG B C 1
ATOM 3370 O O . ARG B 1 204 ? 31.808 57.179 33.626 1.00 19.15 204 ARG B O 1
ATOM 3378 N N . GLU B 1 205 ? 31.177 56.819 35.791 1.00 16.59 205 GLU B N 1
ATOM 3379 C CA . GLU B 1 205 ? 31.307 55.348 35.742 1.00 16.80 205 GLU B CA 1
ATOM 3380 C C . GLU B 1 205 ? 30.306 54.714 34.767 1.00 21.67 205 GLU B C 1
ATOM 3381 O O . GLU B 1 205 ? 30.471 53.557 34.391 1.00 21.41 205 GLU B O 1
ATOM 3387 N N . ASN B 1 206 ? 29.269 55.489 34.370 1.00 17.93 206 ASN B N 1
ATOM 3388 C CA . ASN B 1 206 ? 28.239 55.011 33.450 1.00 17.60 206 ASN B CA 1
ATOM 3389 C C . ASN B 1 206 ? 28.440 55.541 32.020 1.00 19.88 206 ASN B C 1
ATOM 3390 O O . ASN B 1 206 ? 27.530 55.433 31.179 1.00 19.97 206 ASN B O 1
ATOM 3395 N N . ILE B 1 207 ? 29.669 56.032 31.731 1.00 12.74 207 ILE B N 1
ATOM 3396 C CA . ILE B 1 207 ? 30.036 56.498 30.394 1.00 13.68 207 ILE B CA 1
ATOM 3397 C C . ILE B 1 207 ? 31.214 55.647 29.932 1.00 18.78 207 ILE B C 1
ATOM 3398 O O . ILE B 1 207 ? 32.249 55.621 30.591 1.00 18.07 207 ILE B O 1
ATOM 3403 N N . ARG B 1 208 ? 31.024 54.889 28.860 1.00 17.79 208 ARG B N 1
ATOM 3404 C CA . ARG B 1 208 ? 32.072 54.070 28.252 1.00 16.96 208 ARG B CA 1
ATOM 3405 C C . ARG B 1 208 ? 32.161 54.435 26.774 1.00 19.71 208 ARG B C 1
ATOM 3406 O O . ARG B 1 208 ? 31.204 54.987 26.214 1.00 19.15 208 ARG B O 1
ATOM 3414 N N . THR B 1 209 ? 33.296 54.109 26.136 1.00 14.23 209 THR B N 1
ATOM 3415 C CA . THR B 1 209 ? 33.469 54.403 24.715 1.00 14.44 209 THR B CA 1
ATOM 3416 C C . THR B 1 209 ? 34.141 53.249 24.008 1.00 19.76 209 THR B C 1
ATOM 3417 O O . THR B 1 209 ? 34.821 52.442 24.646 1.00 21.59 209 THR B O 1
ATOM 3421 N N . GLU B 1 210 ? 33.925 53.146 22.704 1.00 15.61 210 GLU B N 1
ATOM 3422 C CA . GLU B 1 210 ? 34.597 52.105 21.904 1.00 15.46 210 GLU B CA 1
ATOM 3423 C C . GLU B 1 210 ? 35.193 52.772 20.685 1.00 17.66 210 GLU B C 1
ATOM 3424 O O . GLU B 1 210 ? 34.476 53.460 19.926 1.00 16.66 210 GLU B O 1
ATOM 3430 N N . VAL B 1 211 ? 36.503 52.593 20.486 1.00 14.00 211 VAL B N 1
ATOM 3431 C CA . VAL B 1 211 ? 37.142 53.134 19.280 1.00 15.58 211 VAL B CA 1
ATOM 3432 C C . VAL B 1 211 ? 37.106 52.035 18.197 1.00 20.55 211 VAL B C 1
ATOM 3433 O O . VAL B 1 211 ? 37.239 50.856 18.517 1.00 18.10 211 VAL B O 1
ATOM 3437 N N . MET B 1 212 ? 36.853 52.418 16.939 1.00 18.40 212 MET B N 1
ATOM 3438 C CA . MET B 1 212 ? 36.918 51.458 15.824 1.00 19.16 212 MET B CA 1
ATOM 3439 C C . MET B 1 212 ? 37.717 52.063 14.671 1.00 18.61 212 MET B C 1
ATOM 3440 O O . MET B 1 212 ? 37.742 53.297 14.501 1.00 15.91 212 MET B O 1
ATOM 3445 N N . ALA B 1 213 ? 38.418 51.209 13.926 1.00 13.61 213 ALA B N 1
ATOM 3446 C CA . ALA B 1 213 ? 39.198 51.664 12.790 1.00 14.56 213 ALA B CA 1
ATOM 3447 C C . ALA B 1 213 ? 38.264 51.740 11.594 1.00 17.99 213 ALA B C 1
ATOM 3448 O O . ALA B 1 213 ? 37.534 50.786 11.324 1.00 17.88 213 ALA B O 1
ATOM 3450 N N . LEU B 1 214 ? 38.243 52.897 10.918 1.00 14.36 214 LEU B N 1
ATOM 3451 C CA . LEU B 1 214 ? 37.421 53.151 9.731 1.00 14.15 214 LEU B CA 1
ATOM 3452 C C . LEU B 1 214 ? 38.020 54.336 8.994 1.00 17.07 214 LEU B C 1
ATOM 3453 O O . LEU B 1 214 ? 38.112 55.439 9.539 1.00 14.30 214 LEU B O 1
ATOM 3458 N N . VAL B 1 215 ? 38.480 54.090 7.773 1.00 14.60 215 VAL B N 1
ATOM 3459 C CA . VAL B 1 215 ? 39.113 55.129 6.971 1.00 13.65 215 VAL B CA 1
ATOM 3460 C C . VAL B 1 215 ? 38.052 55.721 6.044 1.00 17.54 215 VAL B C 1
ATOM 3461 O O . VAL B 1 215 ? 37.451 54.987 5.259 1.00 16.62 215 VAL B O 1
ATOM 3465 N N . PRO B 1 216 ? 37.803 57.041 6.118 1.00 16.31 216 PRO B N 1
ATOM 3466 C CA . PRO B 1 216 ? 36.793 57.635 5.224 1.00 16.80 216 PRO B CA 1
ATOM 3467 C C . PRO B 1 216 ? 37.284 57.770 3.760 1.00 19.69 216 PRO B C 1
ATOM 3468 O O . PRO B 1 216 ? 38.477 57.708 3.549 1.00 17.90 216 PRO B O 1
ATOM 3472 N N . PRO B 1 217 ? 36.410 57.958 2.735 1.00 18.28 217 PRO B N 1
ATOM 3473 C CA . PRO B 1 217 ? 36.906 58.194 1.367 1.00 17.91 217 PRO B CA 1
ATOM 3474 C C . PRO B 1 217 ? 37.466 59.625 1.237 1.00 15.56 217 PRO B C 1
ATOM 3475 O O . PRO B 1 217 ? 37.046 60.534 1.940 1.00 14.01 217 PRO B O 1
ATOM 3479 N N . ALA B 1 218 ? 38.414 59.819 0.346 1.00 17.79 218 ALA B N 1
ATOM 3480 C CA . ALA B 1 218 ? 39.132 61.084 0.122 1.00 19.82 218 ALA B CA 1
ATOM 3481 C C . ALA B 1 218 ? 38.236 62.298 -0.191 1.00 24.70 218 ALA B C 1
ATOM 3482 O O . ALA B 1 218 ? 38.634 63.429 0.094 1.00 25.97 218 ALA B O 1
ATOM 3484 N N . ASP B 1 219 ? 37.017 62.070 -0.708 1.00 20.69 219 ASP B N 1
ATOM 3485 C CA . ASP B 1 219 ? 36.115 63.170 -1.031 1.00 19.10 219 ASP B CA 1
ATOM 3486 C C . ASP B 1 219 ? 35.122 63.542 0.095 1.00 21.62 219 ASP B C 1
ATOM 3487 O O . ASP B 1 219 ? 34.263 64.397 -0.123 1.00 21.87 219 ASP B O 1
ATOM 3492 N N . CYS B 1 220 ? 35.197 62.906 1.272 1.00 18.51 220 CYS B N 1
ATOM 3493 C CA . CYS B 1 220 ? 34.296 63.239 2.379 1.00 16.12 220 CYS B CA 1
ATOM 3494 C C . CYS B 1 220 ? 34.711 64.605 2.920 1.00 21.28 220 CYS B C 1
ATOM 3495 O O . CYS B 1 220 ? 35.824 64.786 3.395 1.00 22.11 220 CYS B O 1
ATOM 3498 N N . ARG B 1 221 ? 33.835 65.596 2.771 1.00 17.89 221 ARG B N 1
ATOM 3499 C CA . ARG B 1 221 ? 34.130 66.958 3.181 1.00 17.40 221 ARG B CA 1
ATOM 3500 C C . ARG B 1 221 ? 34.086 67.138 4.708 1.00 18.20 221 ARG B C 1
ATOM 3501 O O . ARG B 1 221 ? 34.669 68.088 5.222 1.00 16.34 221 ARG B O 1
ATOM 3509 N N . TYR B 1 222 ? 33.406 66.239 5.436 1.00 14.74 222 TYR B N 1
ATOM 3510 C CA . TYR B 1 222 ? 33.212 66.455 6.873 1.00 14.64 222 TYR B CA 1
ATOM 3511 C C . TYR B 1 222 ? 34.068 65.575 7.813 1.00 18.97 222 TYR B C 1
ATOM 3512 O O . TYR B 1 222 ? 34.155 65.894 9.003 1.00 19.82 222 TYR B O 1
ATOM 3521 N N . TYR B 1 223 ? 34.700 64.511 7.304 1.00 15.62 223 TYR B N 1
ATOM 3522 C CA . TYR B 1 223 ? 35.457 63.615 8.173 1.00 15.29 223 TYR B CA 1
ATOM 3523 C C . TYR B 1 223 ? 36.675 63.053 7.452 1.00 20.13 223 TYR B C 1
ATOM 3524 O O . TYR B 1 223 ? 36.563 62.574 6.321 1.00 19.79 223 TYR B O 1
ATOM 3533 N N . ALA B 1 224 ? 37.843 63.122 8.107 1.00 17.61 224 ALA B N 1
ATOM 3534 C CA . ALA B 1 224 ? 39.113 62.648 7.552 1.00 17.45 224 ALA B CA 1
ATOM 3535 C C . ALA B 1 224 ? 39.887 61.755 8.533 1.00 18.38 224 ALA B C 1
ATOM 3536 O O . ALA B 1 224 ? 40.849 61.117 8.124 1.00 20.03 224 ALA B O 1
ATOM 3538 N N . PHE B 1 225 ? 39.484 61.723 9.810 1.00 13.91 225 PHE B N 1
ATOM 3539 C CA . PHE B 1 225 ? 40.162 60.929 10.839 1.00 12.39 225 PHE B CA 1
ATOM 3540 C C . PHE B 1 225 ? 39.981 59.416 10.597 1.00 15.09 225 PHE B C 1
ATOM 3541 O O . PHE B 1 225 ? 38.880 58.993 10.239 1.00 16.17 225 PHE B O 1
ATOM 3549 N N . PRO B 1 226 ? 41.048 58.585 10.743 1.00 12.62 226 PRO B N 1
ATOM 3550 C CA . PRO B 1 226 ? 40.905 57.149 10.426 1.00 12.99 226 PRO B CA 1
ATOM 3551 C C . PRO B 1 226 ? 40.322 56.294 11.553 1.00 15.93 226 PRO B C 1
ATOM 3552 O O . PRO B 1 226 ? 40.458 55.063 11.525 1.00 13.77 226 PRO B O 1
ATOM 3556 N N . GLN B 1 227 ? 39.630 56.932 12.519 1.00 13.54 227 GLN B N 1
ATOM 3557 C CA . GLN B 1 227 ? 38.979 56.218 13.618 1.00 13.21 227 GLN B CA 1
ATOM 3558 C C . GLN B 1 227 ? 37.643 56.867 13.926 1.00 17.07 227 GLN B C 1
ATOM 3559 O O . GLN B 1 227 ? 37.465 58.064 13.690 1.00 17.42 227 GLN B O 1
ATOM 3565 N N . MET B 1 228 ? 36.715 56.068 14.473 1.00 14.36 228 MET B N 1
ATOM 3566 C CA . MET B 1 228 ? 35.383 56.484 14.941 1.00 14.99 228 MET B CA 1
ATOM 3567 C C . MET B 1 228 ? 35.302 56.160 16.433 1.00 18.78 228 MET B C 1
ATOM 3568 O O . MET B 1 228 ? 35.948 55.209 16.881 1.00 18.15 228 MET B O 1
ATOM 3573 N N . ILE B 1 229 ? 34.481 56.898 17.186 1.00 15.14 229 ILE B N 1
ATOM 3574 C CA . ILE B 1 229 ? 34.278 56.620 18.618 1.00 14.01 229 ILE B CA 1
ATOM 3575 C C . ILE B 1 229 ? 32.768 56.430 18.906 1.00 15.28 229 ILE B C 1
ATOM 3576 O O . ILE B 1 229 ? 31.964 57.265 18.496 1.00 14.78 229 ILE B O 1
ATOM 3581 N N . THR B 1 230 ? 32.397 55.321 19.562 1.00 10.59 230 THR B N 1
ATOM 3582 C CA . THR B 1 230 ? 30.996 55.013 19.892 1.00 11.58 230 THR B CA 1
ATOM 3583 C C . THR B 1 230 ? 30.775 55.215 21.375 1.00 17.03 230 THR B C 1
ATOM 3584 O O . THR B 1 230 ? 31.355 54.465 22.157 1.00 14.99 230 THR B O 1
ATOM 3588 N N . PRO B 1 231 ? 29.912 56.177 21.788 1.00 14.36 231 PRO B N 1
ATOM 3589 C CA . PRO B 1 231 ? 29.645 56.335 23.219 1.00 15.47 231 PRO B CA 1
ATOM 3590 C C . PRO B 1 231 ? 28.548 55.374 23.690 1.00 19.34 231 PRO B C 1
ATOM 3591 O O . PRO B 1 231 ? 27.627 55.087 22.928 1.00 19.47 231 PRO B O 1
ATOM 3595 N N . LEU B 1 232 ? 28.630 54.893 24.936 1.00 15.42 232 LEU B N 1
ATOM 3596 C CA . LEU B 1 232 ? 27.593 54.047 25.560 1.00 16.40 232 LEU B CA 1
ATOM 3597 C C . LEU B 1 232 ? 27.392 54.679 26.918 1.00 18.50 232 LEU B C 1
ATOM 3598 O O . LEU B 1 232 ? 28.284 54.611 27.773 1.00 19.01 232 LEU B O 1
ATOM 3603 N N . VAL B 1 233 ? 26.274 55.402 27.058 1.00 15.25 233 VAL B N 1
ATOM 3604 C CA . VAL B 1 233 ? 25.946 56.239 28.224 1.00 13.90 233 VAL B CA 1
ATOM 3605 C C . VAL B 1 233 ? 24.696 55.647 28.906 1.00 20.60 233 VAL B C 1
ATOM 3606 O O . VAL B 1 233 ? 23.587 55.722 28.356 1.00 19.36 233 VAL B O 1
ATOM 3610 N N . THR B 1 234 ? 24.907 55.000 30.068 1.00 17.01 234 THR B N 1
ATOM 3611 C CA . THR B 1 234 ? 23.833 54.313 30.802 1.00 17.57 234 THR B CA 1
ATOM 3612 C C . THR B 1 234 ? 23.206 55.195 31.896 1.00 23.07 234 THR B C 1
ATOM 3613 O O . THR B 1 234 ? 23.912 55.888 32.639 1.00 24.76 234 THR B O 1
ATOM 3617 N N . LYS B 1 235 ? 21.865 55.153 32.002 1.00 17.87 235 LYS B N 1
ATOM 3618 C CA . LYS B 1 235 ? 21.156 55.888 33.052 1.00 17.07 235 LYS B CA 1
ATOM 3619 C C . LYS B 1 235 ? 21.249 55.051 34.342 1.00 22.19 235 LYS B C 1
ATOM 3620 O O . LYS B 1 235 ? 21.062 53.835 34.278 1.00 22.37 235 LYS B O 1
ATOM 3626 N N . GLY B 1 236 ? 21.517 55.709 35.473 1.00 18.61 236 GLY B N 1
ATOM 3627 C CA . GLY B 1 236 ? 21.647 55.065 36.778 1.00 43.24 236 GLY B CA 1
ATOM 3628 C C . GLY B 1 236 ? 20.352 54.507 37.334 1.00 75.31 236 GLY B C 1
ATOM 3629 O O . GLY B 1 236 ? 19.261 54.836 36.860 1.00 39.08 236 GLY B O 1
ATOM 3630 N N . THR C 1 7 ? 34.836 74.718 -3.778 1.00 31.62 7 THR C N 1
ATOM 3631 C CA . THR C 1 7 ? 33.488 74.218 -3.520 1.00 30.68 7 THR C CA 1
ATOM 3632 C C . THR C 1 7 ? 32.486 75.028 -4.356 1.00 32.29 7 THR C C 1
ATOM 3633 O O . THR C 1 7 ? 32.515 76.264 -4.309 1.00 30.29 7 THR C O 1
ATOM 3637 N N . PRO C 1 8 ? 31.582 74.375 -5.118 1.00 29.03 8 PRO C N 1
ATOM 3638 C CA . PRO C 1 8 ? 30.604 75.157 -5.891 1.00 27.46 8 PRO C CA 1
ATOM 3639 C C . PRO C 1 8 ? 29.518 75.715 -4.974 1.00 28.03 8 PRO C C 1
ATOM 3640 O O . PRO C 1 8 ? 29.252 75.140 -3.917 1.00 27.06 8 PRO C O 1
ATOM 3644 N N . ILE C 1 9 ? 28.898 76.846 -5.362 1.00 22.92 9 ILE C N 1
ATOM 3645 C CA . ILE C 1 9 ? 27.833 77.477 -4.571 1.00 21.65 9 ILE C CA 1
ATOM 3646 C C . ILE C 1 9 ? 26.640 76.515 -4.462 1.00 21.89 9 ILE C C 1
ATOM 3647 O O . ILE C 1 9 ? 26.035 76.410 -3.399 1.00 20.11 9 ILE C O 1
ATOM 3652 N N . PHE C 1 10 ? 26.386 75.743 -5.542 1.00 18.74 10 PHE C N 1
ATOM 3653 C CA . PHE C 1 10 ? 25.355 74.707 -5.621 1.00 17.97 10 PHE C CA 1
ATOM 3654 C C . PHE C 1 10 ? 25.979 73.339 -5.880 1.00 23.50 10 PHE C C 1
ATOM 3655 O O . PHE C 1 10 ? 26.817 73.193 -6.778 1.00 24.12 10 PHE C O 1
ATOM 3663 N N . ALA C 1 11 ? 25.553 72.333 -5.109 1.00 20.73 11 ALA C N 1
ATOM 3664 C CA . ALA C 1 11 ? 25.988 70.950 -5.264 1.00 20.18 11 ALA C CA 1
ATOM 3665 C C . ALA C 1 11 ? 25.129 70.292 -6.373 1.00 24.06 11 ALA C C 1
ATOM 3666 O O . ALA C 1 11 ? 24.003 70.740 -6.587 1.00 21.21 11 ALA C O 1
ATOM 3668 N N . PRO C 1 12 ? 25.612 69.235 -7.079 1.00 23.08 12 PRO C N 1
ATOM 3669 C CA . PRO C 1 12 ? 24.752 68.573 -8.081 1.00 22.38 12 PRO C CA 1
ATOM 3670 C C . PRO C 1 12 ? 23.418 68.102 -7.471 1.00 24.20 12 PRO C C 1
ATOM 3671 O O . PRO C 1 12 ? 23.409 67.532 -6.381 1.00 24.56 12 PRO C O 1
ATOM 3675 N N . GLY C 1 13 ? 22.313 68.405 -8.147 1.00 18.37 13 GLY C N 1
ATOM 3676 C CA . GLY C 1 13 ? 20.972 68.019 -7.715 1.00 17.94 13 GLY C CA 1
ATOM 3677 C C . GLY C 1 13 ? 20.376 68.836 -6.588 1.00 21.59 13 GLY C C 1
ATOM 3678 O O . GLY C 1 13 ? 19.295 68.499 -6.101 1.00 20.15 13 GLY C O 1
ATOM 3679 N N . GLU C 1 14 ? 21.078 69.910 -6.153 1.00 17.76 14 GLU C N 1
ATOM 3680 C CA . GLU C 1 14 ? 20.606 70.757 -5.067 1.00 17.22 14 GLU C CA 1
ATOM 3681 C C . GLU C 1 14 ? 19.405 71.603 -5.499 1.00 20.20 14 GLU C C 1
ATOM 3682 O O . GLU C 1 14 ? 19.445 72.242 -6.544 1.00 20.24 14 GLU C O 1
ATOM 3688 N N . ASN C 1 15 ? 18.368 71.621 -4.672 1.00 17.48 15 ASN C N 1
ATOM 3689 C CA . ASN C 1 15 ? 17.158 72.407 -4.892 1.00 16.35 15 ASN C CA 1
ATOM 3690 C C . ASN C 1 15 ? 16.768 73.042 -3.574 1.00 20.85 15 ASN C C 1
ATOM 3691 O O . ASN C 1 15 ? 16.494 72.322 -2.620 1.00 20.08 15 ASN C O 1
ATOM 3696 N N . CYS C 1 16 ? 16.790 74.385 -3.520 1.00 19.12 16 CYS C N 1
ATOM 3697 C CA . CYS C 1 16 ? 16.478 75.206 -2.344 1.00 20.41 16 CYS C CA 1
ATOM 3698 C C . CYS C 1 16 ? 15.142 75.940 -2.444 1.00 22.82 16 CYS C C 1
ATOM 3699 O O . CYS C 1 16 ? 14.716 76.525 -1.453 1.00 20.82 16 CYS C O 1
ATOM 3702 N N . SER C 1 17 ? 14.476 75.919 -3.615 1.00 20.04 17 SER C N 1
ATOM 3703 C CA . SER C 1 17 ? 13.217 76.656 -3.813 1.00 18.60 17 SER C CA 1
ATOM 3704 C C . SER C 1 17 ? 12.137 76.485 -2.693 1.00 21.46 17 SER C C 1
ATOM 3705 O O . SER C 1 17 ? 11.687 77.523 -2.184 1.00 19.85 17 SER C O 1
ATOM 3708 N N . PRO C 1 18 ? 11.689 75.257 -2.290 1.00 17.54 18 PRO C N 1
ATOM 3709 C CA . PRO C 1 18 ? 10.632 75.175 -1.258 1.00 17.96 18 PRO C CA 1
ATOM 3710 C C . PRO C 1 18 ? 11.047 75.681 0.136 1.00 21.89 18 PRO C C 1
ATOM 3711 O O . PRO C 1 18 ? 10.178 76.033 0.928 1.00 22.72 18 PRO C O 1
ATOM 3715 N N . ALA C 1 19 ? 12.351 75.734 0.421 1.00 18.10 19 ALA C N 1
ATOM 3716 C CA . ALA C 1 19 ? 12.916 76.170 1.703 1.00 18.08 19 ALA C CA 1
ATOM 3717 C C . ALA C 1 19 ? 13.270 77.670 1.769 1.00 20.81 19 ALA C C 1
ATOM 3718 O O . ALA C 1 19 ? 13.491 78.179 2.876 1.00 19.61 19 ALA C O 1
ATOM 3720 N N . TRP C 1 20 ? 13.367 78.367 0.602 1.00 16.85 20 TRP C N 1
ATOM 3721 C CA . TRP C 1 20 ? 13.774 79.780 0.529 1.00 15.95 20 TRP C CA 1
ATOM 3722 C C . TRP C 1 20 ? 12.911 80.750 1.371 1.00 18.18 20 TRP C C 1
ATOM 3723 O O . TRP C 1 20 ? 13.467 81.641 2.014 1.00 17.74 20 TRP C O 1
ATOM 3734 N N . GLY C 1 21 ? 11.592 80.595 1.315 1.00 15.01 21 GLY C N 1
ATOM 3735 C CA . GLY C 1 21 ? 10.634 81.426 2.046 1.00 14.75 21 GLY C CA 1
ATOM 3736 C C . GLY C 1 21 ? 10.881 81.485 3.544 1.00 18.61 21 GLY C C 1
ATOM 3737 O O . GLY C 1 21 ? 10.992 82.574 4.120 1.00 18.29 21 GLY C O 1
ATOM 3738 N N . ALA C 1 22 ? 11.018 80.306 4.175 1.00 16.63 22 ALA C N 1
ATOM 3739 C CA . ALA C 1 22 ? 11.197 80.191 5.635 1.00 16.03 22 ALA C CA 1
ATOM 3740 C C . ALA C 1 22 ? 12.654 80.280 6.108 1.00 20.34 22 ALA C C 1
ATOM 3741 O O . ALA C 1 22 ? 12.885 80.339 7.327 1.00 20.59 22 ALA C O 1
ATOM 3743 N N . ALA C 1 23 ? 13.630 80.306 5.176 1.00 15.79 23 ALA C N 1
ATOM 3744 C CA . ALA C 1 23 ? 15.051 80.357 5.525 1.00 15.22 23 ALA C CA 1
ATOM 3745 C C . ALA C 1 23 ? 15.469 81.668 6.189 1.00 18.02 23 ALA C C 1
ATOM 3746 O O . ALA C 1 23 ? 15.190 82.737 5.647 1.00 18.54 23 ALA C O 1
ATOM 3748 N N . PRO C 1 24 ? 16.147 81.627 7.359 1.00 15.27 24 PRO C N 1
ATOM 3749 C CA . PRO C 1 24 ? 16.572 82.889 8.003 1.00 14.31 24 PRO C CA 1
ATOM 3750 C C . PRO C 1 24 ? 17.496 83.711 7.109 1.00 17.49 24 PRO C C 1
ATOM 3751 O O . PRO C 1 24 ? 18.369 83.149 6.443 1.00 16.46 24 PRO C O 1
ATOM 3755 N N . ALA C 1 25 ? 17.241 85.041 7.042 1.00 15.85 25 ALA C N 1
ATOM 3756 C CA . ALA C 1 25 ? 18.031 85.960 6.224 1.00 15.87 25 ALA C CA 1
ATOM 3757 C C . ALA C 1 25 ? 19.154 86.491 7.095 1.00 20.06 25 ALA C C 1
ATOM 3758 O O . ALA C 1 25 ? 18.894 87.089 8.146 1.00 20.02 25 ALA C O 1
ATOM 3760 N N . ALA C 1 26 ? 20.400 86.212 6.701 1.00 17.12 26 ALA C N 1
ATOM 3761 C CA . ALA C 1 26 ? 21.556 86.633 7.479 1.00 16.59 26 ALA C CA 1
ATOM 3762 C C . ALA C 1 26 ? 22.207 87.899 6.911 1.00 16.90 26 ALA C C 1
ATOM 3763 O O . ALA C 1 26 ? 22.993 87.848 5.965 1.00 15.76 26 ALA C O 1
ATOM 3765 N N . TYR C 1 27 ? 21.874 89.053 7.517 1.00 13.42 27 TYR C N 1
ATOM 3766 C CA . TYR C 1 27 ? 22.475 90.329 7.164 1.00 13.14 27 TYR C CA 1
ATOM 3767 C C . TYR C 1 27 ? 23.575 90.534 8.198 1.00 18.50 27 TYR C C 1
ATOM 3768 O O . TYR C 1 27 ? 23.297 90.486 9.406 1.00 19.33 27 TYR C O 1
ATOM 3777 N N . ASP C 1 28 ? 24.822 90.749 7.754 1.00 16.27 28 ASP C N 1
ATOM 3778 C CA . ASP C 1 28 ? 25.893 90.976 8.740 1.00 16.22 28 ASP C CA 1
ATOM 3779 C C . ASP C 1 28 ? 25.743 92.359 9.405 1.00 19.44 28 ASP C C 1
ATOM 3780 O O . ASP C 1 28 ? 25.136 93.255 8.822 1.00 16.47 28 ASP C O 1
ATOM 3785 N N . ALA C 1 29 ? 26.256 92.511 10.634 1.00 18.53 29 ALA C N 1
ATOM 3786 C CA . ALA C 1 29 ? 26.220 93.777 11.374 1.00 20.08 29 ALA C CA 1
ATOM 3787 C C . ALA C 1 29 ? 26.967 94.889 10.626 1.00 25.61 29 ALA C C 1
ATOM 3788 O O . ALA C 1 29 ? 26.583 96.053 10.734 1.00 25.49 29 ALA C O 1
ATOM 3790 N N . ALA C 1 30 ? 28.000 94.522 9.836 1.00 23.90 30 ALA C N 1
ATOM 3791 C CA . ALA C 1 30 ? 28.827 95.438 9.051 1.00 24.28 30 ALA C CA 1
ATOM 3792 C C . ALA C 1 30 ? 28.064 96.085 7.893 1.00 28.46 30 ALA C C 1
ATOM 3793 O O . ALA C 1 30 ? 28.610 97.005 7.290 1.00 28.99 30 ALA C O 1
ATOM 3795 N N . ASP C 1 31 ? 26.799 95.625 7.613 1.00 23.83 31 ASP C N 1
ATOM 3796 C CA . ASP C 1 31 ? 25.894 96.091 6.552 1.00 24.39 31 ASP C CA 1
ATOM 3797 C C . ASP C 1 31 ? 26.518 95.933 5.138 1.00 26.76 31 ASP C C 1
ATOM 3798 O O . ASP C 1 31 ? 26.396 96.820 4.299 1.00 28.16 31 ASP C O 1
ATOM 3803 N N . THR C 1 32 ? 27.197 94.828 4.870 1.00 21.74 32 THR C N 1
ATOM 3804 C CA . THR C 1 32 ? 27.829 94.703 3.549 1.00 21.68 32 THR C CA 1
ATOM 3805 C C . THR C 1 32 ? 27.478 93.418 2.795 1.00 22.22 32 THR C C 1
ATOM 3806 O O . THR C 1 32 ? 27.775 93.321 1.597 1.00 20.15 32 THR C O 1
ATOM 3810 N N . HIS C 1 33 ? 26.888 92.435 3.478 1.00 19.67 33 HIS C N 1
ATOM 3811 C CA . HIS C 1 33 ? 26.538 91.167 2.829 1.00 21.29 33 HIS C CA 1
ATOM 3812 C C . HIS C 1 33 ? 25.176 90.661 3.298 1.00 21.98 33 HIS C C 1
ATOM 3813 O O . HIS C 1 33 ? 24.747 90.967 4.413 1.00 19.76 33 HIS C O 1
ATOM 3820 N N . LEU C 1 34 ? 24.508 89.868 2.443 1.00 16.78 34 LEU C N 1
ATOM 3821 C CA . LEU C 1 34 ? 23.263 89.145 2.720 1.00 15.60 34 LEU C CA 1
ATOM 3822 C C . LEU C 1 34 ? 23.509 87.686 2.315 1.00 17.26 34 LEU C C 1
ATOM 3823 O O . LEU C 1 34 ? 23.895 87.418 1.180 1.00 14.59 34 LEU C O 1
ATOM 3828 N N . ARG C 1 35 ? 23.316 86.763 3.255 1.00 16.18 35 ARG C N 1
ATOM 3829 C CA . ARG C 1 35 ? 23.458 85.324 3.023 1.00 15.88 35 ARG C CA 1
ATOM 3830 C C . ARG C 1 35 ? 22.162 84.647 3.408 1.00 18.15 35 ARG C C 1
ATOM 3831 O O . ARG C 1 35 ? 21.558 85.017 4.406 1.00 17.57 35 ARG C O 1
ATOM 3839 N N . ILE C 1 36 ? 21.695 83.697 2.585 1.00 15.05 36 ILE C N 1
ATOM 3840 C CA . ILE C 1 36 ? 20.486 82.910 2.835 1.00 14.15 36 ILE C CA 1
ATOM 3841 C C . ILE C 1 36 ? 20.898 81.475 2.542 1.00 20.17 36 ILE C C 1
ATOM 3842 O O . ILE C 1 36 ? 21.517 81.224 1.502 1.00 19.88 36 ILE C O 1
ATOM 3847 N N . LEU C 1 37 ? 20.654 80.556 3.495 1.00 18.42 37 LEU C N 1
ATOM 3848 C CA . LEU C 1 37 ? 21.052 79.143 3.399 1.00 19.82 37 LEU C CA 1
ATOM 3849 C C . LEU C 1 37 ? 22.563 79.018 3.055 1.00 25.39 37 LEU C C 1
ATOM 3850 O O . LEU C 1 37 ? 22.970 78.131 2.300 1.00 24.85 37 LEU C O 1
ATOM 3855 N N . GLY C 1 38 ? 23.363 79.952 3.586 1.00 22.73 38 GLY C N 1
ATOM 3856 C CA . GLY C 1 38 ? 24.813 79.987 3.399 1.00 22.75 38 GLY C CA 1
ATOM 3857 C C . GLY C 1 38 ? 25.303 80.452 2.043 1.00 25.27 38 GLY C C 1
ATOM 3858 O O . GLY C 1 38 ? 26.513 80.457 1.801 1.00 25.92 38 GLY C O 1
ATOM 3859 N N . LYS C 1 39 ? 24.381 80.819 1.139 1.00 19.60 39 LYS C N 1
ATOM 3860 C CA . LYS C 1 39 ? 24.709 81.294 -0.209 1.00 18.79 39 LYS C CA 1
ATOM 3861 C C . LYS C 1 39 ? 25.008 82.810 -0.187 1.00 22.87 39 LYS C C 1
ATOM 3862 O O . LYS C 1 39 ? 24.291 83.552 0.492 1.00 22.00 39 LYS C O 1
ATOM 3868 N N . PRO C 1 40 ? 26.033 83.285 -0.935 1.00 20.82 40 PRO C N 1
ATOM 3869 C CA . PRO C 1 40 ? 26.295 84.729 -0.999 1.00 19.92 40 PRO C CA 1
ATOM 3870 C C . PRO C 1 40 ? 25.323 85.416 -1.969 1.00 21.97 40 PRO C C 1
ATOM 3871 O O . PRO C 1 40 ? 25.623 85.626 -3.148 1.00 21.35 40 PRO C O 1
ATOM 3875 N N . VAL C 1 41 ? 24.154 85.775 -1.448 1.00 16.87 41 VAL C N 1
ATOM 3876 C CA . VAL C 1 41 ? 23.035 86.335 -2.217 1.00 15.76 41 VAL C CA 1
ATOM 3877 C C . VAL C 1 41 ? 23.295 87.767 -2.703 1.00 20.09 41 VAL C C 1
ATOM 3878 O O . VAL C 1 41 ? 23.055 88.057 -3.878 1.00 21.02 41 VAL C O 1
ATOM 3882 N N . MET C 1 42 ? 23.769 88.664 -1.824 1.00 15.39 42 MET C N 1
ATOM 3883 C CA . MET C 1 42 ? 24.006 90.058 -2.186 1.00 14.38 42 MET C CA 1
ATOM 3884 C C . MET C 1 42 ? 25.176 90.642 -1.393 1.00 17.85 42 MET C C 1
ATOM 3885 O O . MET C 1 42 ? 25.375 90.272 -0.232 1.00 15.90 42 MET C O 1
ATOM 3890 N N . GLU C 1 43 ? 25.950 91.537 -2.038 1.00 14.27 43 GLU C N 1
ATOM 3891 C CA . GLU C 1 43 ? 27.109 92.195 -1.423 1.00 14.56 43 GLU C CA 1
ATOM 3892 C C . GLU C 1 43 ? 27.149 93.662 -1.843 1.00 16.69 43 GLU C C 1
ATOM 3893 O O . GLU C 1 43 ? 26.868 93.984 -2.994 1.00 14.61 43 GLU C O 1
ATOM 3899 N N . ARG C 1 44 ? 27.491 94.559 -0.902 1.00 13.48 44 ARG C N 1
ATOM 3900 C CA . ARG C 1 44 ? 27.492 96.002 -1.131 1.00 13.29 44 ARG C CA 1
ATOM 3901 C C . ARG C 1 44 ? 28.506 96.492 -2.200 1.00 17.40 44 ARG C C 1
ATOM 3902 O O . ARG C 1 44 ? 28.249 97.554 -2.777 1.00 17.20 44 ARG C O 1
ATOM 3910 N N . TRP C 1 45 ? 29.566 95.700 -2.559 1.00 15.02 45 TRP C N 1
ATOM 3911 C CA . TRP C 1 45 ? 30.506 96.122 -3.627 1.00 16.05 45 TRP C CA 1
ATOM 3912 C C . TRP C 1 45 ? 29.791 96.326 -4.974 1.00 20.88 45 TRP C C 1
ATOM 3913 O O . TRP C 1 45 ? 30.270 97.080 -5.839 1.00 19.95 45 TRP C O 1
ATOM 3924 N N . GLU C 1 46 ? 28.630 95.633 -5.143 1.00 17.18 46 GLU C N 1
ATOM 3925 C CA . GLU C 1 46 ? 27.815 95.678 -6.359 1.00 15.60 46 GLU C CA 1
ATOM 3926 C C . GLU C 1 46 ? 27.103 97.000 -6.587 1.00 20.83 46 GLU C C 1
ATOM 3927 O O . GLU C 1 46 ? 26.514 97.170 -7.648 1.00 20.39 46 GLU C O 1
ATOM 3933 N N . THR C 1 47 ? 27.083 97.904 -5.579 1.00 16.88 47 THR C N 1
ATOM 3934 C CA . THR C 1 47 ? 26.377 99.194 -5.601 1.00 15.05 47 THR C CA 1
ATOM 3935 C C . THR C 1 47 ? 26.408 99.955 -6.956 1.00 18.31 47 THR C C 1
ATOM 3936 O O . THR C 1 47 ? 25.320 100.285 -7.443 1.00 18.41 47 THR C O 1
ATOM 3940 N N . PRO C 1 48 ? 27.573 100.280 -7.582 1.00 14.90 48 PRO C N 1
ATOM 3941 C CA . PRO C 1 48 ? 27.517 101.033 -8.854 1.00 14.31 48 PRO C CA 1
ATOM 3942 C C . PRO C 1 48 ? 26.741 100.296 -9.944 1.00 16.12 48 PRO C C 1
ATOM 3943 O O . PRO C 1 48 ? 26.000 100.926 -10.706 1.00 14.99 48 PRO C O 1
ATOM 3947 N N . TYR C 1 49 ? 26.858 98.969 -9.969 1.00 15.79 49 TYR C N 1
ATOM 3948 C CA . TYR C 1 49 ? 26.125 98.128 -10.934 1.00 16.24 49 TYR C CA 1
ATOM 3949 C C . TYR C 1 49 ? 24.613 98.117 -10.641 1.00 18.31 49 TYR C C 1
ATOM 3950 O O . TYR C 1 49 ? 23.808 98.300 -11.559 1.00 16.72 49 TYR C O 1
ATOM 3959 N N . MET C 1 50 ? 24.229 97.951 -9.351 1.00 16.19 50 MET C N 1
ATOM 3960 C CA . MET C 1 50 ? 22.814 98.021 -8.951 1.00 14.61 50 MET C CA 1
ATOM 3961 C C . MET C 1 50 ? 22.206 99.365 -9.351 1.00 18.93 50 MET C C 1
ATOM 3962 O O . MET C 1 50 ? 21.037 99.410 -9.754 1.00 18.55 50 MET C O 1
ATOM 3967 N N . HIS C 1 51 ? 23.004 100.455 -9.287 1.00 17.13 51 HIS C N 1
ATOM 3968 C CA . HIS C 1 51 ? 22.564 101.796 -9.707 1.00 17.77 51 HIS C CA 1
ATOM 3969 C C . HIS C 1 51 ? 22.305 101.853 -11.235 1.00 17.60 51 HIS C C 1
ATOM 3970 O O . HIS C 1 51 ? 21.336 102.488 -11.675 1.00 14.84 51 HIS C O 1
ATOM 3977 N N . ALA C 1 52 ? 23.159 101.173 -12.037 1.00 14.22 52 ALA C N 1
ATOM 3978 C CA . ALA C 1 52 ? 22.993 101.094 -13.506 1.00 14.07 52 ALA C CA 1
ATOM 3979 C C . ALA C 1 52 ? 21.692 100.347 -13.875 1.00 16.57 52 ALA C C 1
ATOM 3980 O O . ALA C 1 52 ? 20.952 100.818 -14.743 1.00 16.30 52 ALA C O 1
ATOM 3982 N N . LEU C 1 53 ? 21.383 99.228 -13.178 1.00 14.59 53 LEU C N 1
ATOM 3983 C CA . LEU C 1 53 ? 20.125 98.480 -13.410 1.00 15.79 53 LEU C CA 1
ATOM 3984 C C . LEU C 1 53 ? 18.922 99.331 -13.006 1.00 18.50 53 LEU C C 1
ATOM 3985 O O . LEU C 1 53 ? 17.939 99.423 -13.755 1.00 17.26 53 LEU C O 1
ATOM 3990 N N . ALA C 1 54 ? 19.010 99.982 -11.825 1.00 16.51 54 ALA C N 1
ATOM 3991 C CA . ALA C 1 54 ? 17.942 100.847 -11.325 1.00 16.36 54 ALA C CA 1
ATOM 3992 C C . ALA C 1 54 ? 17.623 101.972 -12.304 1.00 18.44 54 ALA C C 1
ATOM 3993 O O . ALA C 1 54 ? 16.450 102.201 -12.596 1.00 15.14 54 ALA C O 1
ATOM 3995 N N . ALA C 1 55 ? 18.664 102.633 -12.859 1.00 17.23 55 ALA C N 1
ATOM 3996 C CA . ALA C 1 55 ? 18.499 103.726 -13.825 1.00 17.63 55 ALA C CA 1
ATOM 3997 C C . ALA C 1 55 ? 17.813 103.218 -15.101 1.00 19.26 55 ALA C C 1
ATOM 3998 O O . ALA C 1 55 ? 16.926 103.888 -15.613 1.00 19.91 55 ALA C O 1
ATOM 4000 N N . ALA C 1 56 ? 18.172 102.002 -15.560 1.00 15.16 56 ALA C N 1
ATOM 4001 C CA . ALA C 1 56 ? 17.577 101.382 -16.757 1.00 14.97 56 ALA C CA 1
ATOM 4002 C C . ALA C 1 56 ? 16.084 101.058 -16.545 1.00 17.91 56 ALA C C 1
ATOM 4003 O O . ALA C 1 56 ? 15.258 101.418 -17.388 1.00 18.14 56 ALA C O 1
ATOM 4005 N N . ALA C 1 57 ? 15.733 100.406 -15.423 1.00 15.89 57 ALA C N 1
ATOM 4006 C CA . ALA C 1 57 ? 14.338 100.044 -15.118 1.00 16.24 57 ALA C CA 1
ATOM 4007 C C . ALA C 1 57 ? 13.443 101.250 -14.855 1.00 20.49 57 ALA C C 1
ATOM 4008 O O . ALA C 1 57 ? 12.235 101.182 -15.116 1.00 19.56 57 ALA C O 1
ATOM 4010 N N . SER C 1 58 ? 14.020 102.348 -14.331 1.00 18.74 58 SER C N 1
ATOM 4011 C CA . SER C 1 58 ? 13.242 103.545 -14.008 1.00 18.41 58 SER C CA 1
ATOM 4012 C C . SER C 1 58 ? 13.346 104.639 -15.081 1.00 24.99 58 SER C C 1
ATOM 4013 O O . SER C 1 58 ? 12.774 105.714 -14.892 1.00 24.97 58 SER C O 1
ATOM 4016 N N . SER C 1 59 ? 14.012 104.345 -16.219 1.00 24.83 59 SER C N 1
ATOM 4017 C CA . SER C 1 59 ? 14.246 105.282 -17.327 1.00 24.92 59 SER C CA 1
ATOM 4018 C C . SER C 1 59 ? 12.971 105.772 -18.046 1.00 29.43 59 SER C C 1
ATOM 4019 O O . SER C 1 59 ? 13.012 106.828 -18.671 1.00 28.95 59 SER C O 1
ATOM 4022 N N . LYS C 1 60 ? 11.853 105.028 -17.955 1.00 26.01 60 LYS C N 1
ATOM 4023 C CA . LYS C 1 60 ? 10.582 105.407 -18.587 1.00 24.62 60 LYS C CA 1
ATOM 4024 C C . LYS C 1 60 ? 9.566 105.980 -17.572 1.00 27.69 60 LYS C C 1
ATOM 4025 O O . LYS C 1 60 ? 8.437 106.292 -17.951 1.00 27.53 60 LYS C O 1
ATOM 4029 N N . GLY C 1 61 ? 9.989 106.132 -16.311 1.00 22.53 61 GLY C N 1
ATOM 4030 C CA . GLY C 1 61 ? 9.145 106.589 -15.204 1.00 21.62 61 GLY C CA 1
ATOM 4031 C C . GLY C 1 61 ? 8.030 105.591 -14.946 1.00 22.70 61 GLY C C 1
ATOM 4032 O O . GLY C 1 61 ? 8.253 104.379 -15.039 1.00 20.93 61 GLY C O 1
ATOM 4033 N N . GLY C 1 62 ? 6.834 106.106 -14.669 1.00 19.26 62 GLY C N 1
ATOM 4034 C CA . GLY C 1 62 ? 5.618 105.325 -14.452 1.00 18.93 62 GLY C CA 1
ATOM 4035 C C . GLY C 1 62 ? 5.684 104.216 -13.406 1.00 21.03 62 GLY C C 1
ATOM 4036 O O . GLY C 1 62 ? 6.147 104.445 -12.289 1.00 19.43 62 GLY C O 1
ATOM 4037 N N . ARG C 1 63 ? 5.204 103.007 -13.775 1.00 16.50 63 ARG C N 1
ATOM 4038 C CA . ARG C 1 63 ? 5.140 101.828 -12.894 1.00 16.05 63 ARG C CA 1
ATOM 4039 C C . ARG C 1 63 ? 6.324 100.922 -13.116 1.00 17.88 63 ARG C C 1
ATOM 4040 O O . ARG C 1 63 ? 6.514 100.414 -14.219 1.00 18.24 63 ARG C O 1
ATOM 4048 N N . VAL C 1 64 ? 7.116 100.710 -12.066 1.00 14.06 64 VAL C N 1
ATOM 4049 C CA . VAL C 1 64 ? 8.319 99.877 -12.115 1.00 13.62 64 VAL C CA 1
ATOM 4050 C C . VAL C 1 64 ? 8.125 98.625 -11.261 1.00 17.24 64 VAL C C 1
ATOM 4051 O O . VAL C 1 64 ? 7.725 98.723 -10.097 1.00 17.92 64 VAL C O 1
ATOM 4055 N N . LEU C 1 65 ? 8.403 97.459 -11.841 1.00 13.68 65 LEU C N 1
ATOM 4056 C CA . LEU C 1 65 ? 8.323 96.189 -11.126 1.00 12.85 65 LEU C CA 1
ATOM 4057 C C . LEU C 1 65 ? 9.731 95.727 -10.815 1.00 14.15 65 LEU C C 1
ATOM 4058 O O . LEU C 1 65 ? 10.544 95.595 -11.727 1.00 14.65 65 LEU C O 1
ATOM 4063 N N . GLU C 1 66 ? 10.025 95.493 -9.544 1.00 9.69 66 GLU C N 1
ATOM 4064 C CA . GLU C 1 66 ? 11.346 95.008 -9.124 1.00 9.23 66 GLU C CA 1
ATOM 4065 C C . GLU C 1 66 ? 11.165 93.611 -8.511 1.00 13.38 66 GLU C C 1
ATOM 4066 O O . GLU C 1 66 ? 10.284 93.411 -7.669 1.00 12.68 66 GLU C O 1
ATOM 4072 N N . VAL C 1 67 ? 11.938 92.636 -9.004 1.00 11.01 67 VAL C N 1
ATOM 4073 C CA . VAL C 1 67 ? 11.858 91.255 -8.530 1.00 11.33 67 VAL C CA 1
ATOM 4074 C C . VAL C 1 67 ? 13.150 90.952 -7.747 1.00 13.69 67 VAL C C 1
ATOM 4075 O O . VAL C 1 67 ? 14.228 90.886 -8.332 1.00 12.79 67 VAL C O 1
ATOM 4079 N N . GLY C 1 68 ? 13.002 90.789 -6.437 1.00 11.34 68 GLY C N 1
ATOM 4080 C CA . GLY C 1 68 ? 14.098 90.546 -5.505 1.00 10.66 68 GLY C CA 1
ATOM 4081 C C . GLY C 1 68 ? 14.475 91.853 -4.834 1.00 15.94 68 GLY C C 1
ATOM 4082 O O . GLY C 1 68 ? 14.904 92.792 -5.500 1.00 16.91 68 GLY C O 1
ATOM 4083 N N . PHE C 1 69 ? 14.286 91.942 -3.523 1.00 13.08 69 PHE C N 1
ATOM 4084 C CA . PHE C 1 69 ? 14.571 93.173 -2.775 1.00 12.04 69 PHE C CA 1
ATOM 4085 C C . PHE C 1 69 ? 16.011 93.249 -2.243 1.00 17.16 69 PHE C C 1
ATOM 4086 O O . PHE C 1 69 ? 16.603 94.333 -2.260 1.00 16.23 69 PHE C O 1
ATOM 4094 N N . GLY C 1 70 ? 16.536 92.122 -1.755 1.00 14.05 70 GLY C N 1
ATOM 4095 C CA . GLY C 1 70 ? 17.891 91.990 -1.223 1.00 13.90 70 GLY C CA 1
ATOM 4096 C C . GLY C 1 70 ? 18.291 92.991 -0.154 1.00 17.87 70 GLY C C 1
ATOM 4097 O O . GLY C 1 70 ? 17.739 92.992 0.954 1.00 17.69 70 GLY C O 1
ATOM 4098 N N . MET C 1 71 ? 19.261 93.848 -0.485 1.00 12.39 71 MET C N 1
ATOM 4099 C CA . MET C 1 71 ? 19.775 94.867 0.445 1.00 13.47 71 MET C CA 1
ATOM 4100 C C . MET C 1 71 ? 19.219 96.258 0.153 1.00 18.36 71 MET C C 1
ATOM 4101 O O . MET C 1 71 ? 19.772 97.245 0.643 1.00 18.34 71 MET C O 1
ATOM 4106 N N . ALA C 1 72 ? 18.135 96.347 -0.661 1.00 15.43 72 ALA C N 1
ATOM 4107 C CA . ALA C 1 72 ? 17.470 97.619 -1.044 1.00 15.69 72 ALA C CA 1
ATOM 4108 C C . ALA C 1 72 ? 18.386 98.595 -1.811 1.00 18.32 72 ALA C C 1
ATOM 4109 O O . ALA C 1 72 ? 18.077 99.786 -1.883 1.00 16.99 72 ALA C O 1
ATOM 4111 N N . ILE C 1 73 ? 19.506 98.112 -2.391 1.00 16.54 73 ILE C N 1
ATOM 4112 C CA . ILE C 1 73 ? 20.443 99.015 -3.083 1.00 16.19 73 ILE C CA 1
ATOM 4113 C C . ILE C 1 73 ? 19.821 99.533 -4.401 1.00 18.42 73 ILE C C 1
ATOM 4114 O O . ILE C 1 73 ? 19.707 100.742 -4.583 1.00 15.99 73 ILE C O 1
ATOM 4119 N N . ALA C 1 74 ? 19.383 98.620 -5.300 1.00 15.86 74 ALA C N 1
ATOM 4120 C CA . ALA C 1 74 ? 18.713 98.993 -6.549 1.00 14.20 74 ALA C CA 1
ATOM 4121 C C . ALA C 1 74 ? 17.395 99.722 -6.244 1.00 16.06 74 ALA C C 1
ATOM 4122 O O . ALA C 1 74 ? 17.083 100.725 -6.891 1.00 14.19 74 ALA C O 1
ATOM 4124 N N . ALA C 1 75 ? 16.640 99.234 -5.246 1.00 13.81 75 ALA C N 1
ATOM 4125 C CA . ALA C 1 75 ? 15.338 99.800 -4.862 1.00 13.70 75 ALA C CA 1
ATOM 4126 C C . ALA C 1 75 ? 15.443 101.271 -4.415 1.00 17.92 75 ALA C C 1
ATOM 4127 O O . ALA C 1 75 ? 14.612 102.090 -4.811 1.00 16.73 75 ALA C O 1
ATOM 4129 N N . SER C 1 76 ? 16.497 101.617 -3.648 1.00 15.70 76 SER C N 1
ATOM 4130 C CA . SER C 1 76 ? 16.704 103.001 -3.198 1.00 15.17 76 SER C CA 1
ATOM 4131 C C . SER C 1 76 ? 17.057 103.924 -4.364 1.00 17.88 76 SER C C 1
ATOM 4132 O O . SER C 1 76 ? 16.606 105.077 -4.397 1.00 17.64 76 SER C O 1
ATOM 4135 N N . LYS C 1 77 ? 17.778 103.398 -5.368 1.00 14.39 77 LYS C N 1
ATOM 4136 C CA . LYS C 1 77 ? 18.118 104.149 -6.567 1.00 14.44 77 LYS C CA 1
ATOM 4137 C C . LYS C 1 77 ? 16.890 104.314 -7.477 1.00 19.11 77 LYS C C 1
ATOM 4138 O O . LYS C 1 77 ? 16.721 105.389 -8.045 1.00 18.48 77 LYS C O 1
ATOM 4144 N N . VAL C 1 78 ? 15.996 103.286 -7.570 1.00 16.76 78 VAL C N 1
ATOM 4145 C CA . VAL C 1 78 ? 14.745 103.384 -8.359 1.00 17.07 78 VAL C CA 1
ATOM 4146 C C . VAL C 1 78 ? 13.879 104.545 -7.799 1.00 18.35 78 VAL C C 1
ATOM 4147 O O . VAL C 1 78 ? 13.299 105.329 -8.561 1.00 18.37 78 VAL C O 1
ATOM 4151 N N . GLN C 1 79 ? 13.850 104.654 -6.468 1.00 16.00 79 GLN C N 1
ATOM 4152 C CA . GLN C 1 79 ? 13.088 105.663 -5.714 1.00 16.29 79 GLN C CA 1
ATOM 4153 C C . GLN C 1 79 ? 13.568 107.104 -5.959 1.00 21.79 79 GLN C C 1
ATOM 4154 O O . GLN C 1 79 ? 12.811 108.037 -5.698 1.00 20.72 79 GLN C O 1
ATOM 4160 N N . GLU C 1 80 ? 14.810 107.278 -6.470 1.00 21.79 80 GLU C N 1
ATOM 4161 C CA . GLU C 1 80 ? 15.377 108.597 -6.801 1.00 22.37 80 GLU C CA 1
ATOM 4162 C C . GLU C 1 80 ? 14.847 109.131 -8.143 1.00 26.00 80 GLU C C 1
ATOM 4163 O O . GLU C 1 80 ? 14.988 110.319 -8.430 1.00 24.55 80 GLU C O 1
ATOM 4169 N N . ALA C 1 81 ? 14.250 108.256 -8.970 1.00 22.38 81 ALA C N 1
ATOM 4170 C CA . ALA C 1 81 ? 13.723 108.617 -10.283 1.00 21.85 81 ALA C CA 1
ATOM 4171 C C . ALA C 1 81 ? 12.262 109.091 -10.195 1.00 26.38 81 ALA C C 1
ATOM 4172 O O . ALA C 1 81 ? 11.572 108.659 -9.278 1.00 24.49 81 ALA C O 1
ATOM 4174 N N . PRO C 1 82 ? 11.746 109.929 -11.138 1.00 24.86 82 PRO C N 1
ATOM 4175 C CA . PRO C 1 82 ? 10.344 110.374 -11.025 1.00 24.73 82 PRO C CA 1
ATOM 4176 C C . PRO C 1 82 ? 9.342 109.304 -11.504 1.00 27.80 82 PRO C C 1
ATOM 4177 O O . PRO C 1 82 ? 8.730 109.424 -12.568 1.00 26.49 82 PRO C O 1
ATOM 4181 N N . ILE C 1 83 ? 9.166 108.256 -10.681 1.00 24.13 83 ILE C N 1
ATOM 4182 C CA . ILE C 1 83 ? 8.258 107.136 -10.956 1.00 21.87 83 ILE C CA 1
ATOM 4183 C C . ILE C 1 83 ? 6.920 107.369 -10.224 1.00 25.62 83 ILE C C 1
ATOM 4184 O O . ILE C 1 83 ? 6.827 108.259 -9.382 1.00 25.74 83 ILE C O 1
ATOM 4189 N N . ASP C 1 84 ? 5.882 106.595 -10.577 1.00 21.24 84 ASP C N 1
ATOM 4190 C CA . ASP C 1 84 ? 4.545 106.692 -9.974 1.00 20.04 84 ASP C CA 1
ATOM 4191 C C . ASP C 1 84 ? 4.290 105.575 -8.949 1.00 22.08 84 ASP C C 1
ATOM 4192 O O . ASP C 1 84 ? 3.730 105.830 -7.884 1.00 21.49 84 ASP C O 1
ATOM 4197 N N . GLU C 1 85 ? 4.688 104.339 -9.289 1.00 18.19 85 GLU C N 1
ATOM 4198 C CA . GLU C 1 85 ? 4.509 103.156 -8.443 1.00 17.58 85 GLU C CA 1
ATOM 4199 C C . GLU C 1 85 ? 5.741 102.271 -8.507 1.00 18.86 85 GLU C C 1
ATOM 4200 O O . GLU C 1 85 ? 6.362 102.151 -9.572 1.00 17.58 85 GLU C O 1
ATOM 4206 N N . HIS C 1 86 ? 6.070 101.627 -7.363 1.00 15.13 86 HIS C N 1
ATOM 4207 C CA . HIS C 1 86 ? 7.203 100.724 -7.206 1.00 13.91 86 HIS C CA 1
ATOM 4208 C C . HIS C 1 86 ? 6.697 99.392 -6.655 1.00 15.36 86 HIS C C 1
ATOM 4209 O O . HIS C 1 86 ? 6.537 99.234 -5.434 1.00 12.04 86 HIS C O 1
ATOM 4216 N N . TRP C 1 87 ? 6.437 98.430 -7.567 1.00 12.45 87 TRP C N 1
ATOM 4217 C CA . TRP C 1 87 ? 5.969 97.095 -7.183 1.00 12.47 87 TRP C CA 1
ATOM 4218 C C . TRP C 1 87 ? 7.213 96.273 -6.897 1.00 14.08 87 TRP C C 1
ATOM 4219 O O . TRP C 1 87 ? 8.171 96.308 -7.687 1.00 13.86 87 TRP C O 1
ATOM 4230 N N . ILE C 1 88 ? 7.241 95.585 -5.756 1.00 11.53 88 ILE C N 1
ATOM 4231 C CA . ILE C 1 88 ? 8.404 94.776 -5.350 1.00 11.41 88 ILE C CA 1
ATOM 4232 C C . ILE C 1 88 ? 7.970 93.381 -4.903 1.00 13.26 88 ILE C C 1
ATOM 4233 O O . ILE C 1 88 ? 7.181 93.258 -3.964 1.00 13.63 88 ILE C O 1
ATOM 4238 N N . ILE C 1 89 ? 8.508 92.340 -5.578 1.00 10.69 89 ILE C N 1
ATOM 4239 C CA . ILE C 1 89 ? 8.227 90.935 -5.256 1.00 10.69 89 ILE C CA 1
ATOM 4240 C C . ILE C 1 89 ? 9.444 90.371 -4.503 1.00 13.37 89 ILE C C 1
ATOM 4241 O O . ILE C 1 89 ? 10.583 90.485 -4.976 1.00 12.62 89 ILE C O 1
ATOM 4246 N N . GLU C 1 90 ? 9.188 89.728 -3.371 1.00 10.39 90 GLU C N 1
ATOM 4247 C CA . GLU C 1 90 ? 10.232 89.144 -2.534 1.00 8.97 90 GLU C CA 1
ATOM 4248 C C . GLU C 1 90 ? 9.748 87.843 -1.892 1.00 15.40 90 GLU C C 1
ATOM 4249 O O . GLU C 1 90 ? 8.716 87.835 -1.220 1.00 16.11 90 GLU C O 1
ATOM 4255 N N . CYS C 1 91 ? 10.514 86.745 -2.093 1.00 13.63 91 CYS C N 1
ATOM 4256 C CA . CYS C 1 91 ? 10.173 85.421 -1.554 1.00 14.35 91 CYS C CA 1
ATOM 4257 C C . CYS C 1 91 ? 10.496 85.270 -0.065 1.00 17.81 91 CYS C C 1
ATOM 4258 O O . CYS C 1 91 ? 9.671 84.768 0.687 1.00 16.43 91 CYS C O 1
ATOM 4261 N N . ASN C 1 92 ? 11.709 85.638 0.336 1.00 14.81 92 ASN C N 1
ATOM 4262 C CA . ASN C 1 92 ? 12.208 85.402 1.690 1.00 13.08 92 ASN C CA 1
ATOM 4263 C C . ASN C 1 92 ? 11.471 86.224 2.766 1.00 16.20 92 ASN C C 1
ATOM 4264 O O . ASN C 1 92 ? 11.409 87.438 2.664 1.00 14.75 92 ASN C O 1
ATOM 4269 N N . ASP C 1 93 ? 10.890 85.543 3.783 1.00 14.32 93 ASP C N 1
ATOM 4270 C CA . ASP C 1 93 ? 10.160 86.199 4.895 1.00 14.34 93 ASP C CA 1
ATOM 4271 C C . ASP C 1 93 ? 11.022 87.254 5.606 1.00 15.79 93 ASP C C 1
ATOM 4272 O O . ASP C 1 93 ? 10.520 88.325 5.922 1.00 13.71 93 ASP C O 1
ATOM 4277 N N . GLY C 1 94 ? 12.296 86.930 5.850 1.00 13.56 94 GLY C N 1
ATOM 4278 C CA . GLY C 1 94 ? 13.249 87.820 6.513 1.00 14.46 94 GLY C CA 1
ATOM 4279 C C . GLY C 1 94 ? 13.536 89.073 5.707 1.00 17.06 94 GLY C C 1
ATOM 4280 O O . GLY C 1 94 ? 13.511 90.180 6.248 1.00 16.12 94 GLY C O 1
ATOM 4281 N N . VAL C 1 95 ? 13.770 88.910 4.387 1.00 13.61 95 VAL C N 1
ATOM 4282 C CA . VAL C 1 95 ? 14.006 90.048 3.485 1.00 12.45 95 VAL C CA 1
ATOM 4283 C C . VAL C 1 95 ? 12.679 90.839 3.341 1.00 15.05 95 VAL C C 1
ATOM 4284 O O . VAL C 1 95 ? 12.709 92.076 3.306 1.00 16.15 95 VAL C O 1
ATOM 4288 N N . PHE C 1 96 ? 11.535 90.125 3.268 1.00 12.08 96 PHE C N 1
ATOM 4289 C CA . PHE C 1 96 ? 10.208 90.786 3.147 1.00 13.38 96 PHE C CA 1
ATOM 4290 C C . PHE C 1 96 ? 9.908 91.690 4.362 1.00 19.45 96 PHE C C 1
ATOM 4291 O O . PHE C 1 96 ? 9.300 92.749 4.204 1.00 19.09 96 PHE C O 1
ATOM 4299 N N . GLN C 1 97 ? 10.359 91.284 5.558 1.00 18.29 97 GLN C N 1
ATOM 4300 C CA . GLN C 1 97 ? 10.200 92.106 6.766 1.00 18.11 97 GLN C CA 1
ATOM 4301 C C . GLN C 1 97 ? 11.001 93.413 6.630 1.00 19.76 97 GLN C C 1
ATOM 4302 O O . GLN C 1 97 ? 10.491 94.478 6.975 1.00 19.32 97 GLN C O 1
ATOM 4308 N N . ARG C 1 98 ? 12.216 93.337 6.048 1.00 15.55 98 ARG C N 1
ATOM 4309 C CA . ARG C 1 98 ? 13.058 94.502 5.773 1.00 14.60 98 ARG C CA 1
ATOM 4310 C C . ARG C 1 98 ? 12.356 95.407 4.738 1.00 17.14 98 ARG C C 1
ATOM 4311 O O . ARG C 1 98 ? 12.359 96.619 4.904 1.00 17.85 98 ARG C O 1
ATOM 4319 N N . LEU C 1 99 ? 11.706 94.815 3.717 1.00 13.32 99 LEU C N 1
ATOM 4320 C CA . LEU C 1 99 ? 10.926 95.550 2.703 1.00 13.34 99 LEU C CA 1
ATOM 4321 C C . LEU C 1 99 ? 9.741 96.307 3.367 1.00 19.25 99 LEU C C 1
ATOM 4322 O O . LEU C 1 99 ? 9.514 97.477 3.053 1.00 17.48 99 LEU C O 1
ATOM 4327 N N . ARG C 1 100 ? 9.032 95.650 4.315 1.00 19.28 100 ARG C N 1
ATOM 4328 C CA . ARG C 1 100 ? 7.906 96.239 5.050 1.00 20.45 100 ARG C CA 1
ATOM 4329 C C . ARG C 1 100 ? 8.323 97.438 5.880 1.00 28.07 100 ARG C C 1
ATOM 4330 O O . ARG C 1 100 ? 7.550 98.385 5.983 1.00 28.83 100 ARG C O 1
ATOM 4338 N N . ASP C 1 101 ? 9.538 97.408 6.474 1.00 25.45 101 ASP C N 1
ATOM 4339 C CA . ASP C 1 101 ? 10.054 98.528 7.265 1.00 25.35 101 ASP C CA 1
ATOM 4340 C C . ASP C 1 101 ? 10.531 99.672 6.378 1.00 29.00 101 ASP C C 1
ATOM 4341 O O . ASP C 1 101 ? 10.422 100.831 6.773 1.00 29.48 101 ASP C O 1
ATOM 4346 N N . TRP C 1 102 ? 11.076 99.349 5.187 1.00 23.06 102 TRP C N 1
ATOM 4347 C CA . TRP C 1 102 ? 11.627 100.308 4.223 1.00 21.21 102 TRP C CA 1
ATOM 4348 C C . TRP C 1 102 ? 10.538 101.070 3.441 1.00 25.08 102 TRP C C 1
ATOM 4349 O O . TRP C 1 102 ? 10.675 102.275 3.227 1.00 24.66 102 TRP C O 1
ATOM 4360 N N . ALA C 1 103 ? 9.481 100.365 2.999 1.00 22.70 103 ALA C N 1
ATOM 4361 C CA . ALA C 1 103 ? 8.411 100.910 2.149 1.00 23.45 103 ALA C CA 1
ATOM 4362 C C . ALA C 1 103 ? 7.709 102.190 2.673 1.00 30.62 103 ALA C C 1
ATOM 4363 O O . ALA C 1 103 ? 7.467 103.067 1.837 1.00 30.35 103 ALA C O 1
ATOM 4365 N N . PRO C 1 104 ? 7.360 102.349 3.985 1.00 28.81 104 PRO C N 1
ATOM 4366 C CA . PRO C 1 104 ? 6.612 103.554 4.406 1.00 29.17 104 PRO C CA 1
ATOM 4367 C C . PRO C 1 104 ? 7.326 104.890 4.225 1.00 34.90 104 PRO C C 1
ATOM 4368 O O . PRO C 1 104 ? 6.666 105.892 3.936 1.00 34.34 104 PRO C O 1
ATOM 4372 N N . ARG C 1 105 ? 8.656 104.915 4.410 1.00 32.76 105 ARG C N 1
ATOM 4373 C CA . ARG C 1 105 ? 9.453 106.140 4.305 1.00 32.57 105 ARG C CA 1
ATOM 4374 C C . ARG C 1 105 ? 9.751 106.557 2.873 1.00 34.01 105 ARG C C 1
ATOM 4375 O O . ARG C 1 105 ? 10.299 107.640 2.675 1.00 34.88 105 ARG C O 1
ATOM 4380 N N . GLN C 1 106 ? 9.363 105.740 1.875 1.00 27.03 106 GLN C N 1
ATOM 4381 C CA . GLN C 1 106 ? 9.656 106.040 0.476 1.00 24.97 106 GLN C CA 1
ATOM 4382 C C . GLN C 1 106 ? 8.757 107.113 -0.113 1.00 26.80 106 GLN C C 1
ATOM 4383 O O . GLN C 1 106 ? 7.580 107.219 0.231 1.00 25.44 106 GLN C O 1
ATOM 4389 N N . THR C 1 107 ? 9.344 107.919 -1.012 1.00 23.49 107 THR C N 1
ATOM 4390 C CA . THR C 1 107 ? 8.700 109.042 -1.699 1.00 22.95 107 THR C CA 1
ATOM 4391 C C . THR C 1 107 ? 7.594 108.551 -2.640 1.00 27.16 107 THR C C 1
ATOM 4392 O O . THR C 1 107 ? 6.499 109.126 -2.656 1.00 27.24 107 THR C O 1
ATOM 4396 N N . HIS C 1 108 ? 7.885 107.497 -3.431 1.00 22.81 108 HIS C N 1
ATOM 4397 C CA . HIS C 1 108 ? 6.941 106.950 -4.395 1.00 22.16 108 HIS C CA 1
ATOM 4398 C C . HIS C 1 108 ? 6.306 105.690 -3.821 1.00 24.06 108 HIS C C 1
ATOM 4399 O O . HIS C 1 108 ? 6.985 104.911 -3.145 1.00 23.26 108 HIS C O 1
ATOM 4406 N N . LYS C 1 109 ? 4.995 105.523 -4.048 1.00 19.28 109 LYS C N 1
ATOM 4407 C CA . LYS C 1 109 ? 4.207 104.405 -3.522 1.00 17.47 109 LYS C CA 1
ATOM 4408 C C . LYS C 1 109 ? 4.836 103.057 -3.813 1.00 18.77 109 LYS C C 1
ATOM 4409 O O . LYS C 1 109 ? 5.114 102.747 -4.961 1.00 19.57 109 LYS C O 1
ATOM 4415 N N . VAL C 1 110 ? 5.104 102.287 -2.758 1.00 14.82 110 VAL C N 1
ATOM 4416 C CA . VAL C 1 110 ? 5.648 100.944 -2.851 1.00 13.48 110 VAL C CA 1
ATOM 4417 C C . VAL C 1 110 ? 4.511 99.936 -2.683 1.00 16.13 110 VAL C C 1
ATOM 4418 O O . VAL C 1 110 ? 3.711 100.064 -1.757 1.00 14.37 110 VAL C O 1
ATOM 4422 N N . ILE C 1 111 ? 4.444 98.946 -3.595 1.00 12.41 111 ILE C N 1
ATOM 4423 C CA . ILE C 1 111 ? 3.461 97.846 -3.593 1.00 13.33 111 ILE C CA 1
ATOM 4424 C C . ILE C 1 111 ? 4.224 96.540 -3.274 1.00 16.45 111 ILE C C 1
ATOM 4425 O O . ILE C 1 111 ? 4.803 95.938 -4.184 1.00 16.40 111 ILE C O 1
ATOM 4430 N N . PRO C 1 112 ? 4.300 96.143 -1.982 1.00 13.75 112 PRO C N 1
ATOM 4431 C CA . PRO C 1 112 ? 5.084 94.942 -1.626 1.00 12.91 112 PRO C CA 1
ATOM 4432 C C . PRO C 1 112 ? 4.278 93.650 -1.688 1.00 17.06 112 PRO C C 1
ATOM 4433 O O . PRO C 1 112 ? 3.182 93.581 -1.145 1.00 17.23 112 PRO C O 1
ATOM 4437 N N . LEU C 1 113 ? 4.816 92.633 -2.367 1.00 13.32 113 LEU C N 1
ATOM 4438 C CA . LEU C 1 113 ? 4.164 91.330 -2.513 1.00 12.22 113 LEU C CA 1
ATOM 4439 C C . LEU C 1 113 ? 5.120 90.224 -2.094 1.00 15.24 113 LEU C C 1
ATOM 4440 O O . LEU C 1 113 ? 6.294 90.224 -2.495 1.00 14.76 113 LEU C O 1
ATOM 4445 N N . LYS C 1 114 ? 4.629 89.314 -1.251 1.00 11.80 114 LYS C N 1
ATOM 4446 C CA . LYS C 1 114 ? 5.447 88.239 -0.686 1.00 10.87 114 LYS C CA 1
ATOM 4447 C C . LYS C 1 114 ? 5.243 86.900 -1.382 1.00 15.18 114 LYS C C 1
ATOM 4448 O O . LYS C 1 114 ? 4.128 86.377 -1.411 1.00 14.98 114 LYS C O 1
ATOM 4454 N N . GLY C 1 115 ? 6.342 86.342 -1.868 1.00 12.13 115 GLY C N 1
ATOM 4455 C CA . GLY C 1 115 ? 6.378 85.020 -2.477 1.00 12.54 115 GLY C CA 1
ATOM 4456 C C . GLY C 1 115 ? 7.360 84.867 -3.615 1.00 15.74 115 GLY C C 1
ATOM 4457 O O . GLY C 1 115 ? 8.029 85.831 -4.011 1.00 15.91 115 GLY C O 1
ATOM 4458 N N . LEU C 1 116 ? 7.466 83.633 -4.137 1.00 11.17 116 LEU C N 1
ATOM 4459 C CA . LEU C 1 116 ? 8.294 83.341 -5.307 1.00 11.18 116 LEU C CA 1
ATOM 4460 C C . LEU C 1 116 ? 7.645 84.059 -6.482 1.00 14.34 116 LEU C C 1
ATOM 4461 O O . LEU C 1 116 ? 6.413 84.064 -6.565 1.00 13.66 116 LEU C O 1
ATOM 4466 N N . TRP C 1 117 ? 8.442 84.661 -7.391 1.00 10.51 117 TRP C N 1
ATOM 4467 C CA . TRP C 1 117 ? 7.842 85.293 -8.570 1.00 11.81 117 TRP C CA 1
ATOM 4468 C C . TRP C 1 117 ? 7.042 84.237 -9.364 1.00 15.66 117 TRP C C 1
ATOM 4469 O O . TRP C 1 117 ? 6.062 84.575 -10.022 1.00 14.80 117 TRP C O 1
ATOM 4480 N N . GLU C 1 118 ? 7.447 82.943 -9.251 1.00 11.92 118 GLU C N 1
ATOM 4481 C CA . GLU C 1 118 ? 6.787 81.820 -9.946 1.00 11.63 118 GLU C CA 1
ATOM 4482 C C . GLU C 1 118 ? 5.306 81.749 -9.568 1.00 17.60 118 GLU C C 1
ATOM 4483 O O . GLU C 1 118 ? 4.475 81.462 -10.428 1.00 18.18 118 GLU C O 1
ATOM 4489 N N . ASP C 1 119 ? 4.985 82.092 -8.302 1.00 15.27 119 ASP C N 1
ATOM 4490 C CA . ASP C 1 119 ? 3.639 82.118 -7.723 1.00 15.48 119 ASP C CA 1
ATOM 4491 C C . ASP C 1 119 ? 2.956 83.493 -7.816 1.00 15.89 119 ASP C C 1
ATOM 4492 O O . ASP C 1 119 ? 1.755 83.557 -8.059 1.00 15.90 119 ASP C O 1
ATOM 4497 N N . VAL C 1 120 ? 3.716 84.578 -7.613 1.00 10.92 120 VAL C N 1
ATOM 4498 C CA . VAL C 1 120 ? 3.198 85.957 -7.583 1.00 10.93 120 VAL C CA 1
ATOM 4499 C C . VAL C 1 120 ? 2.991 86.577 -8.977 1.00 13.68 120 VAL C C 1
ATOM 4500 O O . VAL C 1 120 ? 1.933 87.185 -9.207 1.00 12.65 120 VAL C O 1
ATOM 4504 N N . ALA C 1 121 ? 3.992 86.472 -9.873 1.00 11.78 121 ALA C N 1
ATOM 4505 C CA . ALA C 1 121 ? 3.903 87.073 -11.222 1.00 12.70 121 ALA C CA 1
ATOM 4506 C C . ALA C 1 121 ? 2.620 86.681 -12.008 1.00 16.65 121 ALA C C 1
ATOM 4507 O O . ALA C 1 121 ? 2.029 87.591 -12.602 1.00 15.22 121 ALA C O 1
ATOM 4509 N N . PRO C 1 122 ? 2.081 85.422 -11.953 1.00 15.77 122 PRO C N 1
ATOM 4510 C CA . PRO C 1 122 ? 0.831 85.131 -12.682 1.00 16.61 122 PRO C CA 1
ATOM 4511 C C . PRO C 1 122 ? -0.395 85.942 -12.222 1.00 18.65 122 PRO C C 1
ATOM 4512 O O . PRO C 1 122 ? -1.389 86.000 -12.958 1.00 16.63 122 PRO C O 1
ATOM 4516 N N . THR C 1 123 ? -0.325 86.572 -11.026 1.00 13.74 123 THR C N 1
ATOM 4517 C CA . THR C 1 123 ? -1.416 87.406 -10.481 1.00 13.63 123 THR C CA 1
ATOM 4518 C C . THR C 1 123 ? -1.318 88.883 -10.952 1.00 16.42 123 THR C C 1
ATOM 4519 O O . THR C 1 123 ? -2.255 89.658 -10.760 1.00 14.56 123 THR C O 1
ATOM 4523 N N . LEU C 1 124 ? -0.181 89.270 -11.547 1.00 15.04 124 LEU C N 1
ATOM 4524 C CA . LEU C 1 124 ? 0.045 90.645 -11.997 1.00 15.65 124 LEU C CA 1
ATOM 4525 C C . LEU C 1 124 ? -0.640 90.961 -13.353 1.00 19.41 124 LEU C C 1
ATOM 4526 O O . LEU C 1 124 ? -0.718 90.079 -14.226 1.00 17.09 124 LEU C O 1
ATOM 4531 N N . PRO C 1 125 ? -1.143 92.211 -13.536 1.00 16.99 125 PRO C N 1
ATOM 4532 C CA . PRO C 1 125 ? -1.833 92.547 -14.802 1.00 17.51 125 PRO C CA 1
ATOM 4533 C C . PRO C 1 125 ? -0.921 92.716 -16.025 1.00 20.33 125 PRO C C 1
ATOM 4534 O O . PRO C 1 125 ? 0.162 93.303 -15.926 1.00 21.44 125 PRO C O 1
ATOM 4538 N N . ASP C 1 126 ? -1.392 92.237 -17.193 1.00 17.62 126 ASP C N 1
ATOM 4539 C CA . ASP C 1 126 ? -0.696 92.345 -18.487 1.00 18.04 126 ASP C CA 1
ATOM 4540 C C . ASP C 1 126 ? -0.521 93.817 -18.882 1.00 20.86 126 ASP C C 1
ATOM 4541 O O . ASP C 1 126 ? -1.404 94.624 -18.597 1.00 20.62 126 ASP C O 1
ATOM 4546 N N . GLY C 1 127 ? 0.572 94.120 -19.592 1.00 17.81 127 GLY C N 1
ATOM 4547 C CA . GLY C 1 127 ? 0.910 95.449 -20.109 1.00 19.31 127 GLY C CA 1
ATOM 4548 C C . GLY C 1 127 ? 0.723 96.598 -19.147 1.00 23.80 127 GLY C C 1
ATOM 4549 O O . GLY C 1 127 ? 0.208 97.646 -19.531 1.00 25.27 127 GLY C O 1
ATOM 4550 N N . HIS C 1 128 ? 1.135 96.405 -17.889 1.00 19.06 128 HIS C N 1
ATOM 4551 C CA . HIS C 1 128 ? 0.945 97.368 -16.815 1.00 18.50 128 HIS C CA 1
ATOM 4552 C C . HIS C 1 128 ? 2.216 98.114 -16.409 1.00 20.32 128 HIS C C 1
ATOM 4553 O O . HIS C 1 128 ? 2.128 99.146 -15.740 1.00 20.38 128 HIS C O 1
ATOM 4560 N N . PHE C 1 129 ? 3.393 97.599 -16.787 1.00 15.62 129 PHE C N 1
ATOM 4561 C CA . PHE C 1 129 ? 4.648 98.149 -16.296 1.00 13.88 129 PHE C CA 1
ATOM 4562 C C . PHE C 1 129 ? 5.482 98.850 -17.346 1.00 17.98 129 PHE C C 1
ATOM 4563 O O . PHE C 1 129 ? 5.683 98.332 -18.440 1.00 16.70 129 PHE C O 1
ATOM 4571 N N . ASP C 1 130 ? 6.002 100.027 -16.977 1.00 16.41 130 ASP C N 1
ATOM 4572 C CA . ASP C 1 130 ? 6.888 100.841 -17.820 1.00 15.63 130 ASP C CA 1
ATOM 4573 C C . ASP C 1 130 ? 8.320 100.315 -17.752 1.00 18.88 130 ASP C C 1
ATOM 4574 O O . ASP C 1 130 ? 9.084 100.467 -18.699 1.00 16.26 130 ASP C O 1
ATOM 4579 N N . GLY C 1 131 ? 8.659 99.690 -16.630 1.00 16.38 131 GLY C N 1
ATOM 4580 C CA . GLY C 1 131 ? 9.977 99.115 -16.420 1.00 15.73 131 GLY C CA 1
ATOM 4581 C C . GLY C 1 131 ? 9.967 97.913 -15.498 1.00 18.69 131 GLY C C 1
ATOM 4582 O O . GLY C 1 131 ? 9.115 97.807 -14.608 1.00 17.84 131 GLY C O 1
ATOM 4583 N N . ILE C 1 132 ? 10.896 96.976 -15.743 1.00 15.30 132 ILE C N 1
ATOM 4584 C CA . ILE C 1 132 ? 11.070 95.760 -14.930 1.00 12.56 132 ILE C CA 1
ATOM 4585 C C . ILE C 1 132 ? 12.539 95.612 -14.596 1.00 15.13 132 ILE C C 1
ATOM 4586 O O . ILE C 1 132 ? 13.389 95.715 -15.491 1.00 13.02 132 ILE C O 1
ATOM 4591 N N . LEU C 1 133 ? 12.840 95.345 -13.311 1.00 13.30 133 LEU C N 1
ATOM 4592 C CA . LEU C 1 133 ? 14.195 95.041 -12.849 1.00 13.12 133 LEU C CA 1
ATOM 4593 C C . LEU C 1 133 ? 14.123 93.628 -12.234 1.00 13.83 133 LEU C C 1
ATOM 4594 O O . LEU C 1 133 ? 13.523 93.460 -11.167 1.00 12.99 133 LEU C O 1
ATOM 4599 N N . TYR C 1 134 ? 14.731 92.629 -12.896 1.00 11.64 134 TYR C N 1
ATOM 4600 C CA . TYR C 1 134 ? 14.790 91.251 -12.381 1.00 10.60 134 TYR C CA 1
ATOM 4601 C C . TYR C 1 134 ? 16.182 90.981 -11.827 1.00 14.94 134 TYR C C 1
ATOM 4602 O O . TYR C 1 134 ? 17.154 90.943 -12.579 1.00 15.63 134 TYR C O 1
ATOM 4611 N N . ASP C 1 135 ? 16.274 90.770 -10.522 1.00 14.75 135 ASP C N 1
ATOM 4612 C CA . ASP C 1 135 ? 17.536 90.405 -9.865 1.00 15.02 135 ASP C CA 1
ATOM 4613 C C . ASP C 1 135 ? 17.227 89.539 -8.667 1.00 17.24 135 ASP C C 1
ATOM 4614 O O . ASP C 1 135 ? 17.138 90.026 -7.530 1.00 15.70 135 ASP C O 1
ATOM 4619 N N . THR C 1 136 ? 17.027 88.250 -8.927 1.00 14.86 136 THR C N 1
ATOM 4620 C CA . THR C 1 136 ? 16.749 87.326 -7.832 1.00 13.12 136 THR C CA 1
ATOM 4621 C C . THR C 1 136 ? 18.043 86.537 -7.569 1.00 17.67 136 THR C C 1
ATOM 4622 O O . THR C 1 136 ? 19.140 87.112 -7.520 1.00 18.12 136 THR C O 1
ATOM 4626 N N . TYR C 1 137 ? 17.909 85.246 -7.370 1.00 14.59 137 TYR C N 1
ATOM 4627 C CA . TYR C 1 137 ? 19.013 84.337 -7.110 1.00 15.00 137 TYR C CA 1
ATOM 4628 C C . TYR C 1 137 ? 18.607 82.956 -7.622 1.00 18.07 137 TYR C C 1
ATOM 4629 O O . TYR C 1 137 ? 17.428 82.629 -7.526 1.00 17.12 137 TYR C O 1
ATOM 4638 N N . PRO C 1 138 ? 19.528 82.127 -8.172 1.00 16.06 138 PRO C N 1
ATOM 4639 C CA . PRO C 1 138 ? 19.122 80.777 -8.607 1.00 15.87 138 PRO C CA 1
ATOM 4640 C C . PRO C 1 138 ? 18.698 79.952 -7.400 1.00 17.42 138 PRO C C 1
ATOM 4641 O O . PRO C 1 138 ? 19.354 80.012 -6.361 1.00 18.87 138 PRO C O 1
ATOM 4645 N N . LEU C 1 139 ? 17.596 79.223 -7.506 1.00 14.20 139 LEU C N 1
ATOM 4646 C CA . LEU C 1 139 ? 17.120 78.421 -6.377 1.00 14.06 139 LEU C CA 1
ATOM 4647 C C . LEU C 1 139 ? 17.428 76.929 -6.520 1.00 19.10 139 LEU C C 1
ATOM 4648 O O . LEU C 1 139 ? 17.077 76.130 -5.646 1.00 20.35 139 LEU C O 1
ATOM 4653 N N . SER C 1 140 ? 18.078 76.565 -7.608 1.00 15.34 140 SER C N 1
ATOM 4654 C CA . SER C 1 140 ? 18.492 75.180 -7.837 1.00 14.77 140 SER C CA 1
ATOM 4655 C C . SER C 1 140 ? 19.742 75.159 -8.714 1.00 17.38 140 SER C C 1
ATOM 4656 O O . SER C 1 140 ? 20.012 76.125 -9.432 1.00 17.03 140 SER C O 1
ATOM 4659 N N . GLU C 1 141 ? 20.533 74.078 -8.624 1.00 14.96 141 GLU C N 1
ATOM 4660 C CA . GLU C 1 141 ? 21.729 73.905 -9.436 1.00 14.31 141 GLU C CA 1
ATOM 4661 C C . GLU C 1 141 ? 21.324 73.884 -10.927 1.00 18.59 141 GLU C C 1
ATOM 4662 O O . GLU C 1 141 ? 22.049 74.415 -11.761 1.00 16.72 141 GLU C O 1
ATOM 4668 N N . GLU C 1 142 ? 20.168 73.274 -11.232 1.00 18.19 142 GLU C N 1
ATOM 4669 C CA . GLU C 1 142 ? 19.597 73.126 -12.578 1.00 19.77 142 GLU C CA 1
ATOM 4670 C C . GLU C 1 142 ? 19.306 74.498 -13.221 1.00 23.45 142 GLU C C 1
ATOM 4671 O O . GLU C 1 142 ? 19.490 74.658 -14.427 1.00 22.06 142 GLU C O 1
ATOM 4677 N N . THR C 1 143 ? 18.854 75.470 -12.410 1.00 20.17 143 THR C N 1
ATOM 4678 C CA . THR C 1 143 ? 18.490 76.807 -12.897 1.00 19.44 143 THR C CA 1
ATOM 4679 C C . THR C 1 143 ? 19.563 77.876 -12.656 1.00 23.22 143 THR C C 1
ATOM 4680 O O . THR C 1 143 ? 19.245 79.065 -12.774 1.00 20.61 143 THR C O 1
ATOM 4684 N N . TRP C 1 144 ? 20.820 77.458 -12.334 1.00 21.84 144 TRP C N 1
ATOM 4685 C CA . TRP C 1 144 ? 22.012 78.299 -12.106 1.00 22.72 144 TRP C CA 1
ATOM 4686 C C . TRP C 1 144 ? 22.166 79.341 -13.227 1.00 24.53 144 TRP C C 1
ATOM 4687 O O . TRP C 1 144 ? 22.270 80.533 -12.939 1.00 22.25 144 TRP C O 1
ATOM 4698 N N . HIS C 1 145 ? 22.145 78.885 -14.492 1.00 20.83 145 HIS C N 1
ATOM 4699 C CA . HIS C 1 145 ? 22.306 79.723 -15.677 1.00 21.12 145 HIS C CA 1
ATOM 4700 C C . HIS C 1 145 ? 20.995 80.129 -16.358 1.00 19.63 145 HIS C C 1
ATOM 4701 O O . HIS C 1 145 ? 21.045 80.913 -17.300 1.00 19.60 145 HIS C O 1
ATOM 4708 N N . THR C 1 146 ? 19.851 79.581 -15.935 1.00 15.75 146 THR C N 1
ATOM 4709 C CA . THR C 1 146 ? 18.596 79.760 -16.673 1.00 16.46 146 THR C CA 1
ATOM 4710 C C . THR C 1 146 ? 17.375 80.342 -15.945 1.00 18.91 146 THR C C 1
ATOM 4711 O O . THR C 1 146 ? 16.377 80.589 -16.618 1.00 18.15 146 THR C O 1
ATOM 4715 N N . HIS C 1 147 ? 17.393 80.504 -14.605 1.00 15.86 147 HIS C N 1
ATOM 4716 C CA . HIS C 1 147 ? 16.191 80.983 -13.900 1.00 14.08 147 HIS C CA 1
ATOM 4717 C C . HIS C 1 147 ? 15.565 82.278 -14.495 1.00 17.28 147 HIS C C 1
ATOM 4718 O O . HIS C 1 147 ? 14.339 82.368 -14.539 1.00 17.85 147 HIS C O 1
ATOM 4725 N N . GLN C 1 148 ? 16.387 83.230 -14.987 1.00 14.18 148 GLN C N 1
ATOM 4726 C CA . GLN C 1 148 ? 15.889 84.510 -15.535 1.00 14.93 148 GLN C CA 1
ATOM 4727 C C . GLN C 1 148 ? 15.065 84.321 -16.822 1.00 20.09 148 GLN C C 1
ATOM 4728 O O . GLN C 1 148 ? 14.125 85.084 -17.058 1.00 18.41 148 GLN C O 1
ATOM 4734 N N . PHE C 1 149 ? 15.410 83.290 -17.648 1.00 17.96 149 PHE C N 1
ATOM 4735 C CA . PHE C 1 149 ? 14.726 83.013 -18.919 1.00 17.22 149 PHE C CA 1
ATOM 4736 C C . PHE C 1 149 ? 13.280 82.594 -18.706 1.00 21.48 149 PHE C C 1
ATOM 4737 O O . PHE C 1 149 ? 12.399 83.012 -19.458 1.00 21.31 149 PHE C O 1
ATOM 4745 N N . ASN C 1 150 ? 13.026 81.810 -17.643 1.00 18.86 150 ASN C N 1
ATOM 4746 C CA . ASN C 1 150 ? 11.681 81.375 -17.283 1.00 18.60 150 ASN C CA 1
ATOM 4747 C C . ASN C 1 150 ? 10.840 82.604 -16.954 1.00 20.26 150 ASN C C 1
ATOM 4748 O O . ASN C 1 150 ? 9.732 82.728 -17.461 1.00 20.23 150 ASN C O 1
ATOM 4753 N N . PHE C 1 151 ? 11.392 83.550 -16.175 1.00 15.03 151 PHE C N 1
ATOM 4754 C CA . PHE C 1 151 ? 10.679 84.799 -15.878 1.00 13.29 151 PHE C CA 1
ATOM 4755 C C . PHE C 1 151 ? 10.504 85.665 -17.134 1.00 15.58 151 PHE C C 1
ATOM 4756 O O . PHE C 1 151 ? 9.415 86.182 -17.356 1.00 14.96 151 PHE C O 1
ATOM 4764 N N . ILE C 1 152 ? 11.575 85.864 -17.923 1.00 14.01 152 ILE C N 1
ATOM 4765 C CA . ILE C 1 152 ? 11.531 86.720 -19.109 1.00 15.35 152 ILE C CA 1
ATOM 4766 C C . ILE C 1 152 ? 10.502 86.212 -20.141 1.00 20.73 152 ILE C C 1
ATOM 4767 O O . ILE C 1 152 ? 9.701 87.005 -20.628 1.00 19.00 152 ILE C O 1
ATOM 4772 N N . LYS C 1 153 ? 10.502 84.907 -20.422 1.00 20.92 153 LYS C N 1
ATOM 4773 C CA . LYS C 1 153 ? 9.601 84.308 -21.408 1.00 21.29 153 LYS C CA 1
ATOM 4774 C C . LYS C 1 153 ? 8.136 84.321 -20.939 1.00 23.97 153 LYS C C 1
ATOM 4775 O O . LYS C 1 153 ? 7.255 84.767 -21.681 1.00 22.68 153 LYS C O 1
ATOM 4781 N N . ASN C 1 154 ? 7.879 83.875 -19.704 1.00 20.16 154 ASN C N 1
ATOM 4782 C CA . ASN C 1 154 ? 6.518 83.772 -19.186 1.00 19.70 154 ASN C CA 1
ATOM 4783 C C . ASN C 1 154 ? 5.933 85.053 -18.606 1.00 22.91 154 ASN C C 1
ATOM 4784 O O . ASN C 1 154 ? 4.704 85.117 -18.463 1.00 23.58 154 ASN C O 1
ATOM 4789 N N . HIS C 1 155 ? 6.754 86.047 -18.225 1.00 16.32 155 HIS C N 1
ATOM 4790 C CA . HIS C 1 155 ? 6.193 87.228 -17.580 1.00 15.08 155 HIS C CA 1
ATOM 4791 C C . HIS C 1 155 ? 6.675 88.602 -18.090 1.00 19.13 155 HIS C C 1
ATOM 4792 O O . HIS C 1 155 ? 5.831 89.477 -18.275 1.00 16.03 155 HIS C O 1
ATOM 4799 N N . ALA C 1 156 ? 7.990 88.807 -18.303 1.00 18.10 156 ALA C N 1
ATOM 4800 C CA . ALA C 1 156 ? 8.512 90.121 -18.707 1.00 18.53 156 ALA C CA 1
ATOM 4801 C C . ALA C 1 156 ? 7.832 90.689 -19.945 1.00 21.59 156 ALA C C 1
ATOM 4802 O O . ALA C 1 156 ? 7.403 91.843 -19.911 1.00 18.86 156 ALA C O 1
ATOM 4804 N N . PHE C 1 157 ? 7.669 89.873 -21.003 1.00 19.08 157 PHE C N 1
ATOM 4805 C CA . PHE C 1 157 ? 7.057 90.314 -22.256 1.00 19.21 157 PHE C CA 1
ATOM 4806 C C . PHE C 1 157 ? 5.595 90.734 -22.087 1.00 19.13 157 PHE C C 1
ATOM 4807 O O . PHE C 1 157 ? 5.230 91.843 -22.502 1.00 18.05 157 PHE C O 1
ATOM 4815 N N . ARG C 1 158 ? 4.767 89.873 -21.468 1.00 14.04 158 ARG C N 1
ATOM 4816 C CA . ARG C 1 158 ? 3.346 90.169 -21.241 1.00 14.52 158 ARG C CA 1
ATOM 4817 C C . ARG C 1 158 ? 3.126 91.327 -20.246 1.00 16.12 158 ARG C C 1
ATOM 4818 O O . ARG C 1 158 ? 2.165 92.074 -20.411 1.00 16.31 158 ARG C O 1
ATOM 4826 N N . LEU C 1 159 ? 3.997 91.474 -19.222 1.00 11.83 159 LEU C N 1
ATOM 4827 C CA . LEU C 1 159 ? 3.837 92.505 -18.191 1.00 11.87 159 LEU C CA 1
ATOM 4828 C C . LEU C 1 159 ? 4.194 93.910 -18.655 1.00 15.75 159 LEU C C 1
ATOM 4829 O O . LEU C 1 159 ? 3.654 94.875 -18.116 1.00 15.30 159 LEU C O 1
ATOM 4834 N N . LEU C 1 160 ? 5.112 94.037 -19.621 1.00 13.80 160 LEU C N 1
ATOM 4835 C CA . LEU C 1 160 ? 5.541 95.342 -20.107 1.00 14.20 160 LEU C CA 1
ATOM 4836 C C . LEU C 1 160 ? 4.521 96.010 -20.995 1.00 19.76 160 LEU C C 1
ATOM 4837 O O . LEU C 1 160 ? 3.847 95.354 -21.794 1.00 18.35 160 LEU C O 1
ATOM 4842 N N . LYS C 1 161 ? 4.438 97.328 -20.868 1.00 19.62 161 LYS C N 1
ATOM 4843 C CA . LYS C 1 161 ? 3.622 98.185 -21.731 1.00 20.20 161 LYS C CA 1
ATOM 4844 C C . LYS C 1 161 ? 4.407 98.274 -23.052 1.00 25.55 161 LYS C C 1
ATOM 4845 O O . LYS C 1 161 ? 5.643 98.123 -23.009 1.00 22.53 161 LYS C O 1
ATOM 4851 N N . PRO C 1 162 ? 3.778 98.612 -24.215 1.00 24.43 162 PRO C N 1
ATOM 4852 C CA . PRO C 1 162 ? 4.585 98.836 -25.432 1.00 23.79 162 PRO C CA 1
ATOM 4853 C C . PRO C 1 162 ? 5.597 99.948 -25.159 1.00 26.10 162 PRO C C 1
ATOM 4854 O O . PRO C 1 162 ? 5.256 100.923 -24.497 1.00 27.94 162 PRO C O 1
ATOM 4858 N N . GLY C 1 163 ? 6.852 99.740 -25.554 1.00 21.99 163 GLY C N 1
ATOM 4859 C CA . GLY C 1 163 ? 7.924 100.695 -25.273 1.00 22.42 163 GLY C CA 1
ATOM 4860 C C . GLY C 1 163 ? 8.560 100.543 -23.892 1.00 27.16 163 GLY C C 1
ATOM 4861 O O . GLY C 1 163 ? 9.526 101.243 -23.582 1.00 27.34 163 GLY C O 1
ATOM 4862 N N . GLY C 1 164 ? 8.023 99.630 -23.064 1.00 23.45 164 GLY C N 1
ATOM 4863 C CA . GLY C 1 164 ? 8.528 99.353 -21.715 1.00 22.07 164 GLY C CA 1
ATOM 4864 C C . GLY C 1 164 ? 9.927 98.767 -21.726 1.00 22.47 164 GLY C C 1
ATOM 4865 O O . GLY C 1 164 ? 10.324 98.148 -22.713 1.00 21.58 164 GLY C O 1
ATOM 4866 N N . VAL C 1 165 ? 10.701 98.960 -20.639 1.00 17.99 165 VAL C N 1
ATOM 4867 C CA . VAL C 1 165 ? 12.079 98.469 -20.606 1.00 17.20 165 VAL C CA 1
ATOM 4868 C C . VAL C 1 165 ? 12.303 97.387 -19.546 1.00 19.13 165 VAL C C 1
ATOM 4869 O O . VAL C 1 165 ? 11.976 97.574 -18.384 1.00 19.97 165 VAL C O 1
ATOM 4873 N N . LEU C 1 166 ? 12.932 96.286 -19.966 1.00 15.11 166 LEU C N 1
ATOM 4874 C CA . LEU C 1 166 ? 13.355 95.211 -19.093 1.00 13.49 166 LEU C CA 1
ATOM 4875 C C . LEU C 1 166 ? 14.875 95.279 -18.903 1.00 16.40 166 LEU C C 1
ATOM 4876 O O . LEU C 1 166 ? 15.623 95.423 -19.875 1.00 16.90 166 LEU C O 1
ATOM 4881 N N . THR C 1 167 ? 15.315 95.142 -17.653 1.00 10.44 167 THR C N 1
ATOM 4882 C CA . THR C 1 167 ? 16.715 94.995 -17.279 1.00 10.31 167 THR C CA 1
ATOM 4883 C C . THR C 1 167 ? 16.775 93.828 -16.288 1.00 12.87 167 THR C C 1
ATOM 4884 O O . THR C 1 167 ? 15.802 93.547 -15.591 1.00 12.28 167 THR C O 1
ATOM 4888 N N . TYR C 1 168 ? 17.910 93.154 -16.236 1.00 13.47 168 TYR C N 1
ATOM 4889 C CA . TYR C 1 168 ? 18.093 92.011 -15.339 1.00 12.52 168 TYR C CA 1
ATOM 4890 C C . TYR C 1 168 ? 19.553 91.684 -15.224 1.00 16.84 168 TYR C C 1
ATOM 4891 O O . TYR C 1 168 ? 20.371 92.176 -15.999 1.00 15.42 168 TYR C O 1
ATOM 4900 N N . CYS C 1 169 ? 19.883 90.804 -14.285 1.00 15.96 169 CYS C N 1
ATOM 4901 C CA . CYS C 1 169 ? 21.237 90.293 -14.148 1.00 16.74 169 CYS C CA 1
ATOM 4902 C C . CYS C 1 169 ? 21.206 88.935 -13.525 1.00 18.29 169 CYS C C 1
ATOM 4903 O O . CYS C 1 169 ? 20.195 88.514 -12.961 1.00 17.30 169 CYS C O 1
ATOM 4906 N N . ASN C 1 170 ? 22.324 88.231 -13.667 1.00 17.59 170 ASN C N 1
ATOM 4907 C CA . ASN C 1 170 ? 22.539 86.918 -13.081 1.00 17.44 170 ASN C CA 1
ATOM 4908 C C . ASN C 1 170 ? 24.030 86.793 -12.906 1.00 22.78 170 ASN C C 1
ATOM 4909 O O . ASN C 1 170 ? 24.721 86.215 -13.756 1.00 21.28 170 ASN C O 1
ATOM 4914 N N . LEU C 1 171 ? 24.533 87.393 -11.813 1.00 20.86 171 LEU C N 1
ATOM 4915 C CA . LEU C 1 171 ? 25.968 87.441 -11.517 1.00 21.28 171 LEU C CA 1
ATOM 4916 C C . LEU C 1 171 ? 26.575 86.084 -11.208 1.00 25.45 171 LEU C C 1
ATOM 4917 O O . LEU C 1 171 ? 27.711 85.858 -11.608 1.00 25.70 171 LEU C O 1
ATOM 4922 N N . THR C 1 172 ? 25.832 85.169 -10.545 1.00 24.23 172 THR C N 1
ATOM 4923 C CA . THR C 1 172 ? 26.331 83.794 -10.308 1.00 24.85 172 THR C CA 1
ATOM 4924 C C . THR C 1 172 ? 26.629 83.122 -11.657 1.00 28.58 172 THR C C 1
ATOM 4925 O O . THR C 1 172 ? 27.700 82.528 -11.828 1.00 28.79 172 THR C O 1
ATOM 4929 N N . SER C 1 173 ? 25.710 83.282 -12.645 1.00 23.72 173 SER C N 1
ATOM 4930 C CA . SER C 1 173 ? 25.902 82.701 -13.968 1.00 23.14 173 SER C CA 1
ATOM 4931 C C . SER C 1 173 ? 27.004 83.390 -14.763 1.00 28.98 173 SER C C 1
ATOM 4932 O O . SER C 1 173 ? 27.857 82.700 -15.318 1.00 29.23 173 SER C O 1
ATOM 4935 N N . TRP C 1 174 ? 26.984 84.741 -14.832 1.00 25.29 174 TRP C N 1
ATOM 4936 C CA . TRP C 1 174 ? 27.911 85.526 -15.649 1.00 23.95 174 TRP C CA 1
ATOM 4937 C C . TRP C 1 174 ? 29.338 85.525 -15.102 1.00 30.71 174 TRP C C 1
ATOM 4938 O O . TRP C 1 174 ? 30.288 85.547 -15.889 1.00 30.44 174 TRP C O 1
ATOM 4949 N N . GLY C 1 175 ? 29.463 85.395 -13.782 1.00 28.39 175 GLY C N 1
ATOM 4950 C CA . GLY C 1 175 ? 30.741 85.274 -13.089 1.00 29.10 175 GLY C CA 1
ATOM 4951 C C . GLY C 1 175 ? 31.484 84.035 -13.535 1.00 34.35 175 GLY C C 1
ATOM 4952 O O . GLY C 1 175 ? 32.653 84.121 -13.906 1.00 34.65 175 GLY C O 1
ATOM 4953 N N . GLU C 1 176 ? 30.774 82.894 -13.587 1.00 31.69 176 GLU C N 1
ATOM 4954 C CA . GLU C 1 176 ? 31.297 81.610 -14.067 1.00 31.57 176 GLU C CA 1
ATOM 4955 C C . GLU C 1 176 ? 31.665 81.686 -15.557 1.00 35.28 176 GLU C C 1
ATOM 4956 O O . GLU C 1 176 ? 32.791 81.344 -15.917 1.00 35.80 176 GLU C O 1
ATOM 4962 N N . LEU C 1 177 ? 30.736 82.172 -16.407 1.00 30.86 177 LEU C N 1
ATOM 4963 C CA . LEU C 1 177 ? 30.925 82.296 -17.863 1.00 29.91 177 LEU C CA 1
ATOM 4964 C C . LEU C 1 177 ? 32.127 83.177 -18.255 1.00 33.88 177 LEU C C 1
ATOM 4965 O O . LEU C 1 177 ? 32.737 82.934 -19.301 1.00 33.62 177 LEU C O 1
ATOM 4970 N N . MET C 1 178 ? 32.473 84.175 -17.423 1.00 30.45 178 MET C N 1
ATOM 4971 C CA . MET C 1 178 ? 33.590 85.084 -17.680 1.00 30.70 178 MET C CA 1
ATOM 4972 C C . MET C 1 178 ? 34.943 84.539 -17.164 1.00 36.92 178 MET C C 1
ATOM 4973 O O . MET C 1 178 ? 35.986 85.128 -17.459 1.00 35.46 178 MET C O 1
ATOM 4978 N N . LYS C 1 179 ? 34.929 83.431 -16.406 1.00 36.48 179 LYS C N 1
ATOM 4979 C CA . LYS C 1 179 ? 36.147 82.831 -15.858 1.00 37.97 179 LYS C CA 1
ATOM 4980 C C . LYS C 1 179 ? 36.888 81.969 -16.887 1.00 46.69 179 LYS C C 1
ATOM 4981 O O . LYS C 1 179 ? 38.121 82.010 -16.932 1.00 47.72 179 LYS C O 1
ATOM 4987 N N . SER C 1 180 ? 36.157 81.198 -17.720 1.00 44.86 180 SER C N 1
ATOM 4988 C CA . SER C 1 180 ? 36.787 80.306 -18.703 1.00 45.33 180 SER C CA 1
ATOM 4989 C C . SER C 1 180 ? 36.205 80.400 -20.125 1.00 48.75 180 SER C C 1
ATOM 4990 O O . SER C 1 180 ? 36.968 80.493 -21.090 1.00 49.31 180 SER C O 1
ATOM 4993 N N . LYS C 1 181 ? 34.872 80.314 -20.258 1.00 43.14 181 LYS C N 1
ATOM 4994 C CA . LYS C 1 181 ? 34.186 80.313 -21.545 1.00 41.64 181 LYS C CA 1
ATOM 4995 C C . LYS C 1 181 ? 34.349 81.612 -22.350 1.00 42.81 181 LYS C C 1
ATOM 4996 O O . LYS C 1 181 ? 34.445 81.533 -23.572 1.00 42.13 181 LYS C O 1
ATOM 5001 N N . TYR C 1 182 ? 34.362 82.797 -21.692 1.00 37.32 182 TYR C N 1
ATOM 5002 C CA . TYR C 1 182 ? 34.436 84.086 -22.395 1.00 35.92 182 TYR C CA 1
ATOM 5003 C C . TYR C 1 182 ? 35.429 85.059 -21.791 1.00 39.16 182 TYR C C 1
ATOM 5004 O O . TYR C 1 182 ? 35.656 85.051 -20.581 1.00 40.65 182 TYR C O 1
ATOM 5013 N N . SER C 1 183 ? 36.001 85.919 -22.641 1.00 33.49 183 SER C N 1
ATOM 5014 C CA . SER C 1 183 ? 36.930 86.985 -22.235 1.00 32.62 183 SER C CA 1
ATOM 5015 C C . SER C 1 183 ? 36.353 88.355 -22.656 1.00 35.29 183 SER C C 1
ATOM 5016 O O . SER C 1 183 ? 36.883 89.401 -22.280 1.00 35.09 183 SER C O 1
ATOM 5019 N N . ASP C 1 184 ? 35.257 88.333 -23.431 1.00 30.79 184 ASP C N 1
ATOM 5020 C CA . ASP C 1 184 ? 34.551 89.517 -23.908 1.00 30.14 184 ASP C CA 1
ATOM 5021 C C . ASP C 1 184 ? 33.104 89.415 -23.413 1.00 31.53 184 ASP C C 1
ATOM 5022 O O . ASP C 1 184 ? 32.384 88.472 -23.775 1.00 30.71 184 ASP C O 1
ATOM 5027 N N . ILE C 1 185 ? 32.698 90.367 -22.545 1.00 26.20 185 ILE C N 1
ATOM 5028 C CA . ILE C 1 185 ? 31.396 90.349 -21.887 1.00 24.08 185 ILE C CA 1
ATOM 5029 C C . ILE C 1 185 ? 30.222 90.532 -22.875 1.00 26.06 185 ILE C C 1
ATOM 5030 O O . ILE C 1 185 ? 29.161 89.945 -22.633 1.00 24.85 185 ILE C O 1
ATOM 5035 N N . THR C 1 186 ? 30.414 91.304 -23.970 1.00 22.76 186 THR C N 1
ATOM 5036 C CA . THR C 1 186 ? 29.358 91.504 -24.966 1.00 23.03 186 THR C CA 1
ATOM 5037 C C . THR C 1 186 ? 29.138 90.197 -25.763 1.00 28.30 186 THR C C 1
ATOM 5038 O O . THR C 1 186 ? 27.996 89.889 -26.098 1.00 27.84 186 THR C O 1
ATOM 5042 N N . ILE C 1 187 ? 30.224 89.412 -26.021 1.00 26.01 187 ILE C N 1
ATOM 5043 C CA . ILE C 1 187 ? 30.164 88.111 -26.716 1.00 25.35 187 ILE C CA 1
ATOM 5044 C C . ILE C 1 187 ? 29.397 87.108 -25.836 1.00 28.72 187 ILE C C 1
ATOM 5045 O O . ILE C 1 187 ? 28.490 86.428 -26.343 1.00 27.61 187 ILE C O 1
ATOM 5050 N N . MET C 1 188 ? 29.710 87.049 -24.518 1.00 24.44 188 MET C N 1
ATOM 5051 C CA . MET C 1 188 ? 29.024 86.184 -23.533 1.00 23.15 188 MET C CA 1
ATOM 5052 C C . MET C 1 188 ? 27.530 86.467 -23.582 1.00 24.43 188 MET C C 1
ATOM 5053 O O . MET C 1 188 ? 26.712 85.533 -23.626 1.00 23.31 188 MET C O 1
ATOM 5058 N N . PHE C 1 189 ? 27.174 87.764 -23.564 1.00 20.66 189 PHE C N 1
ATOM 5059 C CA . PHE C 1 189 ? 25.774 88.173 -23.619 1.00 19.56 189 PHE C CA 1
ATOM 5060 C C . PHE C 1 189 ? 25.118 87.752 -24.938 1.00 23.28 189 PHE C C 1
ATOM 5061 O O . PHE C 1 189 ? 24.014 87.215 -24.930 1.00 22.27 189 PHE C O 1
ATOM 5069 N N . GLU C 1 190 ? 25.781 88.016 -26.061 1.00 20.59 190 GLU C N 1
ATOM 5070 C CA . GLU C 1 190 ? 25.256 87.679 -27.388 1.00 21.27 190 GLU C CA 1
ATOM 5071 C C . GLU C 1 190 ? 24.970 86.188 -27.560 1.00 26.35 190 GLU C C 1
ATOM 5072 O O . GLU C 1 190 ? 23.908 85.826 -28.067 1.00 25.33 190 GLU C O 1
ATOM 5078 N N . GLU C 1 191 ? 25.898 85.338 -27.113 1.00 23.89 191 GLU C N 1
ATOM 5079 C CA . GLU C 1 191 ? 25.787 83.893 -27.271 1.00 24.07 191 GLU C CA 1
ATOM 5080 C C . GLU C 1 191 ? 24.863 83.215 -26.267 1.00 27.54 191 GLU C C 1
ATOM 5081 O O . GLU C 1 191 ? 24.122 82.314 -26.663 1.00 27.09 191 GLU C O 1
ATOM 5087 N N . THR C 1 192 ? 24.884 83.634 -24.984 1.00 20.84 192 THR C N 1
ATOM 5088 C CA . THR C 1 192 ? 24.102 82.959 -23.948 1.00 20.00 192 THR C CA 1
ATOM 5089 C C . THR C 1 192 ? 22.757 83.625 -23.593 1.00 24.64 192 THR C C 1
ATOM 5090 O O . THR C 1 192 ? 21.876 82.937 -23.062 1.00 23.86 192 THR C O 1
ATOM 5094 N N . GLN C 1 193 ? 22.588 84.940 -23.862 1.00 21.68 193 GLN C N 1
ATOM 5095 C CA . GLN C 1 193 ? 21.362 85.626 -23.440 1.00 20.44 193 GLN C CA 1
ATOM 5096 C C . GLN C 1 193 ? 20.411 86.010 -24.576 1.00 22.43 193 GLN C C 1
ATOM 5097 O O . GLN C 1 193 ? 19.196 85.829 -24.438 1.00 19.72 193 GLN C O 1
ATOM 5103 N N . VAL C 1 194 ? 20.953 86.558 -25.675 1.00 19.40 194 VAL C N 1
ATOM 5104 C CA . VAL C 1 194 ? 20.170 87.057 -26.816 1.00 19.98 194 VAL C CA 1
ATOM 5105 C C . VAL C 1 194 ? 19.179 85.997 -27.385 1.00 21.59 194 VAL C C 1
ATOM 5106 O O . VAL C 1 194 ? 18.017 86.360 -27.535 1.00 19.12 194 VAL C O 1
ATOM 5110 N N . PRO C 1 195 ? 19.541 84.710 -27.642 1.00 18.97 195 PRO C N 1
ATOM 5111 C CA . PRO C 1 195 ? 18.545 83.777 -28.202 1.00 19.65 195 PRO C CA 1
ATOM 5112 C C . PRO C 1 195 ? 17.287 83.603 -27.333 1.00 24.03 195 PRO C C 1
ATOM 5113 O O . PRO C 1 195 ? 16.183 83.617 -27.879 1.00 23.93 195 PRO C O 1
ATOM 5117 N N . ALA C 1 196 ? 17.432 83.526 -25.987 1.00 20.70 196 ALA C N 1
ATOM 5118 C CA . ALA C 1 196 ? 16.276 83.415 -25.085 1.00 18.99 196 ALA C CA 1
ATOM 5119 C C . ALA C 1 196 ? 15.435 84.691 -25.106 1.00 20.89 196 ALA C C 1
ATOM 5120 O O . ALA C 1 196 ? 14.210 84.609 -25.042 1.00 18.59 196 ALA C O 1
ATOM 5122 N N . LEU C 1 197 ? 16.091 85.871 -25.230 1.00 18.98 197 LEU C N 1
ATOM 5123 C CA . LEU C 1 197 ? 15.401 87.166 -25.302 1.00 19.16 197 LEU C CA 1
ATOM 5124 C C . LEU C 1 197 ? 14.569 87.258 -26.580 1.00 23.66 197 LEU C C 1
ATOM 5125 O O . LEU C 1 197 ? 13.428 87.724 -26.537 1.00 22.12 197 LEU C O 1
ATOM 5130 N N . LEU C 1 198 ? 15.112 86.742 -27.699 1.00 21.96 198 LEU C N 1
ATOM 5131 C CA . LEU C 1 198 ? 14.413 86.716 -28.997 1.00 22.27 198 LEU C CA 1
ATOM 5132 C C . LEU C 1 198 ? 13.213 85.774 -28.943 1.00 24.63 198 LEU C C 1
ATOM 5133 O O . LEU C 1 198 ? 12.138 86.131 -29.404 1.00 25.55 198 LEU C O 1
ATOM 5138 N N . GLU C 1 199 ? 13.385 84.608 -28.311 1.00 22.60 199 GLU C N 1
ATOM 5139 C CA . GLU C 1 199 ? 12.371 83.568 -28.098 1.00 23.32 199 GLU C CA 1
ATOM 5140 C C . GLU C 1 199 ? 11.212 84.126 -27.256 1.00 27.52 199 GLU C C 1
ATOM 5141 O O . GLU C 1 199 ? 10.048 83.818 -27.511 1.00 25.22 199 GLU C O 1
ATOM 5147 N N . ALA C 1 200 ? 11.544 84.986 -26.273 1.00 25.47 200 ALA C N 1
ATOM 5148 C CA . ALA C 1 200 ? 10.587 85.647 -25.389 1.00 24.83 200 ALA C CA 1
ATOM 5149 C C . ALA C 1 200 ? 9.678 86.652 -26.124 1.00 27.49 200 ALA C C 1
ATOM 5150 O O . ALA C 1 200 ? 8.628 87.006 -25.594 1.00 27.33 200 ALA C O 1
ATOM 5152 N N . GLY C 1 201 ? 10.079 87.099 -27.315 1.00 23.56 201 GLY C N 1
ATOM 5153 C CA . GLY C 1 201 ? 9.299 88.043 -28.120 1.00 21.96 201 GLY C CA 1
ATOM 5154 C C . GLY C 1 201 ? 9.954 89.383 -28.390 1.00 24.52 201 GLY C C 1
ATOM 5155 O O . GLY C 1 201 ? 9.385 90.222 -29.091 1.00 23.30 201 GLY C O 1
ATOM 5156 N N . PHE C 1 202 ? 11.147 89.615 -27.828 1.00 21.22 202 PHE C N 1
ATOM 5157 C CA . PHE C 1 202 ? 11.873 90.868 -28.038 1.00 20.16 202 PHE C CA 1
ATOM 5158 C C . PHE C 1 202 ? 12.635 90.843 -29.354 1.00 25.90 202 PHE C C 1
ATOM 5159 O O . PHE C 1 202 ? 13.097 89.782 -29.762 1.00 26.04 202 PHE C O 1
ATOM 5167 N N . ARG C 1 203 ? 12.747 91.998 -30.028 1.00 23.47 203 ARG C N 1
ATOM 5168 C CA . ARG C 1 203 ? 13.465 92.096 -31.311 1.00 23.52 203 ARG C CA 1
ATOM 5169 C C . ARG C 1 203 ? 14.897 92.521 -31.076 1.00 26.18 203 ARG C C 1
ATOM 5170 O O . ARG C 1 203 ? 15.159 93.303 -30.160 1.00 25.84 203 ARG C O 1
ATOM 5178 N N . ARG C 1 204 ? 15.836 91.993 -31.883 1.00 24.10 204 ARG C N 1
ATOM 5179 C CA . ARG C 1 204 ? 17.272 92.272 -31.749 1.00 23.77 204 ARG C CA 1
ATOM 5180 C C . ARG C 1 204 ? 17.599 93.776 -31.746 1.00 27.44 204 ARG C C 1
ATOM 5181 O O . ARG C 1 204 ? 18.447 94.198 -30.953 1.00 25.97 204 ARG C O 1
ATOM 5189 N N . GLU C 1 205 ? 16.917 94.578 -32.594 1.00 24.74 205 GLU C N 1
ATOM 5190 C CA . GLU C 1 205 ? 17.147 96.027 -32.677 1.00 25.15 205 GLU C CA 1
ATOM 5191 C C . GLU C 1 205 ? 16.721 96.760 -31.394 1.00 28.48 205 GLU C C 1
ATOM 5192 O O . GLU C 1 205 ? 17.139 97.902 -31.169 1.00 28.62 205 GLU C O 1
ATOM 5198 N N . ASN C 1 206 ? 15.923 96.089 -30.541 1.00 23.72 206 ASN C N 1
ATOM 5199 C CA . ASN C 1 206 ? 15.432 96.648 -29.284 1.00 23.05 206 ASN C CA 1
ATOM 5200 C C . ASN C 1 206 ? 16.222 96.174 -28.072 1.00 26.66 206 ASN C C 1
ATOM 5201 O O . ASN C 1 206 ? 15.850 96.496 -26.927 1.00 26.99 206 ASN C O 1
ATOM 5206 N N . ILE C 1 207 ? 17.351 95.470 -28.322 1.00 21.61 207 ILE C N 1
ATOM 5207 C CA . ILE C 1 207 ? 18.237 94.974 -27.272 1.00 20.46 207 ILE C CA 1
ATOM 5208 C C . ILE C 1 207 ? 19.536 95.752 -27.360 1.00 26.20 207 ILE C C 1
ATOM 5209 O O . ILE C 1 207 ? 20.208 95.742 -28.398 1.00 26.39 207 ILE C O 1
ATOM 5214 N N . ARG C 1 208 ? 19.871 96.449 -26.271 1.00 21.62 208 ARG C N 1
ATOM 5215 C CA . ARG C 1 208 ? 21.106 97.216 -26.137 1.00 21.59 208 ARG C CA 1
ATOM 5216 C C . ARG C 1 208 ? 21.789 96.796 -24.836 1.00 24.96 208 ARG C C 1
ATOM 5217 O O . ARG C 1 208 ? 21.159 96.237 -23.928 1.00 24.52 208 ARG C O 1
ATOM 5225 N N . THR C 1 209 ? 23.093 97.013 -24.760 1.00 20.56 209 THR C N 1
ATOM 5226 C CA . THR C 1 209 ? 23.812 96.709 -23.541 1.00 20.67 209 THR C CA 1
ATOM 5227 C C . THR C 1 209 ? 24.710 97.874 -23.176 1.00 27.63 209 THR C C 1
ATOM 5228 O O . THR C 1 209 ? 25.250 98.550 -24.053 1.00 28.75 209 THR C O 1
ATOM 5232 N N . GLU C 1 210 ? 24.862 98.104 -21.883 1.00 24.89 210 GLU C N 1
ATOM 5233 C CA . GLU C 1 210 ? 25.756 99.103 -21.341 1.00 24.29 210 GLU C CA 1
ATOM 5234 C C . GLU C 1 210 ? 26.832 98.354 -20.573 1.00 27.33 210 GLU C C 1
ATOM 5235 O O . GLU C 1 210 ? 26.525 97.545 -19.698 1.00 26.65 210 GLU C O 1
ATOM 5241 N N . VAL C 1 211 ? 28.090 98.600 -20.908 1.00 25.99 211 VAL C N 1
ATOM 5242 C CA . VAL C 1 211 ? 29.187 97.972 -20.187 1.00 25.62 211 VAL C CA 1
ATOM 5243 C C . VAL C 1 211 ? 29.735 99.063 -19.265 1.00 29.28 211 VAL C C 1
ATOM 5244 O O . VAL C 1 211 ? 29.772 100.237 -19.651 1.00 28.67 211 VAL C O 1
ATOM 5248 N N . MET C 1 212 ? 30.111 98.682 -18.042 1.00 26.85 212 MET C N 1
ATOM 5249 C CA . MET C 1 212 ? 30.713 99.604 -17.091 1.00 27.31 212 MET C CA 1
ATOM 5250 C C . MET C 1 212 ? 31.911 98.950 -16.431 1.00 30.72 212 MET C C 1
ATOM 5251 O O . MET C 1 212 ? 31.957 97.731 -16.279 1.00 31.04 212 MET C O 1
ATOM 5256 N N . ALA C 1 213 ? 32.902 99.763 -16.083 1.00 28.50 213 ALA C N 1
ATOM 5257 C CA . ALA C 1 213 ? 34.097 99.291 -15.403 1.00 28.25 213 ALA C CA 1
ATOM 5258 C C . ALA C 1 213 ? 33.779 99.193 -13.913 1.00 32.38 213 ALA C C 1
ATOM 5259 O O . ALA C 1 213 ? 33.250 100.149 -13.339 1.00 32.25 213 ALA C O 1
ATOM 5261 N N . LEU C 1 214 ? 34.062 98.024 -13.311 1.00 29.61 214 LEU C N 1
ATOM 5262 C CA . LEU C 1 214 ? 33.866 97.727 -11.890 1.00 30.07 214 LEU C CA 1
ATOM 5263 C C . LEU C 1 214 ? 34.707 96.518 -11.550 1.00 35.67 214 LEU C C 1
ATOM 5264 O O . LEU C 1 214 ? 34.481 95.436 -12.092 1.00 36.38 214 LEU C O 1
ATOM 5269 N N . VAL C 1 215 ? 35.695 96.703 -10.678 1.00 32.96 215 VAL C N 1
ATOM 5270 C CA . VAL C 1 215 ? 36.576 95.620 -10.252 1.00 33.50 215 VAL C CA 1
ATOM 5271 C C . VAL C 1 215 ? 36.018 95.017 -8.949 1.00 39.88 215 VAL C C 1
ATOM 5272 O O . VAL C 1 215 ? 35.887 95.741 -7.956 1.00 40.46 215 VAL C O 1
ATOM 5276 N N . PRO C 1 216 ? 35.653 93.714 -8.933 1.00 36.88 216 PRO C N 1
ATOM 5277 C CA . PRO C 1 216 ? 35.126 93.120 -7.689 1.00 37.22 216 PRO C CA 1
ATOM 5278 C C . PRO C 1 216 ? 36.239 92.902 -6.645 1.00 43.64 216 PRO C C 1
ATOM 5279 O O . PRO C 1 216 ? 37.413 92.898 -7.034 1.00 42.91 216 PRO C O 1
ATOM 5283 N N . PRO C 1 217 ? 35.933 92.699 -5.337 1.00 41.89 217 PRO C N 1
ATOM 5284 C CA . PRO C 1 217 ? 37.013 92.415 -4.374 1.00 42.60 217 PRO C CA 1
ATOM 5285 C C . PRO C 1 217 ? 37.660 91.056 -4.666 1.00 49.70 217 PRO C C 1
ATOM 5286 O O . PRO C 1 217 ? 37.034 90.205 -5.301 1.00 49.59 217 PRO C O 1
ATOM 5290 N N . ALA C 1 218 ? 38.912 90.861 -4.210 1.00 47.80 218 ALA C N 1
ATOM 5291 C CA . ALA C 1 218 ? 39.712 89.650 -4.416 1.00 47.99 218 ALA C CA 1
ATOM 5292 C C . ALA C 1 218 ? 39.106 88.379 -3.803 1.00 53.63 218 ALA C C 1
ATOM 5293 O O . ALA C 1 218 ? 39.354 87.287 -4.314 1.00 54.02 218 ALA C O 1
ATOM 5295 N N . ASP C 1 219 ? 38.319 88.510 -2.726 1.00 51.22 219 ASP C N 1
ATOM 5296 C CA . ASP C 1 219 ? 37.718 87.356 -2.058 1.00 51.73 219 ASP C CA 1
ATOM 5297 C C . ASP C 1 219 ? 36.296 87.007 -2.573 1.00 55.03 219 ASP C C 1
ATOM 5298 O O . ASP C 1 219 ? 35.644 86.128 -1.995 1.00 54.87 219 ASP C O 1
ATOM 5303 N N . CYS C 1 220 ? 35.826 87.687 -3.649 1.00 50.45 220 CYS C N 1
ATOM 5304 C CA . CYS C 1 220 ? 34.501 87.443 -4.221 1.00 48.99 220 CYS C CA 1
ATOM 5305 C C . CYS C 1 220 ? 34.436 86.067 -4.893 1.00 50.60 220 CYS C C 1
ATOM 5306 O O . CYS C 1 220 ? 35.118 85.806 -5.893 1.00 49.88 220 CYS C O 1
ATOM 5309 N N . ARG C 1 221 ? 33.616 85.192 -4.284 1.00 46.22 221 ARG C N 1
ATOM 5310 C CA . ARG C 1 221 ? 33.383 83.795 -4.649 1.00 45.41 221 ARG C CA 1
ATOM 5311 C C . ARG C 1 221 ? 32.694 83.609 -6.015 1.00 46.73 221 ARG C C 1
ATOM 5312 O O . ARG C 1 221 ? 32.992 82.636 -6.711 1.00 46.60 221 ARG C O 1
ATOM 5320 N N . TYR C 1 222 ? 31.760 84.510 -6.372 1.00 39.64 222 TYR C N 1
ATOM 5321 C CA . TYR C 1 222 ? 30.930 84.365 -7.568 1.00 36.68 222 TYR C CA 1
ATOM 5322 C C . TYR C 1 222 ? 31.241 85.284 -8.782 1.00 36.93 222 TYR C C 1
ATOM 5323 O O . TYR C 1 222 ? 30.591 85.087 -9.816 1.00 36.24 222 TYR C O 1
ATOM 5332 N N . TYR C 1 223 ? 32.194 86.260 -8.687 1.00 30.62 223 TYR C N 1
ATOM 5333 C CA . TYR C 1 223 ? 32.503 87.193 -9.795 1.00 29.16 223 TYR C CA 1
ATOM 5334 C C . TYR C 1 223 ? 33.943 87.715 -9.724 1.00 35.43 223 TYR C C 1
ATOM 5335 O O . TYR C 1 223 ? 34.379 88.156 -8.660 1.00 36.62 223 TYR C O 1
ATOM 5344 N N . ALA C 1 224 ? 34.673 87.667 -10.854 1.00 33.54 224 ALA C N 1
ATOM 5345 C CA . ALA C 1 224 ? 36.064 88.125 -10.940 1.00 33.82 224 ALA C CA 1
ATOM 5346 C C . ALA C 1 224 ? 36.329 89.052 -12.146 1.00 36.11 224 ALA C C 1
ATOM 5347 O O . ALA C 1 224 ? 37.384 89.681 -12.198 1.00 36.64 224 ALA C O 1
ATOM 5349 N N . PHE C 1 225 ? 35.394 89.132 -13.109 1.00 30.34 225 PHE C N 1
ATOM 5350 C CA . PHE C 1 225 ? 35.554 89.960 -14.312 1.00 28.51 225 PHE C CA 1
ATOM 5351 C C . PHE C 1 225 ? 35.544 91.463 -13.974 1.00 33.66 225 PHE C C 1
ATOM 5352 O O . PHE C 1 225 ? 34.728 91.878 -13.150 1.00 33.78 225 PHE C O 1
ATOM 5360 N N . PRO C 1 226 ? 36.443 92.291 -14.573 1.00 30.90 226 PRO C N 1
ATOM 5361 C CA . PRO C 1 226 ? 36.496 93.715 -14.196 1.00 30.78 226 PRO C CA 1
ATOM 5362 C C . PRO C 1 226 ? 35.489 94.614 -14.918 1.00 33.33 226 PRO C C 1
ATOM 5363 O O . PRO C 1 226 ? 35.660 95.841 -14.951 1.00 33.24 226 PRO C O 1
ATOM 5367 N N . GLN C 1 227 ? 34.421 94.017 -15.471 1.00 27.63 227 GLN C N 1
ATOM 5368 C CA . GLN C 1 227 ? 33.352 94.752 -16.133 1.00 25.99 227 GLN C CA 1
ATOM 5369 C C . GLN C 1 227 ? 32.021 94.123 -15.795 1.00 28.10 227 GLN C C 1
ATOM 5370 O O . GLN C 1 227 ? 31.940 92.918 -15.533 1.00 27.40 227 GLN C O 1
ATOM 5376 N N . MET C 1 228 ? 30.976 94.951 -15.829 1.00 25.17 228 MET C N 1
ATOM 5377 C CA . MET C 1 228 ? 29.588 94.558 -15.626 1.00 24.61 228 MET C CA 1
ATOM 5378 C C . MET C 1 228 ? 28.838 94.911 -16.882 1.00 25.88 228 MET C C 1
ATOM 5379 O O . MET C 1 228 ? 29.185 95.890 -17.542 1.00 26.74 228 MET C O 1
ATOM 5384 N N . ILE C 1 229 ? 27.774 94.154 -17.195 1.00 20.55 229 ILE C N 1
ATOM 5385 C CA . ILE C 1 229 ? 26.955 94.417 -18.373 1.00 19.38 229 ILE C CA 1
ATOM 5386 C C . ILE C 1 229 ? 25.510 94.648 -17.944 1.00 20.09 229 ILE C C 1
ATOM 5387 O O . ILE C 1 229 ? 24.957 93.839 -17.202 1.00 20.25 229 ILE C O 1
ATOM 5392 N N . THR C 1 230 ? 24.926 95.776 -18.376 1.00 17.26 230 THR C N 1
ATOM 5393 C CA . THR C 1 230 ? 23.542 96.153 -18.087 1.00 17.45 230 THR C CA 1
ATOM 5394 C C . THR C 1 230 ? 22.705 95.986 -19.352 1.00 21.05 230 THR C C 1
ATOM 5395 O O . THR C 1 230 ? 22.865 96.752 -20.303 1.00 19.60 230 THR C O 1
ATOM 5399 N N . PRO C 1 231 ? 21.770 95.016 -19.381 1.00 17.83 231 PRO C N 1
ATOM 5400 C CA . PRO C 1 231 ? 20.920 94.884 -20.565 1.00 17.78 231 PRO C CA 1
ATOM 5401 C C . PRO C 1 231 ? 19.773 95.882 -20.542 1.00 22.33 231 PRO C C 1
ATOM 5402 O O . PRO C 1 231 ? 19.254 96.200 -19.475 1.00 21.59 231 PRO C O 1
ATOM 5406 N N . LEU C 1 232 ? 19.386 96.385 -21.723 1.00 20.01 232 LEU C N 1
ATOM 5407 C CA . LEU C 1 232 ? 18.231 97.281 -21.895 1.00 20.55 232 LEU C CA 1
ATOM 5408 C C . LEU C 1 232 ? 17.410 96.660 -22.993 1.00 22.49 232 LEU C C 1
ATOM 5409 O O . LEU C 1 232 ? 17.770 96.733 -24.166 1.00 22.13 232 LEU C O 1
ATOM 5414 N N . VAL C 1 233 ? 16.355 95.955 -22.592 1.00 18.00 233 VAL C N 1
ATOM 5415 C CA . VAL C 1 233 ? 15.505 95.162 -23.474 1.00 17.04 233 VAL C CA 1
ATOM 5416 C C . VAL C 1 233 ? 14.142 95.827 -23.548 1.00 19.73 233 VAL C C 1
ATOM 5417 O O . VAL C 1 233 ? 13.376 95.784 -22.593 1.00 18.55 233 VAL C O 1
ATOM 5421 N N . THR C 1 234 ? 13.871 96.486 -24.678 1.00 16.28 234 THR C N 1
ATOM 5422 C CA . THR C 1 234 ? 12.647 97.254 -24.908 1.00 16.05 234 THR C CA 1
ATOM 5423 C C . THR C 1 234 ? 11.570 96.437 -25.626 1.00 20.33 234 THR C C 1
ATOM 5424 O O . THR C 1 234 ? 11.859 95.741 -26.586 1.00 20.85 234 THR C O 1
ATOM 5428 N N . LYS C 1 235 ? 10.320 96.542 -25.159 1.00 18.65 235 LYS C N 1
ATOM 5429 C CA . LYS C 1 235 ? 9.186 95.883 -25.808 1.00 19.20 235 LYS C CA 1
ATOM 5430 C C . LYS C 1 235 ? 8.773 96.734 -27.027 1.00 25.36 235 LYS C C 1
ATOM 5431 O O . LYS C 1 235 ? 8.725 97.963 -26.921 1.00 25.78 235 LYS C O 1
ATOM 5437 N N . GLY C 1 236 ? 8.500 96.073 -28.154 1.00 22.99 236 GLY C N 1
ATOM 5438 C CA . GLY C 1 236 ? 8.098 96.726 -29.397 1.00 48.12 236 GLY C CA 1
ATOM 5439 C C . GLY C 1 236 ? 6.724 97.370 -29.351 1.00 92.58 236 GLY C C 1
ATOM 5440 O O . GLY C 1 236 ? 5.920 97.094 -28.457 1.00 61.48 236 GLY C O 1
ATOM 5441 N N . PRO D 1 18 ? 65.865 42.024 -6.912 1.00 51.44 18 PRO D N 1
ATOM 5442 C CA . PRO D 1 18 ? 66.549 40.819 -6.414 1.00 50.67 18 PRO D CA 1
ATOM 5443 C C . PRO D 1 18 ? 66.120 40.397 -5.003 1.00 51.43 18 PRO D C 1
ATOM 5444 O O . PRO D 1 18 ? 66.277 39.225 -4.657 1.00 50.91 18 PRO D O 1
ATOM 5448 N N . ALA D 1 19 ? 65.565 41.339 -4.197 1.00 45.25 19 ALA D N 1
ATOM 5449 C CA . ALA D 1 19 ? 65.112 41.088 -2.822 1.00 43.30 19 ALA D CA 1
ATOM 5450 C C . ALA D 1 19 ? 63.619 40.727 -2.704 1.00 42.52 19 ALA D C 1
ATOM 5451 O O . ALA D 1 19 ? 63.204 40.251 -1.643 1.00 40.68 19 ALA D O 1
ATOM 5453 N N . TRP D 1 20 ? 62.816 40.968 -3.770 1.00 37.08 20 TRP D N 1
ATOM 5454 C CA . TRP D 1 20 ? 61.368 40.732 -3.775 1.00 36.47 20 TRP D CA 1
ATOM 5455 C C . TRP D 1 20 ? 60.946 39.293 -3.423 1.00 38.58 20 TRP D C 1
ATOM 5456 O O . TRP D 1 20 ? 59.990 39.119 -2.658 1.00 37.61 20 TRP D O 1
ATOM 5467 N N . GLY D 1 21 ? 61.619 38.298 -4.005 1.00 33.66 21 GLY D N 1
ATOM 5468 C CA . GLY D 1 21 ? 61.307 36.889 -3.780 1.00 32.72 21 GLY D CA 1
ATOM 5469 C C . GLY D 1 21 ? 61.335 36.467 -2.324 1.00 34.85 21 GLY D C 1
ATOM 5470 O O . GLY D 1 21 ? 60.364 35.889 -1.828 1.00 34.68 21 GLY D O 1
ATOM 5471 N N . ALA D 1 22 ? 62.429 36.801 -1.616 1.00 30.96 22 ALA D N 1
ATOM 5472 C CA . ALA D 1 22 ? 62.634 36.410 -0.217 1.00 30.95 22 ALA D CA 1
ATOM 5473 C C . ALA D 1 22 ? 62.037 37.382 0.821 1.00 34.67 22 ALA D C 1
ATOM 5474 O O . ALA D 1 22 ? 62.022 37.056 2.015 1.00 34.25 22 ALA D O 1
ATOM 5476 N N . ALA D 1 23 ? 61.525 38.554 0.378 1.00 30.61 23 ALA D N 1
ATOM 5477 C CA . ALA D 1 23 ? 60.935 39.552 1.272 1.00 30.44 23 ALA D CA 1
ATOM 5478 C C . ALA D 1 23 ? 59.635 39.058 1.941 1.00 32.80 23 ALA D C 1
ATOM 5479 O O . ALA D 1 23 ? 58.748 38.540 1.257 1.00 31.18 23 ALA D O 1
ATOM 5481 N N . PRO D 1 24 ? 59.503 39.199 3.280 1.00 30.56 24 PRO D N 1
ATOM 5482 C CA . PRO D 1 24 ? 58.279 38.717 3.945 1.00 30.65 24 PRO D CA 1
ATOM 5483 C C . PRO D 1 24 ? 57.027 39.431 3.430 1.00 34.51 24 PRO D C 1
ATOM 5484 O O . PRO D 1 24 ? 57.069 40.630 3.172 1.00 34.27 24 PRO D O 1
ATOM 5488 N N . ALA D 1 25 ? 55.941 38.683 3.214 1.00 29.97 25 ALA D N 1
ATOM 5489 C CA . ALA D 1 25 ? 54.679 39.248 2.759 1.00 29.04 25 ALA D CA 1
ATOM 5490 C C . ALA D 1 25 ? 53.852 39.556 4.000 1.00 33.65 25 ALA D C 1
ATOM 5491 O O . ALA D 1 25 ? 53.533 38.639 4.773 1.00 33.25 25 ALA D O 1
ATOM 5493 N N . ALA D 1 26 ? 53.546 40.850 4.211 1.00 29.09 26 ALA D N 1
ATOM 5494 C CA . ALA D 1 26 ? 52.803 41.290 5.385 1.00 28.94 26 ALA D CA 1
ATOM 5495 C C . ALA D 1 26 ? 51.324 41.525 5.086 1.00 32.98 26 ALA D C 1
ATOM 5496 O O . ALA D 1 26 ? 50.958 42.562 4.514 1.00 32.06 26 ALA D O 1
ATOM 5498 N N . TYR D 1 27 ? 50.479 40.539 5.419 1.00 29.78 27 TYR D N 1
ATOM 5499 C CA . TYR D 1 27 ? 49.018 40.635 5.267 1.00 29.44 27 TYR D CA 1
ATOM 5500 C C . TYR D 1 27 ? 48.508 41.090 6.641 1.00 33.93 27 TYR D C 1
ATOM 5501 O O . TYR D 1 27 ? 48.784 40.405 7.633 1.00 34.30 27 TYR D O 1
ATOM 5510 N N . ASP D 1 28 ? 47.807 42.257 6.726 1.00 29.08 28 ASP D N 1
ATOM 5511 C CA . ASP D 1 28 ? 47.312 42.770 8.017 1.00 28.83 28 ASP D CA 1
ATOM 5512 C C . ASP D 1 28 ? 46.258 41.833 8.609 1.00 33.82 28 ASP D C 1
ATOM 5513 O O . ASP D 1 28 ? 45.730 41.000 7.875 1.00 32.70 28 ASP D O 1
ATOM 5518 N N . ALA D 1 29 ? 45.991 41.920 9.941 1.00 31.79 29 ALA D N 1
ATOM 5519 C CA . ALA D 1 29 ? 45.024 41.031 10.608 1.00 32.00 29 ALA D CA 1
ATOM 5520 C C . ALA D 1 29 ? 43.629 41.119 9.999 1.00 37.48 29 ALA D C 1
ATOM 5521 O O . ALA D 1 29 ? 42.988 40.084 9.798 1.00 36.87 29 ALA D O 1
ATOM 5523 N N . ALA D 1 30 ? 43.191 42.339 9.636 1.00 35.22 30 ALA D N 1
ATOM 5524 C CA . ALA D 1 30 ? 41.880 42.554 9.016 1.00 35.75 30 ALA D CA 1
ATOM 5525 C C . ALA D 1 30 ? 41.827 42.085 7.545 1.00 38.42 30 ALA D C 1
ATOM 5526 O O . ALA D 1 30 ? 40.748 42.099 6.952 1.00 38.65 30 ALA D O 1
ATOM 5528 N N . ASP D 1 31 ? 42.986 41.658 6.976 1.00 33.39 31 ASP D N 1
ATOM 5529 C CA . ASP D 1 31 ? 43.203 41.222 5.582 1.00 32.89 31 ASP D CA 1
ATOM 5530 C C . ASP D 1 31 ? 42.610 42.251 4.603 1.00 35.79 31 ASP D C 1
ATOM 5531 O O . ASP D 1 31 ? 41.775 41.918 3.755 1.00 36.51 31 ASP D O 1
ATOM 5536 N N . THR D 1 32 ? 43.021 43.521 4.778 1.00 30.08 32 THR D N 1
ATOM 5537 C CA . THR D 1 32 ? 42.610 44.635 3.922 1.00 29.11 32 THR D CA 1
ATOM 5538 C C . THR D 1 32 ? 43.813 45.197 3.203 1.00 32.37 32 THR D C 1
ATOM 5539 O O . THR D 1 32 ? 43.652 45.976 2.264 1.00 30.76 32 THR D O 1
ATOM 5543 N N . HIS D 1 33 ? 45.021 44.852 3.671 1.00 29.66 33 HIS D N 1
ATOM 5544 C CA . HIS D 1 33 ? 46.263 45.345 3.094 1.00 30.10 33 HIS D CA 1
ATOM 5545 C C . HIS D 1 33 ? 47.298 44.228 2.907 1.00 33.72 33 HIS D C 1
ATOM 5546 O O . HIS D 1 33 ? 47.344 43.270 3.690 1.00 34.36 33 HIS D O 1
ATOM 5553 N N . LEU D 1 34 ? 48.131 44.369 1.869 1.00 27.64 34 LEU D N 1
ATOM 5554 C CA . LEU D 1 34 ? 49.299 43.534 1.618 1.00 25.56 34 LEU D CA 1
ATOM 5555 C C . LEU D 1 34 ? 50.450 44.494 1.439 1.00 28.35 34 LEU D C 1
ATOM 5556 O O . LEU D 1 34 ? 50.420 45.369 0.550 1.00 28.09 34 LEU D O 1
ATOM 5561 N N . ARG D 1 35 ? 51.478 44.293 2.265 1.00 23.79 35 ARG D N 1
ATOM 5562 C CA . ARG D 1 35 ? 52.706 45.074 2.245 1.00 23.00 35 ARG D CA 1
ATOM 5563 C C . ARG D 1 35 ? 53.896 44.153 2.000 1.00 26.07 35 ARG D C 1
ATOM 5564 O O . ARG D 1 35 ? 53.981 43.093 2.625 1.00 25.76 35 ARG D O 1
ATOM 5572 N N . ILE D 1 36 ? 54.797 44.552 1.087 1.00 21.99 36 ILE D N 1
ATOM 5573 C CA . ILE D 1 36 ? 56.041 43.842 0.806 1.00 24.20 36 ILE D CA 1
ATOM 5574 C C . ILE D 1 36 ? 57.137 44.906 0.821 1.00 30.14 36 ILE D C 1
ATOM 5575 O O . ILE D 1 36 ? 57.002 45.924 0.155 1.00 30.62 36 ILE D O 1
ATOM 5580 N N . LEU D 1 37 ? 58.178 44.708 1.657 1.00 26.91 37 LEU D N 1
ATOM 5581 C CA . LEU D 1 37 ? 59.257 45.680 1.882 1.00 26.45 37 LEU D CA 1
ATOM 5582 C C . LEU D 1 37 ? 58.616 47.010 2.308 1.00 29.08 37 LEU D C 1
ATOM 5583 O O . LEU D 1 37 ? 59.075 48.094 1.942 1.00 27.66 37 LEU D O 1
ATOM 5588 N N . GLY D 1 38 ? 57.481 46.850 3.010 1.00 27.50 38 GLY D N 1
ATOM 5589 C CA . GLY D 1 38 ? 56.614 47.899 3.533 1.00 27.74 38 GLY D CA 1
ATOM 5590 C C . GLY D 1 38 ? 55.808 48.663 2.493 1.00 31.73 38 GLY D C 1
ATOM 5591 O O . GLY D 1 38 ? 54.924 49.441 2.869 1.00 31.17 38 GLY D O 1
ATOM 5592 N N . LYS D 1 39 ? 56.133 48.483 1.183 1.00 25.47 39 LYS D N 1
ATOM 5593 C CA . LYS D 1 39 ? 55.443 49.151 0.070 1.00 24.99 39 LYS D CA 1
ATOM 5594 C C . LYS D 1 39 ? 53.967 48.700 -0.014 1.00 25.77 39 LYS D C 1
ATOM 5595 O O . LYS D 1 39 ? 53.661 47.533 0.313 1.00 18.10 39 LYS D O 1
ATOM 5601 N N . PRO D 1 40 ? 53.036 49.634 -0.382 1.00 26.21 40 PRO D N 1
ATOM 5602 C CA . PRO D 1 40 ? 51.612 49.274 -0.415 1.00 26.10 40 PRO D CA 1
ATOM 5603 C C . PRO D 1 40 ? 51.234 48.577 -1.728 1.00 27.82 40 PRO D C 1
ATOM 5604 O O . PRO D 1 40 ? 50.728 49.209 -2.642 1.00 27.85 40 PRO D O 1
ATOM 5608 N N . VAL D 1 41 ? 51.442 47.257 -1.795 1.00 24.48 41 VAL D N 1
ATOM 5609 C CA . VAL D 1 41 ? 51.266 46.456 -3.015 1.00 24.36 41 VAL D CA 1
ATOM 5610 C C . VAL D 1 41 ? 49.812 46.163 -3.362 1.00 28.30 41 VAL D C 1
ATOM 5611 O O . VAL D 1 41 ? 49.473 46.178 -4.556 1.00 28.85 41 VAL D O 1
ATOM 5615 N N . MET D 1 42 ? 48.951 45.902 -2.349 1.00 21.19 42 MET D N 1
ATOM 5616 C CA . MET D 1 42 ? 47.546 45.646 -2.618 1.00 18.22 42 MET D CA 1
ATOM 5617 C C . MET D 1 42 ? 46.671 46.069 -1.440 1.00 20.16 42 MET D C 1
ATOM 5618 O O . MET D 1 42 ? 47.078 45.925 -0.288 1.00 18.66 42 MET D O 1
ATOM 5623 N N . GLU D 1 43 ? 45.480 46.614 -1.744 1.00 15.28 43 GLU D N 1
ATOM 5624 C CA . GLU D 1 43 ? 44.527 47.052 -0.711 1.00 17.00 43 GLU D CA 1
ATOM 5625 C C . GLU D 1 43 ? 43.108 46.655 -1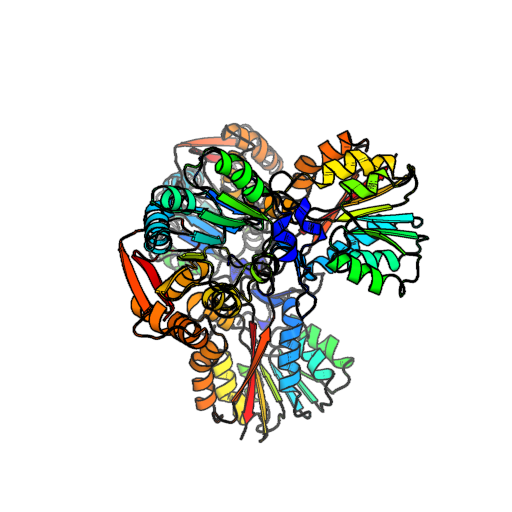.127 1.00 23.01 43 GLU D C 1
ATOM 5626 O O . GLU D 1 43 ? 42.775 46.769 -2.297 1.00 22.29 43 GLU D O 1
ATOM 5632 N N . ARG D 1 44 ? 42.287 46.179 -0.175 1.00 19.88 44 ARG D N 1
ATOM 5633 C CA . ARG D 1 44 ? 40.931 45.708 -0.430 1.00 19.33 44 ARG D CA 1
ATOM 5634 C C . ARG D 1 44 ? 39.963 46.797 -0.978 1.00 21.83 44 ARG D C 1
ATOM 5635 O O . ARG D 1 44 ? 38.960 46.427 -1.616 1.00 20.19 44 ARG D O 1
ATOM 5643 N N . TRP D 1 45 ? 40.263 48.116 -0.808 1.00 18.34 45 TRP D N 1
ATOM 5644 C CA . TRP D 1 45 ? 39.380 49.151 -1.399 1.00 18.60 45 TRP D CA 1
ATOM 5645 C C . TRP D 1 45 ? 39.289 49.003 -2.929 1.00 17.57 45 TRP D C 1
ATOM 5646 O O . TRP D 1 45 ? 38.310 49.443 -3.537 1.00 16.49 45 TRP D O 1
ATOM 5657 N N . GLU D 1 46 ? 40.328 48.411 -3.541 1.00 13.36 46 GLU D N 1
ATOM 5658 C CA . GLU D 1 46 ? 40.428 48.214 -4.989 1.00 13.66 46 GLU D CA 1
ATOM 5659 C C . GLU D 1 46 ? 39.457 47.169 -5.535 1.00 16.67 46 GLU D C 1
ATOM 5660 O O . GLU D 1 46 ? 39.392 47.013 -6.747 1.00 16.89 46 GLU D O 1
ATOM 5666 N N . THR D 1 47 ? 38.807 46.372 -4.659 1.00 15.13 47 THR D N 1
ATOM 5667 C CA . THR D 1 47 ? 37.904 45.254 -5.026 1.00 15.11 47 THR D CA 1
ATOM 5668 C C . THR D 1 47 ? 36.988 45.519 -6.257 1.00 20.36 47 THR D C 1
ATOM 5669 O O . THR D 1 47 ? 37.030 44.689 -7.174 1.00 20.89 47 THR D O 1
ATOM 5673 N N . PRO D 1 48 ? 36.150 46.586 -6.333 1.00 17.92 48 PRO D N 1
ATOM 5674 C CA . PRO D 1 48 ? 35.292 46.738 -7.529 1.00 16.68 48 PRO D CA 1
ATOM 5675 C C . PRO D 1 48 ? 36.113 46.826 -8.821 1.00 17.91 48 PRO D C 1
ATOM 5676 O O . PRO D 1 48 ? 35.701 46.276 -9.837 1.00 15.98 48 PRO D O 1
ATOM 5680 N N . TYR D 1 49 ? 37.300 47.472 -8.760 1.00 16.00 49 TYR D N 1
ATOM 5681 C CA . TYR D 1 49 ? 38.194 47.612 -9.914 1.00 15.34 49 TYR D CA 1
ATOM 5682 C C . TYR D 1 49 ? 38.830 46.267 -10.280 1.00 18.26 49 TYR D C 1
ATOM 5683 O O . TYR D 1 49 ? 38.835 45.897 -11.458 1.00 17.14 49 TYR D O 1
ATOM 5692 N N . MET D 1 50 ? 39.322 45.508 -9.267 1.00 15.32 50 MET D N 1
ATOM 5693 C CA . MET D 1 50 ? 39.869 44.163 -9.495 1.00 14.53 50 MET D CA 1
ATOM 5694 C C . MET D 1 50 ? 38.811 43.257 -10.152 1.00 20.41 50 MET D C 1
ATOM 5695 O O . MET D 1 50 ? 39.174 42.426 -10.997 1.00 18.75 50 MET D O 1
ATOM 5700 N N . HIS D 1 51 ? 37.507 43.445 -9.800 1.00 16.18 51 HIS D N 1
ATOM 5701 C CA . HIS D 1 51 ? 36.397 42.698 -10.400 1.00 16.10 51 HIS D CA 1
ATOM 5702 C C . HIS D 1 51 ? 36.208 43.068 -11.890 1.00 17.16 51 HIS D C 1
ATOM 5703 O O . HIS D 1 51 ? 35.929 42.184 -12.706 1.00 14.35 51 HIS D O 1
ATOM 5710 N N . ALA D 1 52 ? 36.403 44.358 -12.244 1.00 15.59 52 ALA D N 1
ATOM 5711 C CA . ALA D 1 52 ? 36.305 44.838 -13.640 1.00 15.60 52 ALA D CA 1
ATOM 5712 C C . ALA D 1 52 ? 37.434 44.219 -14.498 1.00 19.81 52 ALA D C 1
ATOM 5713 O O . ALA D 1 52 ? 37.156 43.732 -15.595 1.00 16.91 52 ALA D O 1
ATOM 5715 N N . LEU D 1 53 ? 38.687 44.171 -13.970 1.00 18.78 53 LEU D N 1
ATOM 5716 C CA . LEU D 1 53 ? 39.816 43.519 -14.670 1.00 19.63 53 LEU D CA 1
ATOM 5717 C C . LEU D 1 53 ? 39.562 42.010 -14.818 1.00 22.17 53 LEU D C 1
ATOM 5718 O O . LEU D 1 53 ? 39.725 41.462 -15.906 1.00 19.89 53 LEU D O 1
ATOM 5723 N N . ALA D 1 54 ? 39.114 41.348 -13.736 1.00 21.15 54 ALA D N 1
ATOM 5724 C CA . ALA D 1 54 ? 38.810 39.909 -13.753 1.00 21.80 54 ALA D CA 1
ATOM 5725 C C . ALA D 1 54 ? 37.752 39.567 -14.788 1.00 25.18 54 ALA D C 1
ATOM 5726 O O . ALA D 1 54 ? 37.951 38.612 -15.539 1.00 22.21 54 ALA D O 1
ATOM 5728 N N . ALA D 1 55 ? 36.662 40.382 -14.883 1.00 22.22 55 ALA D N 1
ATOM 5729 C CA . ALA D 1 55 ? 35.593 40.176 -15.877 1.00 21.93 55 ALA D CA 1
ATOM 5730 C C . ALA D 1 55 ? 36.148 40.298 -17.299 1.00 26.73 55 ALA D C 1
ATOM 5731 O O . ALA D 1 55 ? 35.801 39.488 -18.156 1.00 27.32 55 ALA D O 1
ATOM 5733 N N . ALA D 1 56 ? 37.030 41.290 -17.543 1.00 22.03 56 ALA D N 1
ATOM 5734 C CA . ALA D 1 56 ? 37.649 41.510 -18.841 1.00 21.52 56 ALA D CA 1
ATOM 5735 C C . ALA D 1 56 ? 38.555 40.344 -19.254 1.00 23.91 56 ALA D C 1
ATOM 5736 O O . ALA D 1 56 ? 38.418 39.856 -20.373 1.00 23.76 56 ALA D O 1
ATOM 5738 N N . ALA D 1 57 ? 39.466 39.884 -18.355 1.00 19.83 57 ALA D N 1
ATOM 5739 C CA . ALA D 1 57 ? 40.389 38.777 -18.651 1.00 19.69 57 ALA D CA 1
ATOM 5740 C C . ALA D 1 57 ? 39.680 37.441 -18.819 1.00 23.16 57 ALA D C 1
ATOM 5741 O O . ALA D 1 57 ? 40.173 36.584 -19.561 1.00 21.51 57 ALA D O 1
ATOM 5743 N N . SER D 1 58 ? 38.524 37.253 -18.139 1.00 20.45 58 SER D N 1
ATOM 5744 C CA . SER D 1 58 ? 37.804 35.987 -18.206 1.00 21.03 58 SER D CA 1
ATOM 5745 C C . SER D 1 58 ? 36.591 36.038 -19.159 1.00 27.08 58 SER D C 1
ATOM 5746 O O . SER D 1 58 ? 35.848 35.060 -19.234 1.00 26.41 58 SER D O 1
ATOM 5749 N N . SER D 1 59 ? 36.424 37.154 -19.910 1.00 25.61 59 SER D N 1
ATOM 5750 C CA . SER D 1 59 ? 35.303 37.384 -20.836 1.00 26.16 59 SER D CA 1
ATOM 5751 C C . SER D 1 59 ? 35.246 36.412 -22.023 1.00 31.77 59 SER D C 1
ATOM 5752 O O . SER D 1 59 ? 34.179 36.264 -22.617 1.00 33.31 59 SER D O 1
ATOM 5755 N N . LYS D 1 60 ? 36.363 35.756 -22.371 1.00 27.60 60 LYS D N 1
ATOM 5756 C CA . LYS D 1 60 ? 36.410 34.796 -23.492 1.00 26.05 60 LYS D CA 1
ATOM 5757 C C . LYS D 1 60 ? 36.438 33.335 -23.002 1.00 28.47 60 LYS D C 1
ATOM 5758 O O . LYS D 1 60 ? 36.530 32.417 -23.825 1.00 28.82 60 LYS D O 1
ATOM 5762 N N . GLY D 1 61 ? 36.347 33.141 -21.683 1.00 22.70 61 GLY D N 1
ATOM 5763 C CA . GLY D 1 61 ? 36.434 31.831 -21.041 1.00 22.72 61 GLY D CA 1
ATOM 5764 C C . GLY D 1 61 ? 37.816 31.230 -21.241 1.00 25.41 61 GLY D C 1
ATOM 5765 O O . GLY D 1 61 ? 38.821 31.950 -21.183 1.00 22.77 61 GLY D O 1
ATOM 5766 N N . GLY D 1 62 ? 37.857 29.922 -21.499 1.00 21.93 62 GLY D N 1
ATOM 5767 C CA . GLY D 1 62 ? 39.072 29.168 -21.792 1.00 21.52 62 GLY D CA 1
ATOM 5768 C C . GLY D 1 62 ? 40.206 29.268 -20.786 1.00 24.34 62 GLY D C 1
ATOM 5769 O O . GLY D 1 62 ? 39.995 29.115 -19.578 1.00 23.60 62 GLY D O 1
ATOM 5770 N N . ARG D 1 63 ? 41.433 29.489 -21.295 1.00 21.60 63 ARG D N 1
ATOM 5771 C CA . ARG D 1 63 ? 42.652 29.571 -20.488 1.00 20.95 63 ARG D CA 1
ATOM 5772 C C . ARG D 1 63 ? 42.986 31.023 -20.170 1.00 23.51 63 ARG D C 1
ATOM 5773 O O . ARG D 1 63 ? 43.206 31.830 -21.083 1.00 21.38 63 ARG D O 1
ATOM 5781 N N . VAL D 1 64 ? 43.039 31.349 -18.867 1.00 19.90 64 VAL D N 1
ATOM 5782 C CA . VAL D 1 64 ? 43.330 32.705 -18.404 1.00 18.53 64 VAL D CA 1
ATOM 5783 C C . VAL D 1 64 ? 44.674 32.739 -17.684 1.00 20.22 64 VAL D C 1
ATOM 5784 O O . VAL D 1 64 ? 44.928 31.932 -16.786 1.00 20.39 64 VAL D O 1
ATOM 5788 N N . LEU D 1 65 ? 45.536 33.678 -18.089 1.00 15.78 65 LEU D N 1
ATOM 5789 C CA . LEU D 1 65 ? 46.833 33.862 -17.445 1.00 14.56 65 LEU D CA 1
ATOM 5790 C C . LEU D 1 65 ? 46.748 35.090 -16.541 1.00 18.78 65 LEU D C 1
ATOM 5791 O O . LEU D 1 65 ? 46.390 36.174 -17.008 1.00 19.03 65 LEU D O 1
ATOM 5796 N N . GLU D 1 66 ? 47.050 34.919 -15.258 1.00 14.34 66 GLU D N 1
ATOM 5797 C CA . GLU D 1 66 ? 47.057 36.040 -14.319 1.00 14.83 66 GLU D CA 1
ATOM 5798 C C . GLU D 1 66 ? 48.499 36.246 -13.822 1.00 19.37 66 GLU D C 1
ATOM 5799 O O . GLU D 1 66 ? 49.148 35.280 -13.409 1.00 17.45 66 GLU D O 1
ATOM 5805 N N . VAL D 1 67 ? 49.011 37.484 -13.935 1.00 14.99 67 VAL D N 1
ATOM 5806 C CA . VAL D 1 67 ? 50.371 37.825 -13.514 1.00 15.60 67 VAL D CA 1
ATOM 5807 C C . VAL D 1 67 ? 50.290 38.711 -12.251 1.00 20.50 67 VAL D C 1
ATOM 5808 O O . VAL D 1 67 ? 49.865 39.866 -12.324 1.00 19.99 67 VAL D O 1
ATOM 5812 N N . GLY D 1 68 ? 50.661 38.129 -11.113 1.00 16.83 68 GLY D N 1
ATOM 5813 C CA . GLY D 1 68 ? 50.574 38.769 -9.802 1.00 15.44 68 GLY D CA 1
ATOM 5814 C C . GLY D 1 68 ? 49.342 38.264 -9.074 1.00 20.24 68 GLY D C 1
ATOM 5815 O O . GLY D 1 68 ? 48.224 38.488 -9.537 1.00 19.78 68 GLY D O 1
ATOM 5816 N N . PHE D 1 69 ? 49.524 37.529 -7.960 1.00 16.92 69 PHE D N 1
ATOM 5817 C CA . PHE D 1 69 ? 48.388 36.950 -7.227 1.00 16.58 69 PHE D CA 1
ATOM 5818 C C . PHE D 1 69 ? 47.817 37.888 -6.145 1.00 22.83 69 PHE D C 1
ATOM 5819 O O . PHE D 1 69 ? 46.596 37.932 -5.967 1.00 22.77 69 PHE D O 1
ATOM 5827 N N . GLY D 1 70 ? 48.701 38.584 -5.421 1.00 21.30 70 GLY D N 1
ATOM 5828 C CA . GLY D 1 70 ? 48.356 39.546 -4.370 1.00 20.16 70 GLY D CA 1
ATOM 5829 C C . GLY D 1 70 ? 47.454 39.022 -3.275 1.00 22.50 70 GLY D C 1
ATOM 5830 O O . GLY D 1 70 ? 47.840 38.129 -2.516 1.00 20.65 70 GLY D O 1
ATOM 5831 N N . MET D 1 71 ? 46.230 39.577 -3.196 1.00 18.34 71 MET D N 1
ATOM 5832 C CA . MET D 1 71 ? 45.245 39.215 -2.163 1.00 17.85 71 MET D CA 1
ATOM 5833 C C . MET D 1 71 ? 44.173 38.280 -2.694 1.00 22.12 71 MET D C 1
ATOM 5834 O O . MET D 1 71 ? 43.137 38.094 -2.042 1.00 22.25 71 MET D O 1
ATOM 5839 N N . ALA D 1 72 ? 44.394 37.717 -3.909 1.00 19.06 72 ALA D N 1
ATOM 5840 C CA . ALA D 1 72 ? 43.456 36.803 -4.570 1.00 18.71 72 ALA D CA 1
ATOM 5841 C C . ALA D 1 72 ? 42.106 37.446 -4.921 1.00 21.37 72 ALA D C 1
ATOM 5842 O O . ALA D 1 72 ? 41.152 36.725 -5.168 1.00 20.17 72 ALA D O 1
ATOM 5844 N N . ILE D 1 73 ? 42.006 38.789 -4.945 1.00 18.65 73 ILE D N 1
ATOM 5845 C CA . ILE D 1 73 ? 40.719 39.455 -5.218 1.00 17.16 73 ILE D CA 1
ATOM 5846 C C . ILE D 1 73 ? 40.302 39.256 -6.686 1.00 20.44 73 ILE D C 1
ATOM 5847 O O . ILE D 1 73 ? 39.210 38.737 -6.936 1.00 19.00 73 ILE D O 1
ATOM 5852 N N . ALA D 1 74 ? 41.177 39.632 -7.646 1.00 17.30 74 ALA D N 1
ATOM 5853 C CA . ALA D 1 74 ? 40.909 39.430 -9.070 1.00 16.94 74 ALA D CA 1
ATOM 5854 C C . ALA D 1 74 ? 40.798 37.924 -9.368 1.00 19.82 74 ALA D C 1
ATOM 5855 O O . ALA D 1 74 ? 39.904 37.509 -10.107 1.00 19.52 74 ALA D O 1
ATOM 5857 N N . ALA D 1 75 ? 41.690 37.113 -8.772 1.00 17.43 75 ALA D N 1
ATOM 5858 C CA . ALA D 1 75 ? 41.743 35.662 -8.991 1.00 17.69 75 ALA D CA 1
ATOM 5859 C C . ALA D 1 75 ? 40.445 34.961 -8.590 1.00 21.15 75 ALA D C 1
ATOM 5860 O O . ALA D 1 75 ? 39.988 34.087 -9.321 1.00 20.52 75 ALA D O 1
ATOM 5862 N N . SER D 1 76 ? 39.835 35.362 -7.462 1.00 18.16 76 SER D N 1
ATOM 5863 C CA . SER D 1 76 ? 38.577 34.770 -6.990 1.00 17.21 76 SER D CA 1
ATOM 5864 C C . SER D 1 76 ? 37.433 35.131 -7.923 1.00 21.41 76 SER D C 1
ATOM 5865 O O . SER D 1 76 ? 36.566 34.282 -8.154 1.00 19.84 76 SER D O 1
ATOM 5868 N N . LYS D 1 77 ? 37.449 36.379 -8.488 1.00 16.66 77 LYS D N 1
ATOM 5869 C CA . LYS D 1 77 ? 36.474 36.821 -9.478 1.00 17.46 77 LYS D CA 1
ATOM 5870 C C . LYS D 1 77 ? 36.650 36.077 -10.814 1.00 21.17 77 LYS D C 1
ATOM 5871 O O . LYS D 1 77 ? 35.642 35.764 -11.449 1.00 21.44 77 LYS D O 1
ATOM 5877 N N . VAL D 1 78 ? 37.915 35.783 -11.240 1.00 18.93 78 VAL D N 1
ATOM 5878 C CA . VAL D 1 78 ? 38.203 35.025 -12.486 1.00 19.38 78 VAL D CA 1
ATOM 5879 C C . VAL D 1 78 ? 37.579 33.620 -12.371 1.00 24.08 78 VAL D C 1
ATOM 5880 O O . VAL D 1 78 ? 36.974 33.126 -13.327 1.00 24.75 78 VAL D O 1
ATOM 5884 N N . GLN D 1 79 ? 37.700 33.009 -11.178 1.00 20.96 79 GLN D N 1
ATOM 5885 C CA . GLN D 1 79 ? 37.184 31.673 -10.845 1.00 21.46 79 GLN D CA 1
ATOM 5886 C C . GLN D 1 79 ? 35.646 31.561 -10.891 1.00 26.48 79 GLN D C 1
ATOM 5887 O O . GLN D 1 79 ? 35.121 30.447 -11.000 1.00 26.48 79 GLN D O 1
ATOM 5893 N N . GLU D 1 80 ? 34.930 32.696 -10.826 1.00 24.42 80 GLU D N 1
ATOM 5894 C CA . GLU D 1 80 ? 33.465 32.724 -10.902 1.00 25.32 80 GLU D CA 1
ATOM 5895 C C . GLU D 1 80 ? 32.976 32.614 -12.361 1.00 29.61 80 GLU D C 1
ATOM 5896 O O . GLU D 1 80 ? 31.793 32.351 -12.596 1.00 29.67 80 GLU D O 1
ATOM 5902 N N . ALA D 1 81 ? 33.872 32.858 -13.341 1.00 24.53 81 ALA D N 1
ATOM 5903 C CA . ALA D 1 81 ? 33.541 32.806 -14.765 1.00 23.51 81 ALA D CA 1
ATOM 5904 C C . ALA D 1 81 ? 33.697 31.376 -15.315 1.00 27.97 81 ALA D C 1
ATOM 5905 O O . ALA D 1 81 ? 34.500 30.626 -14.765 1.00 28.50 81 ALA D O 1
ATOM 5907 N N . PRO D 1 82 ? 32.984 30.972 -16.396 1.00 26.75 82 PRO D N 1
ATOM 5908 C CA . PRO D 1 82 ? 33.145 29.597 -16.900 1.00 26.66 82 PRO D CA 1
ATOM 5909 C C . PRO D 1 82 ? 34.437 29.416 -17.713 1.00 30.21 82 PRO D C 1
ATOM 5910 O O . PRO D 1 82 ? 34.413 29.322 -18.948 1.00 30.11 82 PRO D O 1
ATOM 5914 N N . ILE D 1 83 ? 35.583 29.367 -16.999 1.00 24.93 83 ILE D N 1
ATOM 5915 C CA . ILE D 1 83 ? 36.919 29.196 -17.600 1.00 24.02 83 ILE D CA 1
ATOM 5916 C C . ILE D 1 83 ? 37.333 27.716 -17.512 1.00 27.98 83 ILE D C 1
ATOM 5917 O O . ILE D 1 83 ? 36.660 26.941 -16.822 1.00 27.03 83 ILE D O 1
ATOM 5922 N N . ASP D 1 84 ? 38.398 27.318 -18.236 1.00 24.52 84 ASP D N 1
ATOM 5923 C CA . ASP D 1 84 ? 38.908 25.942 -18.254 1.00 24.52 84 ASP D CA 1
ATOM 5924 C C . ASP D 1 84 ? 40.172 25.786 -17.397 1.00 27.92 84 ASP D C 1
ATOM 5925 O O . ASP D 1 84 ? 40.316 24.788 -16.687 1.00 27.52 84 ASP D O 1
ATOM 5930 N N . GLU D 1 85 ? 41.101 26.760 -17.495 1.00 23.64 85 GLU D N 1
ATOM 5931 C CA . GLU D 1 85 ? 42.370 26.756 -16.764 1.00 22.32 85 GLU D CA 1
ATOM 5932 C C . GLU D 1 85 ? 42.702 28.157 -16.281 1.00 24.55 85 GLU D C 1
ATOM 5933 O O . GLU D 1 85 ? 42.414 29.146 -16.972 1.00 23.96 85 GLU D O 1
ATOM 5939 N N . HIS D 1 86 ? 43.354 28.233 -15.113 1.00 18.75 86 HIS D N 1
ATOM 5940 C CA . HIS D 1 86 ? 43.766 29.492 -14.510 1.00 16.93 86 HIS D CA 1
ATOM 5941 C C . HIS D 1 86 ? 45.250 29.396 -14.185 1.00 19.56 86 HIS D C 1
ATOM 5942 O O . HIS D 1 86 ? 45.637 28.770 -13.200 1.00 19.26 86 HIS D O 1
ATOM 5949 N N . TRP D 1 87 ? 46.095 29.969 -15.064 1.00 16.23 87 TRP D N 1
ATOM 5950 C CA . TRP D 1 87 ? 47.538 29.995 -14.872 1.00 15.10 87 TRP D CA 1
ATOM 5951 C C . TRP D 1 87 ? 47.873 31.256 -14.074 1.00 18.76 87 TRP D C 1
ATOM 5952 O O . TRP D 1 87 ? 47.383 32.344 -14.400 1.00 18.58 87 TRP D O 1
ATOM 5963 N N . ILE D 1 88 ? 48.671 31.117 -13.001 1.00 16.09 88 ILE D N 1
ATOM 5964 C CA . ILE D 1 88 ? 49.001 32.246 -12.132 1.00 16.42 88 ILE D CA 1
ATOM 5965 C C . ILE D 1 88 ? 50.500 32.311 -11.859 1.00 22.79 88 ILE D C 1
ATOM 5966 O O . ILE D 1 88 ? 51.066 31.360 -11.319 1.00 24.34 88 ILE D O 1
ATOM 5971 N N . ILE D 1 89 ? 51.128 33.446 -12.217 1.00 18.72 89 ILE D N 1
ATOM 5972 C CA . ILE D 1 89 ? 52.558 33.701 -12.007 1.00 18.20 89 ILE D CA 1
ATOM 5973 C C . ILE D 1 89 ? 52.711 34.645 -10.799 1.00 20.34 89 ILE D C 1
ATOM 5974 O O . ILE D 1 89 ? 52.081 35.706 -10.745 1.00 18.38 89 ILE D O 1
ATOM 5979 N N . GLU D 1 90 ? 53.553 34.253 -9.835 1.00 15.80 90 GLU D N 1
ATOM 5980 C CA . GLU D 1 90 ? 53.811 35.040 -8.625 1.00 15.63 90 GLU D CA 1
ATOM 5981 C C . GLU D 1 90 ? 55.274 34.898 -8.212 1.00 22.10 90 GLU D C 1
ATOM 5982 O O . GLU D 1 90 ? 55.755 33.775 -8.096 1.00 24.16 90 GLU D O 1
ATOM 5988 N N A CYS D 1 91 ? 55.961 36.004 -7.982 0.50 19.04 91 CYS D N 1
ATOM 5989 N N B CYS D 1 91 ? 55.980 36.020 -7.980 0.50 17.61 91 CYS D N 1
ATOM 5990 C CA A CYS D 1 91 ? 57.375 35.986 -7.613 0.50 20.24 91 CYS D CA 1
ATOM 5991 C CA B CYS D 1 91 ? 57.418 36.038 -7.645 0.50 18.14 91 CYS D CA 1
ATOM 5992 C C A CYS D 1 91 ? 57.607 35.780 -6.119 0.50 24.22 91 CYS D C 1
ATOM 5993 C C B CYS D 1 91 ? 57.756 36.029 -6.146 0.50 22.31 91 CYS D C 1
ATOM 5994 O O A CYS D 1 91 ? 58.522 35.042 -5.742 0.50 24.89 91 CYS D O 1
ATOM 5995 O O B CYS D 1 91 ? 58.898 35.712 -5.805 0.50 20.84 91 CYS D O 1
ATOM 6000 N N . ASN D 1 92 ? 56.830 36.473 -5.274 1.00 19.66 92 ASN D N 1
ATOM 6001 C CA . ASN D 1 92 ? 57.047 36.509 -3.823 1.00 19.66 92 ASN D CA 1
ATOM 6002 C C . ASN D 1 92 ? 56.696 35.194 -3.180 1.00 22.39 92 ASN D C 1
ATOM 6003 O O . ASN D 1 92 ? 55.579 34.695 -3.355 1.00 21.69 92 ASN D O 1
ATOM 6008 N N . ASP D 1 93 ? 57.666 34.638 -2.431 1.00 19.92 93 ASP D N 1
ATOM 6009 C CA . ASP D 1 93 ? 57.524 33.341 -1.752 1.00 20.67 93 ASP D CA 1
ATOM 6010 C C . ASP D 1 93 ? 56.318 33.297 -0.804 1.00 23.23 93 ASP D C 1
ATOM 6011 O O . ASP D 1 93 ? 55.591 32.302 -0.782 1.00 23.06 93 ASP D O 1
ATOM 6016 N N . GLY D 1 94 ? 56.144 34.362 -0.022 1.00 20.17 94 GLY D N 1
ATOM 6017 C CA . GLY D 1 94 ? 55.036 34.511 0.923 1.00 19.68 94 GLY D CA 1
ATOM 6018 C C . GLY D 1 94 ? 53.686 34.530 0.229 1.00 22.43 94 GLY D C 1
ATOM 6019 O O . GLY D 1 94 ? 52.758 33.835 0.649 1.00 22.00 94 GLY D O 1
ATOM 6020 N N . VAL D 1 95 ? 53.574 35.300 -0.874 1.00 17.73 95 VAL D N 1
ATOM 6021 C CA . VAL D 1 95 ? 52.326 35.367 -1.640 1.00 17.36 95 VAL D CA 1
ATOM 6022 C C . VAL D 1 95 ? 52.101 34.010 -2.359 1.00 23.04 95 VAL D C 1
ATOM 6023 O O . VAL D 1 95 ? 50.963 33.529 -2.435 1.00 22.63 95 VAL D O 1
ATOM 6027 N N . PHE D 1 96 ? 53.189 33.394 -2.861 1.00 19.76 96 PHE D N 1
ATOM 6028 C CA . PHE D 1 96 ? 53.098 32.095 -3.540 1.00 20.47 96 PHE D CA 1
ATOM 6029 C C . PHE D 1 96 ? 52.556 30.990 -2.590 1.00 23.07 96 PHE D C 1
ATOM 6030 O O . PHE D 1 96 ? 51.850 30.078 -3.045 1.00 20.14 96 PHE D O 1
ATOM 6038 N N . GLN D 1 97 ? 52.889 31.077 -1.289 1.00 21.91 97 GLN D N 1
ATOM 6039 C CA . GLN D 1 97 ? 52.394 30.138 -0.282 1.00 22.09 97 GLN D CA 1
ATOM 6040 C C . GLN D 1 97 ? 50.869 30.298 -0.135 1.00 26.22 97 GLN D C 1
ATOM 6041 O O . GLN D 1 97 ? 50.173 29.285 -0.071 1.00 25.27 97 GLN D O 1
ATOM 6047 N N . ARG D 1 98 ? 50.346 31.565 -0.147 1.00 23.25 98 ARG D N 1
ATOM 6048 C CA . ARG D 1 98 ? 48.901 31.859 -0.105 1.00 22.87 98 ARG D CA 1
ATOM 6049 C C . ARG D 1 98 ? 48.232 31.293 -1.377 1.00 24.80 98 ARG D C 1
ATOM 6050 O O . ARG D 1 98 ? 47.110 30.784 -1.301 1.00 23.11 98 ARG D O 1
ATOM 6058 N N . LEU D 1 99 ? 48.923 31.393 -2.546 1.00 20.72 99 LEU D N 1
ATOM 6059 C CA . LEU D 1 99 ? 48.420 30.833 -3.813 1.00 19.38 99 LEU D CA 1
ATOM 6060 C C . LEU D 1 99 ? 48.292 29.282 -3.701 1.00 25.56 99 LEU D C 1
ATOM 6061 O O . LEU D 1 99 ? 47.276 28.722 -4.107 1.00 21.92 99 LEU D O 1
ATOM 6066 N N . ARG D 1 100 ? 49.300 28.620 -3.087 1.00 26.34 100 ARG D N 1
ATOM 6067 C CA . ARG D 1 100 ? 49.319 27.166 -2.868 1.00 27.03 100 ARG D CA 1
ATOM 6068 C C . ARG D 1 100 ? 48.171 26.704 -1.975 1.00 33.40 100 ARG D C 1
ATOM 6069 O O . ARG D 1 100 ? 47.618 25.635 -2.214 1.00 34.58 100 ARG D O 1
ATOM 6077 N N . ASP D 1 101 ? 47.803 27.506 -0.958 1.00 30.54 101 ASP D N 1
ATOM 6078 C CA . ASP D 1 101 ? 46.698 27.175 -0.054 1.00 29.55 101 ASP D CA 1
ATOM 6079 C C . ASP D 1 101 ? 45.344 27.441 -0.697 1.00 31.96 101 ASP D C 1
ATOM 6080 O O . ASP D 1 101 ? 44.387 26.730 -0.416 1.00 31.63 101 ASP D O 1
ATOM 6085 N N . TRP D 1 102 ? 45.266 28.465 -1.564 1.00 27.85 102 TRP D N 1
ATOM 6086 C CA . TRP D 1 102 ? 44.037 28.899 -2.252 1.00 25.66 102 TRP D CA 1
ATOM 6087 C C . TRP D 1 102 ? 43.652 27.982 -3.422 1.00 29.27 102 TRP D C 1
ATOM 6088 O O . TRP D 1 102 ? 42.465 27.682 -3.584 1.00 28.51 102 TRP D O 1
ATOM 6099 N N . ALA D 1 103 ? 44.639 27.554 -4.237 1.00 26.05 103 ALA D N 1
ATOM 6100 C CA . ALA D 1 103 ? 44.448 26.750 -5.453 1.00 26.20 103 ALA D CA 1
ATOM 6101 C C . ALA D 1 103 ? 43.628 25.452 -5.288 1.00 32.93 103 ALA D C 1
ATOM 6102 O O . ALA D 1 103 ? 42.807 25.205 -6.179 1.00 32.53 103 ALA D O 1
ATOM 6104 N N . PRO D 1 104 ? 43.800 24.606 -4.227 1.00 31.68 104 PRO D N 1
ATOM 6105 C CA . PRO D 1 104 ? 43.042 23.334 -4.172 1.00 31.93 104 PRO D CA 1
ATOM 6106 C C . PRO D 1 104 ? 41.525 23.457 -4.100 1.00 36.05 104 PRO D C 1
ATOM 6107 O O . PRO D 1 104 ? 40.833 22.621 -4.688 1.00 35.98 104 PRO D O 1
ATOM 6111 N N . ARG D 1 105 ? 41.015 24.479 -3.388 1.00 33.00 105 ARG D N 1
ATOM 6112 C CA . ARG D 1 105 ? 39.575 24.680 -3.205 1.00 33.43 105 ARG D CA 1
ATOM 6113 C C . ARG D 1 105 ? 38.875 25.304 -4.419 1.00 34.39 105 ARG D C 1
ATOM 6114 O O . ARG D 1 105 ? 37.649 25.402 -4.420 1.00 34.24 105 ARG D O 1
ATOM 6122 N N . GLN D 1 106 ? 39.627 25.679 -5.458 1.00 28.31 106 GLN D N 1
ATOM 6123 C CA . GLN D 1 106 ? 39.052 26.324 -6.640 1.00 27.01 106 GLN D CA 1
ATOM 6124 C C . GLN D 1 106 ? 38.361 25.342 -7.577 1.00 29.91 106 GLN D C 1
ATOM 6125 O O . GLN D 1 106 ? 38.808 24.202 -7.749 1.00 28.70 106 GLN D O 1
ATOM 6131 N N . THR D 1 107 ? 37.269 25.816 -8.189 1.00 26.04 107 THR D N 1
ATOM 6132 C CA . THR D 1 107 ? 36.429 25.068 -9.124 1.00 26.23 107 THR D CA 1
ATOM 6133 C C . THR D 1 107 ? 37.193 24.743 -10.416 1.00 30.45 107 THR D C 1
ATOM 6134 O O . THR D 1 107 ? 37.132 23.608 -10.891 1.00 31.17 107 THR D O 1
ATOM 6138 N N . HIS D 1 108 ? 37.900 25.742 -10.983 1.00 24.72 108 HIS D N 1
ATOM 6139 C CA . HIS D 1 108 ? 38.638 25.575 -12.230 1.00 24.06 108 HIS D CA 1
ATOM 6140 C C . HIS D 1 108 ? 40.110 25.355 -11.927 1.00 27.86 108 HIS D C 1
ATOM 6141 O O . HIS D 1 108 ? 40.644 25.983 -11.007 1.00 26.71 108 HIS D O 1
ATOM 6148 N N . LYS D 1 109 ? 40.747 24.407 -12.660 1.00 24.13 109 LYS D N 1
ATOM 6149 C CA . LYS D 1 109 ? 42.140 24.006 -12.489 1.00 22.43 109 LYS D CA 1
ATOM 6150 C C . LYS D 1 109 ? 43.082 25.193 -12.439 1.00 25.58 109 LYS D C 1
ATOM 6151 O O . LYS D 1 109 ? 43.080 26.017 -13.354 1.00 25.64 109 LYS D O 1
ATOM 6157 N N . VAL D 1 110 ? 43.850 25.295 -11.345 1.00 20.70 110 VAL D N 1
ATOM 6158 C CA . VAL D 1 110 ? 44.822 26.370 -11.149 1.00 20.25 110 VAL D CA 1
ATOM 6159 C C . VAL D 1 110 ? 46.216 25.842 -11.439 1.00 22.31 110 VAL D C 1
ATOM 6160 O O . VAL D 1 110 ? 46.565 24.785 -10.929 1.00 21.18 110 VAL D O 1
ATOM 6164 N N . ILE D 1 111 ? 47.001 26.576 -12.264 1.00 18.56 111 ILE D N 1
ATOM 6165 C CA . ILE D 1 111 ? 48.379 26.228 -12.638 1.00 17.68 111 ILE D CA 1
ATOM 6166 C C . ILE D 1 111 ? 49.297 27.283 -11.992 1.00 21.14 111 ILE D C 1
ATOM 6167 O O . ILE D 1 111 ? 49.485 28.365 -12.565 1.00 20.75 111 ILE D O 1
ATOM 6172 N N . PRO D 1 112 ? 49.846 26.994 -10.781 1.00 18.39 112 PRO D N 1
ATOM 6173 C CA . PRO D 1 112 ? 50.688 27.993 -10.094 1.00 17.12 112 PRO D CA 1
ATOM 6174 C C . PRO D 1 112 ? 52.160 27.910 -10.473 1.00 21.52 112 PRO D C 1
ATOM 6175 O O . PRO D 1 112 ? 52.757 26.831 -10.433 1.00 21.32 112 PRO D O 1
ATOM 6179 N N . LEU D 1 113 ? 52.752 29.052 -10.831 1.00 18.63 113 LEU D N 1
ATOM 6180 C CA . LEU D 1 113 ? 54.165 29.129 -11.215 1.00 17.39 113 LEU D CA 1
ATOM 6181 C C . LEU D 1 113 ? 54.868 30.194 -10.393 1.00 20.12 113 LEU D C 1
ATOM 6182 O O . LEU D 1 113 ? 54.368 31.329 -10.266 1.00 19.96 113 LEU D O 1
ATOM 6187 N N . LYS D 1 114 ? 56.004 29.820 -9.792 1.00 15.95 114 LYS D N 1
ATOM 6188 C CA . LYS D 1 114 ? 56.756 30.736 -8.933 1.00 16.22 114 LYS D CA 1
ATOM 6189 C C . LYS D 1 114 ? 57.930 31.384 -9.642 1.00 20.03 114 LYS D C 1
ATOM 6190 O O . LYS D 1 114 ? 58.819 30.695 -10.125 1.00 18.10 114 LYS D O 1
ATOM 6195 N N . GLY D 1 115 ? 57.952 32.706 -9.627 1.00 17.45 115 GLY D N 1
ATOM 6196 C CA . GLY D 1 115 ? 59.047 33.493 -10.176 1.00 17.77 115 GLY D CA 1
ATOM 6197 C C . GLY D 1 115 ? 58.619 34.808 -10.790 1.00 23.34 115 GLY D C 1
ATOM 6198 O O . GLY D 1 115 ? 57.421 35.113 -10.860 1.00 22.15 115 GLY D O 1
ATOM 6199 N N . LEU D 1 116 ? 59.605 35.605 -11.204 1.00 19.87 116 LEU D N 1
ATOM 6200 C CA . LEU D 1 116 ? 59.389 36.875 -11.885 1.00 20.22 116 LEU D CA 1
ATOM 6201 C C . LEU D 1 116 ? 58.812 36.536 -13.243 1.00 22.95 116 LEU D C 1
ATOM 6202 O O . LEU D 1 116 ? 59.259 35.562 -13.851 1.00 23.40 116 LEU D O 1
ATOM 6207 N N . TRP D 1 117 ? 57.833 37.320 -13.746 1.00 17.93 117 TRP D N 1
ATOM 6208 C CA . TRP D 1 117 ? 57.306 37.042 -15.080 1.00 17.09 117 TRP D CA 1
ATOM 6209 C C . TRP D 1 117 ? 58.445 37.133 -16.111 1.00 18.65 117 TRP D C 1
ATOM 6210 O O . TRP D 1 117 ? 58.400 36.458 -17.129 1.00 16.66 117 TRP D O 1
ATOM 6221 N N . GLU D 1 118 ? 59.490 37.946 -15.813 1.00 16.05 118 GLU D N 1
ATOM 6222 C CA . GLU D 1 118 ? 60.655 38.144 -16.680 1.00 16.44 118 GLU D CA 1
ATOM 6223 C C . GLU D 1 118 ? 61.335 36.805 -16.974 1.00 21.21 118 GLU D C 1
ATOM 6224 O O . GLU D 1 118 ? 61.778 36.581 -18.095 1.00 21.29 118 GLU D O 1
ATOM 6230 N N . ASP D 1 119 ? 61.330 35.894 -15.977 1.00 20.19 119 ASP D N 1
ATOM 6231 C CA . ASP D 1 119 ? 61.906 34.553 -16.056 1.00 20.90 119 ASP D CA 1
ATOM 6232 C C . ASP D 1 119 ? 60.893 33.483 -16.469 1.00 24.96 119 ASP D C 1
ATOM 6233 O O . ASP D 1 119 ? 61.255 32.577 -17.219 1.00 24.92 119 ASP D O 1
ATOM 6238 N N . VAL D 1 120 ? 59.641 33.582 -15.974 1.00 20.42 120 VAL D N 1
ATOM 6239 C CA . VAL D 1 120 ? 58.574 32.587 -16.194 1.00 19.41 120 VAL D CA 1
ATOM 6240 C C . VAL D 1 120 ? 57.872 32.733 -17.557 1.00 23.30 120 VAL D C 1
ATOM 6241 O O . VAL D 1 120 ? 57.678 31.724 -18.232 1.00 23.61 120 VAL D O 1
ATOM 6245 N N . ALA D 1 121 ? 57.454 33.956 -17.953 1.00 18.04 121 ALA D N 1
ATOM 6246 C CA . ALA D 1 121 ? 56.727 34.158 -19.219 1.00 17.27 121 ALA D CA 1
ATOM 6247 C C . ALA D 1 121 ? 57.441 33.557 -20.465 1.00 20.21 121 ALA D C 1
ATOM 6248 O O . ALA D 1 121 ? 56.733 32.924 -21.261 1.00 18.49 121 ALA D O 1
ATOM 6250 N N . PRO D 1 122 ? 58.805 33.619 -20.626 1.00 17.83 122 PRO D N 1
ATOM 6251 C CA . PRO D 1 122 ? 59.435 32.988 -21.813 1.00 18.30 122 PRO D CA 1
ATOM 6252 C C . PRO D 1 122 ? 59.234 31.467 -21.917 1.00 21.33 122 PRO D C 1
ATOM 6253 O O . PRO D 1 122 ? 59.431 30.914 -23.005 1.00 19.86 122 PRO D O 1
ATOM 6257 N N . THR D 1 123 ? 58.815 30.802 -20.814 1.00 17.43 123 THR D N 1
ATOM 6258 C CA . THR D 1 123 ? 58.570 29.357 -20.771 1.00 17.04 123 THR D CA 1
ATOM 6259 C C . T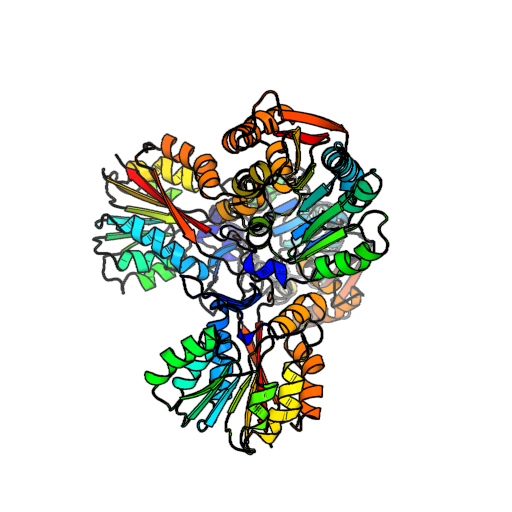HR D 1 123 ? 57.124 28.985 -21.160 1.00 22.45 123 THR D C 1
ATOM 6260 O O . THR D 1 123 ? 56.832 27.829 -21.431 1.00 21.05 123 THR D O 1
ATOM 6264 N N . LEU D 1 124 ? 56.237 29.976 -21.231 1.00 21.60 124 LEU D N 1
ATOM 6265 C CA . LEU D 1 124 ? 54.831 29.765 -21.559 1.00 20.35 124 LEU D CA 1
ATOM 6266 C C . LEU D 1 124 ? 54.582 29.596 -23.080 1.00 21.09 124 LEU D C 1
ATOM 6267 O O . LEU D 1 124 ? 55.251 30.242 -23.881 1.00 19.53 124 LEU D O 1
ATOM 6272 N N . PRO D 1 125 ? 53.626 28.730 -23.483 1.00 16.74 125 PRO D N 1
ATOM 6273 C CA . PRO D 1 125 ? 53.416 28.483 -24.924 1.00 17.22 125 PRO D CA 1
ATOM 6274 C C . PRO D 1 125 ? 52.722 29.617 -25.682 1.00 19.24 125 PRO D C 1
ATOM 6275 O O . PRO D 1 125 ? 51.777 30.201 -25.165 1.00 18.64 125 PRO D O 1
ATOM 6279 N N . ASP D 1 126 ? 53.174 29.888 -26.919 1.00 16.93 126 ASP D N 1
ATOM 6280 C CA . ASP D 1 126 ? 52.603 30.895 -27.832 1.00 17.01 126 ASP D CA 1
ATOM 6281 C C . ASP D 1 126 ? 51.136 30.570 -28.151 1.00 19.51 126 ASP D C 1
ATOM 6282 O O . ASP D 1 126 ? 50.782 29.394 -28.288 1.00 17.72 126 ASP D O 1
ATOM 6287 N N . GLY D 1 127 ? 50.325 31.615 -28.310 1.00 17.72 127 GLY D N 1
ATOM 6288 C CA . GLY D 1 127 ? 48.910 31.546 -28.679 1.00 17.42 127 GLY D CA 1
ATOM 6289 C C . GLY D 1 127 ? 48.091 30.537 -27.905 1.00 21.68 127 GLY D C 1
ATOM 6290 O O . GLY D 1 127 ? 47.281 29.812 -28.493 1.00 22.72 127 GLY D O 1
ATOM 6291 N N . HIS D 1 128 ? 48.306 30.477 -26.587 1.00 17.62 128 HIS D N 1
ATOM 6292 C CA . HIS D 1 128 ? 47.670 29.491 -25.717 1.00 17.59 128 HIS D CA 1
ATOM 6293 C C . HIS D 1 128 ? 46.573 30.067 -24.823 1.00 21.10 128 HIS D C 1
ATOM 6294 O O . HIS D 1 128 ? 45.783 29.303 -24.273 1.00 19.40 128 HIS D O 1
ATOM 6301 N N . PHE D 1 129 ? 46.528 31.401 -24.658 1.00 17.19 129 PHE D N 1
ATOM 6302 C CA . PHE D 1 129 ? 45.634 32.023 -23.695 1.00 15.83 129 PHE D CA 1
ATOM 6303 C C . PHE D 1 129 ? 44.525 32.830 -24.310 1.00 20.55 129 PHE D C 1
ATOM 6304 O O . PHE D 1 129 ? 44.754 33.631 -25.209 1.00 17.14 129 PHE D O 1
ATOM 6312 N N . ASP D 1 130 ? 43.307 32.624 -23.783 1.00 18.56 130 ASP D N 1
ATOM 6313 C CA . ASP D 1 130 ? 42.101 33.346 -24.198 1.00 17.96 130 ASP D CA 1
ATOM 6314 C C . ASP D 1 130 ? 42.043 34.716 -23.536 1.00 20.54 130 ASP D C 1
ATOM 6315 O O . ASP D 1 130 ? 41.459 35.652 -24.086 1.00 20.91 130 ASP D O 1
ATOM 6320 N N . GLY D 1 131 ? 42.669 34.825 -22.376 1.00 16.09 131 GLY D N 1
ATOM 6321 C CA . GLY D 1 131 ? 42.719 36.061 -21.616 1.00 15.65 131 GLY D CA 1
ATOM 6322 C C . GLY D 1 131 ? 43.957 36.206 -20.759 1.00 17.81 131 GLY D C 1
ATOM 6323 O O . GLY D 1 131 ? 44.509 35.216 -20.295 1.00 15.89 131 GLY D O 1
ATOM 6324 N N . ILE D 1 132 ? 44.415 37.455 -20.572 1.00 15.83 132 ILE D N 1
ATOM 6325 C CA . ILE D 1 132 ? 45.572 37.787 -19.720 1.00 15.19 132 ILE D CA 1
ATOM 6326 C C . ILE D 1 132 ? 45.198 38.930 -18.783 1.00 19.10 132 ILE D C 1
ATOM 6327 O O . ILE D 1 132 ? 44.639 39.940 -19.239 1.00 16.75 132 ILE D O 1
ATOM 6332 N N . LEU D 1 133 ? 45.522 38.783 -17.481 1.00 15.24 133 LEU D N 1
ATOM 6333 C CA . LEU D 1 133 ? 45.359 39.835 -16.486 1.00 15.18 133 LEU D CA 1
ATOM 6334 C C . LEU D 1 133 ? 46.755 40.140 -15.929 1.00 18.67 133 LEU D C 1
ATOM 6335 O O . LEU D 1 133 ? 47.314 39.309 -15.229 1.00 18.27 133 LEU D O 1
ATOM 6340 N N . TYR D 1 134 ? 47.309 41.340 -16.231 1.00 15.70 134 TYR D N 1
ATOM 6341 C CA . TYR D 1 134 ? 48.607 41.759 -15.724 1.00 13.52 134 TYR D CA 1
ATOM 6342 C C . TYR D 1 134 ? 48.417 42.795 -14.627 1.00 17.32 134 TYR D C 1
ATOM 6343 O O . TYR D 1 134 ? 47.968 43.911 -14.902 1.00 13.95 134 TYR D O 1
ATOM 6352 N N . ASP D 1 135 ? 48.785 42.443 -13.382 1.00 15.01 135 ASP D N 1
ATOM 6353 C CA . ASP D 1 135 ? 48.742 43.380 -12.269 1.00 15.42 135 ASP D CA 1
ATOM 6354 C C . ASP D 1 135 ? 49.851 43.025 -11.270 1.00 18.07 135 ASP D C 1
ATOM 6355 O O . ASP D 1 135 ? 49.598 42.327 -10.277 1.00 16.05 135 ASP D O 1
ATOM 6360 N N . THR D 1 136 ? 51.085 43.486 -11.570 1.00 15.16 136 THR D N 1
ATOM 6361 C CA . THR D 1 136 ? 52.258 43.264 -10.699 1.00 15.75 136 THR D CA 1
ATOM 6362 C C . THR D 1 136 ? 52.572 44.572 -10.017 1.00 23.32 136 THR D C 1
ATOM 6363 O O . THR D 1 136 ? 51.671 45.385 -9.831 1.00 24.07 136 THR D O 1
ATOM 6367 N N . TYR D 1 137 ? 53.834 44.778 -9.648 1.00 23.50 137 TYR D N 1
ATOM 6368 C CA . TYR D 1 137 ? 54.293 45.999 -9.004 1.00 24.60 137 TYR D CA 1
ATOM 6369 C C . TYR D 1 137 ? 55.649 46.417 -9.576 1.00 30.43 137 TYR D C 1
ATOM 6370 O O . TYR D 1 137 ? 56.447 45.523 -9.923 1.00 30.58 137 TYR D O 1
ATOM 6379 N N . PRO D 1 138 ? 55.951 47.741 -9.731 1.00 27.81 138 PRO D N 1
ATOM 6380 C CA . PRO D 1 138 ? 57.281 48.108 -10.247 1.00 27.67 138 PRO D CA 1
ATOM 6381 C C . PRO D 1 138 ? 58.331 47.674 -9.233 1.00 32.22 138 PRO D C 1
ATOM 6382 O O . PRO D 1 138 ? 58.135 47.845 -8.027 1.00 29.94 138 PRO D O 1
ATOM 6386 N N . LEU D 1 139 ? 59.389 47.022 -9.728 1.00 29.82 139 LEU D N 1
ATOM 6387 C CA . LEU D 1 139 ? 60.450 46.485 -8.884 1.00 30.30 139 LEU D CA 1
ATOM 6388 C C . LEU D 1 139 ? 61.701 47.345 -8.939 1.00 34.13 139 LEU D C 1
ATOM 6389 O O . LEU D 1 139 ? 62.692 47.050 -8.262 1.00 33.88 139 LEU D O 1
ATOM 6394 N N . SER D 1 140 ? 61.630 48.425 -9.730 1.00 29.15 140 SER D N 1
ATOM 6395 C CA . SER D 1 140 ? 62.676 49.429 -9.859 1.00 29.20 140 SER D CA 1
ATOM 6396 C C . SER D 1 140 ? 62.041 50.812 -10.037 1.00 31.64 140 SER D C 1
ATOM 6397 O O . SER D 1 140 ? 60.906 50.917 -10.520 1.00 29.77 140 SER D O 1
ATOM 6400 N N . GLU D 1 141 ? 62.774 51.867 -9.641 1.00 27.90 141 GLU D N 1
ATOM 6401 C CA . GLU D 1 141 ? 62.341 53.256 -9.783 1.00 28.24 141 GLU D CA 1
ATOM 6402 C C . GLU D 1 141 ? 62.200 53.615 -11.267 1.00 32.23 141 GLU D C 1
ATOM 6403 O O . GLU D 1 141 ? 61.241 54.291 -11.644 1.00 32.65 141 GLU D O 1
ATOM 6409 N N . GLU D 1 142 ? 63.152 53.136 -12.094 1.00 27.49 142 GLU D N 1
ATOM 6410 C CA . GLU D 1 142 ? 63.226 53.360 -13.534 1.00 27.06 142 GLU D CA 1
ATOM 6411 C C . GLU D 1 142 ? 62.021 52.784 -14.299 1.00 28.92 142 GLU D C 1
ATOM 6412 O O . GLU D 1 142 ? 61.610 53.379 -15.298 1.00 26.43 142 GLU D O 1
ATOM 6415 N N . THR D 1 143 ? 61.464 51.637 -13.839 1.00 24.06 143 THR D N 1
ATOM 6416 C CA . THR D 1 143 ? 60.347 50.954 -14.522 1.00 23.57 143 THR D CA 1
ATOM 6417 C C . THR D 1 143 ? 58.959 51.267 -13.905 1.00 27.89 143 THR D C 1
ATOM 6418 O O . THR D 1 143 ? 57.969 50.601 -14.247 1.00 26.51 143 THR D O 1
ATOM 6422 N N . TRP D 1 144 ? 58.888 52.300 -13.044 1.00 25.59 144 TRP D N 1
ATOM 6423 C CA . TRP D 1 144 ? 57.670 52.750 -12.349 1.00 26.93 144 TRP D CA 1
ATOM 6424 C C . TRP D 1 144 ? 56.484 52.881 -13.314 1.00 27.33 144 TRP D C 1
ATOM 6425 O O . TRP D 1 144 ? 55.421 52.296 -13.080 1.00 25.53 144 TRP D O 1
ATOM 6436 N N . HIS D 1 145 ? 56.687 53.622 -14.402 1.00 22.55 145 HIS D N 1
ATOM 6437 C CA . HIS D 1 145 ? 55.631 53.889 -15.382 1.00 22.87 145 HIS D CA 1
ATOM 6438 C C . HIS D 1 145 ? 55.646 52.969 -16.596 1.00 24.47 145 HIS D C 1
ATOM 6439 O O . HIS D 1 145 ? 54.775 53.124 -17.470 1.00 23.37 145 HIS D O 1
ATOM 6446 N N . THR D 1 146 ? 56.642 52.064 -16.697 1.00 20.39 146 THR D N 1
ATOM 6447 C CA . THR D 1 146 ? 56.838 51.260 -17.917 1.00 20.56 146 THR D CA 1
ATOM 6448 C C . THR D 1 146 ? 56.937 49.741 -17.772 1.00 22.86 146 THR D C 1
ATOM 6449 O O . THR D 1 146 ? 56.994 49.067 -18.819 1.00 22.40 146 THR D O 1
ATOM 6453 N N . HIS D 1 147 ? 56.981 49.187 -16.529 1.00 17.90 147 HIS D N 1
ATOM 6454 C CA . HIS D 1 147 ? 57.147 47.734 -16.360 1.00 18.21 147 HIS D CA 1
ATOM 6455 C C . HIS D 1 147 ? 56.120 46.916 -17.139 1.00 23.05 147 HIS D C 1
ATOM 6456 O O . HIS D 1 147 ? 56.498 45.883 -17.698 1.00 24.84 147 HIS D O 1
ATOM 6463 N N . GLN D 1 148 ? 54.861 47.406 -17.256 1.00 17.43 148 GLN D N 1
ATOM 6464 C CA . GLN D 1 148 ? 53.817 46.680 -17.994 1.00 17.32 148 GLN D CA 1
ATOM 6465 C C . GLN D 1 148 ? 54.117 46.575 -19.503 1.00 20.15 148 GLN D C 1
ATOM 6466 O O . GLN D 1 148 ? 53.759 45.568 -20.114 1.00 19.65 148 GLN D O 1
ATOM 6472 N N . PHE D 1 149 ? 54.769 47.603 -20.096 1.00 16.48 149 PHE D N 1
ATOM 6473 C CA . PHE D 1 149 ? 55.079 47.643 -21.523 1.00 15.98 149 PHE D CA 1
ATOM 6474 C C . PHE D 1 149 ? 56.083 46.570 -21.922 1.00 22.28 149 PHE D C 1
ATOM 6475 O O . PHE D 1 149 ? 55.938 45.969 -22.980 1.00 22.48 149 PHE D O 1
ATOM 6483 N N . ASN D 1 150 ? 57.067 46.295 -21.050 1.00 19.60 150 ASN D N 1
ATOM 6484 C CA . ASN D 1 150 ? 58.051 45.240 -21.260 1.00 18.88 150 ASN D CA 1
ATOM 6485 C C . ASN D 1 150 ? 57.307 43.893 -21.339 1.00 19.10 150 ASN D C 1
ATOM 6486 O O . ASN D 1 150 ? 57.531 43.144 -22.276 1.00 18.13 150 ASN D O 1
ATOM 6491 N N . PHE D 1 151 ? 56.350 43.640 -20.419 1.00 14.13 151 PHE D N 1
ATOM 6492 C CA . PHE D 1 151 ? 55.550 42.416 -20.489 1.00 13.87 151 PHE D CA 1
ATOM 6493 C C . PHE D 1 151 ? 54.641 42.390 -21.737 1.00 17.04 151 PHE D C 1
ATOM 6494 O O . PHE D 1 151 ? 54.570 41.360 -22.415 1.00 16.88 151 PHE D O 1
ATOM 6502 N N . ILE D 1 152 ? 53.901 43.486 -21.988 1.00 14.02 152 ILE D N 1
ATOM 6503 C CA . ILE D 1 152 ? 52.939 43.558 -23.110 1.00 14.01 152 ILE D CA 1
ATOM 6504 C C . ILE D 1 152 ? 53.636 43.339 -24.465 1.00 17.71 152 ILE D C 1
ATOM 6505 O O . ILE D 1 152 ? 53.160 42.537 -25.263 1.00 16.98 152 ILE D O 1
ATOM 6510 N N . LYS D 1 153 ? 54.758 44.039 -24.697 1.00 16.89 153 LYS D N 1
ATOM 6511 C CA . LYS D 1 153 ? 55.510 43.938 -25.959 1.00 18.80 153 LYS D CA 1
ATOM 6512 C C . LYS D 1 153 ? 56.161 42.568 -26.162 1.00 26.06 153 LYS D C 1
ATOM 6513 O O . LYS D 1 153 ? 55.993 41.963 -27.225 1.00 26.72 153 LYS D O 1
ATOM 6519 N N . ASN D 1 154 ? 56.854 42.055 -25.141 1.00 23.78 154 ASN D N 1
ATOM 6520 C CA . ASN D 1 154 ? 57.563 40.782 -25.271 1.00 23.07 154 ASN D CA 1
ATOM 6521 C C . ASN D 1 154 ? 56.703 39.527 -25.076 1.00 27.58 154 ASN D C 1
ATOM 6522 O O . ASN D 1 154 ? 57.104 38.456 -25.535 1.00 29.03 154 ASN D O 1
ATOM 6527 N N . HIS D 1 155 ? 55.549 39.624 -24.392 1.00 21.44 155 HIS D N 1
ATOM 6528 C CA . HIS D 1 155 ? 54.802 38.404 -24.104 1.00 19.77 155 HIS D CA 1
ATOM 6529 C C . HIS D 1 155 ? 53.306 38.421 -24.374 1.00 24.13 155 HIS D C 1
ATOM 6530 O O . HIS D 1 155 ? 52.817 37.427 -24.887 1.00 20.48 155 HIS D O 1
ATOM 6537 N N . ALA D 1 156 ? 52.564 39.478 -23.966 1.00 24.86 156 ALA D N 1
ATOM 6538 C CA . ALA D 1 156 ? 51.092 39.502 -24.133 1.00 25.18 156 ALA D CA 1
ATOM 6539 C C . ALA D 1 156 ? 50.622 39.184 -25.563 1.00 27.42 156 ALA D C 1
ATOM 6540 O O . ALA D 1 156 ? 49.736 38.351 -25.734 1.00 25.84 156 ALA D O 1
ATOM 6542 N N . PHE D 1 157 ? 51.246 39.789 -26.579 1.00 23.20 157 PHE D N 1
ATOM 6543 C CA . PHE D 1 157 ? 50.862 39.570 -27.971 1.00 23.41 157 PHE D CA 1
ATOM 6544 C C . PHE D 1 157 ? 51.084 38.117 -28.450 1.00 24.01 157 PHE D C 1
ATOM 6545 O O . PHE D 1 157 ? 50.163 37.515 -29.011 1.00 22.56 157 PHE D O 1
ATOM 6553 N N . ARG D 1 158 ? 52.278 37.554 -28.212 1.00 18.05 158 ARG D N 1
ATOM 6554 C CA . ARG D 1 158 ? 52.592 36.184 -28.605 1.00 17.41 158 ARG D CA 1
ATOM 6555 C C . ARG D 1 158 ? 51.788 35.138 -27.797 1.00 17.38 158 ARG D C 1
ATOM 6556 O O . ARG D 1 158 ? 51.458 34.092 -28.338 1.00 14.97 158 ARG D O 1
ATOM 6564 N N . LEU D 1 159 ? 51.478 35.423 -26.519 1.00 14.99 159 LEU D N 1
ATOM 6565 C CA . LEU D 1 159 ? 50.765 34.457 -25.657 1.00 15.88 159 LEU D CA 1
ATOM 6566 C C . LEU D 1 159 ? 49.279 34.330 -25.967 1.00 20.25 159 LEU D C 1
ATOM 6567 O O . LEU D 1 159 ? 48.690 33.269 -25.726 1.00 20.40 159 LEU D O 1
ATOM 6572 N N . LEU D 1 160 ? 48.659 35.412 -26.451 1.00 15.94 160 LEU D N 1
ATOM 6573 C CA . LEU D 1 160 ? 47.237 35.402 -26.745 1.00 16.68 160 LEU D CA 1
ATOM 6574 C C . LEU D 1 160 ? 46.877 34.616 -27.982 1.00 21.70 160 LEU D C 1
ATOM 6575 O O . LEU D 1 160 ? 47.601 34.632 -28.981 1.00 21.12 160 LEU D O 1
ATOM 6580 N N . LYS D 1 161 ? 45.726 33.950 -27.917 1.00 18.67 161 LYS D N 1
ATOM 6581 C CA . LYS D 1 161 ? 45.125 33.252 -29.053 1.00 20.09 161 LYS D CA 1
ATOM 6582 C C . LYS D 1 161 ? 44.531 34.365 -29.932 1.00 25.45 161 LYS D C 1
ATOM 6583 O O . LYS D 1 161 ? 44.207 35.431 -29.375 1.00 23.74 161 LYS D O 1
ATOM 6589 N N . PRO D 1 162 ? 44.281 34.154 -31.254 1.00 23.84 162 PRO D N 1
ATOM 6590 C CA . PRO D 1 162 ? 43.582 35.198 -32.027 1.00 23.09 162 PRO D CA 1
ATOM 6591 C C . PRO D 1 162 ? 42.219 35.456 -31.375 1.00 25.00 162 PRO D C 1
ATOM 6592 O O . PRO D 1 162 ? 41.546 34.509 -30.955 1.00 22.98 162 PRO D O 1
ATOM 6596 N N . GLY D 1 163 ? 41.879 36.727 -31.181 1.00 20.77 163 GLY D N 1
ATOM 6597 C CA . GLY D 1 163 ? 40.645 37.093 -30.497 1.00 20.14 163 GLY D CA 1
ATOM 6598 C C . GLY D 1 163 ? 40.769 37.166 -28.982 1.00 22.76 163 GLY D C 1
ATOM 6599 O O . GLY D 1 163 ? 39.820 37.562 -28.299 1.00 21.50 163 GLY D O 1
ATOM 6600 N N . GLY D 1 164 ? 41.932 36.793 -28.452 1.00 19.35 164 GLY D N 1
ATOM 6601 C CA . GLY D 1 164 ? 42.205 36.813 -27.014 1.00 18.25 164 GLY D CA 1
ATOM 6602 C C . GLY D 1 164 ? 42.218 38.219 -26.429 1.00 19.20 164 GLY D C 1
ATOM 6603 O O . GLY D 1 164 ? 42.474 39.181 -27.153 1.00 17.70 164 GLY D O 1
ATOM 6604 N N . VAL D 1 165 ? 41.924 38.358 -25.134 1.00 15.33 165 VAL D N 1
ATOM 6605 C CA . VAL D 1 165 ? 41.837 39.686 -24.509 1.00 14.94 165 VAL D CA 1
ATOM 6606 C C . VAL D 1 165 ? 42.910 39.917 -23.420 1.00 16.22 165 VAL D C 1
ATOM 6607 O O . VAL D 1 165 ? 43.052 39.120 -22.511 1.00 16.42 165 VAL D O 1
ATOM 6611 N N . LEU D 1 166 ? 43.570 41.064 -23.480 1.00 12.19 166 LEU D N 1
ATOM 6612 C CA . LEU D 1 166 ? 44.554 41.535 -22.501 1.00 11.20 166 LEU D CA 1
ATOM 6613 C C . LEU D 1 166 ? 43.930 42.678 -21.696 1.00 18.33 166 LEU D C 1
ATOM 6614 O O . LEU D 1 166 ? 43.329 43.620 -22.255 1.00 16.68 166 LEU D O 1
ATOM 6619 N N . THR D 1 167 ? 44.104 42.595 -20.375 1.00 14.34 167 THR D N 1
ATOM 6620 C CA . THR D 1 167 ? 43.726 43.648 -19.438 1.00 13.00 167 THR D CA 1
ATOM 6621 C C . THR D 1 167 ? 44.898 43.806 -18.493 1.00 15.82 167 THR D C 1
ATOM 6622 O O . THR D 1 167 ? 45.656 42.855 -18.279 1.00 16.81 167 THR D O 1
ATOM 6626 N N . TYR D 1 168 ? 45.090 45.019 -17.978 1.00 11.40 168 TYR D N 1
ATOM 6627 C CA . TYR D 1 168 ? 46.194 45.286 -17.060 1.00 10.22 168 TYR D CA 1
ATOM 6628 C C . TYR D 1 168 ? 45.943 46.574 -16.346 1.00 14.80 168 TYR D C 1
ATOM 6629 O O . TYR D 1 168 ? 45.070 47.353 -16.739 1.00 12.89 168 TYR D O 1
ATOM 6638 N N . CYS D 1 169 ? 46.773 46.858 -15.347 1.00 12.21 169 CYS D N 1
ATOM 6639 C CA . CYS D 1 169 ? 46.722 48.134 -14.658 1.00 14.90 169 CYS D CA 1
ATOM 6640 C C . CYS D 1 169 ? 48.090 48.421 -14.071 1.00 20.79 169 CYS D C 1
ATOM 6641 O O . CYS D 1 169 ? 48.930 47.520 -13.980 1.00 22.96 169 CYS D O 1
ATOM 6644 N N . ASN D 1 170 ? 48.334 49.684 -13.741 1.00 15.96 170 ASN D N 1
ATOM 6645 C CA . ASN D 1 170 ? 49.559 50.146 -13.082 1.00 14.63 170 ASN D CA 1
ATOM 6646 C C . ASN D 1 170 ? 49.097 51.321 -12.249 1.00 18.98 170 ASN D C 1
ATOM 6647 O O . ASN D 1 170 ? 49.197 52.456 -12.689 1.00 18.66 170 ASN D O 1
ATOM 6652 N N . LEU D 1 171 ? 48.510 51.027 -11.072 1.00 16.57 171 LEU D N 1
ATOM 6653 C CA . LEU D 1 171 ? 47.958 52.047 -10.180 1.00 18.12 171 LEU D CA 1
ATOM 6654 C C . LEU D 1 171 ? 49.019 52.986 -9.576 1.00 20.97 171 LEU D C 1
ATOM 6655 O O . LEU D 1 171 ? 48.742 54.178 -9.451 1.00 20.68 171 LEU D O 1
ATOM 6660 N N . THR D 1 172 ? 50.231 52.493 -9.249 1.00 17.58 172 THR D N 1
ATOM 6661 C CA . THR D 1 172 ? 51.245 53.424 -8.690 1.00 17.57 172 THR D CA 1
ATOM 6662 C C . THR D 1 172 ? 51.701 54.416 -9.779 1.00 19.99 172 THR D C 1
ATOM 6663 O O . THR D 1 172 ? 52.000 55.560 -9.463 1.00 20.00 172 THR D O 1
ATOM 6667 N N . SER D 1 173 ? 51.662 54.011 -11.058 1.00 17.46 173 SER D N 1
ATOM 6668 C CA . SER D 1 173 ? 51.982 54.916 -12.168 1.00 16.19 173 SER D CA 1
ATOM 6669 C C . SER D 1 173 ? 50.802 55.857 -12.438 1.00 17.63 173 SER D C 1
ATOM 6670 O O . SER D 1 173 ? 51.014 57.062 -12.498 1.00 15.90 173 SER D O 1
ATOM 6673 N N . TRP D 1 174 ? 49.590 55.303 -12.661 1.00 13.92 174 TRP D N 1
ATOM 6674 C CA . TRP D 1 174 ? 48.392 56.079 -13.020 1.00 13.98 174 TRP D CA 1
ATOM 6675 C C . TRP D 1 174 ? 47.926 57.029 -11.901 1.00 18.03 174 TRP D C 1
ATOM 6676 O O . TRP D 1 174 ? 47.532 58.141 -12.212 1.00 16.02 174 TRP D O 1
ATOM 6687 N N . GLY D 1 175 ? 48.041 56.631 -10.622 1.00 16.01 175 GLY D N 1
ATOM 6688 C CA . GLY D 1 175 ? 47.736 57.541 -9.517 1.00 16.30 175 GLY D CA 1
ATOM 6689 C C . GLY D 1 175 ? 48.572 58.814 -9.520 1.00 20.35 175 GLY D C 1
ATOM 6690 O O . GLY D 1 175 ? 48.044 59.913 -9.272 1.00 18.80 175 GLY D O 1
ATOM 6691 N N . GLU D 1 176 ? 49.877 58.684 -9.895 1.00 15.81 176 GLU D N 1
ATOM 6692 C CA . GLU D 1 176 ? 50.837 59.781 -9.989 1.00 14.43 176 GLU D CA 1
ATOM 6693 C C . GLU D 1 176 ? 50.521 60.671 -11.183 1.00 20.09 176 GLU D C 1
ATOM 6694 O O . GLU D 1 176 ? 50.554 61.911 -11.070 1.00 18.61 176 GLU D O 1
ATOM 6700 N N . LEU D 1 177 ? 50.231 60.043 -12.337 1.00 16.18 177 LEU D N 1
ATOM 6701 C CA . LEU D 1 177 ? 49.925 60.788 -13.555 1.00 15.82 177 LEU D CA 1
ATOM 6702 C C . LEU D 1 177 ? 48.648 61.604 -13.388 1.00 19.43 177 LEU D C 1
ATOM 6703 O O . LEU D 1 177 ? 48.562 62.708 -13.922 1.00 19.63 177 LEU D O 1
ATOM 6708 N N . MET D 1 178 ? 47.699 61.098 -12.585 1.00 15.30 178 MET D N 1
ATOM 6709 C CA . MET D 1 178 ? 46.428 61.768 -12.329 1.00 13.79 178 MET D CA 1
ATOM 6710 C C . MET D 1 178 ? 46.528 62.906 -11.295 1.00 19.07 178 MET D C 1
ATOM 6711 O O . MET D 1 178 ? 45.573 63.672 -11.129 1.00 15.29 178 MET D O 1
ATOM 6716 N N . LYS D 1 179 ? 47.660 62.990 -10.578 1.00 20.77 179 LYS D N 1
ATOM 6717 C CA . LYS D 1 179 ? 47.900 64.026 -9.570 1.00 22.85 179 LYS D CA 1
ATOM 6718 C C . LYS D 1 179 ? 48.333 65.341 -10.194 1.00 33.01 179 LYS D C 1
ATOM 6719 O O . LYS D 1 179 ? 47.934 66.391 -9.696 1.00 35.19 179 LYS D O 1
ATOM 6725 N N . SER D 1 180 ? 49.151 65.305 -11.264 1.00 31.61 180 SER D N 1
ATOM 6726 C CA . SER D 1 180 ? 49.610 66.543 -11.894 1.00 31.77 180 SER D CA 1
ATOM 6727 C C . SER D 1 180 ? 49.400 66.596 -13.407 1.00 32.66 180 SER D C 1
ATOM 6728 O O . SER D 1 180 ? 48.737 67.522 -13.887 1.00 32.88 180 SER D O 1
ATOM 6731 N N . LYS D 1 181 ? 49.996 65.633 -14.152 1.00 24.89 181 LYS D N 1
ATOM 6732 C CA . LYS D 1 181 ? 50.001 65.598 -15.613 1.00 23.42 181 LYS D CA 1
ATOM 6733 C C . LYS D 1 181 ? 48.621 65.564 -16.260 1.00 26.53 181 LYS D C 1
ATOM 6734 O O . LYS D 1 181 ? 48.447 66.196 -17.308 1.00 26.88 181 LYS D O 1
ATOM 6737 N N . TYR D 1 182 ? 47.652 64.836 -15.664 1.00 20.89 182 TYR D N 1
ATOM 6738 C CA . TYR D 1 182 ? 46.329 64.689 -16.266 1.00 20.04 182 TYR D CA 1
ATOM 6739 C C . TYR D 1 182 ? 45.174 64.906 -15.302 1.00 22.50 182 TYR D C 1
ATOM 6740 O O . TYR D 1 182 ? 45.276 64.608 -14.109 1.00 21.94 182 TYR D O 1
ATOM 6749 N N . SER D 1 183 ? 44.053 65.393 -15.846 1.00 18.65 183 SER D N 1
ATOM 6750 C CA . SER D 1 183 ? 42.813 65.580 -15.088 1.00 18.25 183 SER D CA 1
ATOM 6751 C C . SER D 1 183 ? 41.697 64.712 -15.701 1.00 20.10 183 SER D C 1
ATOM 6752 O O . SER D 1 183 ? 40.610 64.600 -15.133 1.00 18.45 183 SER D O 1
ATOM 6755 N N . ASP D 1 184 ? 41.979 64.103 -16.867 1.00 13.71 184 ASP D N 1
ATOM 6756 C CA . ASP D 1 184 ? 41.057 63.240 -17.578 1.00 11.89 184 ASP D CA 1
ATOM 6757 C C . ASP D 1 184 ? 41.753 61.878 -17.782 1.00 15.72 184 ASP D C 1
ATOM 6758 O O . ASP D 1 184 ? 42.805 61.802 -18.435 1.00 12.78 184 ASP D O 1
ATOM 6763 N N . ILE D 1 185 ? 41.181 60.818 -17.160 1.00 11.26 185 ILE D N 1
ATOM 6764 C CA . ILE D 1 185 ? 41.773 59.473 -17.155 1.00 10.19 185 ILE D CA 1
ATOM 6765 C C . ILE D 1 185 ? 41.819 58.831 -18.568 1.00 15.07 185 ILE D C 1
ATOM 6766 O O . ILE D 1 1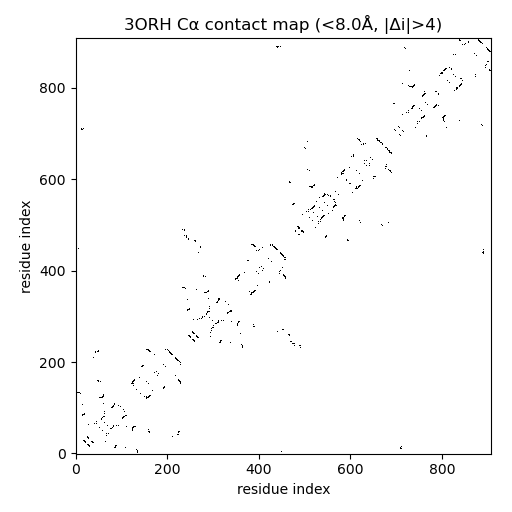85 ? 42.766 58.080 -18.859 1.00 14.41 185 ILE D O 1
ATOM 6771 N N . THR D 1 186 ? 40.821 59.138 -19.453 1.00 10.63 186 THR D N 1
ATOM 6772 C CA . THR D 1 186 ? 40.823 58.584 -20.817 1.00 9.44 186 THR D CA 1
ATOM 6773 C C . THR D 1 186 ? 41.952 59.218 -21.640 1.00 12.20 186 THR D C 1
ATOM 6774 O O . THR D 1 186 ? 42.558 58.520 -22.459 1.00 9.85 186 THR D O 1
ATOM 6778 N N . ILE D 1 187 ? 42.236 60.528 -21.410 1.00 13.43 187 ILE D N 1
ATOM 6779 C CA . ILE D 1 187 ? 43.319 61.283 -22.076 1.00 14.51 187 ILE D CA 1
ATOM 6780 C C . ILE D 1 187 ? 44.657 60.714 -21.640 1.00 17.76 187 ILE D C 1
ATOM 6781 O O . ILE D 1 187 ? 45.519 60.439 -22.495 1.00 19.57 187 ILE D O 1
ATOM 6786 N N . MET D 1 188 ? 44.805 60.479 -20.330 1.00 13.06 188 MET D N 1
ATOM 6787 C CA . MET D 1 188 ? 46.000 59.878 -19.728 1.00 11.42 188 MET D CA 1
ATOM 6788 C C . MET D 1 188 ? 46.283 58.554 -20.445 1.00 13.69 188 MET D C 1
ATOM 6789 O O . MET D 1 188 ? 47.405 58.337 -20.890 1.00 13.68 188 MET D O 1
ATOM 6794 N N . PHE D 1 189 ? 45.266 57.694 -20.573 1.00 11.50 189 PHE D N 1
ATOM 6795 C CA . PHE D 1 189 ? 45.404 56.396 -21.228 1.00 11.66 189 PHE D CA 1
ATOM 6796 C C . PHE D 1 189 ? 45.788 56.544 -22.696 1.00 15.13 189 PHE D C 1
ATOM 6797 O O . PHE D 1 189 ? 46.706 55.868 -23.159 1.00 14.47 189 PHE D O 1
ATOM 6805 N N . GLU D 1 190 ? 45.079 57.412 -23.427 1.00 12.05 190 GLU D N 1
ATOM 6806 C CA . GLU D 1 190 ? 45.341 57.618 -24.855 1.00 12.74 190 GLU D CA 1
ATOM 6807 C C . GLU D 1 190 ? 46.787 58.060 -25.139 1.00 16.23 190 GLU D C 1
ATOM 6808 O O . GLU D 1 190 ? 47.426 57.523 -26.054 1.00 14.89 190 GLU D O 1
ATOM 6814 N N . GLU D 1 191 ? 47.282 59.031 -24.370 1.00 14.17 191 GLU D N 1
ATOM 6815 C CA . GLU D 1 191 ? 48.613 59.609 -24.551 1.00 14.03 191 GLU D CA 1
ATOM 6816 C C . GLU D 1 191 ? 49.755 58.728 -24.033 1.00 17.97 191 GLU D C 1
ATOM 6817 O O . GLU D 1 191 ? 50.786 58.650 -24.703 1.00 17.14 191 GLU D O 1
ATOM 6823 N N . THR D 1 192 ? 49.593 58.077 -22.865 1.00 13.93 192 THR D N 1
ATOM 6824 C CA . THR D 1 192 ? 50.698 57.317 -22.260 1.00 13.94 192 THR D CA 1
ATOM 6825 C C . THR D 1 192 ? 50.672 55.805 -22.487 1.00 16.80 192 THR D C 1
ATOM 6826 O O . THR D 1 192 ? 51.722 55.167 -22.321 1.00 15.82 192 THR D O 1
ATOM 6830 N N . GLN D 1 193 ? 49.504 55.217 -22.808 1.00 12.50 193 GLN D N 1
ATOM 6831 C CA . GLN D 1 193 ? 49.414 53.759 -22.937 1.00 11.96 193 GLN D CA 1
ATOM 6832 C C . GLN D 1 193 ? 49.246 53.262 -24.364 1.00 15.63 193 GLN D C 1
ATOM 6833 O O . GLN D 1 193 ? 49.885 52.268 -24.742 1.00 15.16 193 GLN D O 1
ATOM 6839 N N . VAL D 1 194 ? 48.355 53.907 -25.146 1.00 12.80 194 VAL D N 1
ATOM 6840 C CA . VAL D 1 194 ? 48.014 53.471 -26.516 1.00 11.40 194 VAL D CA 1
ATOM 6841 C C . VAL D 1 194 ? 49.265 53.318 -27.443 1.00 15.58 194 VAL D C 1
ATOM 6842 O O . VAL D 1 194 ? 49.372 52.268 -28.082 1.00 15.30 194 VAL D O 1
ATOM 6846 N N . PRO D 1 195 ? 50.250 54.239 -27.494 1.00 14.51 195 PRO D N 1
ATOM 6847 C CA . PRO D 1 195 ? 51.388 54.028 -28.421 1.00 14.41 195 PRO D CA 1
ATOM 6848 C C . PRO D 1 195 ? 52.176 52.736 -28.155 1.00 17.11 195 PRO D C 1
ATOM 6849 O O . PRO D 1 195 ? 52.476 52.021 -29.114 1.00 13.79 195 PRO D O 1
ATOM 6853 N N . ALA D 1 196 ? 52.418 52.381 -26.880 1.00 15.85 196 ALA D N 1
ATOM 6854 C CA . ALA D 1 196 ? 53.104 51.131 -26.532 1.00 16.96 196 ALA D CA 1
ATOM 6855 C C . ALA D 1 196 ? 52.265 49.912 -26.922 1.00 20.14 196 ALA D C 1
ATOM 6856 O O . ALA D 1 196 ? 52.831 48.915 -27.367 1.00 19.31 196 ALA D O 1
ATOM 6858 N N . LEU D 1 197 ? 50.923 50.003 -26.789 1.00 15.65 197 LEU D N 1
ATOM 6859 C CA . LEU D 1 197 ? 50.001 48.920 -27.180 1.00 14.86 197 LEU D CA 1
ATOM 6860 C C . LEU D 1 197 ? 50.033 48.685 -28.698 1.00 18.68 197 LEU D C 1
ATOM 6861 O O . LEU D 1 197 ? 50.059 47.533 -29.154 1.00 17.58 197 LEU D O 1
ATOM 6866 N N . LEU D 1 198 ? 50.106 49.778 -29.477 1.00 15.00 198 LEU D N 1
ATOM 6867 C CA . LEU D 1 198 ? 50.192 49.724 -30.939 1.00 15.02 198 LEU D CA 1
ATOM 6868 C C . LEU D 1 198 ? 51.520 49.108 -31.375 1.00 19.47 198 LEU D C 1
ATOM 6869 O O . LEU D 1 198 ? 51.532 48.245 -32.248 1.00 18.31 198 LEU D O 1
ATOM 6874 N N . GLU D 1 199 ? 52.620 49.505 -30.704 1.00 17.25 199 GLU D N 1
ATOM 6875 C CA . GLU D 1 199 ? 53.989 49.023 -30.917 1.00 17.07 199 GLU D CA 1
ATOM 6876 C C . GLU D 1 199 ? 54.054 47.510 -30.646 1.00 21.46 199 GLU D C 1
ATOM 6877 O O . GLU D 1 199 ? 54.725 46.779 -31.374 1.00 19.30 199 GLU D O 1
ATOM 6883 N N . ALA D 1 200 ? 53.308 47.052 -29.618 1.00 19.08 200 ALA D N 1
ATOM 6884 C CA . ALA D 1 200 ? 53.230 45.644 -29.213 1.00 19.14 200 ALA D CA 1
ATOM 6885 C C . ALA D 1 200 ? 52.557 44.746 -30.282 1.00 22.29 200 ALA D C 1
ATOM 6886 O O . ALA D 1 200 ? 52.729 43.529 -30.233 1.00 22.33 200 ALA D O 1
ATOM 6888 N N . GLY D 1 201 ? 51.822 45.345 -31.232 1.00 15.60 201 GLY D N 1
ATOM 6889 C CA . GLY D 1 201 ? 51.164 44.605 -32.305 1.00 14.72 201 GLY D CA 1
ATOM 6890 C C . GLY D 1 201 ? 49.650 44.688 -32.336 1.00 19.24 201 GLY D C 1
ATOM 6891 O O . GLY D 1 201 ? 49.019 44.139 -33.242 1.00 19.02 201 GLY D O 1
ATOM 6892 N N . PHE D 1 202 ? 49.046 45.365 -31.348 1.00 15.55 202 PHE D N 1
ATOM 6893 C CA . PHE D 1 202 ? 47.599 45.518 -31.273 1.00 14.67 202 PHE D CA 1
ATOM 6894 C C . PHE D 1 202 ? 47.124 46.658 -32.163 1.00 18.93 202 PHE D C 1
ATOM 6895 O O . PHE D 1 202 ? 47.833 47.643 -32.316 1.00 19.78 202 PHE D O 1
ATOM 6903 N N . ARG D 1 203 ? 45.937 46.519 -32.766 1.00 16.16 203 ARG D N 1
ATOM 6904 C CA . ARG D 1 203 ? 45.399 47.570 -33.638 1.00 17.56 203 ARG D CA 1
ATOM 6905 C C . ARG D 1 203 ? 44.499 48.502 -32.831 1.00 19.87 203 ARG D C 1
ATOM 6906 O O . ARG D 1 203 ? 43.828 48.030 -31.904 1.00 20.20 203 ARG D O 1
ATOM 6914 N N . ARG D 1 204 ? 44.457 49.807 -33.182 1.00 15.01 204 ARG D N 1
ATOM 6915 C CA . ARG D 1 204 ? 43.660 50.793 -32.434 1.00 15.16 204 ARG D CA 1
ATOM 6916 C C . ARG D 1 204 ? 42.173 50.408 -32.304 1.00 18.06 204 ARG D C 1
ATOM 6917 O O . ARG D 1 204 ? 41.593 50.601 -31.233 1.00 16.99 204 ARG D O 1
ATOM 6925 N N . GLU D 1 205 ? 41.577 49.816 -33.369 1.00 16.60 205 GLU D N 1
ATOM 6926 C CA . GLU D 1 205 ? 40.169 49.402 -33.359 1.00 16.02 205 GLU D CA 1
ATOM 6927 C C . GLU D 1 205 ? 39.906 48.247 -32.383 1.00 20.10 205 GLU D C 1
ATOM 6928 O O . GLU D 1 205 ? 38.751 48.018 -32.026 1.00 20.62 205 GLU D O 1
ATOM 6934 N N . ASN D 1 206 ? 40.959 47.524 -31.957 1.00 16.52 206 ASN D N 1
ATOM 6935 C CA . ASN D 1 206 ? 40.827 46.420 -31.003 1.00 16.09 206 ASN D CA 1
ATOM 6936 C C . ASN D 1 206 ? 41.202 46.833 -29.560 1.00 20.34 206 ASN D C 1
ATOM 6937 O O . ASN D 1 206 ? 41.275 45.981 -28.672 1.00 20.45 206 ASN D O 1
ATOM 6942 N N . ILE D 1 207 ? 41.361 48.144 -29.318 1.00 16.72 207 ILE D N 1
ATOM 6943 C CA . ILE D 1 207 ? 41.645 48.682 -27.984 1.00 15.45 207 ILE D CA 1
ATOM 6944 C C . ILE D 1 207 ? 40.416 49.441 -27.524 1.00 18.42 207 ILE D C 1
ATOM 6945 O O . ILE D 1 207 ? 39.996 50.414 -28.173 1.00 17.33 207 ILE D O 1
ATOM 6950 N N . ARG D 1 208 ? 39.839 48.985 -26.409 1.00 16.01 208 ARG D N 1
ATOM 6951 C CA . ARG D 1 208 ? 38.683 49.610 -25.771 1.00 16.00 208 ARG D CA 1
ATOM 6952 C C . ARG D 1 208 ? 38.992 49.884 -24.304 1.00 18.54 208 ARG D C 1
ATOM 6953 O O . ARG D 1 208 ? 39.902 49.265 -23.742 1.00 16.97 208 ARG D O 1
ATOM 6961 N N . THR D 1 209 ? 38.260 50.831 -23.688 1.00 14.78 209 THR D N 1
ATOM 6962 C CA . THR D 1 209 ? 38.430 51.148 -22.285 1.00 15.13 209 THR D CA 1
ATOM 6963 C C . THR D 1 209 ? 37.078 51.281 -21.580 1.00 18.58 209 THR D C 1
ATOM 6964 O O . THR D 1 209 ? 36.045 51.518 -22.213 1.00 16.29 209 THR D O 1
ATOM 6968 N N . GLU D 1 210 ? 37.087 51.028 -20.283 1.00 16.89 210 GLU D N 1
ATOM 6969 C CA . GLU D 1 210 ? 35.899 51.151 -19.435 1.00 16.78 210 GLU D CA 1
ATOM 6970 C C . GLU D 1 210 ? 36.276 52.054 -18.267 1.00 18.47 210 GLU D C 1
ATOM 6971 O O . GLU D 1 210 ? 37.206 51.716 -17.533 1.00 17.71 210 GLU D O 1
ATOM 6977 N N . VAL D 1 211 ? 35.598 53.196 -18.090 1.00 13.99 211 VAL D N 1
ATOM 6978 C CA . VAL D 1 211 ? 35.839 54.043 -16.908 1.00 13.95 211 VAL D CA 1
ATOM 6979 C C . VAL D 1 211 ? 34.833 53.637 -15.821 1.00 18.41 211 VAL D C 1
ATOM 6980 O O . VAL D 1 211 ? 33.694 53.356 -16.152 1.00 18.89 211 VAL D O 1
ATOM 6984 N N . MET D 1 212 ? 35.258 53.578 -14.551 1.00 16.02 212 MET D N 1
ATOM 6985 C CA . MET D 1 212 ? 34.326 53.302 -13.448 1.00 16.96 212 MET D CA 1
ATOM 6986 C C . MET D 1 212 ? 34.558 54.287 -12.309 1.00 17.89 212 MET D C 1
ATOM 6987 O O . MET D 1 212 ? 35.678 54.778 -12.130 1.00 15.25 212 MET D O 1
ATOM 6992 N N . ALA D 1 213 ? 33.497 54.634 -11.601 1.00 16.64 213 ALA D N 1
ATOM 6993 C CA . ALA D 1 213 ? 33.589 55.561 -10.481 1.00 16.85 213 ALA D CA 1
ATOM 6994 C C . ALA D 1 213 ? 33.986 54.754 -9.266 1.00 19.62 213 ALA D C 1
ATOM 6995 O O . ALA D 1 213 ? 33.363 53.734 -8.990 1.00 19.32 213 ALA D O 1
ATOM 6997 N N . LEU D 1 214 ? 35.042 55.193 -8.563 1.00 13.69 214 LEU D N 1
ATOM 6998 C CA . LEU D 1 214 ? 35.575 54.565 -7.359 1.00 13.17 214 LEU D CA 1
ATOM 6999 C C . LEU D 1 214 ? 36.444 55.596 -6.650 1.00 18.06 214 LEU D C 1
ATOM 7000 O O . LEU D 1 214 ? 37.449 56.065 -7.196 1.00 15.10 214 LEU D O 1
ATOM 7005 N N . VAL D 1 215 ? 36.012 55.989 -5.450 1.00 14.15 215 VAL D N 1
ATOM 7006 C CA . VAL D 1 215 ? 36.719 56.983 -4.658 1.00 14.13 215 VAL D CA 1
ATOM 7007 C C . VAL D 1 215 ? 37.669 56.245 -3.703 1.00 18.42 215 VAL D C 1
ATOM 7008 O O . VAL D 1 215 ? 37.215 55.436 -2.893 1.00 17.83 215 VAL D O 1
ATOM 7012 N N . PRO D 1 216 ? 38.998 56.504 -3.785 1.00 14.88 216 PRO D N 1
ATOM 7013 C CA . PRO D 1 216 ? 39.927 55.814 -2.875 1.00 14.12 216 PRO D CA 1
ATOM 7014 C C . PRO D 1 216 ? 39.846 56.367 -1.446 1.00 19.32 216 PRO D C 1
ATOM 7015 O O . PRO D 1 216 ? 39.301 57.465 -1.233 1.00 15.78 216 PRO D O 1
ATOM 7019 N N . PRO D 1 217 ? 40.411 55.611 -0.470 1.00 18.01 217 PRO D N 1
ATOM 7020 C CA . PRO D 1 217 ? 40.384 56.072 0.927 1.00 17.12 217 PRO D CA 1
ATOM 7021 C C . PRO D 1 217 ? 41.181 57.345 1.113 1.00 20.86 217 PRO D C 1
ATOM 7022 O O . PRO D 1 217 ? 42.096 57.660 0.324 1.00 20.42 217 PRO D O 1
ATOM 7026 N N . ALA D 1 218 ? 40.859 58.065 2.191 1.00 16.15 218 ALA D N 1
ATOM 7027 C CA . ALA D 1 218 ? 41.526 59.318 2.523 1.00 16.58 218 ALA D CA 1
ATOM 7028 C C . ALA D 1 218 ? 43.045 59.123 2.725 1.00 22.92 218 ALA D C 1
ATOM 7029 O O . ALA D 1 218 ? 43.820 60.043 2.429 1.00 23.07 218 ALA D O 1
ATOM 7031 N N . ASP D 1 219 ? 43.456 57.947 3.219 1.00 20.07 219 ASP D N 1
ATOM 7032 C CA . ASP D 1 219 ? 44.867 57.719 3.552 1.00 22.76 219 ASP D CA 1
ATOM 7033 C C . ASP D 1 219 ? 45.672 57.036 2.438 1.00 27.21 219 ASP D C 1
ATOM 7034 O O . ASP D 1 219 ? 46.843 56.681 2.669 1.00 26.69 219 ASP D O 1
ATOM 7039 N N . CYS D 1 220 ? 45.059 56.839 1.243 1.00 22.43 220 CYS D N 1
ATOM 7040 C CA . CYS D 1 220 ? 45.758 56.185 0.128 1.00 21.59 220 CYS D CA 1
ATOM 7041 C C . CYS D 1 220 ? 46.844 57.109 -0.454 1.00 26.40 220 CYS D C 1
ATOM 7042 O O . CYS D 1 220 ? 46.539 58.139 -1.045 1.00 25.12 220 CYS D O 1
ATOM 7045 N N . ARG D 1 221 ? 48.119 56.743 -0.262 1.00 23.77 221 ARG D N 1
ATOM 7046 C CA . ARG D 1 221 ? 49.202 57.589 -0.723 1.00 23.75 221 ARG D CA 1
ATOM 7047 C C . ARG D 1 221 ? 49.517 57.403 -2.223 1.00 24.94 221 ARG D C 1
ATOM 7048 O O . ARG D 1 221 ? 50.152 58.280 -2.803 1.00 25.01 221 ARG D O 1
ATOM 7056 N N . TYR D 1 222 ? 49.077 56.303 -2.858 1.00 20.20 222 TYR D N 1
ATOM 7057 C CA . TYR D 1 222 ? 49.465 56.060 -4.279 1.00 19.40 222 TYR D CA 1
ATOM 7058 C C . TYR D 1 222 ? 48.371 56.377 -5.325 1.00 21.49 222 TYR D C 1
ATOM 7059 O O . TYR D 1 222 ? 48.664 56.408 -6.535 1.00 19.81 222 TYR D O 1
ATOM 7068 N N . TYR D 1 223 ? 47.126 56.592 -4.855 1.00 17.71 223 TYR D N 1
ATOM 7069 C CA . TYR D 1 223 ? 45.993 56.865 -5.736 1.00 16.30 223 TYR D CA 1
ATOM 7070 C C . TYR D 1 223 ? 44.989 57.824 -5.070 1.00 21.97 223 TYR D C 1
ATOM 7071 O O . TYR D 1 223 ? 44.564 57.591 -3.938 1.00 23.75 223 TYR D O 1
ATOM 7080 N N . ALA D 1 224 ? 44.633 58.915 -5.760 1.00 17.14 224 ALA D N 1
ATOM 7081 C CA . ALA D 1 224 ? 43.674 59.899 -5.246 1.00 18.35 224 ALA D CA 1
ATOM 7082 C C . ALA D 1 224 ? 42.549 60.211 -6.250 1.00 23.00 224 ALA D C 1
ATOM 7083 O O . ALA D 1 224 ? 41.553 60.840 -5.869 1.00 25.70 224 ALA D O 1
ATOM 7085 N N . PHE D 1 225 ? 42.716 59.814 -7.525 1.00 13.39 225 PHE D N 1
ATOM 7086 C CA . PHE D 1 225 ? 41.717 60.079 -8.571 1.00 13.72 225 PHE D CA 1
ATOM 7087 C C . PHE D 1 225 ? 40.402 59.319 -8.314 1.00 17.54 225 PHE D C 1
ATOM 7088 O O . PHE D 1 225 ? 40.446 58.137 -7.923 1.00 19.20 225 PHE D O 1
ATOM 7096 N N . PRO D 1 226 ? 39.213 59.977 -8.483 1.00 13.85 226 PRO D N 1
ATOM 7097 C CA . PRO D 1 226 ? 37.951 59.297 -8.158 1.00 13.58 226 PRO D CA 1
ATOM 7098 C C . PRO D 1 226 ? 37.409 58.383 -9.268 1.00 17.34 226 PRO D C 1
ATOM 7099 O O . PRO D 1 226 ? 36.232 58.019 -9.254 1.00 14.67 226 PRO D O 1
ATOM 7103 N N . GLN D 1 227 ? 38.274 57.972 -10.201 1.00 15.78 227 GLN D N 1
ATOM 7104 C CA . GLN D 1 227 ? 37.894 57.059 -11.278 1.00 15.64 227 GLN D CA 1
ATOM 7105 C C . GLN D 1 227 ? 39.017 56.090 -11.545 1.00 18.81 227 GLN D C 1
ATOM 7106 O O . GLN D 1 227 ? 40.189 56.403 -11.286 1.00 16.69 227 GLN D O 1
ATOM 7112 N N . MET D 1 228 ? 38.651 54.909 -12.074 1.00 16.16 228 MET D N 1
ATOM 7113 C CA . MET D 1 228 ? 39.563 53.847 -12.489 1.00 16.76 228 MET D CA 1
ATOM 7114 C C . MET D 1 228 ? 39.301 53.623 -13.978 1.00 18.21 228 MET D C 1
ATOM 7115 O O . MET D 1 228 ? 38.177 53.836 -14.435 1.00 16.62 228 MET D O 1
ATOM 7120 N N . ILE D 1 229 ? 40.307 53.129 -14.720 1.00 11.69 229 ILE D N 1
ATOM 7121 C CA . ILE D 1 229 ? 40.129 52.816 -16.142 1.00 10.90 229 ILE D CA 1
ATOM 7122 C C . ILE D 1 229 ? 40.521 51.347 -16.388 1.00 14.57 229 ILE D C 1
ATOM 7123 O O . ILE D 1 229 ? 41.586 50.916 -15.942 1.00 14.55 229 ILE D O 1
ATOM 7128 N N . THR D 1 230 ? 39.641 50.581 -17.047 1.00 10.79 230 THR D N 1
ATOM 7129 C CA . THR D 1 230 ? 39.903 49.167 -17.374 1.00 12.34 230 THR D CA 1
ATOM 7130 C C . THR D 1 230 ? 40.190 49.032 -18.868 1.00 16.67 230 THR D C 1
ATOM 7131 O O . THR D 1 230 ? 39.295 49.234 -19.677 1.00 15.80 230 THR D O 1
ATOM 7135 N N . PRO D 1 231 ? 41.409 48.639 -19.258 1.00 15.58 231 PRO D N 1
ATOM 7136 C CA . PRO D 1 231 ? 41.669 48.416 -20.692 1.00 15.87 231 PRO D CA 1
ATOM 7137 C C . PRO D 1 231 ? 41.208 47.036 -21.148 1.00 19.44 231 PRO D C 1
ATOM 7138 O O . PRO D 1 231 ? 41.273 46.073 -20.380 1.00 18.80 231 PRO D O 1
ATOM 7142 N N . LEU D 1 232 ? 40.747 46.933 -22.398 1.00 15.91 232 LEU D N 1
ATOM 7143 C CA . LEU D 1 232 ? 40.361 45.662 -23.022 1.00 16.20 232 LEU D CA 1
ATOM 7144 C C . LEU D 1 232 ? 41.060 45.681 -24.380 1.00 20.50 232 LEU D C 1
ATOM 7145 O O . LEU D 1 232 ? 40.665 46.411 -25.300 1.00 21.42 232 LEU D O 1
ATOM 7150 N N . VAL D 1 233 ? 42.166 44.953 -24.456 1.00 17.18 233 VAL D N 1
ATOM 7151 C CA . VAL D 1 233 ? 43.056 44.944 -25.623 1.00 16.81 233 VAL D CA 1
ATOM 7152 C C . VAL D 1 233 ? 42.945 43.592 -26.301 1.00 19.00 233 VAL D C 1
ATOM 7153 O O . VAL D 1 233 ? 43.398 42.595 -25.747 1.00 17.42 233 VAL D O 1
ATOM 7157 N N . THR D 1 234 ? 42.265 43.547 -27.461 1.00 15.75 234 THR D N 1
ATOM 7158 C CA . THR D 1 234 ? 41.990 42.300 -28.191 1.00 16.22 234 THR D CA 1
ATOM 7159 C C . THR D 1 234 ? 43.028 42.036 -29.288 1.00 20.41 234 THR D C 1
ATOM 7160 O O . THR D 1 234 ? 43.391 42.947 -30.036 1.00 18.01 234 THR D O 1
ATOM 7164 N N . LYS D 1 235 ? 43.496 40.774 -29.380 1.00 17.39 235 LYS D N 1
ATOM 7165 C CA . LYS D 1 235 ? 44.432 40.363 -30.424 1.00 17.50 235 LYS D CA 1
ATOM 7166 C C . LYS D 1 235 ? 43.629 40.122 -31.706 1.00 21.31 235 LYS D C 1
ATOM 7167 O O . LYS D 1 235 ? 42.562 39.505 -31.645 1.00 19.61 235 LYS D O 1
ATOM 7173 N N . GLY D 1 236 ? 44.147 40.609 -32.841 1.00 19.49 236 GLY D N 1
ATOM 7174 C CA . GLY D 1 236 ? 43.495 40.472 -34.143 1.00 42.58 236 GLY D CA 1
ATOM 7175 C C . GLY D 1 236 ? 43.448 39.055 -34.683 1.00 77.21 236 GLY D C 1
ATOM 7176 O O . GLY D 1 236 ? 44.149 38.165 -34.194 1.00 43.53 236 GLY D O 1
#

GO terms:
  GO:0008168 methyltransferase activity (F, TAS)
  GO:0006601 creatine biosynthetic process (P, TAS)
  GO:0006936 muscle contraction (P, TAS)
  GO:0005829 cytosol (C, TAS)
  GO:0006600 creatine metabolic process (P, TAS)
  GO:0005515 protein binding (F, IPI)
  GO:0006601 creatine biosynthetic process (P, IDA)
  GO:0030731 guanidinoacetate N-methyltransferase activity (F, IMP)

Organism: Homo sapiens (NCBI:txid9606)

CATH classification: 3.40.50.150

Radius of gyration: 34.78 Å; Cα contacts (8 Å, |Δi|>4): 1929; chains: 4; bounding box: 92×87×73 Å

Secondary structure (DSSP, 8-state):
--SS-TT-B-HHHHTTSPEEE-TTSSEEEETTEEEEEGGGHHHHHHHHHHHTTT-EEEEEE--TTSHHHHHHTTS-EEEEEEEE--HHHHHHHHHHGGG-SSEEEEEES-HHHHGGGSPTT-EEEEEE-----BGGGTTTHHHHHIIIIIHHHEEEEEEEEE--HHHHHHHTTTT-S-HHHHHHHHTHHHHHHHT--GGGEEEEEEE-PPPTT-SS---SEEEEEEEE--/--S-TT-B-GGGTTTSPEEE-TTS-EEEETTEEEEEGGGHHHHHHHHHHHTTT-EEEEEE--TTSHHHHHHTTS-EEEEEEEE--HHHHHHHHHHGGG-SSEEEEEES-HHHHGGGSPTT-EEEEEE-----BGGGTTTHHHHHIIIIIHHHEEEEEEEEE--HHHHHHHTTTT-S-HHHHHHHHTHHHHHHTT--GGGEEEEEEE-PPBTT-SS---SEEEEEEEE--/--SS-TT-B-HHHHTTSPEEE-TTSSEEEETTEEEEEGGGHHHHHHHHHHHTTT-EEEEEE--TTSHHHHHHTTS-EEEEEEEE--HHHHHHHHHHGGG-SSEEEEEES-HHHHGGGSPTT-EEEEEE-----BSTTTTTHHHHHIIIIIHHHEEEEEEEEE--HHHHHHHTTTT-S-HHHHHHHHTHHHHHHTT--GGGEEEEEEE-PPPTT-SS---SEEEEEEEE--/--TTTSPEEE-TTS-EEEETTEEEEEGGGHHHHHHHHHHHTTT-EEEEEE--TTSHHHHHHTTS-EEEEEEEE--HHHHHHHHHHGGG-SSEEEEEES-HHHHGGGSPTT-EEEEEE----SSSTTTTTHHHHHIIIIIHHHEEEEEEEEE--HHHHHHHTTTT-S-HHHHHHHHTHHHHHHTT--GGGEEEEEEE-PPBTT-SS---SEEEEEEEE--

B-factor: mean 24.67, std 10.87, range [8.44, 207.74]

InterPro domains:
  IPR016550 Guanidinoacetat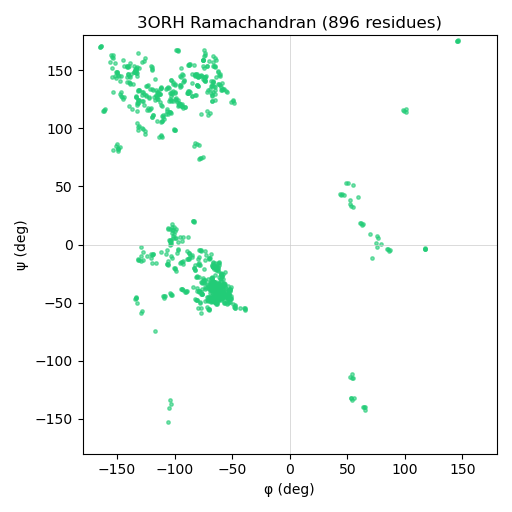e N-methyltransferase [PIRSF009285] (1-236)
  IPR026480 Arginine N-methyltransferase 2-like domain [PS51559] (13-236)
  IPR029063 S-adenosyl-L-methionine-dependent methyltransferase superfamily [G3DSA:3.40.50.150] (2-236)
  IPR029063 S-adenosyl-L-methionine-dependent methyltransferase superfamily [SSF53335] (11-234)
  IPR051038 RMT2/GAMT Methyltransferase [PTHR32379] (14-234)

Foldseek 3Di:
DALADPFAFQQVVQAAWAWDQDPVRAFIDTPNHGQDGNLCLVVLLVLLCLQCVQAEEGEEEACGSVSNVVSVLVHNHAEYEYEHEYPNVLVVVVVVQPPGPHHYHYDYHDCVPVQVVAAFQRGQGYEYEGADRHPVCLLPPVLVCLQPHVQRRHHAFHKYKYDRQLNLQVCCVPVDVDSVVVCVPRPVVSNVNSPFDPVQKDKDKDARAGDPPDPRHGRRIDIIIITGHD/DLADPPAFQQVVQAVWAWDQDPVRQFIATPNHGQGGNLCLVVLLVLLCLQCVQAEEGEEEACTSVRNVVSVLVHNHAEYEYEHAYPNVLVVVVVVQPVGPHHYHYDYHDCVPVQVVAAFQRGQGYEYEGAQRHPVCLQPPVLVCLQPGVQRRHHAFHKYKYDRQLNLQVCCVPVDVDSVVVCVPRPVVSNVNSPFDPVQKDKDKDFRADDPPPPRHGRRIDMIIITGHD/DALADPFDFQQVVQAVWAWDQDPVRAFIATPNHGQGGNLCLVVLLVLLCLQCVQAEEGEEEACGSVSNVVSVLVHNHAEYEYEHAYPNVLVVVVVVQPPGPHHYHYDYHDCVPVQVVAAFQRGQGYEYEGADRHPVCLQPPVLVCLQPGVQRRHHAFHKYKYDRQLNLQVCCPPVDVDSVVSCVPRPVVSNVNSPFDPVQKDKDKDARADDPPDPRHGRRIDIIIITGHD/DCQAVFAWDQDPVRQFTATVHDGQGGNLCLVVLLVLLCLQCVQAEEGEEEACTSVSNVVSVLVHNHAEYEYEHAYPNVLVVVVVVQPVGPHHYHYDYHDCVPVQVVAAFQRGQGYEYRGADPDPVCLLPPVLVCLQPGVQRRHHAFHKYKYDRQLNLQVCCVPVDVDSVVVCVPRPVVSNVNSPFDPVQKDKDKDARADDPPDPRHGRRIDMIIITGHD

Sequence (908 aa):
TPIFAPGENCSPAWGAAPAAYDAADTHLRILGKPVMERWETPYMHALAAAASSKGGRVLEVGFGMAIAASKVQEAPIDEHWIIECNDGVFQRLRDWAPRQTHKVIPLKGLWEDVAPTLPDGHFDGILYDTYPLSEETWHTHQFNFIKNHAFRLLKPGGVLTYCNLTSWGELMKSKYSDITIMFEETQVPALLEAGFRRENIRTEVMALVPPADCRYYAFPQMITPLVTKGPIFAPGENCSPAWGAAPAAYDAADTHLRILGKPVMERWETPYMHALAAAASSKGGRVLEVGFGMAIAASKVQEAPIDEHWIIECNDGVFQRLRDWAPRRQTHKVIPLKGLWEDVAPTLPDGHFDGILYDTYPLSEETWHTHQFNFIKNHAFRLLKPGGVLTYCNLTSWGELMKSKYSDITIMFEETQVPALLEAGFRRENIRTEVMALVPPADCRYYAFPQMITPLVTKGTPIFAPGENCSPAWGAAPAAYDAADTHLRILGKPVMERWETPYMHALAAAASSKGGRVLEVGFGMAIAASKVQEAPIDEHWIIECNDGVFQRLRDWAPRQTHKVIPLKGLWEDVAPTLPDGHFDGILYDTYPLSEETWHTHQFNFIKNHAFRLLKPGGVLTYCNLTSWGELMKSKYSDITIMFEETQVPALLEAGFRRENIRTEVMALVPPADCRYYAFPQMITPLVTKGPAWGAAPAAYDAADTHLRILGKPVMERWETPYMHALAAAASSKGGRVLEVGFGMAIAASKVQEAPIDEHWIIECCNDGVFQRLRDWAPRQTHKVIPLKGLWEDVAPTLPDGHFDGILYDTYPLSEETWHTHQFNFIKNHAFRLLKPGGVLTYCNLTSWGELMKSKYSDITIMFEETQVPALLEAGFRRENIRTEVMALVPPADCRYYAFPQMITPLVTKG